Protein AF-0000000085008295 (afdb_homodimer)

Organism: Metarhizium robertsii (strain ARSEF 23 / ATCC MYA-3075) (NCBI:txid655844)

Solvent-accessible surface area (backbone atoms only — not comparable to full-atom values): 43799 Å² total; per-residue (Å²): 137,83,79,77,77,75,75,74,75,71,74,68,72,80,67,64,73,65,84,74,65,51,51,57,63,72,75,86,82,58,52,73,57,77,38,81,56,61,74,44,62,58,62,69,49,55,51,54,51,41,51,50,38,68,64,56,49,84,54,82,64,83,48,70,56,43,83,77,49,28,72,20,42,64,59,54,51,48,52,38,48,42,50,60,72,66,55,53,66,68,58,53,45,52,45,50,50,70,75,45,50,39,31,38,34,37,30,69,38,41,89,68,19,72,58,69,44,51,35,24,29,36,53,44,73,28,90,50,84,83,32,46,39,32,40,42,34,49,27,84,94,52,31,44,68,48,40,61,66,31,51,58,63,39,16,71,37,87,86,68,28,19,27,37,35,27,38,19,56,62,15,19,39,79,8,52,46,77,82,56,74,52,73,36,48,56,40,47,25,55,31,52,50,47,48,38,45,68,74,68,41,70,56,28,34,37,39,22,24,54,56,14,29,56,16,48,55,37,28,46,63,78,46,36,90,30,44,68,31,41,35,28,59,40,84,84,74,70,80,50,71,67,52,48,51,30,48,76,66,70,63,50,53,74,60,55,46,44,24,52,51,8,47,51,43,35,62,70,54,64,39,35,63,60,45,26,24,34,45,29,28,46,36,57,28,35,8,34,49,50,15,70,59,15,34,37,44,43,54,43,55,54,52,51,59,41,24,24,60,56,80,72,54,70,65,56,50,50,51,54,39,44,37,40,42,71,81,38,34,44,41,46,40,40,55,40,53,49,58,73,35,69,86,60,63,62,66,71,65,33,78,49,45,23,28,40,44,33,29,18,24,61,62,19,78,45,68,59,43,21,37,51,56,53,64,55,67,73,58,51,50,68,45,32,34,70,76,36,80,46,80,38,76,55,34,15,77,50,28,38,58,72,36,24,71,61,42,48,48,50,54,47,53,48,60,68,72,101,135,84,80,77,78,74,76,75,73,70,75,68,74,80,67,63,74,64,85,73,64,49,50,57,62,72,74,88,83,57,53,72,57,77,38,81,54,60,73,42,61,59,63,70,50,54,52,54,50,41,52,50,38,70,63,55,47,84,56,82,65,85,48,70,56,43,82,77,51,28,73,20,40,64,60,54,51,49,51,38,48,41,52,59,74,67,54,53,68,68,60,53,44,50,48,51,49,71,74,44,49,38,31,38,34,37,30,69,38,41,87,69,18,72,58,71,44,51,36,22,30,37,54,45,72,28,90,49,86,81,33,48,39,32,40,42,34,49,27,84,95,52,30,45,67,49,41,61,66,31,51,58,64,38,15,68,39,86,85,67,29,19,28,37,35,28,39,18,54,61,16,18,41,80,7,55,47,76,82,55,76,51,74,38,48,56,41,47,24,55,30,53,49,49,50,38,45,68,74,67,41,70,54,31,34,37,38,24,25,56,55,15,27,56,15,48,56,36,27,48,62,79,45,36,89,31,43,69,31,41,35,29,59,39,83,83,74,67,81,50,71,68,54,49,50,29,48,77,67,71,64,50,54,72,61,53,46,45,24,53,52,8,46,51,43,36,63,70,53,63,39,37,64,60,45,28,23,35,45,30,27,46,36,58,29,34,8,34,50,48,15,70,59,16,34,36,44,44,53,43,55,54,51,50,59,41,23,23,59,57,78,74,53,70,66,56,49,51,50,54,38,44,39,41,41,70,80,37,34,44,38,43,40,40,57,39,52,50,61,74,36,68,86,62,62,63,66,72,67,31,77,50,44,23,29,40,43,32,30,18,24,58,61,18,78,46,67,61,41,20,38,49,57,53,65,54,69,73,58,51,50,66,45,32,34,72,76,35,79,46,81,37,75,55,34,15,78,49,28,38,59,73,35,24,70,61,42,49,48,52,56,46,54,47,60,67,72,101

InterPro domains:
  IPR000639 Epoxide hydrolase-like [PR00412] (138-156)
  IPR000639 Epoxide hydrolase-like [PR00412] (161-176)
  IPR000639 Epoxide hydrolase-like [PR00412] (392-414)
  IPR010497 Epoxide hydrolase, N-terminal [PF06441] (37-147)
  IPR016292 Epoxide hydrolase [PIRSF001112] (51-416)
  IPR029058 Alpha/Beta hydrolase fold [G3DSA:3.40.50.1820] (24-418)
  IPR02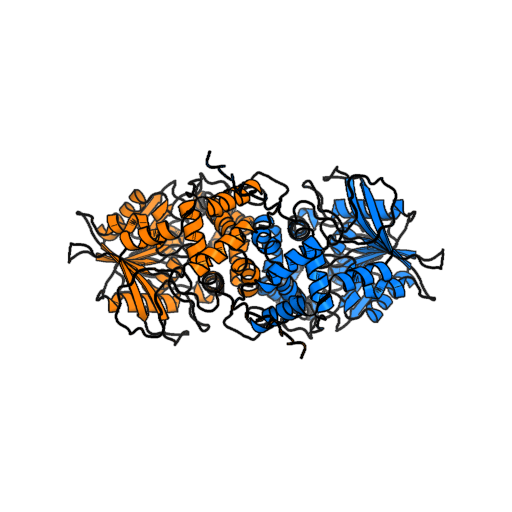9058 Alpha/Beta hydrolase fold [SSF53474] (23-417)

Radius of gyration: 29.13 Å; Cα contacts (8 Å, |Δi|>4): 1609; chains: 2; bounding box: 96×91×62 Å

Foldseek 3Di:
DPPPPPPPPPPPPPPDPQPDWAQQDDAPPAAQAKDWDAGHGDVVLVVVQLVLLVVDDFDADPDCDCLPPHHHSCVLNVLSVCSNPPADPVVVRVCCRVQWTKIKHWFAFDDQAGHIWIKIKTWDAAPDPPAFEEEEEEAPPFFLCLQSLQQCVQRHDPPGHYGYIYIGQDLFFNTDFGPDPDCALLRSLVGVCSVCVSVVQQAHEYEYADSRVLNVLNNCVPPVVRYQEYEYQYDDLDDDPVLVVCQVVVNDDPLSVLQNQLVVVCVVPPCVLLVCLQPPLPVVLVVLLVRLSVQLRVRVSNCQQQFLPQDDDSNRSSVSSCSCRSNRVSRSSNNSNHCPDPVSNPGAAGAREYAYEYAFSCSGDDNSNRSNRVDDPVSVNNRYHYPYYDYDSHQGRSNCNRPVVVVSVSVCVSSVVD/DPPPPPPPPPPPPPPPPQPDWAQQDDAPPAAQAKDWDAGHGDVVLVVVQLVLLVVDDFDADPDCDCLPPHHHSCVLNVLSVCSNPPADPVVVRVCCRVQWTKIKHWFAFDDQAGHIWIKIKTWDAAPDPPAFEEEEEEAPPFFLCLLSLQQCVQRHDPPGHYGYIYIGQDLFFNTDFGPDPDCALLRSLVGVCRVCVSVVQQAHEYEYADSRVLNVLNNCVPPVVRYQEYEYQYDDQDDDPVLVVCQVVVNDDPLSVLQNQLVVVCVVPPCVLLVCLQPPLPVVLVVLLVRLSVQLRVRVSNCQQQFLPQDDDSNRSSNSSCSCRSNRVSRSSNNSNHRPDPVSNPGAAGAREYAYEYAFSCSGDDNSNRSNRVDDPVSVNNRYHYPYYDYYSHQGRSNCNRPVVVVSVSVCVSSVVD

Nearest PDB structures (foldseek):
  5f4z-assembly3_E  TM=8.775E-01  e=1.189E-30  Streptomyces carzinostaticus subsp. neocarzinostaticus
  4qla-assembly1_A  TM=8.720E-01  e=1.385E-27  Bombyx mori
  4qla-assembly1_B  TM=8.626E-01  e=1.039E-27  Bombyx mori
  8sdc-assembly1_A  TM=7.429E-01  e=2.143E-15  Dechloromonas aromatica RCB
  8sdd-assembly2_B  TM=7.277E-01  e=3.392E-15  Dechloromonas aromatica RCB

Sequence (836 aa):
MLQHIALALAFSSHVNAYNDFHFGFNFHDIGYAPQGVNISVDPRIIRKTLQRVRDYRPVTGLFDDWTVEGPSKDNITSVAKYWADEYSWEDAQQQMNRDYKHYITKVPGSGNYTSDIPLHFLHHKSENDSAIPLLLLHGWPSTSLEWSKGIRPLAESSELSFHVVAPDLPGFGFSPPATQDGLGTREMGRAVDALMKQLGYSTYGIATTDTGWFIGMWMVHDVADSIIGHLFDFWYPNPNSTDIERFQANQTTAEETAVIESLHVWDDFHNAYSMVHSQKPIAMSLALADSPVGFLGWYWDLSYAISDGIPHSMDELITDALMLWLPGPYGNIRSYRQIFRPDIVDFPKTNVPSGVSQWGWGHGPFPGIANFPFTPRSWIERLCNVTYFKTHKRGGHFPARTLPEYWVSDVREFFKGLMLQHIALALAFSSHVNAYNDFHFGFNFHDIGYAPQGVNISVDPRIIRKTLQRVRDYRPVTGLFDDWTVEGPSKDNITSVAKYWADEYSWEDAQQQMNRDYKHYITKVPGSGNYTSDIPLHFLHHKSENDSAIPLLLLHGWPSTSLEWSKGIRPLAESSELSFHVVAPDLPGFGFSPPATQDGLGTREMGRAVDALMKQLGYSTYGIATTDTGWFIGMWMVHDVADSIIGHLFDFWYPNPNSTDIERFQANQTTAEETAVIESLHVWDDFHNAYSMVHSQKPIAMSLALADSPVGFLGWYWDLSYAISDGIPHSMDELITDALMLWLPGPYGNIRSYRQIFRPDIVDFPKTNVPSGVSQWGWGHGPFPGIANFPFTPRSWIERLCNVTYFKTHKRGGHFPARTLPEYWVSDVREFFKGL

Secondary structure (DSSP, 8-state):
----------------TTTT--SS--STT--SS-EEE-----HHHHHHHHHHHHT------S-S-HHHHS--HHHHHHHHHHHHHT--HHHHHHHHHHH--EEEEEE--BTTB-S-EEEEEEEE--S-TTPEEEEEE--TT--GGGGTTTHHHHHS-SSS-EEEEEEPPTTSTTSPPPSSTT--HHHHHHHHHHHHHHTT-SSEEEEE-HHHHHHHHHHHHHTGGGEEEEEES-------HHHHHHHHTT-S-HHHHHHHHHHHHHHHHT-HHHHHHHH-HHHHHHHHHH-HHHHHHHHHHHHHHTSTTPPPPHHHHHHHHHHHHTT-THHHHTTHHHHT-TTTS-PPPEEEEEEEEEE--TTSS-GGGTTTT---HHHHTTTEEEEEEEEESS-TT-HHHHSHHHHHHHHHHHHHT-/----------------TTTT--SS--STT--SS-EEE-----HHHHHHHHHHHHT------S-S-HHHHS--HHHHHHHHHHHHHT--HHHHHHHHHHH--EEEEEE--BTTB-S-EEEEEEEE--S-TTPEEEEEE--TT--GGGGHHHHHHHHS-SSS-EEEEEEPPTTSTTSPPPSSTT--HHHHHHHHHHHHHHTT-SSEEEEE-HHHHHHHHHHHHHTGGGEEEEEES-------HHHHHHHHTT-S-HHHHHHHHHHHHHHHHT-HHHHHHHH-HHHHHHHHHH-HHHHHHHHHHHHHHTSTTPPPPHHHHHHHHHHHHTT-THHHHTTHHHHT-TTTS-PPPEEEEEEEEEE--TTSS-GGGTTTT---HHHHTTTEEEEEEEEESS-TT-HHHHSHHHHHHHHHHHHHT-

Structure (mmCIF, N/CA/C/O backbone):
data_AF-0000000085008295-model_v1
#
loop_
_entity.id
_entity.type
_entity.pdbx_description
1 polymer 'Epoxide hydrolase'
#
loop_
_atom_site.group_PDB
_atom_site.id
_atom_site.type_symbol
_atom_site.label_atom_id
_atom_site.label_alt_id
_atom_site.label_comp_id
_atom_site.label_asym_id
_atom_site.label_entity_id
_atom_site.label_seq_id
_atom_site.pdbx_PDB_ins_code
_atom_site.Cartn_x
_atom_site.Cartn_y
_atom_site.Cartn_z
_atom_site.occupancy
_atom_site.B_iso_or_equiv
_atom_site.auth_seq_id
_atom_site.auth_comp_id
_atom_site.auth_asym_id
_atom_site.auth_atom_id
_atom_site.pdbx_PDB_model_num
ATOM 1 N N . MET A 1 1 ? 54.969 26.016 -21.141 1 29.48 1 MET A N 1
ATOM 2 C CA . MET A 1 1 ? 54.031 25.172 -21.859 1 29.48 1 MET A CA 1
ATOM 3 C C . MET A 1 1 ? 53.344 24.188 -20.922 1 29.48 1 MET A C 1
ATOM 5 O O . MET A 1 1 ? 53.906 23.141 -20.578 1 29.48 1 MET A O 1
ATOM 9 N N . LEU A 1 2 ? 52.594 24.656 -19.891 1 35.09 2 LEU A N 1
ATOM 10 C CA . LEU A 1 2 ? 51.875 24 -18.812 1 35.09 2 LEU A CA 1
ATOM 11 C C . LEU A 1 2 ? 50.75 23.125 -19.375 1 35.09 2 LEU A C 1
ATOM 13 O O . LEU A 1 2 ? 49.844 23.609 -20.062 1 35.09 2 LEU A O 1
ATOM 17 N N . GLN A 1 3 ? 51.031 21.812 -19.641 1 33.78 3 GLN A N 1
ATOM 18 C CA . GLN A 1 3 ? 50.125 20.781 -20.109 1 33.78 3 GLN A CA 1
ATOM 19 C C . GLN A 1 3 ? 48.906 20.672 -19.203 1 33.78 3 GLN A C 1
ATOM 21 O O . GLN A 1 3 ? 49.031 20.469 -17.984 1 33.78 3 GLN A O 1
ATOM 26 N N . HIS A 1 4 ? 47.812 21.391 -19.5 1 33.5 4 HIS A N 1
ATOM 27 C CA . HIS A 1 4 ? 46.5 21.281 -18.906 1 33.5 4 HIS A CA 1
ATOM 28 C C . HIS A 1 4 ? 45.969 19.844 -18.953 1 33.5 4 HIS A C 1
ATOM 30 O O . HIS A 1 4 ? 45.781 19.281 -20.031 1 33.5 4 HIS A O 1
ATOM 36 N N . ILE A 1 5 ? 46.375 18.969 -18.047 1 31.78 5 ILE A N 1
ATOM 37 C CA . ILE A 1 5 ? 45.781 17.656 -17.875 1 31.78 5 ILE A CA 1
ATOM 38 C C . ILE A 1 5 ? 44.281 17.797 -17.672 1 31.78 5 ILE A C 1
ATOM 40 O O . ILE A 1 5 ? 43.812 18.344 -16.672 1 31.78 5 ILE A O 1
ATOM 44 N N . ALA A 1 6 ? 43.5 17.812 -18.703 1 33.75 6 ALA A N 1
ATOM 45 C CA . ALA A 1 6 ? 42.031 17.656 -18.656 1 33.75 6 ALA A CA 1
ATOM 46 C C . ALA A 1 6 ? 41.656 16.359 -17.938 1 33.75 6 ALA A C 1
ATOM 48 O O . ALA A 1 6 ? 41.969 15.266 -18.422 1 33.75 6 ALA A O 1
ATOM 49 N N . LEU A 1 7 ? 41.625 16.312 -16.688 1 29.61 7 LEU A N 1
ATOM 50 C CA . LEU A 1 7 ? 40.938 15.203 -16.031 1 29.61 7 LEU A CA 1
ATOM 51 C C . LEU A 1 7 ? 39.469 15.109 -16.5 1 29.61 7 LEU A C 1
ATOM 53 O O . LEU A 1 7 ? 38.656 16 -16.219 1 29.61 7 LEU A O 1
ATOM 57 N N . ALA A 1 8 ? 39.281 14.547 -17.688 1 30.62 8 ALA A N 1
ATOM 58 C CA . ALA A 1 8 ? 37.906 14.18 -18.047 1 30.62 8 ALA A CA 1
ATOM 59 C C . ALA A 1 8 ? 37.219 13.398 -16.922 1 30.62 8 ALA A C 1
ATOM 61 O O . ALA A 1 8 ? 37.625 12.281 -16.609 1 30.62 8 ALA A O 1
ATOM 62 N N . LEU A 1 9 ? 36.625 14.094 -16.016 1 32.38 9 LEU A N 1
ATOM 63 C CA . LEU A 1 9 ? 35.625 13.453 -15.148 1 32.38 9 LEU A CA 1
ATOM 64 C C . LEU A 1 9 ? 34.625 12.664 -15.969 1 32.38 9 LEU A C 1
ATOM 66 O O . LEU A 1 9 ? 33.875 13.242 -16.734 1 32.38 9 LEU A O 1
ATOM 70 N N . ALA A 1 10 ? 35.031 11.523 -16.5 1 30.72 10 ALA A N 1
ATOM 71 C CA . ALA A 1 10 ? 34.062 10.586 -17.062 1 30.72 10 ALA A CA 1
ATOM 72 C C . ALA A 1 10 ? 32.812 10.539 -16.234 1 30.72 10 ALA A C 1
ATOM 74 O O . ALA A 1 10 ? 32.812 10.07 -15.086 1 30.72 10 ALA A O 1
ATOM 75 N N . PHE A 1 11 ? 31.938 11.398 -16.406 1 34.53 11 PHE A N 1
ATOM 76 C CA . PHE A 1 11 ? 30.547 11.148 -16.016 1 34.53 11 PHE A CA 1
ATOM 77 C C . PHE A 1 11 ? 30.109 9.758 -16.438 1 34.53 11 PHE A C 1
ATOM 79 O O . PHE A 1 11 ? 29.844 9.516 -17.625 1 34.53 11 PHE A O 1
ATOM 86 N N . SER A 1 12 ? 30.719 8.703 -15.891 1 35.25 12 SER A N 1
ATOM 87 C CA . SER A 1 12 ? 30.078 7.41 -16.094 1 35.25 12 SER A CA 1
ATOM 88 C C . SER A 1 12 ? 28.547 7.535 -16.031 1 35.25 12 SER A C 1
ATOM 90 O O . SER A 1 12 ? 28 8.016 -15.047 1 35.25 12 SER A O 1
ATOM 92 N N . SER A 1 13 ? 27.938 7.75 -17.031 1 40.38 13 SER A N 1
ATOM 93 C CA . SER A 1 13 ? 26.5 7.559 -17.109 1 40.38 13 SER A CA 1
ATOM 94 C C . SER A 1 13 ? 26.047 6.391 -16.25 1 40.38 13 SER A C 1
ATOM 96 O O . SER A 1 13 ? 26.438 5.246 -16.484 1 40.38 13 SER A O 1
ATOM 98 N N . HIS A 1 14 ? 25.969 6.469 -14.992 1 48.28 14 HIS A N 1
ATOM 99 C CA . HIS A 1 14 ? 25.406 5.477 -14.078 1 48.28 14 HIS A CA 1
ATOM 100 C C . HIS A 1 14 ? 24.203 4.773 -14.695 1 48.28 14 HIS A C 1
ATOM 102 O O . HIS A 1 14 ? 23.078 5.238 -14.562 1 48.28 14 HIS A O 1
ATOM 108 N N . VAL A 1 15 ? 24.453 4.09 -15.828 1 47.81 15 VAL A N 1
ATOM 109 C CA . VAL A 1 15 ? 23.422 3.215 -16.406 1 47.81 15 VAL A CA 1
ATOM 110 C C . VAL A 1 15 ? 22.844 2.311 -15.32 1 47.81 15 VAL A C 1
ATOM 112 O O . VAL A 1 15 ? 23.594 1.588 -14.648 1 47.81 15 VAL A O 1
ATOM 115 N N . ASN A 1 16 ? 21.594 2.463 -15.055 1 65.56 16 ASN A N 1
ATOM 116 C CA . ASN A 1 16 ? 20.891 1.562 -14.141 1 65.56 16 ASN A CA 1
ATOM 117 C C . ASN A 1 16 ? 21.016 0.107 -14.586 1 65.56 16 ASN A C 1
ATOM 119 O O . ASN A 1 16 ? 20.562 -0.259 -15.664 1 65.56 16 ASN A O 1
ATOM 123 N N . ALA A 1 17 ? 21.828 -0.692 -13.891 1 68.19 17 ALA A N 1
ATOM 124 C CA . ALA A 1 17 ? 22.141 -2.088 -14.195 1 68.19 17 ALA A CA 1
ATOM 125 C C . ALA A 1 17 ? 20.859 -2.895 -14.414 1 68.19 17 ALA A C 1
ATOM 127 O O . ALA A 1 17 ? 20.891 -3.951 -15.055 1 68.19 17 ALA A O 1
ATOM 128 N N . TYR A 1 18 ? 19.719 -2.311 -14.023 1 77.88 18 TYR A N 1
ATOM 129 C CA . TYR A 1 18 ? 18.469 -3.07 -14.094 1 77.88 18 TYR A CA 1
ATOM 130 C C . TYR A 1 18 ? 17.766 -2.838 -15.422 1 77.88 18 TYR A C 1
ATOM 132 O O . TYR A 1 18 ? 16.828 -3.555 -15.766 1 77.88 18 TYR A O 1
ATOM 140 N N . ASN A 1 19 ? 17.969 -1.818 -16.266 1 68.56 19 ASN A N 1
ATOM 141 C CA . ASN A 1 19 ? 17.266 -1.429 -17.484 1 68.56 19 ASN A CA 1
ATOM 142 C C . ASN A 1 19 ? 17.203 -2.574 -18.5 1 68.56 19 ASN A C 1
ATOM 144 O O . ASN A 1 19 ? 16.219 -2.732 -19.203 1 68.56 19 ASN A O 1
ATOM 148 N N . ASP A 1 20 ? 18.172 -3.539 -18.438 1 71.56 20 ASP A N 1
ATOM 149 C CA . ASP A 1 20 ? 18.188 -4.637 -19.406 1 71.56 20 ASP A CA 1
ATOM 150 C C . ASP A 1 20 ? 18.312 -5.984 -18.703 1 71.56 20 ASP A C 1
ATOM 152 O O . ASP A 1 20 ? 19.047 -6.867 -19.156 1 71.56 20 ASP A O 1
ATOM 156 N N . PHE A 1 21 ? 17.562 -5.941 -17.719 1 81.75 21 PHE A N 1
ATOM 157 C CA . PHE A 1 21 ? 17.656 -7.176 -16.953 1 81.75 21 PHE A CA 1
ATOM 158 C C . PHE A 1 21 ? 17.094 -8.352 -17.734 1 81.75 21 PHE A C 1
ATOM 160 O O . PHE A 1 21 ? 16.062 -8.234 -18.391 1 81.75 21 PHE A O 1
ATOM 167 N N . HIS A 1 22 ? 17.906 -9.43 -17.656 1 82.19 22 HIS A N 1
ATOM 168 C CA . HIS A 1 22 ? 17.438 -10.711 -18.172 1 82.19 22 HIS A CA 1
ATOM 169 C C . HIS A 1 22 ? 18 -11.867 -17.359 1 82.19 22 HIS A C 1
ATOM 171 O O . HIS A 1 22 ? 18.984 -11.711 -16.641 1 82.19 22 HIS A O 1
ATOM 177 N N . PHE A 1 23 ? 17.391 -12.969 -17.453 1 86.44 23 PHE A N 1
ATOM 178 C CA . PHE A 1 23 ? 17.781 -14.156 -16.688 1 86.44 23 PHE A CA 1
ATOM 179 C C . PHE A 1 23 ? 18.719 -15.031 -17.516 1 86.44 23 PHE A C 1
ATOM 181 O O . PHE A 1 23 ? 18.797 -16.234 -17.297 1 86.44 23 PHE A O 1
ATOM 188 N N . GLY A 1 24 ? 19.375 -14.5 -18.484 1 85.31 24 GLY A N 1
ATOM 189 C CA . GLY A 1 24 ? 20.328 -15.242 -19.297 1 85.31 24 GLY A CA 1
ATOM 190 C C . GLY A 1 24 ? 19.781 -15.609 -20.656 1 85.31 24 GLY A C 1
ATOM 191 O O . GLY A 1 24 ? 20.469 -16.25 -21.453 1 85.31 24 GLY A O 1
ATOM 192 N N . PHE A 1 25 ? 18.578 -15.336 -20.875 1 86 25 PHE A N 1
ATOM 193 C CA . PHE A 1 25 ? 17.922 -15.539 -22.156 1 86 25 PHE A CA 1
ATOM 194 C C . PHE A 1 25 ? 17.062 -14.336 -22.531 1 86 25 PHE A C 1
ATOM 196 O O . PHE A 1 25 ? 16.672 -13.562 -21.656 1 86 25 PHE A O 1
ATOM 203 N N . ASN A 1 26 ? 16.969 -14.133 -23.828 1 83.25 26 ASN A N 1
ATOM 204 C CA . ASN A 1 26 ? 16.203 -13.016 -24.375 1 83.25 26 ASN A CA 1
ATOM 205 C C . ASN A 1 26 ? 15.031 -13.508 -25.234 1 83.25 26 ASN A C 1
ATOM 207 O O . ASN A 1 26 ? 15.188 -14.406 -26.047 1 83.25 26 ASN A O 1
ATOM 211 N N . PHE A 1 27 ? 13.906 -12.961 -25 1 88.19 27 PHE A N 1
ATOM 212 C CA . PHE A 1 27 ? 12.68 -13.383 -25.656 1 88.19 27 PHE A CA 1
ATOM 213 C C . PHE A 1 27 ? 12.523 -12.703 -27.016 1 88.19 27 PHE A C 1
ATOM 215 O O . PHE A 1 27 ? 11.641 -13.047 -27.797 1 88.19 27 PHE A O 1
ATOM 222 N N . HIS A 1 28 ? 13.281 -11.719 -27.406 1 80.56 28 HIS A N 1
ATOM 223 C CA . HIS A 1 28 ? 13.133 -10.93 -28.625 1 80.56 28 HIS A CA 1
ATOM 224 C C . HIS A 1 28 ? 13.344 -11.797 -29.859 1 80.56 28 HIS A C 1
ATOM 226 O O . HIS A 1 28 ? 12.711 -11.578 -30.891 1 80.56 28 HIS A O 1
ATOM 232 N N . ASP A 1 29 ? 14.102 -12.82 -29.828 1 79.81 29 ASP A N 1
ATOM 233 C CA . ASP A 1 29 ? 14.445 -13.547 -31.047 1 79.81 29 ASP A CA 1
ATOM 234 C C . ASP A 1 29 ? 13.914 -14.977 -31.016 1 79.81 29 ASP A C 1
ATOM 236 O O . ASP A 1 29 ? 14.375 -15.836 -31.766 1 79.81 29 ASP A O 1
ATOM 240 N N . ILE A 1 30 ? 12.891 -15.102 -30.219 1 85.62 30 ILE A N 1
ATOM 241 C CA . ILE A 1 30 ? 12.461 -16.484 -30.125 1 85.62 30 ILE A CA 1
ATOM 242 C C . ILE A 1 30 ? 11.25 -16.719 -31.016 1 85.62 30 ILE A C 1
ATOM 244 O O . ILE A 1 30 ? 10.516 -15.773 -31.328 1 85.62 30 ILE A O 1
ATOM 248 N N . GLY A 1 31 ? 11.109 -17.938 -31.531 1 86.06 31 GLY A N 1
ATOM 249 C CA . GLY A 1 31 ? 9.953 -18.344 -32.312 1 86.06 31 GLY A CA 1
ATOM 250 C C . GLY A 1 31 ? 8.867 -18.984 -31.469 1 86.06 31 GLY A C 1
ATOM 251 O O . GLY A 1 31 ? 8.82 -18.797 -30.266 1 86.06 31 GLY A O 1
ATOM 252 N N . TYR A 1 32 ? 7.941 -19.688 -32.125 1 90.69 32 TYR A N 1
ATOM 253 C CA . TYR A 1 32 ? 6.77 -20.281 -31.5 1 90.69 32 TYR A CA 1
ATOM 254 C C . TYR A 1 32 ? 7.047 -21.734 -31.094 1 90.69 32 TYR A C 1
ATOM 256 O O . TYR A 1 32 ? 6.129 -22.469 -30.734 1 90.69 32 TYR A O 1
ATOM 264 N N . ALA A 1 33 ? 8.312 -22.125 -31.125 1 93.38 33 ALA A N 1
ATOM 265 C CA . ALA A 1 33 ? 8.703 -23.453 -30.672 1 93.38 33 ALA A CA 1
ATOM 266 C C . ALA A 1 33 ? 9.477 -23.375 -29.359 1 93.38 33 ALA A C 1
ATOM 268 O O . ALA A 1 33 ? 10.414 -22.578 -29.234 1 93.38 33 ALA A O 1
ATOM 269 N N . PRO A 1 34 ? 9.094 -24.188 -28.438 1 96.69 34 PRO A N 1
ATOM 270 C CA . PRO A 1 34 ? 9.797 -24.156 -27.141 1 96.69 34 PRO A CA 1
ATOM 271 C C . PRO A 1 34 ? 11.289 -24.406 -27.281 1 96.69 34 PRO A C 1
ATOM 273 O O . PRO A 1 34 ? 11.703 -25.297 -28.031 1 96.69 34 PRO A O 1
ATOM 276 N N . GLN A 1 35 ? 12.047 -23.625 -26.609 1 96.06 35 GLN A N 1
ATOM 277 C CA . GLN A 1 35 ? 13.508 -23.75 -26.578 1 96.06 35 GLN A CA 1
ATOM 278 C C . GLN A 1 35 ? 14.016 -23.969 -25.156 1 96.06 35 GLN A C 1
ATOM 280 O O . GLN A 1 35 ? 13.633 -23.234 -24.25 1 96.06 35 GLN A O 1
ATOM 285 N N . GLY A 1 36 ? 14.844 -25 -25.016 1 96.44 36 GLY A N 1
ATOM 286 C CA . GLY A 1 36 ? 15.484 -25.203 -23.719 1 96.44 36 GLY A CA 1
ATOM 287 C C . GLY A 1 36 ? 16.5 -24.141 -23.375 1 96.44 36 GLY A C 1
ATOM 288 O O . GLY A 1 36 ? 17.234 -23.672 -24.25 1 96.44 36 GLY A O 1
ATOM 289 N N . VAL A 1 37 ? 16.516 -23.719 -22.094 1 96.5 37 VAL A N 1
ATOM 290 C CA . VAL A 1 37 ? 17.438 -22.688 -21.672 1 96.5 37 VAL A CA 1
ATOM 291 C C . VAL A 1 37 ? 17.922 -22.969 -20.234 1 96.5 37 VAL A C 1
ATOM 293 O O . VAL A 1 37 ? 17.312 -23.781 -19.531 1 96.5 37 VAL A O 1
ATOM 296 N N . ASN A 1 38 ? 18.984 -22.344 -19.891 1 96.56 38 ASN A N 1
ATOM 297 C CA . ASN A 1 38 ? 19.438 -22.281 -18.516 1 96.56 38 ASN A CA 1
ATOM 298 C C . ASN A 1 38 ? 19.375 -20.859 -17.969 1 96.56 38 ASN A C 1
ATOM 300 O O . ASN A 1 38 ? 19.625 -19.891 -18.688 1 96.56 38 ASN A O 1
ATOM 304 N N . ILE A 1 39 ? 19.031 -20.797 -16.719 1 96.44 39 ILE A N 1
ATOM 305 C CA . ILE A 1 39 ? 19 -19.5 -16.031 1 96.44 39 ILE A CA 1
ATOM 306 C C . ILE A 1 39 ? 20.438 -19.016 -15.797 1 96.44 39 ILE A C 1
ATOM 308 O O . ILE A 1 39 ? 21.297 -19.781 -15.367 1 96.44 39 ILE A O 1
ATOM 312 N N . SER A 1 40 ? 20.688 -17.812 -16.109 1 96.19 40 SER A N 1
ATOM 313 C CA . SER A 1 40 ? 21.984 -17.188 -15.891 1 96.19 40 SER A CA 1
ATOM 314 C C . SER A 1 40 ? 21.828 -15.672 -15.719 1 96.19 40 SER A C 1
ATOM 316 O O . SER A 1 40 ? 21.906 -14.922 -16.688 1 96.19 40 SER A O 1
ATOM 318 N N . VAL A 1 41 ? 21.828 -15.211 -14.516 1 94.62 41 VAL A N 1
ATOM 319 C CA . VAL A 1 41 ? 21.688 -13.781 -14.227 1 94.62 41 VAL A CA 1
ATOM 320 C C . VAL A 1 41 ? 23.047 -13.117 -14.203 1 94.62 41 VAL A C 1
ATOM 322 O O . VAL A 1 41 ? 24.016 -13.672 -13.664 1 94.62 41 VAL A O 1
ATOM 325 N N . ASP A 1 42 ? 23.141 -11.93 -14.836 1 93.06 42 ASP A N 1
ATOM 326 C CA . ASP A 1 42 ? 24.359 -11.141 -14.781 1 93.06 42 ASP A CA 1
ATOM 327 C C . ASP A 1 42 ? 24.812 -10.898 -13.336 1 93.06 42 ASP A C 1
ATOM 329 O O . ASP A 1 42 ? 24.078 -10.273 -12.562 1 93.06 42 ASP A O 1
ATOM 333 N N . PRO A 1 43 ? 25.984 -11.344 -13.016 1 93.75 43 PRO A N 1
ATOM 334 C CA . PRO A 1 43 ? 26.438 -11.195 -11.633 1 93.75 43 PRO A CA 1
ATOM 335 C C . PRO A 1 43 ? 26.5 -9.742 -11.18 1 93.75 43 PRO A C 1
ATOM 337 O O . PRO A 1 43 ? 26.422 -9.461 -9.984 1 93.75 43 PRO A O 1
ATOM 340 N N . ARG A 1 44 ? 26.703 -8.781 -12.117 1 94.81 44 ARG A N 1
ATOM 341 C CA . ARG A 1 44 ? 26.734 -7.363 -11.758 1 94.81 44 ARG A CA 1
ATOM 342 C C . ARG A 1 44 ? 25.406 -6.934 -11.133 1 94.81 44 ARG A C 1
ATOM 344 O O . ARG A 1 44 ? 25.375 -6.102 -10.227 1 94.81 44 ARG A O 1
ATOM 351 N N . ILE A 1 45 ? 24.281 -7.504 -11.586 1 94.25 45 ILE A N 1
ATOM 352 C CA . ILE A 1 45 ? 22.953 -7.203 -11.062 1 94.25 45 ILE A CA 1
ATOM 353 C C . ILE A 1 45 ? 22.812 -7.746 -9.641 1 94.25 45 ILE A C 1
ATOM 355 O O . ILE A 1 45 ? 22.281 -7.074 -8.758 1 94.25 45 ILE A O 1
ATOM 359 N N . ILE A 1 46 ? 23.297 -8.945 -9.422 1 95.94 46 ILE A N 1
ATOM 360 C CA . ILE A 1 46 ? 23.234 -9.57 -8.109 1 95.94 46 ILE A CA 1
ATOM 361 C C . ILE A 1 46 ? 24.094 -8.773 -7.121 1 95.94 46 ILE A C 1
ATOM 363 O O . ILE A 1 46 ? 23.688 -8.555 -5.977 1 95.94 46 ILE A O 1
ATOM 367 N N . ARG A 1 47 ? 25.25 -8.305 -7.504 1 95.56 47 ARG A N 1
ATOM 368 C CA . ARG A 1 47 ? 26.109 -7.508 -6.641 1 95.56 47 ARG A CA 1
ATOM 369 C C . ARG A 1 47 ? 25.453 -6.188 -6.266 1 95.56 47 ARG A C 1
ATOM 371 O O . ARG A 1 47 ? 25.531 -5.754 -5.113 1 95.56 47 ARG A O 1
ATOM 378 N N . LYS A 1 48 ? 24.859 -5.543 -7.25 1 95.19 48 LYS A N 1
ATOM 379 C CA . LYS A 1 48 ? 24.156 -4.293 -6.973 1 95.19 48 LYS A CA 1
ATOM 380 C C . LYS A 1 48 ? 23 -4.523 -6.004 1 95.19 48 LYS A C 1
ATOM 382 O O . LYS A 1 48 ? 22.75 -3.701 -5.117 1 95.19 48 LYS A O 1
ATOM 387 N N . THR A 1 49 ? 22.297 -5.633 -6.219 1 97.31 49 THR A N 1
ATOM 388 C CA . THR A 1 49 ? 21.219 -5.996 -5.312 1 97.31 49 THR A CA 1
ATOM 389 C C . THR A 1 49 ? 21.734 -6.199 -3.895 1 97.31 49 THR A C 1
ATOM 391 O O . THR A 1 49 ? 21.141 -5.719 -2.932 1 97.31 49 THR A O 1
ATOM 394 N N . LEU A 1 50 ? 22.828 -6.867 -3.768 1 97.62 50 LEU A N 1
ATOM 395 C CA . LEU A 1 50 ? 23.422 -7.121 -2.459 1 97.62 50 LEU A CA 1
ATOM 396 C C . LEU A 1 50 ? 23.844 -5.82 -1.793 1 97.62 50 LEU A C 1
ATOM 398 O O . LEU A 1 50 ? 23.766 -5.684 -0.57 1 97.62 50 LEU A O 1
ATOM 402 N N . GLN A 1 51 ? 24.391 -4.914 -2.551 1 96.38 51 GLN A N 1
ATOM 403 C CA . GLN A 1 51 ? 24.734 -3.609 -2 1 96.38 51 GLN A CA 1
ATOM 404 C C . GLN A 1 51 ? 23.516 -2.912 -1.414 1 96.38 51 GLN A C 1
ATOM 406 O O . GLN A 1 51 ? 23.594 -2.314 -0.338 1 96.38 51 GLN A O 1
ATOM 411 N N . ARG A 1 52 ? 22.406 -2.979 -2.1 1 97 52 ARG A N 1
ATOM 412 C CA . ARG A 1 52 ? 21.156 -2.408 -1.598 1 97 52 ARG A CA 1
ATOM 413 C C . ARG A 1 52 ? 20.719 -3.096 -0.309 1 97 52 ARG A C 1
ATOM 415 O O . ARG A 1 52 ? 20.219 -2.443 0.612 1 97 52 ARG A O 1
ATOM 422 N N . VAL A 1 53 ? 20.875 -4.387 -0.312 1 98.38 53 VAL A N 1
ATOM 423 C CA . VAL A 1 53 ? 20.516 -5.16 0.87 1 98.38 53 VAL A CA 1
ATOM 424 C C . VAL A 1 53 ? 21.359 -4.711 2.062 1 98.38 53 VAL A C 1
ATOM 426 O O . VAL A 1 53 ? 20.828 -4.496 3.156 1 98.38 53 VAL A O 1
ATOM 429 N N . ARG A 1 54 ? 22.594 -4.508 1.857 1 96.81 54 ARG A N 1
ATOM 430 C CA . ARG A 1 54 ? 23.516 -4.109 2.92 1 96.81 54 ARG A CA 1
ATOM 431 C C . ARG A 1 54 ? 23.219 -2.693 3.398 1 96.81 54 ARG A C 1
ATOM 433 O O . ARG A 1 54 ? 23.375 -2.387 4.582 1 96.81 54 ARG A O 1
ATOM 440 N N . ASP A 1 55 ? 22.719 -1.855 2.512 1 94.88 55 ASP A N 1
ATOM 441 C CA . ASP A 1 55 ? 22.5 -0.449 2.828 1 94.88 55 ASP A CA 1
ATOM 442 C C . ASP A 1 55 ? 21.062 -0.22 3.287 1 94.88 55 ASP A C 1
ATOM 444 O O . ASP A 1 55 ? 20.625 0.923 3.467 1 94.88 55 ASP A O 1
ATOM 448 N N . TYR A 1 56 ? 20.328 -1.274 3.463 1 96.75 56 TYR A N 1
ATOM 449 C CA . TYR A 1 56 ? 18.922 -1.179 3.803 1 96.75 56 TYR A CA 1
ATOM 450 C C . TYR A 1 56 ? 18.719 -0.322 5.047 1 96.75 56 TYR A C 1
ATOM 452 O O . TYR A 1 56 ? 19.453 -0.439 6.02 1 96.75 56 TYR A O 1
ATOM 460 N N . ARG A 1 57 ? 17.703 0.641 4.996 1 96.44 57 ARG A N 1
ATOM 461 C CA . ARG A 1 57 ? 17.312 1.457 6.145 1 96.44 57 ARG A CA 1
ATOM 462 C C . ARG A 1 57 ? 16.234 0.768 6.969 1 96.44 57 ARG A C 1
ATOM 464 O O . ARG A 1 57 ? 15.086 0.685 6.547 1 96.44 57 ARG A O 1
ATOM 471 N N . PRO A 1 58 ? 16.516 0.293 8.164 1 95.56 58 PRO A N 1
ATOM 472 C CA . PRO A 1 58 ? 15.555 -0.456 8.977 1 95.56 58 PRO A CA 1
ATOM 473 C C . PRO A 1 58 ? 14.438 0.425 9.523 1 95.56 58 PRO A C 1
ATOM 475 O O . PRO A 1 58 ? 14.648 1.613 9.781 1 95.56 58 PRO A O 1
ATOM 478 N N . VAL A 1 59 ? 13.281 -0.161 9.688 1 95.88 59 VAL A N 1
ATOM 479 C CA . VAL A 1 59 ? 12.109 0.471 10.297 1 95.88 59 VAL A CA 1
ATOM 480 C C . VAL A 1 59 ? 11.914 -0.057 11.711 1 95.88 59 VAL A C 1
ATOM 482 O O . VAL A 1 59 ? 11.898 -1.271 11.93 1 95.88 59 VAL A O 1
ATOM 485 N N . THR A 1 60 ? 11.789 0.845 12.648 1 93.31 60 THR A N 1
ATOM 486 C CA . THR A 1 60 ? 11.484 0.458 14.023 1 93.31 60 THR A CA 1
ATOM 487 C C . THR A 1 60 ? 10.008 0.697 14.336 1 93.31 60 THR A C 1
ATOM 489 O O . THR A 1 60 ? 9.562 1.844 14.406 1 93.31 60 THR A O 1
ATOM 492 N N . GLY A 1 61 ? 9.305 -0.389 14.516 1 93.31 61 GLY A N 1
ATOM 493 C CA . GLY A 1 61 ? 7.902 -0.304 14.906 1 93.31 61 GLY A CA 1
ATOM 494 C C . GLY A 1 61 ? 7.703 -0.257 16.406 1 93.31 61 GLY A C 1
ATOM 495 O O . GLY A 1 61 ? 8.664 -0.352 17.172 1 93.31 61 GLY A O 1
ATOM 496 N N . LEU A 1 62 ? 6.48 -0.137 16.844 1 94 62 LEU A N 1
ATOM 497 C CA . LEU A 1 62 ? 6.145 -0.003 18.25 1 94 62 LEU A CA 1
ATOM 498 C C . LEU A 1 62 ? 6.062 -1.369 18.922 1 94 62 LEU A C 1
ATOM 500 O O . LEU A 1 62 ? 6.117 -1.466 20.156 1 94 62 LEU A O 1
ATOM 504 N N . PHE A 1 63 ? 5.887 -2.41 18.109 1 94.56 63 PHE A N 1
ATOM 505 C CA . PHE A 1 63 ? 5.633 -3.732 18.672 1 94.56 63 PHE A CA 1
ATOM 506 C C . PHE A 1 63 ? 6.617 -4.754 18.109 1 94.56 63 PHE A C 1
ATOM 508 O O . PHE A 1 63 ? 6.965 -4.707 16.922 1 94.56 63 PHE A O 1
ATOM 515 N N . ASP A 1 64 ? 6.949 -5.668 18.953 1 94.12 64 ASP A N 1
ATOM 516 C CA . ASP A 1 64 ? 7.758 -6.793 18.484 1 94.12 64 ASP A CA 1
ATOM 517 C C . ASP A 1 64 ? 6.879 -7.922 17.969 1 94.12 64 ASP A C 1
ATOM 519 O O . ASP A 1 64 ? 7.297 -8.688 17.094 1 94.12 64 ASP A O 1
ATOM 523 N N . ASP A 1 65 ? 5.703 -7.992 18.516 1 95.88 65 ASP A N 1
ATOM 524 C CA . ASP A 1 65 ? 4.766 -9.031 18.094 1 95.88 65 ASP A CA 1
ATOM 525 C C . ASP A 1 65 ? 4.25 -8.773 16.688 1 95.88 65 ASP A C 1
ATOM 527 O O . ASP A 1 65 ? 3.486 -7.828 16.469 1 95.88 65 ASP A O 1
ATOM 531 N N . TRP A 1 66 ? 4.57 -9.68 15.742 1 95.69 66 TRP A N 1
ATOM 532 C CA . TRP A 1 66 ? 4.234 -9.555 14.328 1 95.69 66 TRP A CA 1
ATOM 533 C C . TRP A 1 66 ? 2.725 -9.453 14.125 1 95.69 66 TRP A C 1
ATOM 535 O O . TRP A 1 66 ? 2.258 -8.789 13.203 1 95.69 66 TRP A O 1
ATOM 545 N N . THR A 1 67 ? 1.938 -10.008 14.945 1 95.62 67 THR A N 1
ATOM 546 C CA . THR A 1 67 ? 0.501 -10.141 14.727 1 95.62 67 THR A CA 1
ATOM 547 C C . THR A 1 67 ? -0.216 -8.836 15.062 1 95.62 67 THR A C 1
ATOM 549 O O . THR A 1 67 ? -1.396 -8.664 14.742 1 95.62 67 THR A O 1
ATOM 552 N N . VAL A 1 68 ? 0.481 -7.914 15.609 1 93.56 68 VAL A N 1
ATOM 553 C CA . VAL A 1 68 ? -0.154 -6.656 16 1 93.56 68 VAL A CA 1
ATOM 554 C C . VAL A 1 68 ? -0.137 -5.688 14.82 1 93.56 68 VAL A C 1
ATOM 556 O O . VAL A 1 68 ? -1.19 -5.234 14.367 1 93.56 68 VAL A O 1
ATOM 559 N N . GLU A 1 69 ? 1.164 -5.453 14.242 1 93.56 69 GLU A N 1
ATOM 560 C CA . GLU A 1 69 ? 1.211 -4.441 13.195 1 93.56 69 GLU A CA 1
ATOM 561 C C . GLU A 1 69 ? 2.141 -4.867 12.062 1 93.56 69 GLU A C 1
ATOM 563 O O . GLU A 1 69 ? 2.277 -4.16 11.062 1 93.56 69 GLU A O 1
ATOM 568 N N . GLY A 1 70 ? 2.768 -6.008 12.125 1 94.94 70 GLY A N 1
ATOM 569 C CA . GLY A 1 70 ? 3.717 -6.441 11.109 1 94.94 70 GLY A CA 1
ATOM 570 C C . GLY A 1 70 ? 5.035 -6.914 11.688 1 94.94 70 GLY A C 1
ATOM 571 O O . GLY A 1 70 ? 5.18 -7.023 12.906 1 94.94 70 GLY A O 1
ATOM 572 N N . PRO A 1 71 ? 5.996 -7.195 10.836 1 96.56 71 PRO A N 1
ATOM 573 C CA . PRO A 1 71 ? 7.27 -7.734 11.32 1 96.56 7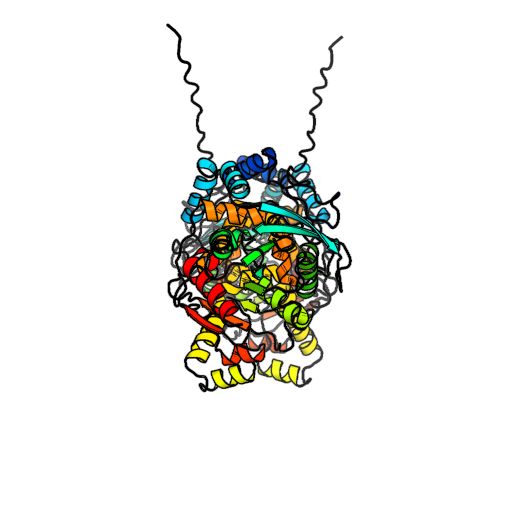1 PRO A CA 1
ATOM 574 C C . PRO A 1 71 ? 8.047 -6.734 12.172 1 96.56 71 PRO A C 1
ATOM 576 O O . PRO A 1 71 ? 8.023 -5.531 11.898 1 96.56 71 PRO A O 1
ATOM 579 N N . SER A 1 72 ? 8.766 -7.258 13.148 1 95.62 72 SER A N 1
ATOM 580 C CA . SER A 1 72 ? 9.633 -6.41 13.961 1 95.62 72 SER A CA 1
ATOM 581 C C . SER A 1 72 ? 10.891 -6.012 13.195 1 95.62 72 SER A C 1
ATOM 583 O O . SER A 1 72 ? 11.219 -6.613 12.172 1 95.62 72 SER A O 1
ATOM 585 N N . LYS A 1 73 ? 11.523 -5.004 13.727 1 95.5 73 LYS A N 1
ATOM 586 C CA . LYS A 1 73 ? 12.812 -4.602 13.18 1 95.5 73 LYS A CA 1
ATOM 587 C C . LYS A 1 73 ? 13.789 -5.773 13.148 1 95.5 73 LYS A C 1
ATOM 589 O O . LYS A 1 73 ? 14.508 -5.965 12.172 1 95.5 73 LYS A O 1
ATOM 594 N N . ASP A 1 74 ? 13.789 -6.551 14.18 1 96.44 74 ASP A N 1
ATOM 595 C CA . ASP A 1 74 ? 14.719 -7.668 14.281 1 96.44 74 ASP A CA 1
ATOM 596 C C . ASP A 1 74 ? 14.43 -8.727 13.219 1 96.44 74 ASP A C 1
ATOM 598 O O . ASP A 1 74 ? 15.352 -9.328 12.664 1 96.44 74 ASP A O 1
ATOM 602 N N . ASN A 1 75 ? 13.172 -9.016 12.961 1 96.19 75 ASN A N 1
ATOM 603 C CA . ASN A 1 75 ? 12.82 -9.961 11.906 1 96.19 75 ASN A CA 1
ATOM 604 C C . ASN A 1 75 ? 13.438 -9.562 10.57 1 96.19 75 ASN A C 1
ATOM 606 O O . ASN A 1 75 ? 14.07 -10.383 9.898 1 96.19 75 ASN A O 1
ATOM 610 N N . ILE A 1 76 ? 13.312 -8.312 10.211 1 98 76 ILE A N 1
ATOM 611 C CA . ILE A 1 76 ? 13.711 -7.84 8.891 1 98 76 ILE A CA 1
ATOM 612 C C . ILE A 1 76 ? 15.234 -7.703 8.828 1 98 76 ILE A C 1
ATOM 614 O O . ILE A 1 76 ? 15.859 -8.078 7.836 1 98 76 ILE A O 1
ATOM 618 N N . THR A 1 77 ? 15.82 -7.184 9.898 1 97.31 77 THR A N 1
ATOM 619 C CA . THR A 1 77 ? 17.266 -7.016 9.891 1 97.31 77 THR A CA 1
ATOM 620 C C . THR A 1 77 ? 17.969 -8.367 9.898 1 97.31 77 THR A C 1
ATOM 622 O O . THR A 1 77 ? 19.047 -8.523 9.312 1 97.31 77 THR A O 1
ATOM 625 N N . SER A 1 78 ? 17.359 -9.352 10.516 1 97.62 78 SER A N 1
ATOM 626 C CA . SER A 1 78 ? 17.938 -10.695 10.523 1 97.62 78 SER A CA 1
ATOM 627 C C . SER A 1 78 ? 17.953 -11.297 9.125 1 97.62 78 SER A C 1
ATOM 629 O O . SER A 1 78 ? 18.953 -11.883 8.703 1 97.62 78 SER A O 1
ATOM 631 N N . VAL A 1 79 ? 16.875 -11.203 8.43 1 97.94 79 VAL A N 1
ATOM 632 C CA . VAL A 1 79 ? 16.828 -11.758 7.086 1 97.94 79 VAL A CA 1
ATOM 633 C C . VAL A 1 79 ? 17.75 -10.953 6.168 1 97.94 79 VAL A C 1
ATOM 635 O O . VAL A 1 79 ? 18.406 -11.523 5.293 1 97.94 79 VAL A O 1
ATOM 638 N N . ALA A 1 80 ? 17.828 -9.633 6.301 1 98.44 80 ALA A N 1
ATOM 639 C CA . ALA A 1 80 ? 18.734 -8.812 5.5 1 98.44 80 ALA A CA 1
ATOM 640 C C . ALA A 1 80 ? 20.188 -9.211 5.738 1 98.44 80 ALA A C 1
ATOM 642 O O . ALA A 1 80 ? 20.969 -9.289 4.793 1 98.44 80 ALA A O 1
ATOM 643 N N . LYS A 1 81 ? 20.516 -9.43 6.973 1 98.31 81 LYS A N 1
ATOM 644 C CA . LYS A 1 81 ? 21.875 -9.859 7.305 1 98.31 81 LYS A CA 1
ATOM 645 C C . LYS A 1 81 ? 22.188 -11.227 6.688 1 98.31 81 LYS A C 1
ATOM 647 O O . LYS A 1 81 ? 23.25 -11.414 6.102 1 98.31 81 LYS A O 1
ATOM 652 N N . TYR A 1 82 ? 21.281 -12.172 6.875 1 98.69 82 TYR A N 1
ATOM 653 C CA . TYR A 1 82 ? 21.453 -13.477 6.262 1 98.69 82 TYR A CA 1
ATOM 654 C C . TYR A 1 82 ? 21.594 -13.359 4.75 1 98.69 82 TYR A C 1
ATOM 656 O O . TYR A 1 82 ? 22.438 -14.031 4.145 1 98.69 82 TYR A O 1
ATOM 664 N N . TRP A 1 83 ? 20.766 -12.555 4.156 1 98.75 83 TRP A N 1
ATOM 665 C CA . TRP A 1 83 ? 20.797 -12.312 2.717 1 98.75 83 TRP A CA 1
ATOM 666 C C . TRP A 1 83 ? 22.172 -11.789 2.289 1 98.75 83 TRP A C 1
ATOM 668 O O . TRP A 1 83 ? 22.734 -12.25 1.298 1 98.75 83 TRP A O 1
ATOM 678 N N . ALA A 1 84 ? 22.734 -10.891 3.033 1 98 84 ALA A N 1
ATOM 679 C CA . ALA A 1 84 ? 24 -10.219 2.699 1 98 84 ALA A CA 1
ATOM 680 C C . ALA A 1 84 ? 25.188 -11.156 2.912 1 98 84 ALA A C 1
ATOM 682 O O . ALA A 1 84 ? 26.141 -11.141 2.137 1 98 84 ALA A O 1
ATOM 683 N N . ASP A 1 85 ? 25.062 -11.984 3.893 1 97.94 85 ASP A N 1
ATOM 684 C CA . ASP A 1 85 ? 26.281 -12.633 4.371 1 97.94 85 ASP A CA 1
ATOM 685 C C . ASP A 1 85 ? 26.281 -14.125 4.039 1 97.94 85 ASP A C 1
ATOM 687 O O . ASP A 1 85 ? 27.344 -14.742 3.939 1 97.94 85 ASP A O 1
ATOM 691 N N . GLU A 1 86 ? 25.125 -14.711 3.91 1 98.44 86 GLU A N 1
ATOM 692 C CA . GLU A 1 86 ? 25.078 -16.172 3.855 1 98.44 86 GLU A CA 1
ATOM 693 C C . GLU A 1 86 ? 24.391 -16.656 2.582 1 98.44 86 GLU A C 1
ATOM 695 O O . GLU A 1 86 ? 24.828 -17.625 1.96 1 98.44 86 GLU A O 1
ATOM 700 N N . TYR A 1 87 ? 23.359 -16.047 2.193 1 98.56 87 TYR A N 1
ATOM 701 C CA . TYR A 1 87 ? 22.578 -16.453 1.027 1 98.56 87 TYR A CA 1
ATOM 702 C C . TYR A 1 87 ? 23.406 -16.328 -0.246 1 98.56 87 TYR A C 1
ATOM 704 O O . TYR A 1 87 ? 24.188 -15.383 -0.406 1 98.56 87 TYR A O 1
ATOM 712 N N . SER A 1 88 ? 23.188 -17.297 -1.164 1 98.12 88 SER A N 1
ATOM 713 C CA . SER A 1 88 ? 23.844 -17.281 -2.463 1 98.12 88 SER A CA 1
ATOM 714 C C . SER A 1 88 ? 22.844 -17.469 -3.598 1 98.12 88 SER A C 1
ATOM 716 O O . SER A 1 88 ? 22.328 -18.562 -3.799 1 98.12 88 SER A O 1
ATOM 718 N N . TRP A 1 89 ? 22.688 -16.453 -4.414 1 97.81 89 TRP A N 1
ATOM 719 C CA . TRP A 1 89 ? 21.875 -16.594 -5.621 1 97.81 89 TRP A CA 1
ATOM 720 C C . TRP A 1 89 ? 22.484 -17.609 -6.57 1 97.81 89 TRP A C 1
ATOM 722 O O . TRP A 1 89 ? 21.766 -18.375 -7.223 1 97.81 89 TRP A O 1
ATOM 732 N N . GLU A 1 90 ? 23.797 -17.594 -6.645 1 97.38 90 GLU A N 1
ATOM 733 C CA . GLU A 1 90 ? 24.484 -18.531 -7.516 1 97.38 90 GLU A CA 1
ATOM 734 C C . GLU A 1 90 ? 24.109 -19.969 -7.18 1 97.38 90 GLU A C 1
ATOM 736 O O . GLU A 1 90 ? 23.859 -20.781 -8.078 1 97.38 90 GLU A O 1
ATOM 741 N N . ASP A 1 91 ? 24.062 -20.266 -5.93 1 98.06 91 ASP A N 1
ATOM 742 C CA . ASP A 1 91 ? 23.656 -21.609 -5.512 1 98.06 91 ASP A CA 1
ATOM 743 C C . ASP A 1 91 ? 22.219 -21.891 -5.898 1 98.06 91 ASP A C 1
ATOM 745 O O . ASP A 1 91 ? 21.891 -22.984 -6.379 1 98.06 91 ASP A O 1
ATOM 749 N N . ALA A 1 92 ? 21.344 -20.953 -5.66 1 97.69 92 ALA A N 1
ATOM 750 C CA . ALA A 1 92 ? 19.938 -21.109 -6.012 1 97.69 92 ALA A CA 1
ATOM 751 C C . ALA A 1 92 ? 19.766 -21.328 -7.512 1 97.69 92 ALA A C 1
ATOM 753 O O . ALA A 1 92 ? 19.031 -22.203 -7.941 1 97.69 92 ALA A O 1
ATOM 754 N N . GLN A 1 93 ? 20.453 -20.531 -8.266 1 97.69 93 GLN A N 1
ATOM 755 C CA . GLN A 1 93 ? 20.422 -20.609 -9.719 1 97.69 93 GLN A CA 1
ATOM 756 C C . GLN A 1 93 ? 20.906 -21.984 -10.195 1 97.69 93 GLN A C 1
ATOM 758 O O . GLN A 1 93 ? 20.297 -22.594 -11.062 1 97.69 93 GLN A O 1
ATOM 763 N N . GLN A 1 94 ? 22 -22.406 -9.664 1 97.75 94 GLN A N 1
ATOM 764 C CA . GLN A 1 94 ? 22.531 -23.719 -10.023 1 97.75 94 GLN A CA 1
ATOM 765 C C . GLN A 1 94 ? 21.547 -24.828 -9.672 1 97.75 94 GLN A C 1
ATOM 767 O O . GLN A 1 94 ? 21.375 -25.781 -10.438 1 97.75 94 GLN A O 1
ATOM 772 N N . GLN A 1 95 ? 20.969 -24.688 -8.547 1 97.44 95 GLN A N 1
ATOM 773 C CA . GLN A 1 95 ? 19.984 -25.672 -8.133 1 97.44 95 GLN A CA 1
ATOM 774 C C . GLN A 1 95 ? 18.797 -25.703 -9.094 1 97.44 95 G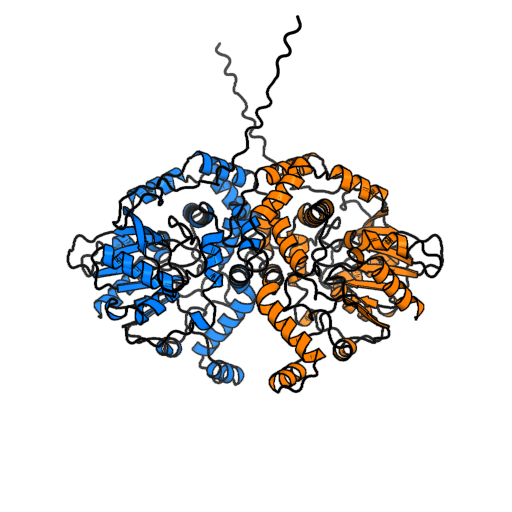LN A C 1
ATOM 776 O O . GLN A 1 95 ? 18.312 -26.766 -9.469 1 97.44 95 GLN A O 1
ATOM 781 N N . MET A 1 96 ? 18.281 -24.594 -9.477 1 97.25 96 MET A N 1
ATOM 782 C CA . MET A 1 96 ? 17.156 -24.516 -10.406 1 97.25 96 MET A CA 1
ATOM 783 C C . MET A 1 96 ? 17.5 -25.172 -11.742 1 97.25 96 MET A C 1
ATOM 785 O O . MET A 1 96 ? 16.672 -25.875 -12.32 1 97.25 96 MET A O 1
ATOM 789 N N . ASN A 1 97 ? 18.703 -24.906 -12.195 1 97.75 97 ASN A N 1
ATOM 790 C CA . ASN A 1 97 ? 19.141 -25.469 -13.461 1 97.75 97 ASN A CA 1
ATOM 791 C C . ASN A 1 97 ? 19.344 -26.984 -13.367 1 97.75 97 ASN A C 1
ATOM 793 O O . ASN A 1 97 ? 19.109 -27.703 -14.344 1 97.75 97 ASN A O 1
ATOM 797 N N . ARG A 1 98 ? 19.719 -27.391 -12.242 1 96.94 98 ARG A N 1
ATOM 798 C CA . ARG A 1 98 ? 19.953 -28.828 -12.039 1 96.94 98 ARG A CA 1
ATOM 799 C C . ARG A 1 98 ? 18.625 -29.578 -11.883 1 96.94 98 ARG A C 1
ATOM 801 O O . ARG A 1 98 ? 18.453 -30.672 -12.438 1 96.94 98 ARG A O 1
ATOM 808 N N . ASP A 1 99 ? 17.75 -28.984 -11.211 1 95.56 99 ASP A N 1
ATOM 809 C CA . ASP A 1 99 ? 16.578 -29.703 -10.734 1 95.56 99 ASP A CA 1
ATOM 810 C C . ASP A 1 99 ? 15.438 -29.641 -11.75 1 95.56 99 ASP A C 1
ATOM 812 O O . ASP A 1 99 ? 14.531 -30.469 -11.734 1 95.56 99 ASP A O 1
ATOM 816 N N . TYR A 1 100 ? 15.469 -28.688 -12.617 1 95.56 100 TYR A N 1
ATOM 817 C CA . TYR A 1 100 ? 14.328 -28.484 -13.508 1 95.56 100 TYR A CA 1
ATOM 818 C C . TYR A 1 100 ? 14.797 -28.203 -14.93 1 95.56 100 TYR A C 1
ATOM 820 O O . TYR A 1 100 ? 15.883 -27.672 -15.148 1 95.56 100 TYR A O 1
ATOM 828 N N . LYS A 1 101 ? 13.969 -28.625 -15.898 1 97 101 LYS A N 1
ATOM 829 C CA . LYS A 1 101 ? 14.18 -28.25 -17.297 1 97 101 LYS A CA 1
ATOM 830 C C . LYS A 1 101 ? 13.406 -26.984 -17.656 1 97 101 LYS A C 1
ATOM 832 O O . LYS A 1 101 ? 12.18 -26.969 -17.594 1 97 101 LYS A O 1
ATOM 837 N N . HIS A 1 102 ? 14.148 -25.984 -18 1 97.88 102 HIS A N 1
ATOM 838 C CA . HIS A 1 102 ? 13.586 -24.672 -18.297 1 97.88 102 HIS A CA 1
ATOM 839 C C . HIS A 1 102 ? 13.406 -24.484 -19.797 1 97.88 102 HIS A C 1
ATOM 841 O O . HIS A 1 102 ? 14.273 -24.875 -20.594 1 97.88 102 HIS A O 1
ATOM 847 N N . TYR A 1 103 ? 12.273 -23.906 -20.156 1 98 103 TYR A N 1
ATOM 848 C CA . TYR A 1 103 ? 11.984 -23.594 -21.562 1 98 103 TYR A CA 1
ATOM 849 C C . TYR A 1 103 ? 11.43 -22.188 -21.703 1 98 103 TYR A C 1
ATOM 851 O O . TYR A 1 103 ? 10.867 -21.625 -20.75 1 98 103 TYR A O 1
ATOM 859 N N . ILE A 1 104 ? 11.641 -21.562 -22.891 1 97.44 104 ILE A N 1
ATOM 860 C CA . ILE A 1 104 ? 11 -20.297 -23.25 1 97.44 104 ILE A CA 1
ATOM 861 C C . ILE A 1 104 ? 10.312 -20.453 -24.609 1 97.44 104 ILE A C 1
ATOM 863 O O . ILE A 1 104 ? 10.734 -21.25 -25.453 1 97.44 104 ILE A O 1
ATOM 867 N N . THR A 1 105 ? 9.305 -19.75 -24.781 1 97.88 105 THR A N 1
ATOM 868 C CA . THR A 1 105 ? 8.57 -19.703 -26.047 1 97.88 105 THR A CA 1
ATOM 869 C C . THR A 1 105 ? 7.746 -18.422 -26.141 1 97.88 105 THR A C 1
ATOM 871 O O . THR A 1 105 ? 7.883 -17.531 -25.297 1 97.88 105 THR A O 1
ATOM 874 N N . LYS A 1 106 ? 7.027 -18.234 -27.172 1 96.75 106 LYS A N 1
ATOM 875 C CA . LYS A 1 106 ? 5.984 -17.219 -27.297 1 96.75 106 LYS A CA 1
ATOM 876 C C . LYS A 1 106 ? 4.684 -17.828 -27.812 1 96.75 106 LYS A C 1
ATOM 878 O O . LYS A 1 106 ? 4.707 -18.797 -28.562 1 96.75 106 LYS A O 1
ATOM 883 N N . VAL A 1 107 ? 3.686 -17.344 -27.375 1 97.44 107 VAL A N 1
ATOM 884 C CA . VAL A 1 107 ? 2.369 -17.734 -27.875 1 97.44 107 VAL A CA 1
ATOM 885 C C . VAL A 1 107 ? 1.627 -16.516 -28.391 1 97.44 107 VAL A C 1
ATOM 887 O O . VAL A 1 107 ? 1.919 -15.383 -27.984 1 97.44 107 VAL A O 1
ATOM 890 N N . PRO A 1 108 ? 0.683 -16.719 -29.328 1 95.75 108 PRO A N 1
ATOM 891 C CA . PRO A 1 108 ? -0.047 -15.555 -29.844 1 95.75 108 PRO A CA 1
ATOM 892 C C . PRO A 1 108 ? -0.986 -14.938 -28.812 1 95.75 108 PRO A C 1
ATOM 894 O O . PRO A 1 108 ? -1.562 -15.656 -27.984 1 95.75 108 PRO A O 1
ATOM 897 N N . GLY A 1 109 ? -1.136 -13.633 -28.906 1 96 109 GLY A N 1
ATOM 898 C CA . GLY A 1 109 ? -2.158 -12.969 -28.125 1 96 109 GLY A CA 1
ATOM 899 C C . GLY A 1 109 ? -3.568 -13.258 -28.594 1 96 109 GLY A C 1
ATOM 900 O O . GLY A 1 109 ? -3.756 -13.898 -29.641 1 96 109 GLY A O 1
ATOM 901 N N . SER A 1 110 ? -4.547 -12.859 -27.797 1 95.5 110 SER A N 1
ATOM 902 C CA . SER A 1 110 ? -5.957 -13.062 -28.109 1 95.5 110 SER A CA 1
ATOM 903 C C . SER A 1 110 ? -6.836 -12.055 -27.375 1 95.5 110 SER A C 1
ATOM 905 O O . SER A 1 110 ? -6.387 -11.398 -26.438 1 95.5 110 SER A O 1
ATOM 907 N N . GLY A 1 111 ? -8.039 -11.969 -27.891 1 94.12 111 GLY A N 1
ATOM 908 C CA . GLY A 1 111 ? -9 -11.102 -27.234 1 94.12 111 GLY A CA 1
ATOM 909 C C . GLY A 1 111 ? -8.516 -9.672 -27.109 1 94.12 111 GLY A C 1
ATOM 910 O O . GLY A 1 111 ? -8.117 -9.047 -28.094 1 94.12 111 GLY A O 1
ATOM 911 N N . ASN A 1 112 ? -8.469 -9.18 -25.828 1 92 112 ASN A N 1
ATOM 912 C CA . ASN A 1 112 ? -8.133 -7.789 -25.562 1 92 112 ASN A CA 1
ATOM 913 C C . ASN A 1 112 ? -6.625 -7.566 -25.578 1 92 112 ASN A C 1
ATOM 915 O O . ASN A 1 112 ? -6.156 -6.434 -25.438 1 92 112 ASN A O 1
ATOM 919 N N . TYR A 1 113 ? -5.879 -8.656 -25.734 1 95.31 113 TYR A N 1
ATOM 920 C CA . TYR A 1 113 ? -4.422 -8.602 -25.812 1 95.31 113 TYR A CA 1
ATOM 921 C C . TYR A 1 113 ? -3.926 -9.234 -27.109 1 95.31 113 TYR A C 1
ATOM 923 O O . TYR A 1 113 ? -3.873 -10.461 -27.234 1 95.31 113 TYR A O 1
ATOM 931 N N . THR A 1 114 ? -3.357 -8.461 -28.016 1 94.25 114 THR A N 1
ATOM 932 C CA . THR A 1 114 ? -3.158 -8.961 -29.375 1 94.25 114 THR A CA 1
ATOM 933 C C . THR A 1 114 ? -1.68 -9.242 -29.625 1 94.25 114 THR A C 1
ATOM 935 O O . THR A 1 114 ? -1.332 -9.922 -30.594 1 94.25 114 THR A O 1
ATOM 938 N N . SER A 1 115 ? -0.782 -8.789 -28.781 1 94.44 115 SER A N 1
ATOM 939 C CA . SER A 1 115 ? 0.646 -9.023 -28.969 1 94.44 115 SER A CA 1
ATOM 940 C C . SER A 1 115 ? 1.038 -10.43 -28.5 1 94.44 115 SER A C 1
ATOM 942 O O . SER A 1 115 ? 0.35 -11.031 -27.688 1 94.44 115 SER A O 1
ATOM 944 N N . ASP A 1 116 ? 2.119 -10.883 -29.047 1 96.62 116 ASP A N 1
ATOM 945 C CA . ASP A 1 116 ? 2.658 -12.164 -28.594 1 96.62 116 ASP A CA 1
ATOM 946 C C . ASP A 1 116 ? 2.965 -12.133 -27.109 1 96.62 116 ASP A C 1
ATOM 948 O O . ASP A 1 116 ? 3.338 -11.094 -26.562 1 96.62 116 ASP A O 1
ATOM 952 N N . ILE A 1 117 ? 2.789 -13.258 -26.531 1 97.12 117 ILE A N 1
ATOM 953 C CA . ILE A 1 117 ? 3.037 -13.406 -25.094 1 97.12 117 ILE A CA 1
ATOM 954 C C . ILE A 1 117 ? 4.238 -14.328 -24.875 1 97.12 117 ILE A C 1
ATOM 956 O O . ILE A 1 117 ? 4.141 -15.539 -25.062 1 97.12 117 ILE A O 1
ATOM 960 N N . PRO A 1 118 ? 5.391 -13.766 -24.531 1 96.94 118 PRO A N 1
ATOM 961 C CA . PRO A 1 118 ? 6.527 -14.609 -24.156 1 96.94 118 PRO A CA 1
ATOM 962 C C . PRO A 1 118 ? 6.312 -15.336 -22.828 1 96.94 118 PRO A C 1
ATOM 964 O O . PRO A 1 118 ? 5.797 -14.742 -21.875 1 96.94 118 PRO A O 1
ATOM 967 N N . LEU A 1 119 ? 6.715 -16.609 -22.781 1 97.88 119 LEU A N 1
ATOM 968 C CA . LEU A 1 119 ? 6.523 -17.406 -21.578 1 97.88 119 LEU A CA 1
ATOM 969 C C . LEU A 1 119 ? 7.773 -18.234 -21.266 1 97.88 119 LEU A C 1
ATOM 971 O O . LEU A 1 119 ? 8.406 -18.781 -22.172 1 97.88 119 LEU A O 1
ATOM 975 N N . HIS A 1 120 ? 8.148 -18.203 -20.062 1 97.94 120 HIS A N 1
ATOM 976 C CA . HIS A 1 120 ? 8.992 -19.234 -19.484 1 97.94 120 HIS A CA 1
ATOM 977 C C . HIS A 1 120 ? 8.148 -20.328 -18.828 1 97.94 120 HIS A C 1
ATOM 979 O O . HIS A 1 120 ? 7.109 -20.047 -18.219 1 97.94 120 HIS A O 1
ATOM 985 N N . PHE A 1 121 ? 8.625 -21.578 -18.891 1 98.5 121 PHE A N 1
ATOM 986 C CA . PHE A 1 121 ? 7.922 -22.656 -18.203 1 98.5 121 PHE A CA 1
ATOM 987 C C . PHE A 1 121 ? 8.875 -23.797 -17.891 1 98.5 121 PHE A C 1
ATOM 989 O O . PHE A 1 121 ? 9.93 -23.938 -18.516 1 98.5 121 PHE A O 1
ATOM 996 N N . LEU A 1 122 ? 8.5 -24.531 -16.875 1 98.62 122 LEU A N 1
ATOM 997 C CA . LEU A 1 122 ? 9.117 -25.812 -16.578 1 98.62 122 LEU A CA 1
ATOM 998 C C . LEU A 1 122 ? 8.359 -26.953 -17.266 1 98.62 122 LEU A C 1
ATOM 1000 O O . LEU A 1 122 ? 7.125 -26.938 -17.312 1 98.62 122 LEU A O 1
ATOM 1004 N N . HIS A 1 123 ? 9.109 -27.906 -17.812 1 98.56 123 HIS A N 1
ATOM 1005 C CA . HIS A 1 123 ? 8.508 -29.078 -18.406 1 98.56 123 HIS A CA 1
ATOM 1006 C C . HIS A 1 123 ? 9.25 -30.344 -18 1 98.56 123 HIS A C 1
ATOM 1008 O O . HIS A 1 123 ? 10.422 -30.531 -18.344 1 98.56 123 HIS A O 1
ATOM 1014 N N . HIS A 1 124 ? 8.586 -31.109 -17.203 1 98.06 124 HIS A N 1
ATOM 1015 C CA . HIS A 1 124 ? 9.125 -32.406 -16.766 1 98.06 124 HIS A CA 1
ATOM 1016 C C . HIS A 1 124 ? 8.289 -33.562 -17.312 1 98.06 124 HIS A C 1
ATOM 1018 O O . HIS A 1 124 ? 7.207 -33.844 -16.797 1 98.06 124 HIS A O 1
ATOM 1024 N N . LYS A 1 125 ? 8.82 -34.281 -18.219 1 97.25 125 LYS A N 1
ATOM 1025 C CA . LYS A 1 125 ? 8.125 -35.406 -18.859 1 97.25 125 LYS A CA 1
ATOM 1026 C C . LYS A 1 125 ? 8.305 -36.688 -18.062 1 97.25 125 LYS A C 1
ATOM 1028 O O . LYS A 1 125 ? 9.391 -36.969 -17.562 1 97.25 125 LYS A O 1
ATOM 1033 N N . SER A 1 126 ? 7.234 -37.344 -18.016 1 97.56 126 SER A N 1
ATOM 1034 C CA . SER A 1 126 ? 7.301 -38.688 -17.438 1 97.56 126 SER A CA 1
ATOM 1035 C C . SER A 1 126 ? 7.957 -39.688 -18.391 1 97.56 126 SER A C 1
ATOM 1037 O O . SER A 1 126 ? 7.898 -39.5 -19.609 1 97.56 126 SER A O 1
ATOM 1039 N N . GLU A 1 127 ? 8.508 -40.75 -17.844 1 95.81 127 GLU A N 1
ATOM 1040 C CA . GLU A 1 127 ? 9.023 -41.844 -18.672 1 95.81 127 GLU A CA 1
ATOM 1041 C C . GLU A 1 127 ? 7.887 -42.656 -19.266 1 95.81 127 GLU A C 1
ATOM 1043 O O . GLU A 1 127 ? 8.086 -43.375 -20.234 1 95.81 127 GLU A O 1
ATOM 1048 N N . ASN A 1 128 ? 6.773 -42.5 -18.641 1 96.44 128 ASN A N 1
ATOM 1049 C CA . ASN A 1 128 ? 5.57 -43.125 -19.172 1 96.44 128 ASN A CA 1
ATOM 1050 C C . ASN A 1 128 ? 4.922 -42.281 -20.266 1 96.44 128 ASN A C 1
ATOM 1052 O O . ASN A 1 128 ? 4.285 -41.25 -19.969 1 96.44 128 ASN A O 1
ATOM 1056 N N . ASP A 1 129 ? 4.98 -42.719 -21.453 1 93.94 129 ASP A N 1
ATOM 1057 C CA . ASP A 1 129 ? 4.484 -41.969 -22.594 1 93.94 129 ASP A CA 1
ATOM 1058 C C . ASP A 1 129 ? 2.979 -41.719 -22.484 1 93.94 129 ASP A C 1
ATOM 1060 O O . ASP A 1 129 ? 2.445 -40.781 -23.078 1 93.94 129 ASP A O 1
ATOM 1064 N N . SER A 1 130 ? 2.33 -42.594 -21.75 1 94.56 130 SER A N 1
ATOM 1065 C CA . SER A 1 130 ? 0.878 -42.469 -21.625 1 94.56 130 SER A CA 1
ATOM 1066 C C . SER A 1 130 ? 0.476 -41.625 -20.422 1 94.56 130 SER A C 1
ATOM 1068 O O . SER A 1 130 ? -0.707 -41.531 -20.094 1 94.56 130 SER A O 1
ATOM 1070 N N . ALA A 1 131 ? 1.446 -41 -19.781 1 97.94 131 ALA A N 1
ATOM 1071 C CA . ALA A 1 131 ? 1.154 -40.156 -18.641 1 97.94 131 ALA A CA 1
ATOM 1072 C C . ALA A 1 131 ? 0.212 -39 -19.031 1 97.94 131 ALA A C 1
ATOM 1074 O O . ALA A 1 131 ? 0.162 -38.625 -20.203 1 97.94 131 ALA A O 1
ATOM 1075 N N . ILE A 1 132 ? -0.557 -38.531 -18.094 1 98.31 132 ILE A N 1
ATOM 1076 C CA . ILE A 1 132 ? -1.509 -37.438 -18.328 1 98.31 132 ILE A CA 1
ATOM 1077 C C . ILE A 1 132 ? -0.772 -36.094 -18.375 1 98.31 132 ILE A C 1
ATOM 1079 O O . ILE A 1 132 ? -0.063 -35.75 -17.422 1 98.31 132 ILE A O 1
ATOM 1083 N N . PRO A 1 133 ? -0.834 -35.312 -19.438 1 98.81 133 PRO A N 1
ATOM 1084 C CA . PRO A 1 133 ? -0.309 -33.938 -19.359 1 98.81 133 PRO A CA 1
ATOM 1085 C C . PRO A 1 133 ? -1.018 -33.094 -18.312 1 98.81 133 PRO A C 1
ATOM 1087 O O . PRO A 1 133 ? -2.248 -33.125 -18.219 1 98.81 133 PRO A O 1
ATOM 1090 N N . LEU A 1 134 ? -0.27 -32.438 -17.453 1 98.94 134 LEU A N 1
ATOM 1091 C CA . LEU A 1 134 ? -0.806 -31.656 -16.359 1 98.94 134 LEU A CA 1
ATOM 1092 C C . LEU A 1 134 ? -0.226 -30.25 -16.359 1 98.94 134 LEU A C 1
ATOM 1094 O O . LEU A 1 134 ? 0.994 -30.078 -16.312 1 98.94 134 LEU A O 1
ATOM 1098 N N . LEU A 1 135 ? -1.096 -29.266 -16.438 1 98.94 135 LEU A N 1
ATOM 1099 C CA . LEU A 1 135 ? -0.729 -27.844 -16.359 1 98.94 135 LEU A CA 1
ATOM 1100 C C . LEU A 1 135 ? -0.925 -27.312 -14.953 1 98.94 135 LEU A C 1
ATOM 1102 O O . LEU A 1 135 ? -2.002 -27.453 -14.375 1 98.94 135 LEU A O 1
ATOM 1106 N N . LEU A 1 136 ? 0.113 -26.719 -14.398 1 98.94 136 LEU A N 1
ATOM 1107 C CA . LEU A 1 136 ? 0.062 -26.109 -13.07 1 98.94 136 LEU A CA 1
ATOM 1108 C C . LEU A 1 136 ? 0.102 -24.578 -13.164 1 98.94 136 LEU A C 1
ATOM 1110 O O . LEU A 1 136 ? 1.009 -24.016 -13.781 1 98.94 136 LEU A O 1
ATOM 1114 N N . LEU A 1 137 ? -0.855 -23.875 -12.555 1 98.88 137 LEU A N 1
ATOM 1115 C CA . LEU A 1 137 ? -0.923 -22.422 -12.625 1 98.88 137 LEU A CA 1
ATOM 1116 C C . LEU A 1 137 ? -0.885 -21.812 -11.227 1 98.88 137 LEU A C 1
ATOM 1118 O O . LEU A 1 137 ? -1.751 -22.094 -10.398 1 98.88 137 LEU A O 1
ATOM 1122 N N . HIS A 1 138 ? 0.105 -20.922 -11.055 1 98.5 138 HIS A N 1
ATOM 1123 C CA . HIS A 1 138 ? 0.32 -20.281 -9.766 1 98.5 138 HIS A CA 1
ATOM 1124 C C . HIS A 1 138 ? -0.358 -18.922 -9.711 1 98.5 138 HIS A C 1
ATOM 1126 O O . HIS A 1 138 ? -1.155 -18.578 -10.594 1 98.5 138 HIS A O 1
ATOM 1132 N N . GLY A 1 139 ? -0.14 -18.172 -8.648 1 96.88 139 GLY A N 1
ATOM 1133 C CA . GLY A 1 139 ? -0.602 -16.812 -8.484 1 96.88 139 GLY A CA 1
ATOM 1134 C C . GLY A 1 139 ? 0.356 -15.945 -7.688 1 96.88 139 GLY A C 1
ATOM 1135 O O . GLY A 1 139 ? 1.553 -16.234 -7.621 1 96.88 139 GLY A O 1
ATOM 1136 N N . TRP A 1 140 ? -0.113 -14.891 -7.219 1 96.12 140 TRP A N 1
ATOM 1137 C CA . TRP A 1 140 ? 0.7 -14 -6.395 1 96.12 140 TRP A CA 1
ATOM 1138 C C . TRP A 1 140 ? 0.613 -14.398 -4.922 1 96.12 140 TRP A C 1
ATOM 1140 O O . TRP A 1 140 ? -0.474 -14.672 -4.414 1 96.12 140 TRP A O 1
ATOM 1150 N N . PRO A 1 141 ? 1.642 -14.438 -4.238 1 95.75 141 PRO A N 1
ATOM 1151 C CA . PRO A 1 141 ? 2.992 -14.016 -4.613 1 95.75 141 PRO A CA 1
ATOM 1152 C C . PRO A 1 141 ? 3.93 -15.195 -4.867 1 95.75 141 PRO A C 1
ATOM 1154 O O . PRO A 1 141 ? 4.949 -15.336 -4.188 1 95.75 141 PRO A O 1
ATOM 1157 N N . SER A 1 142 ? 3.645 -15.977 -5.867 1 97.31 142 SER A N 1
ATOM 1158 C CA . SER A 1 142 ? 4.492 -17.125 -6.16 1 97.31 142 SER A CA 1
ATOM 1159 C C . SER A 1 142 ? 4.918 -17.141 -7.625 1 97.31 142 SER A C 1
ATOM 1161 O O . SER A 1 142 ? 4.73 -16.156 -8.344 1 97.31 142 SER A O 1
ATOM 1163 N N . THR A 1 143 ? 5.672 -18.172 -8.023 1 98.12 143 THR A N 1
ATOM 1164 C CA . THR A 1 143 ? 6.145 -18.484 -9.367 1 98.12 143 THR A CA 1
ATOM 1165 C C . THR A 1 143 ? 6.059 -19.984 -9.617 1 98.12 143 THR A C 1
ATOM 1167 O O . THR A 1 143 ? 5.473 -20.734 -8.828 1 98.12 143 THR A O 1
ATOM 1170 N N . SER A 1 144 ? 6.621 -20.391 -10.719 1 98 144 SER A N 1
ATOM 1171 C CA . SER A 1 144 ? 6.66 -21.828 -11.008 1 98 144 SER A CA 1
ATOM 1172 C C . SER A 1 144 ? 7.379 -22.594 -9.914 1 98 144 SER A C 1
ATOM 1174 O O . SER A 1 144 ? 7.195 -23.812 -9.773 1 98 144 SER A O 1
ATOM 1176 N N . LEU A 1 145 ? 8.117 -21.906 -9.078 1 97 145 LEU A N 1
ATOM 1177 C CA . LEU A 1 145 ? 8.875 -22.547 -8.008 1 97 145 LEU A CA 1
ATOM 1178 C C . LEU A 1 145 ? 7.941 -23.062 -6.914 1 97 145 LEU A C 1
ATOM 1180 O O . LEU A 1 145 ? 8.344 -23.859 -6.07 1 97 145 LEU A O 1
ATOM 1184 N N . GLU A 1 146 ? 6.75 -22.531 -6.902 1 97.12 146 GLU A N 1
ATOM 1185 C CA . GLU A 1 146 ? 5.773 -23.031 -5.945 1 97.12 146 GLU A CA 1
ATOM 1186 C C . GLU A 1 146 ? 5.594 -24.547 -6.082 1 97.12 146 GLU A C 1
ATOM 1188 O O . GLU A 1 146 ? 5.281 -25.234 -5.109 1 97.12 146 GLU A O 1
ATOM 1193 N N . TRP A 1 147 ? 5.848 -25.094 -7.262 1 97.81 147 TRP A N 1
ATOM 1194 C CA . TRP A 1 147 ? 5.566 -26.484 -7.566 1 97.81 147 TRP A CA 1
ATOM 1195 C C . TRP A 1 147 ? 6.82 -27.344 -7.406 1 97.81 147 TRP A C 1
ATOM 1197 O O . TRP A 1 147 ? 6.801 -28.547 -7.691 1 97.81 147 TRP A O 1
ATOM 1207 N N . SER A 1 148 ? 7.883 -26.781 -6.992 1 93.94 148 SER A N 1
ATOM 1208 C CA . SER A 1 148 ? 9.211 -27.391 -7.012 1 93.94 148 SER A CA 1
ATOM 1209 C C . SER A 1 148 ? 9.203 -28.766 -6.348 1 93.94 148 SER A C 1
ATOM 1211 O O . SER A 1 148 ? 9.805 -29.703 -6.863 1 93.94 148 SER A O 1
ATOM 1213 N N . LYS A 1 149 ? 8.469 -28.906 -5.293 1 95.56 149 LYS A N 1
ATOM 1214 C CA . LYS A 1 149 ? 8.5 -30.156 -4.527 1 95.56 149 LYS A CA 1
ATOM 1215 C C . LYS A 1 149 ? 7.484 -31.156 -5.066 1 95.56 149 LYS A C 1
ATOM 1217 O O . LYS A 1 149 ? 7.492 -32.312 -4.676 1 95.56 149 LYS A O 1
ATOM 1222 N N . GLY A 1 150 ? 6.676 -30.734 -5.984 1 96.56 150 GLY A N 1
ATOM 1223 C CA . GLY A 1 150 ? 5.629 -31.594 -6.508 1 96.56 150 GLY A CA 1
ATOM 1224 C C . GLY A 1 150 ? 5.93 -32.125 -7.898 1 96.56 150 GLY A C 1
ATOM 1225 O O . GLY A 1 150 ? 5.398 -33.156 -8.305 1 96.56 150 GLY A O 1
ATOM 1226 N N . ILE A 1 151 ? 6.844 -31.531 -8.609 1 97.12 151 ILE A N 1
ATOM 1227 C CA . ILE A 1 151 ? 7.055 -31.812 -10.031 1 97.12 151 ILE A CA 1
ATOM 1228 C C . ILE A 1 151 ? 7.559 -33.25 -10.203 1 97.12 151 ILE A C 1
ATOM 1230 O O . ILE A 1 151 ? 6.953 -34.031 -10.922 1 97.12 151 ILE A O 1
ATOM 1234 N N . ARG A 1 152 ? 8.594 -33.656 -9.531 1 96.12 152 ARG A N 1
ATOM 1235 C CA . ARG A 1 152 ? 9.18 -34.969 -9.703 1 96.12 152 ARG A CA 1
ATOM 1236 C C . ARG A 1 152 ? 8.25 -36.062 -9.18 1 96.12 152 ARG A C 1
ATOM 1238 O O . ARG A 1 152 ? 8.008 -37.062 -9.867 1 96.12 152 ARG A O 1
ATOM 1245 N N . PRO A 1 153 ? 7.699 -35.812 -7.992 1 97.19 153 PRO A N 1
ATOM 1246 C CA . PRO A 1 153 ? 6.762 -36.812 -7.5 1 97.19 153 PRO A CA 1
ATOM 1247 C C . PRO A 1 153 ? 5.578 -37.031 -8.438 1 97.19 153 PRO A C 1
ATOM 1249 O O . PRO A 1 153 ? 5.062 -38.156 -8.547 1 97.19 153 PRO A O 1
ATOM 1252 N N . LEU A 1 154 ? 5.113 -36.031 -9.109 1 98 154 LEU A N 1
ATOM 1253 C CA . LEU A 1 154 ? 3.996 -36.156 -10.039 1 98 154 LEU A CA 1
ATOM 1254 C C . LEU A 1 154 ? 4.426 -36.875 -11.312 1 98 154 LEU A C 1
ATOM 1256 O O . LEU A 1 154 ? 3.676 -37.688 -11.852 1 98 154 LEU A O 1
ATOM 1260 N N . ALA A 1 155 ? 5.637 -36.594 -11.758 1 97.06 155 ALA A N 1
ATOM 1261 C CA . ALA A 1 155 ? 6.078 -37.062 -13.062 1 97.06 155 ALA A CA 1
ATOM 1262 C C . ALA A 1 155 ? 6.656 -38.5 -12.961 1 97.06 155 ALA A C 1
ATOM 1264 O O . ALA A 1 155 ? 6.617 -39.25 -13.93 1 97.06 155 ALA A O 1
ATOM 1265 N N . GLU A 1 156 ? 7.207 -38.875 -11.836 1 93.5 156 GLU A N 1
ATOM 1266 C CA . GLU A 1 156 ? 7.996 -40.094 -11.734 1 93.5 156 GLU A CA 1
ATOM 1267 C C . GLU A 1 156 ? 7.25 -41.188 -10.953 1 93.5 156 GLU A C 1
ATOM 1269 O O . GLU A 1 156 ? 7.801 -42.25 -10.672 1 93.5 156 GLU A O 1
ATOM 1274 N N . SER A 1 157 ? 6.062 -41.062 -10.789 1 89.56 157 SER A N 1
ATOM 1275 C CA . SER A 1 157 ? 5.27 -42.031 -10.055 1 89.56 157 SER A CA 1
ATOM 1276 C C . SER A 1 157 ? 4.949 -43.25 -10.922 1 89.56 157 SER A C 1
ATOM 1278 O O . SER A 1 157 ? 4.742 -43.094 -12.133 1 89.56 157 SER A O 1
ATOM 1280 N N . SER A 1 158 ? 4.852 -44.406 -10.266 1 86.88 158 SER A N 1
ATOM 1281 C CA . SER A 1 158 ? 4.508 -45.656 -10.953 1 86.88 158 SER A CA 1
ATOM 1282 C C . SER A 1 158 ? 2.998 -45.844 -11.031 1 86.88 158 SER A C 1
ATOM 1284 O O . SER A 1 158 ? 2.504 -46.625 -11.836 1 86.88 158 SER A O 1
ATOM 1286 N N . GLU A 1 159 ? 2.23 -45.281 -10.266 1 87.12 159 GLU A N 1
ATOM 1287 C CA . GLU A 1 159 ? 0.779 -45.438 -10.242 1 87.12 159 GLU A CA 1
ATOM 1288 C C . GLU A 1 159 ? 0.122 -44.625 -11.344 1 87.12 159 GLU A C 1
ATOM 1290 O O . GLU A 1 159 ? -0.406 -45.188 -12.312 1 87.12 159 GLU A O 1
ATOM 1295 N N . LEU A 1 160 ? 0.081 -43.344 -11.172 1 94.38 160 LEU A N 1
ATOM 1296 C CA . LEU A 1 160 ? -0.37 -42.375 -12.164 1 94.38 160 LEU A CA 1
ATOM 1297 C C . LEU A 1 160 ? 0.646 -41.25 -12.32 1 94.38 160 LEU A C 1
ATOM 1299 O O . LEU A 1 160 ? 0.961 -40.562 -11.352 1 94.38 160 LEU A O 1
ATOM 1303 N N . SER A 1 161 ? 1.118 -41.188 -13.5 1 97.44 161 SER A N 1
ATOM 1304 C CA . SER A 1 161 ? 2.148 -40.188 -13.742 1 97.44 161 SER A CA 1
ATOM 1305 C C . SER A 1 161 ? 1.643 -39.094 -14.672 1 97.44 161 SER A C 1
ATOM 1307 O O . SER A 1 161 ? 0.639 -39.281 -15.359 1 97.44 161 SER A O 1
ATOM 1309 N N . PHE A 1 162 ? 2.369 -38.031 -14.586 1 98.75 162 PHE A N 1
ATOM 1310 C CA . PHE A 1 162 ? 1.966 -36.844 -15.344 1 98.75 162 PHE A CA 1
ATOM 1311 C C . PHE A 1 162 ? 3.143 -36.281 -16.125 1 98.75 162 PHE A C 1
ATOM 1313 O O . PHE A 1 162 ? 4.281 -36.312 -15.664 1 98.75 162 PHE A O 1
ATOM 1320 N N . HIS A 1 163 ? 2.943 -35.781 -17.375 1 98.69 163 HIS A N 1
ATOM 1321 C CA . HIS A 1 163 ? 3.814 -34.781 -17.984 1 98.69 163 HIS A CA 1
ATOM 1322 C C . HIS A 1 163 ? 3.533 -33.375 -17.422 1 98.69 163 HIS A C 1
ATOM 1324 O O . HIS A 1 163 ? 2.523 -32.781 -17.766 1 98.69 163 HIS A O 1
ATOM 1330 N N . VAL A 1 164 ? 4.441 -32.844 -16.609 1 98.81 164 VAL A N 1
ATOM 1331 C CA . VAL A 1 164 ? 4.145 -31.656 -15.82 1 98.81 164 VAL A CA 1
ATOM 1332 C C . VAL A 1 164 ? 4.633 -30.422 -16.562 1 98.81 164 VAL A C 1
ATOM 1334 O O . VAL A 1 164 ? 5.801 -30.344 -16.953 1 98.81 164 VAL A O 1
ATOM 1337 N N . VAL A 1 165 ? 3.766 -29.5 -16.812 1 98.94 165 VAL A N 1
ATOM 1338 C CA . VAL A 1 165 ? 4.07 -28.188 -17.375 1 98.94 165 VAL A CA 1
ATOM 1339 C C . VAL A 1 165 ? 3.705 -27.094 -16.375 1 98.94 165 VAL A C 1
ATOM 1341 O O . VAL A 1 165 ? 2.568 -27.031 -15.898 1 98.94 165 VAL A O 1
ATOM 1344 N N . ALA A 1 166 ? 4.66 -26.25 -15.992 1 98.88 166 ALA A N 1
ATOM 1345 C CA . ALA A 1 166 ? 4.453 -25.203 -15 1 98.88 166 ALA A CA 1
ATOM 1346 C C . ALA A 1 166 ? 5.023 -23.875 -15.492 1 98.88 166 ALA A C 1
ATOM 1348 O O . ALA A 1 166 ? 6.191 -23.562 -15.242 1 98.88 166 ALA A O 1
ATOM 1349 N N . PRO A 1 167 ? 4.254 -23.047 -16.078 1 98.81 167 PRO A N 1
ATOM 1350 C CA . PRO A 1 167 ? 4.738 -21.75 -16.547 1 98.81 167 PRO A CA 1
ATOM 1351 C C . PRO A 1 167 ? 4.781 -20.703 -15.438 1 98.81 167 PRO A C 1
ATOM 1353 O O . PRO A 1 167 ? 4.035 -20.812 -14.453 1 98.81 167 PRO A O 1
ATOM 1356 N N . ASP A 1 168 ? 5.695 -19.828 -15.57 1 98.56 168 ASP A N 1
ATOM 1357 C CA . ASP A 1 168 ? 5.547 -18.531 -14.906 1 98.56 168 ASP A CA 1
ATOM 1358 C C . ASP A 1 168 ? 4.512 -17.672 -15.617 1 98.56 168 ASP A C 1
ATOM 1360 O O . ASP A 1 168 ? 4.59 -17.469 -16.828 1 98.56 168 ASP A O 1
ATOM 1364 N N . LEU A 1 169 ? 3.551 -17.203 -14.867 1 97.94 169 LEU A N 1
ATOM 1365 C CA . LEU A 1 169 ? 2.598 -16.266 -15.461 1 97.94 169 LEU A CA 1
ATOM 1366 C C . LEU A 1 169 ? 3.305 -15.016 -15.961 1 97.94 169 LEU A C 1
ATOM 1368 O O . LEU A 1 169 ? 4.395 -14.68 -15.484 1 97.94 169 LEU A O 1
ATOM 1372 N N . PRO A 1 170 ? 2.76 -14.367 -16.938 1 96.31 170 PRO A N 1
ATOM 1373 C CA . PRO A 1 170 ? 3.385 -13.125 -17.422 1 96.31 170 PRO A CA 1
ATOM 1374 C C . PRO A 1 170 ? 3.656 -12.133 -16.281 1 96.31 170 PRO A C 1
ATOM 1376 O O . PRO A 1 170 ? 2.754 -11.82 -15.508 1 96.31 170 PRO A O 1
ATOM 1379 N N . GLY A 1 171 ? 4.867 -11.703 -16.234 1 94.94 171 GLY A N 1
ATOM 1380 C CA . GLY A 1 171 ? 5.258 -10.758 -15.195 1 94.94 171 GLY A CA 1
ATOM 1381 C C . GLY A 1 171 ? 5.785 -11.422 -13.945 1 94.94 171 GLY A C 1
ATOM 1382 O O . GLY A 1 171 ? 6.25 -10.742 -13.023 1 94.94 171 GLY A O 1
ATOM 1383 N N . PHE A 1 172 ? 5.727 -12.719 -13.883 1 97.19 172 PHE A N 1
ATOM 1384 C CA . PHE A 1 172 ? 6.203 -13.492 -12.742 1 97.19 172 PHE A CA 1
ATOM 1385 C C . PHE A 1 172 ? 7.43 -14.312 -13.117 1 97.19 172 PHE A C 1
ATOM 1387 O O . PHE A 1 172 ? 7.535 -14.805 -14.25 1 97.19 172 PHE A O 1
ATOM 1394 N N . GLY A 1 173 ? 8.281 -14.469 -12.109 1 96.81 173 GLY A N 1
ATOM 1395 C CA . GLY A 1 173 ? 9.438 -15.32 -12.336 1 96.81 173 GLY A CA 1
ATOM 1396 C C . GLY A 1 173 ? 10.25 -14.914 -13.555 1 96.81 173 GLY A C 1
ATOM 1397 O O . GLY A 1 173 ? 10.656 -13.758 -13.68 1 96.81 173 GLY A O 1
ATOM 1398 N N . PHE A 1 174 ? 10.336 -15.883 -14.516 1 96.56 174 PHE A N 1
ATOM 1399 C CA . PHE A 1 174 ? 11.211 -15.688 -15.664 1 96.56 174 PHE A CA 1
ATOM 1400 C C . PHE A 1 174 ? 10.422 -15.227 -16.875 1 96.56 174 PHE A C 1
ATOM 1402 O O . PHE A 1 174 ? 11 -14.938 -17.922 1 96.56 174 PHE A O 1
ATOM 1409 N N . SER A 1 175 ? 9.109 -15.109 -16.766 1 96.56 175 SER A N 1
ATOM 1410 C CA . SER A 1 175 ? 8.281 -14.625 -17.859 1 96.56 175 SER A CA 1
ATOM 1411 C C . SER A 1 175 ? 8.227 -13.102 -17.891 1 96.56 175 SER A C 1
ATOM 1413 O O . SER A 1 175 ? 7.957 -12.469 -16.859 1 96.56 175 SER A O 1
ATOM 1415 N N . PRO A 1 176 ? 8.422 -12.484 -19.062 1 94.19 176 PRO A N 1
ATOM 1416 C CA . PRO A 1 176 ? 8.281 -11.023 -19.156 1 94.19 176 PRO A CA 1
ATOM 1417 C C . PRO A 1 176 ? 6.859 -10.547 -18.875 1 94.19 176 PRO A C 1
ATOM 1419 O O . PRO A 1 176 ? 5.898 -11.297 -19.094 1 94.19 176 PRO A O 1
ATOM 1422 N N . PRO A 1 177 ? 6.766 -9.344 -18.406 1 93.69 177 PRO A N 1
ATOM 1423 C CA . PRO A 1 177 ? 5.43 -8.773 -18.203 1 93.69 177 PRO A CA 1
ATOM 1424 C C . PRO A 1 177 ? 4.754 -8.375 -19.516 1 93.69 177 PRO A C 1
ATOM 1426 O O . PRO A 1 177 ? 5.41 -8.312 -20.562 1 93.69 177 PRO A O 1
ATOM 1429 N N . ALA A 1 178 ? 3.465 -8.164 -19.406 1 93.69 178 ALA A N 1
ATOM 1430 C CA . ALA A 1 178 ? 2.719 -7.617 -20.531 1 93.69 178 ALA A CA 1
ATOM 1431 C C . ALA A 1 178 ? 3.301 -6.277 -20.969 1 93.69 178 ALA A C 1
ATOM 1433 O O . ALA A 1 178 ? 3.738 -5.477 -20.141 1 93.69 178 ALA A O 1
ATOM 1434 N N . THR A 1 179 ? 3.195 -6.012 -22.25 1 92.5 179 THR A N 1
ATOM 1435 C CA . THR A 1 179 ? 3.734 -4.77 -22.781 1 92.5 179 THR A CA 1
ATOM 1436 C C . THR A 1 179 ? 2.607 -3.811 -23.172 1 92.5 179 THR A C 1
ATOM 1438 O O . THR A 1 179 ? 2.861 -2.662 -23.531 1 92.5 179 THR A O 1
ATOM 1441 N N . GLN A 1 180 ? 1.419 -4.293 -23.125 1 93.25 180 GLN A N 1
ATOM 1442 C CA . GLN A 1 180 ? 0.227 -3.477 -23.328 1 93.25 180 GLN A CA 1
ATOM 1443 C C . GLN A 1 180 ? -0.91 -3.928 -22.422 1 93.25 180 GLN A C 1
ATOM 1445 O O . GLN A 1 180 ? -0.838 -4.996 -21.812 1 93.25 180 GLN A O 1
ATOM 1450 N N . ASP A 1 181 ? -1.894 -3.111 -22.297 1 92.25 181 ASP A N 1
ATOM 1451 C CA . ASP A 1 181 ? -3.051 -3.438 -21.469 1 92.25 181 ASP A CA 1
ATOM 1452 C C . ASP A 1 181 ? -3.889 -4.543 -22.109 1 92.25 181 ASP A C 1
ATOM 1454 O O . ASP A 1 181 ? -3.705 -4.867 -23.281 1 92.25 181 ASP A O 1
ATOM 1458 N N . GLY A 1 182 ? -4.652 -5.234 -21.25 1 92.62 182 GLY A N 1
ATOM 1459 C CA . GLY A 1 182 ? -5.625 -6.164 -21.797 1 92.62 182 GLY A CA 1
ATOM 1460 C C . GLY A 1 182 ? -5.293 -7.617 -21.5 1 92.62 182 GLY A C 1
ATOM 1461 O O . GLY A 1 182 ? -6.109 -8.508 -21.75 1 92.62 182 GLY A O 1
ATOM 1462 N N . LEU A 1 183 ? -4.102 -7.891 -20.984 1 94.56 183 LEU A N 1
ATOM 1463 C CA . LEU A 1 183 ? -3.75 -9.266 -20.641 1 94.56 183 LEU A CA 1
ATOM 1464 C C . LEU A 1 183 ? -4.363 -9.664 -19.312 1 94.56 183 LEU A C 1
ATOM 1466 O O . LEU A 1 183 ? -3.686 -9.633 -18.281 1 94.56 183 LEU A O 1
ATOM 1470 N N . GLY A 1 184 ? -5.609 -10.055 -19.359 1 94.12 184 GLY A N 1
ATOM 1471 C CA . GLY A 1 184 ? -6.32 -10.508 -18.172 1 94.12 184 GLY A CA 1
ATOM 1472 C C . GLY A 1 184 ? -6.273 -12.008 -17.984 1 94.12 184 GLY A C 1
ATOM 1473 O O . GLY A 1 184 ? -5.586 -12.711 -18.734 1 94.12 184 GLY A O 1
ATOM 1474 N N . THR A 1 185 ? -6.969 -12.477 -17.031 1 95.5 185 THR A N 1
ATOM 1475 C CA . THR A 1 185 ? -6.945 -13.891 -16.688 1 95.5 185 THR A CA 1
ATOM 1476 C C . THR A 1 185 ? -7.527 -14.734 -17.828 1 95.5 185 THR A C 1
ATOM 1478 O O . THR A 1 185 ? -7.082 -15.859 -18.062 1 95.5 185 THR A O 1
ATOM 1481 N N . ARG A 1 186 ? -8.492 -14.195 -18.531 1 95.38 186 ARG A N 1
ATOM 1482 C CA . ARG A 1 186 ? -9.078 -14.914 -19.656 1 95.38 186 ARG A CA 1
ATOM 1483 C C . ARG A 1 186 ? -8.062 -15.07 -20.781 1 95.38 186 ARG A C 1
ATOM 1485 O O . ARG A 1 186 ? -7.883 -16.172 -21.312 1 95.38 186 ARG A O 1
ATOM 1492 N N . GLU A 1 187 ? -7.398 -13.961 -21.156 1 96.06 187 GLU A N 1
ATOM 1493 C CA . GLU A 1 187 ? -6.363 -13.984 -22.188 1 96.06 187 GLU A CA 1
ATOM 1494 C C . GLU A 1 187 ? -5.199 -14.875 -21.781 1 96.06 187 GLU A C 1
ATOM 1496 O O . GLU A 1 187 ? -4.621 -15.57 -22.625 1 96.06 187 GLU A O 1
ATOM 1501 N N . MET A 1 188 ? -4.863 -14.891 -20.562 1 96.81 188 MET A N 1
ATOM 1502 C CA . MET A 1 188 ? -3.801 -15.766 -20.062 1 96.81 188 MET A CA 1
ATOM 1503 C C . MET A 1 188 ? -4.191 -17.234 -20.203 1 96.81 188 MET A C 1
ATOM 1505 O O . MET A 1 188 ? -3.348 -18.078 -20.484 1 96.81 188 MET A O 1
ATOM 1509 N N . GLY A 1 189 ? -5.465 -17.531 -19.922 1 97.81 189 GLY A N 1
ATOM 1510 C CA . GLY A 1 189 ? -5.941 -18.891 -20.109 1 97.81 189 GLY A CA 1
ATOM 1511 C C . GLY A 1 189 ? -5.75 -19.391 -21.531 1 97.81 189 GLY A C 1
ATOM 1512 O O . GLY A 1 189 ? -5.281 -20.5 -21.75 1 97.81 189 GLY A O 1
ATOM 1513 N N . ARG A 1 190 ? -6.094 -18.547 -22.469 1 97.88 190 ARG A N 1
ATOM 1514 C CA . ARG A 1 190 ? -5.91 -18.906 -23.875 1 97.88 190 ARG A CA 1
ATOM 1515 C C . ARG A 1 190 ? -4.434 -19.047 -24.219 1 97.88 190 ARG A C 1
ATOM 1517 O O . ARG A 1 190 ? -4.059 -19.875 -25.047 1 97.88 190 ARG A O 1
ATOM 1524 N N . ALA A 1 191 ? -3.627 -18.234 -23.594 1 98.25 191 ALA A N 1
ATOM 1525 C CA . ALA A 1 191 ? -2.186 -18.281 -23.828 1 98.25 191 ALA A CA 1
ATOM 1526 C C . ALA A 1 191 ? -1.597 -19.609 -23.359 1 98.25 191 ALA A C 1
ATOM 1528 O O . ALA A 1 191 ? -0.814 -20.234 -24.078 1 98.25 191 ALA A O 1
ATOM 1529 N N . VAL A 1 192 ? -1.974 -20.016 -22.188 1 98.75 192 VAL A N 1
ATOM 1530 C CA . VAL A 1 192 ? -1.372 -21.234 -21.672 1 98.75 192 VAL A CA 1
ATOM 1531 C C . VAL A 1 192 ? -1.978 -22.453 -22.375 1 98.75 192 VAL A C 1
ATOM 1533 O O . VAL A 1 192 ? -1.331 -23.5 -22.484 1 98.75 192 VAL A O 1
ATOM 1536 N N . ASP A 1 193 ? -3.199 -22.375 -22.844 1 98.81 193 ASP A N 1
ATOM 1537 C CA . ASP A 1 193 ? -3.721 -23.422 -23.719 1 98.81 193 ASP A CA 1
ATOM 1538 C C . ASP A 1 193 ? -2.877 -23.547 -24.984 1 98.81 193 ASP A C 1
ATOM 1540 O O . ASP A 1 193 ? -2.559 -24.656 -25.422 1 98.81 193 ASP A O 1
ATOM 1544 N N . ALA A 1 194 ? -2.574 -22.406 -25.578 1 98.38 194 ALA A N 1
ATOM 1545 C CA . ALA A 1 194 ? -1.714 -22.406 -26.766 1 98.38 194 ALA A CA 1
ATOM 1546 C C . ALA A 1 194 ? -0.365 -23.047 -26.453 1 98.38 194 ALA A C 1
ATOM 1548 O O . ALA A 1 194 ? 0.191 -23.766 -27.297 1 98.38 194 ALA A O 1
ATOM 1549 N N . LEU A 1 195 ? 0.168 -22.781 -25.281 1 98.69 195 LEU A N 1
ATOM 1550 C CA . LEU A 1 195 ? 1.415 -23.406 -24.844 1 98.69 195 LEU A CA 1
ATOM 1551 C C . LEU A 1 195 ? 1.278 -24.922 -24.812 1 98.69 195 LEU A C 1
ATOM 1553 O O . LEU A 1 195 ? 2.133 -25.641 -25.344 1 98.69 195 LEU A O 1
ATOM 1557 N N . MET A 1 196 ? 0.219 -25.453 -24.203 1 98.81 196 MET A N 1
ATOM 1558 C CA . MET A 1 196 ? -0.007 -26.891 -24.109 1 98.81 196 MET A CA 1
ATOM 1559 C C . MET A 1 196 ? -0.125 -27.516 -25.484 1 98.81 196 MET A C 1
ATOM 1561 O O . MET A 1 196 ? 0.435 -28.594 -25.75 1 98.81 196 MET A O 1
ATOM 1565 N N . LYS A 1 197 ? -0.781 -26.828 -26.406 1 98.12 197 LYS A N 1
ATOM 1566 C CA . LYS A 1 197 ? -0.919 -27.328 -27.766 1 98.12 197 LYS A CA 1
ATOM 1567 C C . LYS A 1 197 ? 0.429 -27.344 -28.484 1 98.12 197 LYS A C 1
ATOM 1569 O O . LYS A 1 197 ? 0.714 -28.266 -29.25 1 98.12 197 LYS A O 1
ATOM 1574 N N . GLN A 1 198 ? 1.234 -26.328 -28.234 1 97.44 198 GLN A N 1
ATOM 1575 C CA . GLN A 1 198 ? 2.584 -26.297 -28.781 1 97.44 198 GLN A CA 1
ATOM 1576 C C . GLN A 1 198 ? 3.379 -27.531 -28.344 1 97.44 198 GLN A C 1
ATOM 1578 O O . GLN A 1 198 ? 4.246 -28.016 -29.078 1 97.44 198 GLN A O 1
ATOM 1583 N N . LEU A 1 199 ? 3.094 -28 -27.172 1 98.12 199 LEU A N 1
ATOM 1584 C CA . LEU A 1 199 ? 3.826 -29.125 -26.609 1 98.12 199 LEU A CA 1
ATOM 1585 C C . LEU A 1 199 ? 3.225 -30.453 -27.062 1 98.12 199 LEU A C 1
ATOM 1587 O O . LEU A 1 199 ? 3.705 -31.516 -26.688 1 98.12 199 LEU A O 1
ATOM 1591 N N . GLY A 1 200 ? 2.104 -30.391 -27.828 1 97.69 200 GLY A N 1
ATOM 1592 C CA . GLY A 1 200 ? 1.473 -31.578 -28.375 1 97.69 200 GLY A CA 1
ATOM 1593 C C . GLY A 1 200 ? 0.383 -32.125 -27.484 1 97.69 200 GLY A C 1
ATOM 1594 O O . GLY A 1 200 ? -0.082 -33.25 -27.688 1 97.69 200 GLY A O 1
ATOM 1595 N N . TYR A 1 201 ? 0.031 -31.406 -26.469 1 98.5 201 TYR A N 1
ATOM 1596 C CA . TYR A 1 201 ? -1.011 -31.859 -25.562 1 98.5 201 TYR A CA 1
ATOM 1597 C C . TYR A 1 201 ? -2.365 -31.281 -25.938 1 98.5 201 TYR A C 1
ATOM 1599 O O . TYR A 1 201 ? -2.699 -30.156 -25.531 1 98.5 201 TYR A O 1
ATOM 1607 N N . SER A 1 202 ? -3.186 -32.031 -26.625 1 97.94 202 SER A N 1
ATOM 1608 C CA . SER A 1 202 ? -4.5 -31.578 -27.062 1 97.94 202 SER A CA 1
ATOM 1609 C C . SER A 1 202 ? -5.512 -31.625 -25.922 1 97.94 202 SER A C 1
ATOM 1611 O O . SER A 1 202 ? -6.461 -30.844 -25.891 1 97.94 202 SER A O 1
ATOM 1613 N N . THR A 1 203 ? -5.344 -32.594 -25.062 1 98.5 203 THR A N 1
ATOM 1614 C CA . THR A 1 203 ? -6.129 -32.75 -23.844 1 98.5 203 THR A CA 1
ATOM 1615 C C . THR A 1 203 ? -5.219 -32.875 -22.625 1 98.5 203 THR A C 1
ATOM 1617 O O . THR A 1 203 ? -4.18 -33.531 -22.703 1 98.5 203 THR A O 1
ATOM 1620 N N . TYR A 1 204 ? -5.613 -32.25 -21.578 1 98.88 204 TYR A N 1
ATOM 1621 C CA . TYR A 1 204 ? -4.746 -32.219 -20.406 1 98.88 204 TYR A CA 1
ATOM 1622 C C . TYR A 1 204 ? -5.531 -31.828 -19.156 1 98.88 204 TYR A C 1
ATOM 1624 O O . TYR A 1 204 ? -6.676 -31.375 -19.234 1 98.88 204 TYR A O 1
ATOM 1632 N N . GLY A 1 205 ? -4.988 -32.156 -17.969 1 98.88 205 GLY A N 1
ATOM 1633 C CA . GLY A 1 205 ? -5.516 -31.688 -16.703 1 98.88 205 GLY A CA 1
ATOM 1634 C C . GLY A 1 205 ? -4.918 -30.359 -16.281 1 98.88 205 GLY A C 1
ATOM 1635 O O . GLY A 1 205 ? -3.855 -29.969 -16.766 1 98.88 205 GLY A O 1
ATOM 1636 N N . ILE A 1 206 ? -5.617 -29.672 -15.375 1 98.88 206 ILE A N 1
ATOM 1637 C CA . ILE A 1 206 ? -5.047 -28.453 -14.805 1 98.88 206 ILE A CA 1
ATOM 1638 C C . ILE A 1 206 ? -5.188 -28.484 -13.281 1 98.88 206 ILE A C 1
ATOM 1640 O O . ILE A 1 206 ? -6.184 -28.984 -12.75 1 98.88 206 ILE A O 1
ATOM 1644 N N . ALA A 1 207 ? -4.215 -28.078 -12.586 1 98.88 207 ALA A N 1
ATOM 1645 C CA . ALA A 1 207 ? -4.207 -27.766 -11.164 1 98.88 207 ALA A CA 1
ATOM 1646 C C . ALA A 1 207 ? -3.805 -26.328 -10.914 1 98.88 207 ALA A C 1
ATOM 1648 O O . ALA A 1 207 ? -2.797 -25.859 -11.453 1 98.88 207 ALA A O 1
ATOM 1649 N N . THR A 1 208 ? -4.605 -25.609 -10.172 1 98.69 208 THR A N 1
ATOM 1650 C CA . THR A 1 208 ? -4.41 -24.156 -10.086 1 98.69 208 THR A CA 1
ATOM 1651 C C . THR A 1 208 ? -4.516 -23.688 -8.641 1 98.69 208 THR A C 1
ATOM 1653 O O . THR A 1 208 ? -5.02 -24.406 -7.781 1 98.69 208 THR A O 1
ATOM 1656 N N . THR A 1 209 ? -3.984 -22.531 -8.391 1 97.94 209 THR A N 1
ATOM 1657 C CA . THR A 1 209 ? -4.129 -21.812 -7.129 1 97.94 209 THR A CA 1
ATOM 1658 C C . THR A 1 209 ? -4.188 -20.312 -7.363 1 97.94 209 THR A C 1
ATOM 1660 O O . THR A 1 209 ? -3.783 -19.812 -8.422 1 97.94 209 THR A O 1
ATOM 1663 N N . ASP A 1 210 ? -4.855 -19.562 -6.445 1 96.06 210 ASP A N 1
ATOM 1664 C CA . ASP A 1 210 ? -4.832 -18.109 -6.41 1 96.06 210 ASP A CA 1
ATOM 1665 C C . ASP A 1 210 ? -5.184 -17.516 -7.777 1 96.06 210 ASP A C 1
ATOM 1667 O O . ASP A 1 210 ? -6.207 -17.875 -8.367 1 96.06 210 ASP A O 1
ATOM 1671 N N . THR A 1 211 ? -4.332 -16.656 -8.367 1 95.94 211 THR A N 1
ATOM 1672 C CA . THR A 1 211 ? -4.578 -16.094 -9.688 1 95.94 211 THR A CA 1
ATOM 1673 C C . THR A 1 211 ? -4.758 -17.203 -10.727 1 95.94 211 THR A C 1
ATOM 1675 O O . THR A 1 211 ? -5.551 -17.062 -11.656 1 95.94 211 THR A O 1
ATOM 1678 N N . GLY A 1 212 ? -4.039 -18.25 -10.547 1 97.25 212 GLY A N 1
ATOM 1679 C CA . GLY A 1 212 ? -4.184 -19.406 -11.43 1 97.25 212 GLY A CA 1
ATOM 1680 C C . GLY A 1 212 ? -5.586 -19.984 -11.438 1 97.25 212 GLY A C 1
ATOM 1681 O O . GLY A 1 212 ? -6.043 -20.516 -12.453 1 97.25 212 GLY A O 1
ATOM 1682 N N . TRP A 1 213 ? -6.25 -19.875 -10.336 1 97 213 TRP A N 1
ATOM 1683 C CA . TRP A 1 213 ? -7.625 -20.359 -10.281 1 97 213 TRP A CA 1
ATOM 1684 C C . TRP A 1 213 ? -8.523 -19.547 -11.211 1 97 213 TRP A C 1
ATOM 1686 O O . TRP A 1 213 ? -9.359 -20.094 -11.93 1 97 213 TRP A O 1
ATOM 1696 N N . PHE A 1 214 ? -8.352 -18.219 -11.195 1 96.25 214 PHE A N 1
ATOM 1697 C CA . PHE A 1 214 ? -9.133 -17.375 -12.086 1 96.25 214 PHE A CA 1
ATOM 1698 C C . PHE A 1 214 ? -8.883 -17.734 -13.547 1 96.25 214 PHE A C 1
ATOM 1700 O O . PHE A 1 214 ? -9.812 -17.797 -14.344 1 96.25 214 PHE A O 1
ATOM 1707 N N . ILE A 1 215 ? -7.652 -17.984 -13.82 1 97 215 ILE A N 1
ATOM 1708 C CA . ILE A 1 215 ? -7.273 -18.375 -15.172 1 97 215 ILE A CA 1
ATOM 1709 C C . ILE A 1 215 ? -7.922 -19.719 -15.508 1 97 215 ILE A C 1
ATOM 1711 O O . ILE A 1 215 ? -8.531 -19.875 -16.578 1 97 215 ILE A O 1
ATOM 1715 N N . GLY A 1 216 ? -7.832 -20.641 -14.617 1 98.12 216 GLY A N 1
ATOM 1716 C CA . GLY A 1 216 ? -8.43 -21.953 -14.812 1 98.12 216 GLY A CA 1
ATOM 1717 C C . GLY A 1 216 ? -9.93 -21.906 -15.023 1 98.12 216 GLY A C 1
ATOM 1718 O O . GLY A 1 216 ? -10.469 -22.625 -15.867 1 98.12 216 GLY A O 1
ATOM 1719 N N . MET A 1 217 ? -10.594 -21.016 -14.297 1 96.94 217 MET A N 1
ATOM 1720 C CA . MET A 1 217 ? -12.047 -20.891 -14.422 1 96.94 217 MET A CA 1
ATOM 1721 C C . MET A 1 217 ? -12.43 -20.375 -15.805 1 96.94 217 MET A C 1
ATOM 1723 O O . MET A 1 217 ? -13.477 -20.766 -16.344 1 96.94 217 MET A O 1
ATOM 1727 N N . TRP A 1 218 ? -11.617 -19.594 -16.391 1 96.62 218 TRP A N 1
ATOM 1728 C CA . TRP A 1 218 ? -11.867 -19.156 -17.75 1 96.62 218 TRP A CA 1
ATOM 1729 C C . TRP A 1 218 ? -11.531 -20.266 -18.75 1 96.62 218 TRP A C 1
ATOM 1731 O O . TRP A 1 218 ? -12.219 -20.422 -19.766 1 96.62 218 TRP A O 1
ATOM 1741 N N . MET A 1 219 ? -10.508 -21.031 -18.453 1 98.31 219 MET A N 1
ATOM 1742 C CA . MET A 1 219 ? -10.094 -22.109 -19.344 1 98.31 219 MET A CA 1
ATOM 1743 C C . MET A 1 219 ? -11.188 -23.172 -19.453 1 98.31 219 MET A C 1
ATOM 1745 O O . MET A 1 219 ? -11.508 -23.609 -20.562 1 98.31 219 MET A O 1
ATOM 1749 N N . VAL A 1 220 ? -11.797 -23.516 -18.375 1 98.38 220 VAL A N 1
ATOM 1750 C CA . VAL A 1 220 ? -12.805 -24.562 -18.391 1 98.38 220 VAL A CA 1
ATOM 1751 C C . VAL A 1 220 ? -14.062 -24.062 -19.094 1 98.38 220 VAL A C 1
ATOM 1753 O O . VAL A 1 220 ? -15.016 -24.828 -19.281 1 98.38 220 VAL A O 1
ATOM 1756 N N . HIS A 1 221 ? -14.094 -22.844 -19.422 1 95.81 221 HIS A N 1
ATOM 1757 C CA . HIS A 1 221 ? -15.164 -22.297 -20.234 1 95.81 221 HIS A CA 1
ATOM 1758 C C . HIS A 1 221 ? -14.727 -22.141 -21.688 1 95.81 221 HIS A C 1
ATOM 1760 O O . HIS A 1 221 ? -15.406 -22.625 -22.609 1 95.81 221 HIS A O 1
ATOM 1766 N N . ASP A 1 222 ? -13.609 -21.531 -21.938 1 96.38 222 ASP A N 1
ATOM 1767 C CA . ASP A 1 222 ? -13.18 -21.141 -23.281 1 96.38 222 ASP A CA 1
ATOM 1768 C C . ASP A 1 222 ? -12.617 -22.328 -24.047 1 96.38 222 ASP A C 1
ATOM 1770 O O . ASP A 1 222 ? -12.703 -22.391 -25.266 1 96.38 222 ASP A O 1
ATOM 1774 N N . VAL A 1 223 ? -11.984 -23.25 -23.312 1 98.12 223 VAL A N 1
ATOM 1775 C CA . VAL A 1 223 ? -11.352 -24.391 -23.969 1 98.12 223 VAL A CA 1
ATOM 1776 C C . VAL A 1 223 ? -11.719 -25.688 -23.219 1 98.12 223 VAL A C 1
ATOM 1778 O O . VAL A 1 223 ? -10.852 -26.516 -22.953 1 98.12 223 VAL A O 1
ATOM 1781 N N . ALA A 1 224 ? -12.883 -25.828 -22.875 1 98.19 224 ALA A N 1
ATOM 1782 C CA . ALA A 1 224 ? -13.414 -26.922 -22.094 1 98.19 224 ALA A CA 1
ATOM 1783 C C . ALA A 1 224 ? -13.07 -28.266 -22.719 1 98.19 224 ALA A C 1
ATOM 1785 O O . ALA A 1 224 ? -12.773 -29.234 -22.016 1 98.19 224 ALA A O 1
ATOM 1786 N N . ASP A 1 225 ? -13.047 -28.328 -24.031 1 97.94 225 ASP A N 1
ATOM 1787 C CA . ASP A 1 225 ? -12.805 -29.578 -24.734 1 97.94 225 ASP A CA 1
ATOM 1788 C C . ASP A 1 225 ? -11.383 -30.078 -24.5 1 97.94 225 ASP A C 1
ATOM 1790 O O . ASP A 1 225 ? -11.094 -31.266 -24.656 1 97.94 225 ASP A O 1
ATOM 1794 N N . SER A 1 226 ? -10.516 -29.188 -24.109 1 98.5 226 SER A N 1
ATOM 1795 C CA . SER A 1 226 ? -9.117 -29.531 -23.906 1 98.5 226 SER A CA 1
ATOM 1796 C C . SER A 1 226 ? -8.867 -29.984 -22.469 1 98.5 226 SER A C 1
ATOM 1798 O O . SER A 1 226 ? -7.828 -30.562 -22.156 1 98.5 226 SER A O 1
ATOM 1800 N N . ILE A 1 227 ? -9.82 -29.766 -21.578 1 98.88 227 ILE A N 1
ATOM 1801 C CA . ILE A 1 227 ? -9.547 -29.922 -20.156 1 98.88 227 ILE A CA 1
ATOM 1802 C C . ILE A 1 227 ? -10.219 -31.188 -19.625 1 98.88 227 ILE A C 1
ATOM 1804 O O . ILE A 1 227 ? -11.445 -31.297 -19.641 1 98.88 227 ILE A O 1
ATOM 1808 N N . ILE A 1 228 ? -9.406 -32.094 -19.078 1 98.19 228 ILE A N 1
ATOM 1809 C CA . ILE A 1 228 ? -9.891 -33.344 -18.531 1 98.19 228 ILE A CA 1
ATOM 1810 C C . ILE A 1 228 ? -10.516 -33.125 -17.156 1 98.19 228 ILE A C 1
ATOM 1812 O O . ILE A 1 228 ? -11.469 -33.812 -16.781 1 98.19 228 ILE A O 1
ATOM 1816 N N . GLY A 1 229 ? -9.977 -32.25 -16.438 1 98.88 229 GLY A N 1
ATOM 1817 C CA . GLY A 1 229 ? -10.359 -31.922 -15.07 1 98.88 229 GLY A CA 1
ATOM 1818 C C . GLY A 1 229 ? -9.594 -30.734 -14.508 1 98.88 229 GLY A C 1
ATOM 1819 O O . GLY A 1 229 ? -8.477 -30.453 -14.938 1 98.88 229 GLY A O 1
ATOM 1820 N N . HIS A 1 230 ? -10.195 -30.062 -13.578 1 98.88 230 HIS A N 1
ATOM 1821 C CA . HIS A 1 230 ? -9.633 -28.875 -12.93 1 98.88 230 HIS A CA 1
ATOM 1822 C C . HIS A 1 230 ? -9.57 -29.062 -11.422 1 98.88 230 HIS A C 1
ATOM 1824 O O . HIS A 1 230 ? -10.594 -28.984 -10.734 1 98.88 230 HIS A O 1
ATOM 1830 N N . LEU A 1 231 ? -8.414 -29.328 -10.898 1 98.88 231 LEU A N 1
ATOM 1831 C CA . LEU A 1 231 ? -8.195 -29.328 -9.461 1 98.88 231 LEU A CA 1
ATOM 1832 C C . LEU A 1 231 ? -7.691 -27.984 -8.969 1 98.88 231 LEU A C 1
ATOM 1834 O O . LEU A 1 231 ? -6.82 -27.375 -9.602 1 98.88 231 LEU A O 1
ATOM 1838 N N . PHE A 1 232 ? -8.227 -27.484 -7.855 1 98.62 232 PHE A N 1
ATOM 1839 C CA . PHE A 1 232 ? -7.715 -26.234 -7.312 1 98.62 232 PHE A CA 1
ATOM 1840 C C . PHE A 1 232 ? -7.68 -26.281 -5.789 1 98.62 232 PHE A C 1
ATOM 1842 O O . PHE A 1 232 ? -8.516 -26.938 -5.164 1 98.62 232 PHE A O 1
ATOM 1849 N N . ASP A 1 233 ? -6.68 -25.625 -5.258 1 98.25 233 ASP A N 1
ATOM 1850 C CA . ASP A 1 233 ? -6.5 -25.578 -3.812 1 98.25 233 ASP A CA 1
ATOM 1851 C C . ASP A 1 233 ? -6.766 -24.172 -3.268 1 98.25 233 ASP A C 1
ATOM 1853 O O . ASP A 1 233 ? -6.488 -23.891 -2.102 1 98.25 233 ASP A O 1
ATOM 1857 N N . PHE A 1 234 ? -7.207 -23.281 -4.105 1 93.5 234 PHE A N 1
ATOM 1858 C CA . PHE A 1 234 ? -7.727 -21.953 -3.811 1 93.5 234 PHE A CA 1
ATOM 1859 C C . PHE A 1 234 ? -8.945 -21.641 -4.676 1 93.5 234 PHE A C 1
ATOM 1861 O O . PHE A 1 234 ? -9.023 -22.094 -5.82 1 93.5 234 PHE A O 1
ATOM 1868 N N . TRP A 1 235 ? -9.898 -20.891 -4.121 1 91.56 235 TRP A N 1
ATOM 1869 C CA . TRP A 1 235 ? -11.117 -20.5 -4.816 1 91.56 235 TRP A CA 1
ATOM 1870 C C . TRP A 1 235 ? -11.641 -19.156 -4.289 1 91.56 235 TRP A C 1
ATOM 1872 O O . TRP A 1 235 ? -11.211 -18.703 -3.229 1 91.56 235 TRP A O 1
ATOM 1882 N N . TYR A 1 236 ? -12.508 -18.547 -5.051 1 86.5 236 TYR A N 1
ATOM 1883 C CA . TYR A 1 236 ? -13.047 -17.25 -4.641 1 86.5 236 TYR A CA 1
ATOM 1884 C C . TYR A 1 236 ? -14.562 -17.234 -4.77 1 86.5 236 TYR A C 1
ATOM 1886 O O . TYR A 1 236 ? -15.125 -16.328 -5.391 1 86.5 236 TYR A O 1
ATOM 1894 N N . PRO A 1 237 ? -15.25 -18.25 -4.328 1 86 237 PRO A N 1
ATOM 1895 C CA . PRO A 1 237 ? -16.703 -18.109 -4.184 1 86 237 PRO A CA 1
ATOM 1896 C C . PRO A 1 237 ? -17.094 -17.328 -2.928 1 86 237 PRO A C 1
ATOM 1898 O O . PRO A 1 237 ? -16.906 -17.812 -1.811 1 86 237 PRO A O 1
ATOM 1901 N N . ASN A 1 238 ? -17.641 -16.203 -3.113 1 87 238 ASN A N 1
ATOM 1902 C CA . ASN A 1 238 ? -18.062 -15.344 -2.006 1 87 238 ASN A CA 1
ATOM 1903 C C . ASN A 1 238 ? -19.547 -15.547 -1.677 1 87 238 ASN A C 1
ATOM 1905 O O . ASN A 1 238 ? -20.312 -16 -2.521 1 87 238 ASN A O 1
ATOM 1909 N N . PRO A 1 239 ? -19.859 -15.352 -0.396 1 94.88 239 PRO A N 1
ATOM 1910 C CA . PRO A 1 239 ? -21.297 -15.352 -0.089 1 94.88 239 PRO A CA 1
ATOM 1911 C C . PRO A 1 239 ? -22.078 -14.375 -0.958 1 94.88 239 PRO A C 1
ATOM 1913 O O . PRO A 1 239 ? -21.594 -13.281 -1.256 1 94.88 239 PRO A O 1
ATOM 1916 N N . ASN A 1 240 ? -23.203 -14.891 -1.415 1 93.56 240 ASN A N 1
ATOM 1917 C CA . ASN A 1 240 ? -24.078 -13.977 -2.145 1 93.56 240 ASN A CA 1
ATOM 1918 C C . ASN A 1 240 ? -25.016 -13.227 -1.202 1 93.56 240 ASN A C 1
ATOM 1920 O O . ASN A 1 240 ? -24.875 -13.312 0.019 1 93.56 240 ASN A O 1
ATOM 1924 N N . SER A 1 241 ? -25.938 -12.453 -1.782 1 93 241 SER A N 1
ATOM 1925 C CA . SER A 1 241 ? -26.812 -11.609 -0.979 1 93 241 SER A CA 1
ATOM 1926 C C . SER A 1 241 ? -27.703 -12.453 -0.068 1 93 241 SER A C 1
ATOM 1928 O O . SER A 1 241 ? -27.969 -12.07 1.074 1 93 241 SER A O 1
ATOM 1930 N N . THR A 1 242 ? -28.141 -13.531 -0.592 1 95.75 242 THR A N 1
ATOM 1931 C CA . THR A 1 242 ? -28.984 -14.414 0.202 1 95.75 242 THR A CA 1
ATOM 1932 C C . THR A 1 242 ? -28.203 -14.992 1.382 1 95.75 242 THR A C 1
ATOM 1934 O O . THR A 1 242 ? -28.734 -15.094 2.49 1 95.75 242 THR A O 1
ATOM 1937 N N . ASP A 1 243 ? -26.953 -15.367 1.119 1 97.12 243 ASP A N 1
ATOM 1938 C CA . ASP A 1 243 ? -26.094 -15.867 2.189 1 97.12 243 ASP A CA 1
ATOM 1939 C C . ASP A 1 243 ? -25.906 -14.82 3.279 1 97.12 243 ASP A C 1
ATOM 1941 O O . ASP A 1 243 ? -25.984 -15.133 4.469 1 97.12 243 ASP A O 1
ATOM 1945 N N . ILE A 1 244 ? -25.672 -13.617 2.885 1 96.25 244 ILE A N 1
ATOM 1946 C CA . ILE A 1 244 ? -25.422 -12.523 3.811 1 96.25 244 ILE A CA 1
ATOM 1947 C C . ILE A 1 244 ? -26.688 -12.234 4.617 1 96.25 244 ILE A C 1
ATOM 1949 O O . ILE A 1 244 ? -26.625 -11.992 5.824 1 96.25 244 ILE A O 1
ATOM 1953 N N . GLU A 1 245 ? -27.797 -12.227 3.941 1 95.69 245 GLU A N 1
ATOM 1954 C CA . GLU A 1 245 ? -29.062 -12.055 4.641 1 95.69 245 GLU A CA 1
ATOM 1955 C C . GLU A 1 245 ? -29.266 -13.133 5.707 1 95.69 245 GLU A C 1
ATOM 1957 O O . GLU A 1 245 ? -29.672 -12.836 6.828 1 95.69 245 GLU A O 1
ATOM 1962 N N . ARG A 1 246 ? -29.031 -14.336 5.277 1 97.5 246 ARG A N 1
ATOM 1963 C CA . ARG A 1 246 ? -29.125 -15.43 6.234 1 97.5 246 ARG A CA 1
ATOM 1964 C C . ARG A 1 246 ? -28.156 -15.227 7.398 1 97.5 246 ARG A C 1
ATOM 1966 O O . ARG A 1 246 ? -28.5 -15.5 8.547 1 97.5 246 ARG A O 1
ATOM 1973 N N . PHE A 1 247 ? -26.969 -14.82 7.145 1 97.69 247 PHE A N 1
ATOM 1974 C CA . PHE A 1 247 ? -25.984 -14.555 8.18 1 97.69 247 PHE A CA 1
ATOM 1975 C C . PHE A 1 247 ? -26.484 -13.492 9.156 1 97.69 247 PHE A C 1
ATOM 1977 O O . PHE A 1 247 ? -26.406 -13.672 10.367 1 97.69 247 PHE A O 1
ATOM 1984 N N . GLN A 1 248 ? -27.016 -12.406 8.641 1 96.38 248 GLN A N 1
ATOM 1985 C CA . GLN A 1 248 ? -27.531 -11.312 9.453 1 96.38 248 GLN A CA 1
ATOM 1986 C C . GLN A 1 248 ? -28.703 -11.773 10.312 1 96.38 248 GLN A C 1
ATOM 1988 O O . GLN A 1 248 ? -28.906 -11.281 11.422 1 96.38 248 GLN A O 1
ATOM 1993 N N . ALA A 1 249 ? -29.438 -12.727 9.805 1 97.44 249 ALA A N 1
ATOM 1994 C CA . ALA A 1 249 ? -30.594 -13.266 10.508 1 97.44 249 ALA A CA 1
ATOM 1995 C C . ALA A 1 249 ? -30.203 -14.438 11.406 1 97.44 249 ALA A C 1
ATOM 1997 O O . ALA A 1 249 ? -31.062 -15.102 11.977 1 97.44 249 ALA A O 1
ATOM 1998 N N . ASN A 1 250 ? -28.938 -14.766 11.477 1 97.62 250 ASN A N 1
ATOM 1999 C CA . ASN A 1 250 ? -28.438 -15.898 12.242 1 97.62 250 ASN A CA 1
ATOM 2000 C C . ASN A 1 250 ? -29.047 -17.219 11.766 1 97.62 250 ASN A C 1
ATOM 2002 O O . ASN A 1 250 ? -29.422 -18.062 12.578 1 97.62 250 ASN A O 1
ATOM 2006 N N . GLN A 1 251 ? -29.141 -17.359 10.461 1 98.06 251 GLN A N 1
ATOM 2007 C CA . GLN A 1 251 ? -29.75 -18.531 9.867 1 98.06 251 GLN A CA 1
ATOM 2008 C C . GLN A 1 251 ? -28.75 -19.328 9.047 1 98.06 251 GLN A C 1
ATOM 2010 O O . GLN A 1 251 ? -29.109 -20.281 8.344 1 98.06 251 GLN A O 1
ATOM 2015 N N . THR A 1 252 ? -27.516 -19.016 9.102 1 98 252 THR A N 1
ATOM 2016 C CA . THR A 1 252 ? -26.469 -19.766 8.398 1 98 252 THR A CA 1
ATOM 2017 C C . THR A 1 252 ? -26.062 -21 9.188 1 98 252 THR A C 1
ATOM 2019 O O . THR A 1 252 ? -26.281 -21.078 10.398 1 98 252 THR A O 1
ATOM 2022 N N . THR A 1 253 ? -25.562 -21.984 8.5 1 97.5 253 THR A N 1
ATOM 2023 C CA . THR A 1 253 ? -24.938 -23.109 9.172 1 97.5 253 THR A CA 1
ATOM 2024 C C . THR A 1 253 ? -23.656 -22.688 9.891 1 97.5 253 THR A C 1
ATOM 2026 O O . THR A 1 253 ? -23.172 -21.578 9.664 1 97.5 253 THR A O 1
ATOM 2029 N N . ALA A 1 254 ? -23.141 -23.531 10.789 1 96.88 254 ALA A N 1
ATOM 2030 C CA . ALA A 1 254 ? -21.891 -23.234 11.492 1 96.88 254 ALA A CA 1
ATOM 2031 C C . ALA A 1 254 ? -20.75 -23.016 10.516 1 96.88 254 ALA A C 1
ATOM 2033 O O . ALA A 1 254 ? -19.906 -22.141 10.719 1 96.88 254 ALA A O 1
ATOM 2034 N N . GLU A 1 255 ? -20.688 -23.812 9.492 1 95.75 255 GLU A N 1
ATOM 2035 C CA . GLU A 1 255 ? -19.641 -23.703 8.477 1 95.75 255 GLU A CA 1
ATOM 2036 C C . GLU A 1 255 ? -19.75 -22.391 7.723 1 95.75 255 GLU A C 1
ATOM 2038 O O . GLU A 1 255 ? -18.734 -21.703 7.504 1 95.75 255 GLU A O 1
ATOM 2043 N N . GLU A 1 256 ? -20.938 -22.047 7.383 1 97.75 256 GLU A N 1
ATOM 2044 C CA . GLU A 1 256 ? -21.156 -20.797 6.672 1 97.75 256 GLU A CA 1
ATOM 2045 C C . GLU A 1 256 ? -20.75 -19.594 7.527 1 97.75 256 GLU A C 1
ATOM 2047 O O . GLU A 1 256 ? -20.078 -18.688 7.043 1 97.75 256 GLU A O 1
ATOM 2052 N N . THR A 1 257 ? -21.156 -19.641 8.758 1 98.19 257 THR A N 1
ATOM 2053 C CA . THR A 1 257 ? -20.844 -18.562 9.695 1 98.19 257 THR A CA 1
ATOM 2054 C C . THR A 1 257 ? -19.344 -18.391 9.852 1 98.19 257 THR A C 1
ATOM 2056 O O . THR A 1 257 ? -18.812 -17.281 9.797 1 98.19 257 THR A O 1
ATOM 2059 N N . ALA A 1 258 ? -18.672 -19.5 10.031 1 97.19 258 ALA A N 1
ATOM 2060 C CA . ALA A 1 258 ? -17.219 -19.469 10.242 1 97.19 258 ALA A CA 1
ATOM 2061 C C . ALA A 1 258 ? -16.5 -18.844 9.055 1 97.19 258 ALA A C 1
ATOM 2063 O O . ALA A 1 258 ? -15.562 -18.062 9.227 1 97.19 258 ALA A O 1
ATOM 2064 N N . VAL A 1 259 ? -16.938 -19.188 7.867 1 97.62 259 VAL A N 1
ATOM 2065 C CA . VAL A 1 259 ? -16.297 -18.688 6.66 1 97.62 259 VAL A CA 1
ATOM 2066 C C . VAL A 1 259 ? -16.609 -17.203 6.5 1 97.62 259 VAL A C 1
ATOM 2068 O O . VAL A 1 259 ? -15.719 -16.391 6.195 1 97.62 259 VAL A O 1
ATOM 2071 N N . ILE A 1 260 ? -17.844 -16.812 6.715 1 98.06 260 ILE A N 1
ATOM 2072 C CA . ILE A 1 260 ? -18.25 -15.414 6.566 1 98.06 260 ILE A CA 1
ATOM 2073 C C . ILE A 1 260 ? -17.484 -14.547 7.57 1 98.06 260 ILE A C 1
ATOM 2075 O O . ILE A 1 260 ? -16.984 -13.469 7.219 1 98.06 260 ILE A O 1
ATOM 2079 N N . GLU A 1 261 ? -17.359 -14.992 8.797 1 97.81 261 GLU A N 1
ATOM 2080 C CA . GLU A 1 261 ? -16.625 -14.258 9.82 1 97.81 261 GLU A CA 1
ATOM 2081 C C . GLU A 1 261 ? -15.156 -14.117 9.445 1 97.81 261 GLU A C 1
ATOM 2083 O O . GLU A 1 261 ? -14.562 -13.055 9.625 1 97.81 261 GLU A O 1
ATOM 2088 N N . SER A 1 262 ? -14.57 -15.172 8.938 1 97.75 262 SER A N 1
ATOM 2089 C CA . SER A 1 262 ? -13.172 -15.117 8.5 1 97.75 262 SER A CA 1
ATOM 2090 C C . SER A 1 262 ? -12.992 -14.156 7.336 1 97.75 262 SER A C 1
ATOM 2092 O O . SER A 1 262 ? -11.969 -13.477 7.238 1 97.75 262 SER A O 1
ATOM 2094 N N . LEU A 1 263 ? -13.961 -14.156 6.473 1 97 263 LEU A N 1
ATOM 2095 C CA . LEU A 1 263 ? -13.914 -13.234 5.344 1 97 263 LEU A CA 1
ATOM 2096 C C . LEU A 1 263 ? -13.953 -11.789 5.828 1 97 263 LEU A C 1
ATOM 2098 O O . LEU A 1 263 ? -13.242 -10.93 5.297 1 97 263 LEU A O 1
ATOM 2102 N N . HIS A 1 264 ? -14.766 -11.531 6.809 1 96.19 264 HIS A N 1
ATOM 2103 C CA . HIS A 1 264 ? -14.836 -10.195 7.379 1 96.19 264 HIS A CA 1
ATOM 2104 C C . HIS A 1 264 ? -13.5 -9.781 7.988 1 96.19 264 HIS A C 1
ATOM 2106 O O . HIS A 1 264 ? -13.039 -8.656 7.777 1 96.19 264 HIS A O 1
ATOM 2112 N N . VAL A 1 265 ? -12.898 -10.672 8.711 1 96.38 265 VAL A N 1
ATOM 2113 C CA . VAL A 1 265 ? -11.602 -10.391 9.328 1 96.38 265 VAL A CA 1
ATOM 2114 C C . VAL A 1 265 ? -10.555 -10.164 8.242 1 96.38 265 VAL A C 1
ATOM 2116 O O . VAL A 1 265 ? -9.734 -9.25 8.352 1 96.38 265 VAL A O 1
ATOM 2119 N N . TRP A 1 266 ? -10.547 -10.969 7.219 1 96.5 266 TRP A N 1
ATOM 2120 C CA . TRP A 1 266 ? -9.617 -10.797 6.109 1 96.5 266 TRP A CA 1
ATOM 2121 C C . TRP A 1 266 ? -9.758 -9.398 5.5 1 96.5 266 TRP A C 1
ATOM 2123 O O . TRP A 1 266 ? -8.758 -8.703 5.305 1 96.5 266 TRP A O 1
ATOM 2133 N N . ASP A 1 267 ? -10.953 -8.984 5.23 1 94 267 ASP A N 1
ATOM 2134 C CA . ASP A 1 267 ? -11.227 -7.703 4.594 1 94 267 ASP A CA 1
ATOM 2135 C C . ASP A 1 267 ? -10.781 -6.543 5.484 1 94 267 ASP A C 1
ATOM 2137 O O . ASP A 1 267 ? -10.266 -5.535 4.992 1 94 267 ASP A O 1
ATOM 2141 N N . ASP A 1 268 ? -10.922 -6.715 6.734 1 91.81 268 ASP A N 1
ATOM 2142 C CA . ASP A 1 268 ? -10.672 -5.633 7.688 1 91.81 268 ASP A CA 1
ATOM 2143 C C . ASP A 1 268 ? -9.18 -5.48 7.965 1 91.81 268 ASP A C 1
ATOM 2145 O O . ASP A 1 268 ? -8.711 -4.379 8.258 1 91.81 268 ASP A O 1
ATOM 2149 N N . PHE A 1 269 ? -8.43 -6.648 7.793 1 93.56 269 PHE A N 1
ATOM 2150 C CA . PHE A 1 269 ? -7.098 -6.566 8.391 1 93.56 269 PHE A CA 1
ATOM 2151 C C . PHE A 1 269 ? -6.035 -7.062 7.414 1 93.56 269 PHE A C 1
ATOM 2153 O O . PHE A 1 269 ? -4.844 -6.836 7.621 1 93.56 269 PHE A O 1
ATOM 2160 N N . HIS A 1 270 ? -6.43 -7.723 6.316 1 95.56 270 HIS A N 1
ATOM 2161 C CA . HIS A 1 270 ? -5.395 -8.414 5.555 1 95.56 270 HIS A CA 1
ATOM 2162 C C . HIS A 1 270 ? -5.535 -8.141 4.062 1 95.56 270 HIS A C 1
ATOM 2164 O O . HIS A 1 270 ? -4.684 -8.547 3.27 1 95.56 270 HIS A O 1
ATOM 2170 N N . ASN A 1 271 ? -6.52 -7.391 3.676 1 94.31 271 ASN A N 1
ATOM 2171 C CA . ASN A 1 271 ? -6.844 -7.254 2.26 1 94.31 271 ASN A CA 1
ATOM 2172 C C . ASN A 1 271 ? -6.188 -6.02 1.652 1 94.31 271 ASN A C 1
ATOM 2174 O O . ASN A 1 271 ? -6.328 -5.758 0.457 1 94.31 271 ASN A O 1
ATOM 2178 N N . ALA A 1 272 ? -5.445 -5.238 2.377 1 94.31 272 ALA A N 1
ATOM 2179 C CA . ALA A 1 272 ? -4.895 -3.967 1.924 1 94.31 272 ALA A CA 1
ATOM 2180 C C . ALA A 1 272 ? -3.938 -4.168 0.752 1 94.31 272 ALA A C 1
ATOM 2182 O O . ALA A 1 272 ? -3.857 -3.326 -0.145 1 94.31 272 ALA A O 1
ATOM 2183 N N . TYR A 1 273 ? -3.174 -5.273 0.748 1 95.88 273 TYR A N 1
ATOM 2184 C CA . TYR A 1 273 ? -2.248 -5.512 -0.354 1 95.88 273 TYR A CA 1
ATOM 2185 C C . TYR A 1 273 ? -2.994 -5.641 -1.677 1 95.88 273 TYR A C 1
ATOM 2187 O O . TYR A 1 273 ? -2.576 -5.07 -2.689 1 95.88 273 TYR A O 1
ATOM 2195 N N . SER A 1 274 ? -4.07 -6.367 -1.646 1 94.75 274 SER A N 1
ATOM 2196 C CA . SER A 1 274 ? -4.859 -6.57 -2.855 1 94.75 274 SER A CA 1
ATOM 2197 C C . SER A 1 274 ? -5.449 -5.258 -3.361 1 94.75 274 SER A C 1
ATOM 2199 O O . SER A 1 274 ? -5.434 -4.988 -4.566 1 94.75 274 SER A O 1
ATOM 2201 N N . MET A 1 275 ? -5.887 -4.43 -2.502 1 93.94 275 MET A N 1
ATOM 2202 C CA . MET A 1 275 ? -6.508 -3.162 -2.871 1 93.94 275 MET A CA 1
ATOM 2203 C C . MET A 1 275 ? -5.48 -2.209 -3.475 1 93.94 275 MET A C 1
ATOM 2205 O O . MET A 1 275 ? -5.738 -1.592 -4.512 1 93.94 275 MET A O 1
ATOM 2209 N N . VAL A 1 276 ? -4.367 -2.109 -2.836 1 96.69 276 VAL A N 1
ATOM 2210 C CA . VAL A 1 276 ? -3.377 -1.156 -3.322 1 96.69 276 VAL A CA 1
ATOM 2211 C C . VAL A 1 276 ? -2.771 -1.662 -4.629 1 96.69 276 VAL A C 1
ATOM 2213 O O . VAL A 1 276 ? -2.469 -0.871 -5.527 1 96.69 276 VAL A O 1
ATOM 2216 N N . HIS A 1 277 ? -2.578 -2.973 -4.77 1 96.56 277 HIS A N 1
ATOM 2217 C CA . HIS A 1 277 ? -2.127 -3.527 -6.043 1 96.56 277 HIS A CA 1
ATOM 2218 C C . HIS A 1 277 ? -3.113 -3.211 -7.16 1 96.56 277 HIS A C 1
ATOM 2220 O O . HIS A 1 277 ? -2.709 -2.928 -8.289 1 96.56 277 HIS A O 1
ATOM 2226 N N . SER A 1 278 ? -4.359 -3.221 -6.848 1 94 278 SER A N 1
ATOM 2227 C CA . SER A 1 278 ? -5.41 -3.023 -7.84 1 94 278 SER A CA 1
ATOM 2228 C C . SER A 1 278 ? -5.551 -1.551 -8.211 1 94 278 SER A C 1
ATOM 2230 O O . SER A 1 278 ? -5.676 -1.211 -9.391 1 94 278 SER A O 1
ATOM 2232 N N . GLN A 1 279 ? -5.52 -0.678 -7.203 1 93.5 279 GLN A N 1
ATOM 2233 C CA . GLN A 1 279 ? -5.859 0.722 -7.438 1 93.5 279 GLN A CA 1
ATOM 2234 C C . GLN A 1 279 ? -4.629 1.528 -7.84 1 93.5 279 GLN A C 1
ATOM 2236 O O . GLN A 1 279 ? -4.73 2.484 -8.609 1 93.5 279 GLN A O 1
ATOM 2241 N N . LYS A 1 280 ? -3.504 1.118 -7.234 1 95.94 280 LYS A N 1
ATOM 2242 C CA . LYS A 1 280 ? -2.312 1.948 -7.391 1 95.94 280 LYS A CA 1
ATOM 2243 C C . LYS A 1 280 ? -1.08 1.095 -7.676 1 95.94 280 LYS A C 1
ATOM 2245 O O . LYS A 1 280 ? -0.058 1.228 -7 1 95.94 280 LYS A O 1
ATOM 2250 N N . PRO A 1 281 ? -1.079 0.34 -8.711 1 95.44 281 PRO A N 1
ATOM 2251 C CA . PRO A 1 281 ? 0.036 -0.579 -8.945 1 95.44 281 PRO A CA 1
ATOM 2252 C C . PRO A 1 281 ? 1.35 0.148 -9.227 1 95.44 281 PRO A C 1
ATOM 2254 O O . PRO A 1 281 ? 2.414 -0.306 -8.805 1 95.44 281 PRO A O 1
ATOM 2257 N N . ILE A 1 282 ? 1.343 1.311 -9.93 1 96.62 282 ILE A N 1
ATOM 2258 C CA . ILE A 1 282 ? 2.574 2.041 -10.203 1 96.62 282 ILE A CA 1
ATOM 2259 C C . ILE A 1 282 ? 3.082 2.701 -8.922 1 96.62 282 ILE A C 1
ATOM 2261 O O . ILE A 1 282 ? 4.23 2.498 -8.531 1 96.62 282 ILE A O 1
ATOM 2265 N N . ALA A 1 283 ? 2.227 3.42 -8.266 1 96.38 283 ALA A N 1
ATOM 2266 C CA . ALA A 1 283 ? 2.652 4.18 -7.09 1 96.38 283 ALA A CA 1
ATOM 2267 C C . ALA A 1 283 ? 3.309 3.268 -6.059 1 96.38 283 ALA A C 1
ATOM 2269 O O . ALA A 1 283 ? 4.359 3.602 -5.508 1 96.38 283 ALA A O 1
ATOM 2270 N N . MET A 1 284 ? 2.707 2.15 -5.84 1 95.81 284 MET A N 1
ATOM 2271 C CA . MET A 1 284 ? 3.254 1.226 -4.848 1 95.81 284 MET A CA 1
ATOM 2272 C C . MET A 1 284 ? 4.562 0.616 -5.34 1 95.81 284 MET A C 1
ATOM 2274 O O . MET A 1 284 ? 5.473 0.366 -4.547 1 95.81 284 MET A O 1
ATOM 2278 N N . SER A 1 285 ? 4.691 0.389 -6.605 1 97.75 285 SER A N 1
ATOM 2279 C CA . SER A 1 285 ? 5.859 -0.277 -7.176 1 97.75 285 SER A CA 1
ATOM 2280 C C . SER A 1 285 ? 7.09 0.624 -7.129 1 97.75 285 SER A C 1
ATOM 2282 O O . SER A 1 285 ? 8.219 0.142 -7.203 1 97.75 285 SER A O 1
ATOM 2284 N N . LEU A 1 286 ? 6.914 1.938 -7.031 1 98.31 286 LEU A N 1
ATOM 2285 C CA . LEU A 1 286 ? 8.047 2.859 -7.07 1 98.31 286 LEU A CA 1
ATOM 2286 C C . LEU A 1 286 ? 9.023 2.564 -5.941 1 98.31 286 LEU A C 1
ATOM 2288 O O . LEU A 1 286 ? 10.234 2.477 -6.172 1 98.31 286 LEU A O 1
ATOM 2292 N N . ALA A 1 287 ? 8.523 2.373 -4.742 1 98.44 287 ALA A N 1
ATOM 2293 C CA . ALA A 1 287 ? 9.398 2.055 -3.617 1 98.44 287 ALA A CA 1
ATOM 2294 C C . ALA A 1 287 ? 9.75 0.57 -3.6 1 98.44 287 ALA A C 1
ATOM 2296 O O . ALA A 1 287 ? 10.891 0.202 -3.314 1 98.44 287 ALA A O 1
ATOM 2297 N N . LEU A 1 288 ? 8.82 -0.269 -3.955 1 98.62 288 LEU A N 1
ATOM 2298 C CA . LEU A 1 288 ? 9.023 -1.712 -3.885 1 98.62 288 LEU A CA 1
ATOM 2299 C C . LEU A 1 288 ? 10.094 -2.156 -4.875 1 98.62 288 LEU A C 1
ATOM 2301 O O . LEU A 1 288 ? 10.875 -3.07 -4.586 1 98.62 288 LEU A O 1
ATOM 2305 N N . ALA A 1 289 ? 10.141 -1.548 -6.02 1 97.94 289 ALA A N 1
ATOM 2306 C CA . ALA A 1 289 ? 11.133 -1.917 -7.02 1 97.94 289 ALA A CA 1
ATOM 2307 C C . ALA A 1 289 ? 12.531 -1.445 -6.613 1 97.94 289 ALA A C 1
ATOM 2309 O O . ALA A 1 289 ? 13.531 -2.025 -7.027 1 97.94 289 ALA A O 1
ATOM 2310 N N . ASP A 1 290 ? 12.555 -0.433 -5.832 1 97.94 290 ASP A N 1
ATOM 2311 C CA . ASP A 1 290 ? 13.812 0.214 -5.477 1 97.94 290 ASP A CA 1
ATOM 2312 C C . ASP A 1 290 ? 14.422 -0.417 -4.223 1 97.94 290 ASP A C 1
ATOM 2314 O O . ASP A 1 290 ? 15.602 -0.229 -3.941 1 97.94 290 ASP A O 1
ATOM 2318 N N . SER A 1 291 ? 13.68 -1.181 -3.445 1 98.5 291 SER A N 1
ATOM 2319 C CA . SER A 1 291 ? 14.125 -1.753 -2.176 1 98.5 291 SER A CA 1
ATOM 2320 C C . SER A 1 291 ? 13.906 -3.262 -2.146 1 98.5 291 SER A C 1
ATOM 2322 O O . SER A 1 291 ? 12.82 -3.732 -1.789 1 98.5 291 SER A O 1
ATOM 2324 N N . PRO A 1 292 ? 14.961 -4.039 -2.389 1 98.44 292 PRO A N 1
ATOM 2325 C CA . PRO A 1 292 ? 14.773 -5.492 -2.357 1 98.44 292 PRO A CA 1
ATOM 2326 C C . PRO A 1 292 ? 14.375 -6.004 -0.978 1 98.44 292 PRO A C 1
ATOM 2328 O O . PRO A 1 292 ? 13.516 -6.887 -0.869 1 98.44 292 PRO A O 1
ATOM 2331 N N . VAL A 1 293 ? 14.922 -5.43 0.109 1 98.75 293 VAL A N 1
ATOM 2332 C CA . VAL A 1 293 ? 14.562 -5.855 1.456 1 98.75 293 VAL A CA 1
ATOM 2333 C C . VAL A 1 293 ? 13.125 -5.426 1.764 1 98.75 293 VAL A C 1
ATOM 2335 O O . VAL A 1 293 ? 12.359 -6.184 2.363 1 98.75 293 VAL A O 1
ATOM 2338 N N . GLY A 1 294 ? 12.797 -4.203 1.358 1 98.69 294 GLY A N 1
ATOM 2339 C CA . GLY A 1 294 ? 11.43 -3.742 1.527 1 98.69 294 GLY A CA 1
ATOM 2340 C C . GLY A 1 294 ? 10.414 -4.609 0.805 1 98.69 294 GLY A C 1
ATOM 2341 O O . GLY A 1 294 ? 9.359 -4.926 1.354 1 98.69 294 GLY A O 1
ATOM 2342 N N . PHE A 1 295 ? 10.758 -4.992 -0.425 1 98.75 295 PHE A N 1
ATOM 2343 C CA . PHE A 1 295 ? 9.867 -5.883 -1.162 1 98.75 295 PHE A CA 1
ATOM 2344 C C . PHE A 1 295 ? 9.734 -7.223 -0.45 1 98.75 295 PHE A C 1
ATOM 2346 O O . PHE A 1 295 ? 8.625 -7.754 -0.329 1 98.75 295 PHE A O 1
ATOM 2353 N N . LEU A 1 296 ? 10.852 -7.77 -0.004 1 98.81 296 LEU A N 1
ATOM 2354 C CA . LEU A 1 296 ? 10.812 -9.031 0.73 1 98.81 296 LEU A CA 1
ATOM 2355 C C . LEU A 1 296 ? 9.906 -8.922 1.948 1 98.81 296 LEU A C 1
ATOM 2357 O O . LEU A 1 296 ? 9.117 -9.836 2.223 1 98.81 296 LEU A O 1
ATOM 2361 N N . GLY A 1 297 ? 10.008 -7.848 2.703 1 98.5 297 GLY A N 1
ATOM 2362 C CA . GLY A 1 297 ? 9.148 -7.664 3.859 1 98.5 297 GLY A CA 1
ATOM 2363 C C . GLY A 1 297 ? 7.676 -7.594 3.496 1 98.5 297 GLY A C 1
ATOM 2364 O O . GLY A 1 297 ? 6.828 -8.141 4.207 1 98.5 297 GLY A O 1
ATOM 2365 N N . TRP A 1 298 ? 7.344 -6.871 2.395 1 98.31 298 TRP A N 1
ATOM 2366 C CA . TRP A 1 298 ? 5.98 -6.781 1.882 1 98.31 298 TRP A CA 1
ATOM 2367 C C . TRP A 1 298 ? 5.438 -8.156 1.527 1 98.31 298 TRP A C 1
ATOM 2369 O O . TRP A 1 298 ? 4.348 -8.539 1.962 1 98.31 298 TRP A O 1
ATOM 2379 N N . TYR A 1 299 ? 6.23 -8.906 0.797 1 97.56 299 TYR A N 1
ATOM 2380 C CA . TYR A 1 299 ? 5.938 -10.289 0.426 1 97.56 299 TYR A CA 1
ATOM 2381 C C . TYR A 1 299 ? 5.793 -11.164 1.663 1 97.56 299 TYR A C 1
ATOM 2383 O O . TYR A 1 299 ? 4.824 -11.922 1.785 1 97.56 299 TYR A O 1
ATOM 2391 N N . TRP A 1 300 ? 6.688 -11.055 2.592 1 97.94 300 TRP A N 1
ATOM 2392 C CA . TRP A 1 300 ? 6.762 -11.922 3.764 1 97.94 300 TRP A CA 1
ATOM 2393 C C . TRP A 1 300 ? 5.574 -11.68 4.691 1 97.94 300 TRP A C 1
ATOM 2395 O O . TRP A 1 300 ? 5.055 -12.625 5.297 1 97.94 300 TRP A O 1
ATOM 2405 N N . ASP A 1 301 ? 5.172 -10.438 4.805 1 97.81 301 ASP A N 1
ATOM 2406 C CA . ASP A 1 301 ? 4.043 -10.125 5.676 1 97.81 301 ASP A CA 1
ATOM 2407 C C . ASP A 1 301 ? 2.797 -10.906 5.262 1 97.81 301 ASP A C 1
ATOM 2409 O O . ASP A 1 301 ? 2.098 -11.469 6.105 1 97.81 301 ASP A O 1
ATOM 2413 N N . LEU A 1 302 ? 2.541 -10.961 3.992 1 97.19 302 LEU A N 1
ATOM 2414 C CA . LEU A 1 302 ? 1.398 -11.727 3.51 1 97.19 302 LEU A CA 1
ATOM 2415 C C . LEU A 1 302 ? 1.641 -13.227 3.672 1 97.19 302 LEU A C 1
ATOM 2417 O O . LEU A 1 302 ? 0.771 -13.953 4.16 1 97.19 302 LEU A O 1
ATOM 2421 N N . SER A 1 303 ? 2.818 -13.688 3.225 1 96.62 303 SER A N 1
ATOM 2422 C CA . SER A 1 303 ? 3.141 -15.109 3.277 1 96.62 303 SER A CA 1
ATOM 2423 C C . SER A 1 303 ? 3.084 -15.633 4.707 1 96.62 303 SER A C 1
ATOM 2425 O O . SER A 1 303 ? 2.705 -16.781 4.934 1 96.62 303 SER A O 1
ATOM 2427 N N . TYR A 1 304 ? 3.461 -14.781 5.633 1 96.62 304 TYR A N 1
ATOM 2428 C CA . TYR A 1 304 ? 3.398 -15.133 7.051 1 96.62 304 TYR A CA 1
ATOM 2429 C C . TYR A 1 304 ? 1.956 -15.336 7.496 1 96.62 304 TYR A C 1
ATOM 2431 O O . TYR A 1 304 ? 1.639 -16.328 8.156 1 96.62 304 TYR A O 1
ATOM 2439 N N . ALA A 1 305 ? 1.079 -14.484 7.102 1 97.06 305 ALA A N 1
ATOM 2440 C CA . ALA A 1 305 ? -0.32 -14.531 7.516 1 97.06 305 ALA A CA 1
ATOM 2441 C C . ALA A 1 305 ? -0.998 -15.805 7.012 1 97.06 305 ALA A C 1
ATOM 2443 O O . ALA A 1 305 ? -1.818 -16.406 7.711 1 97.06 305 ALA A O 1
ATOM 2444 N N . ILE A 1 306 ? -0.588 -16.266 5.859 1 97 306 ILE A N 1
ATOM 2445 C CA . ILE A 1 306 ? -1.33 -17.344 5.207 1 97 306 ILE A CA 1
ATOM 2446 C C . ILE A 1 306 ? -0.521 -18.625 5.266 1 97 306 ILE A C 1
ATOM 2448 O O . ILE A 1 306 ? -0.789 -19.562 4.512 1 97 306 ILE A O 1
ATOM 2452 N N . SER A 1 307 ? 0.415 -18.781 6.156 1 95.69 307 SER A N 1
ATOM 2453 C CA . SER A 1 307 ? 1.401 -19.859 6.18 1 95.69 307 SER A CA 1
ATOM 2454 C C . SER A 1 307 ? 0.895 -21.047 6.977 1 95.69 307 SER A C 1
ATOM 2456 O O . SER A 1 307 ? 1.48 -22.141 6.918 1 95.69 307 SER A O 1
ATOM 2458 N N . ASP A 1 308 ? -0.152 -20.844 7.789 1 97.44 308 ASP A N 1
ATOM 2459 C CA . ASP A 1 308 ? -0.6 -21.859 8.75 1 97.44 308 ASP A CA 1
ATOM 2460 C C . ASP A 1 308 ? 0.485 -22.156 9.781 1 97.44 308 ASP A C 1
ATOM 2462 O O . ASP A 1 308 ? 0.566 -23.266 10.305 1 97.44 308 ASP A O 1
ATOM 2466 N N . GLY A 1 309 ? 1.396 -21.234 9.977 1 96.31 309 GLY A N 1
ATOM 2467 C CA . GLY A 1 309 ? 2.453 -21.391 10.961 1 96.31 309 GLY A CA 1
ATOM 2468 C C . GLY A 1 309 ? 3.631 -22.203 10.461 1 96.31 309 GLY A C 1
ATOM 2469 O O . GLY A 1 309 ? 4.559 -22.484 11.219 1 96.31 309 GLY A O 1
ATOM 2470 N N . ILE A 1 310 ? 3.633 -22.594 9.242 1 95.62 310 ILE A N 1
ATOM 2471 C CA . ILE A 1 310 ? 4.758 -23.328 8.664 1 95.62 310 ILE A CA 1
ATOM 2472 C C . ILE A 1 310 ? 5.805 -22.328 8.156 1 95.62 310 ILE A C 1
ATOM 2474 O O . ILE A 1 310 ? 5.535 -21.531 7.258 1 95.62 310 ILE A O 1
ATOM 2478 N N . PRO A 1 311 ? 6.945 -22.375 8.672 1 91.38 311 PRO A N 1
ATOM 2479 C CA . PRO A 1 311 ? 7.934 -21.344 8.336 1 91.38 311 PRO A CA 1
ATOM 2480 C C . PRO A 1 311 ? 8.594 -21.578 6.984 1 91.38 311 PRO A C 1
ATOM 2482 O O . PRO A 1 311 ? 8.719 -22.734 6.551 1 91.38 311 PRO A O 1
ATOM 2485 N N . HIS A 1 312 ? 9 -20.531 6.332 1 88.44 312 HIS A N 1
ATOM 2486 C CA . HIS A 1 312 ? 9.938 -20.562 5.211 1 88.44 312 HIS A CA 1
ATOM 2487 C C . HIS A 1 312 ? 11.375 -20.656 5.699 1 88.44 312 HIS A C 1
ATOM 2489 O O . HIS A 1 312 ? 11.734 -20.047 6.707 1 88.44 312 HIS A O 1
ATOM 2495 N N . SER A 1 313 ? 12.156 -21.469 4.934 1 94.25 313 SER A N 1
ATOM 2496 C CA . SER A 1 313 ? 13.586 -21.234 5.148 1 94.25 313 SER A CA 1
ATOM 2497 C C . SER A 1 313 ? 14 -19.859 4.625 1 94.25 313 SER A C 1
ATOM 2499 O O . SER A 1 313 ? 13.375 -19.328 3.715 1 94.25 313 SER A O 1
ATOM 2501 N N . MET A 1 314 ? 15.047 -19.344 5.168 1 96.75 314 MET A N 1
ATOM 2502 C CA . MET A 1 314 ? 15.516 -18.031 4.727 1 96.75 314 MET A CA 1
ATOM 2503 C C . MET A 1 314 ? 15.93 -18.062 3.26 1 96.75 314 MET A C 1
ATOM 2505 O O . MET A 1 314 ? 15.695 -17.109 2.52 1 96.75 314 MET A O 1
ATOM 2509 N N . ASP A 1 315 ? 16.516 -19.188 2.828 1 97.81 315 ASP A N 1
ATOM 2510 C CA . ASP A 1 315 ? 16.906 -19.328 1.428 1 97.81 315 ASP A CA 1
ATOM 2511 C C . ASP A 1 315 ? 15.688 -19.297 0.512 1 97.81 315 ASP A C 1
ATOM 2513 O O . ASP A 1 315 ? 15.695 -18.625 -0.519 1 97.81 315 ASP A O 1
ATOM 2517 N N . GLU A 1 316 ? 14.68 -20.031 0.902 1 96.19 316 GLU A N 1
ATOM 2518 C CA . GLU A 1 316 ? 13.453 -20.062 0.113 1 96.19 316 GLU A CA 1
ATOM 2519 C C . GLU A 1 316 ? 12.789 -18.688 0.066 1 96.19 316 GLU A C 1
ATOM 2521 O O . GLU A 1 316 ? 12.344 -18.234 -0.994 1 96.19 316 GLU A O 1
ATOM 2526 N N . LEU A 1 317 ? 12.719 -18.062 1.223 1 97.56 317 LEU A N 1
ATOM 2527 C CA . LEU A 1 317 ? 12.102 -16.75 1.328 1 97.56 317 LEU A CA 1
ATOM 2528 C C . LEU A 1 317 ? 12.789 -15.75 0.415 1 97.56 317 LEU A C 1
ATOM 2530 O O . LEU A 1 317 ? 12.133 -15.031 -0.344 1 97.56 317 LEU A O 1
ATOM 2534 N N . ILE A 1 318 ? 14.109 -15.688 0.425 1 98.69 318 ILE A N 1
ATOM 2535 C CA . ILE A 1 318 ? 14.891 -14.727 -0.35 1 98.69 318 ILE A CA 1
ATOM 2536 C C . ILE A 1 318 ? 14.797 -15.062 -1.836 1 98.69 318 ILE A C 1
ATOM 2538 O O . ILE A 1 318 ? 14.609 -14.172 -2.668 1 98.69 318 ILE A O 1
ATOM 2542 N N . THR A 1 319 ? 14.875 -16.328 -2.201 1 98.38 319 THR A N 1
ATOM 2543 C CA . THR A 1 319 ? 14.781 -16.734 -3.6 1 98.38 319 THR A CA 1
ATOM 2544 C C . THR A 1 319 ? 13.422 -16.375 -4.18 1 98.38 319 THR A C 1
ATOM 2546 O O . THR A 1 319 ? 13.336 -15.812 -5.273 1 98.38 319 THR A O 1
ATOM 2549 N N . ASP A 1 320 ? 12.375 -16.688 -3.426 1 97.75 320 ASP A N 1
ATOM 2550 C CA . ASP A 1 320 ? 11.031 -16.359 -3.887 1 97.75 320 ASP A CA 1
ATOM 2551 C C . ASP A 1 320 ? 10.859 -14.859 -4.074 1 97.75 320 ASP A C 1
ATOM 2553 O O . ASP A 1 320 ? 10.273 -14.414 -5.062 1 97.75 320 ASP A O 1
ATOM 2557 N N . ALA A 1 321 ? 11.352 -14.102 -3.1 1 98.25 321 ALA A N 1
ATOM 2558 C CA . ALA A 1 321 ? 11.281 -12.648 -3.215 1 98.25 321 ALA A CA 1
ATOM 2559 C C . ALA A 1 321 ? 12.047 -12.148 -4.438 1 98.25 321 ALA A C 1
ATOM 2561 O O . ALA A 1 321 ? 11.562 -11.297 -5.184 1 98.25 321 ALA A O 1
ATOM 2562 N N . LEU A 1 322 ? 13.219 -12.695 -4.703 1 98 322 LEU A N 1
ATOM 2563 C CA . LEU A 1 322 ? 14.062 -12.273 -5.816 1 98 322 LEU A CA 1
ATOM 2564 C C . LEU A 1 322 ? 13.406 -12.609 -7.152 1 98 322 LEU A C 1
ATOM 2566 O O . LEU A 1 322 ? 13.5 -11.836 -8.109 1 98 322 LEU A O 1
ATOM 2570 N N . MET A 1 323 ? 12.703 -13.711 -7.164 1 97.31 323 MET A N 1
ATOM 2571 C CA . MET A 1 323 ? 12.047 -14.148 -8.391 1 97.31 323 MET A CA 1
ATOM 2572 C C . MET A 1 323 ? 10.945 -13.172 -8.797 1 97.31 323 MET A C 1
ATOM 2574 O O . MET A 1 323 ? 10.664 -13.008 -9.984 1 97.31 323 MET A O 1
ATOM 2578 N N . LEU A 1 324 ? 10.406 -12.5 -7.887 1 97.69 324 LEU A N 1
ATOM 2579 C CA . LEU A 1 324 ? 9.352 -11.531 -8.148 1 97.69 324 LEU A CA 1
ATOM 2580 C C . LEU A 1 324 ? 9.922 -10.125 -8.297 1 97.69 324 LEU A C 1
ATOM 2582 O O . LEU A 1 324 ? 9.312 -9.266 -8.938 1 97.69 324 LEU A O 1
ATOM 2586 N N . TRP A 1 325 ? 11.094 -9.898 -7.73 1 97.88 325 TRP A N 1
ATOM 2587 C CA . TRP A 1 325 ? 11.648 -8.547 -7.621 1 97.88 325 TRP A CA 1
ATOM 2588 C C . TRP A 1 325 ? 12.578 -8.242 -8.789 1 97.88 325 TRP A C 1
ATOM 2590 O O . TRP A 1 325 ? 12.547 -7.148 -9.352 1 97.88 325 TRP A O 1
ATOM 2600 N N . LEU A 1 326 ? 13.445 -9.156 -9.219 1 94.88 326 LEU A N 1
ATOM 2601 C CA . LEU A 1 326 ? 14.523 -8.922 -10.18 1 94.88 326 LEU A CA 1
ATOM 2602 C C . LEU A 1 326 ? 13.969 -8.422 -11.508 1 94.88 326 LEU A C 1
ATOM 2604 O O . LEU A 1 326 ? 14.477 -7.457 -12.078 1 94.88 326 LEU A O 1
ATOM 2608 N N . PRO A 1 327 ? 12.852 -8.984 -11.992 1 91.38 327 PRO A N 1
ATOM 2609 C CA . PRO A 1 327 ? 12.336 -8.508 -13.281 1 91.38 327 PRO A CA 1
ATOM 2610 C C . PRO A 1 327 ? 11.672 -7.133 -13.18 1 91.38 327 PRO A C 1
ATOM 2612 O O . PRO A 1 327 ? 11.352 -6.52 -14.195 1 91.38 327 PRO A O 1
ATOM 2615 N N . GLY A 1 328 ? 11.5 -6.605 -11.938 1 92.94 328 GLY A N 1
ATOM 2616 C CA . GLY A 1 328 ? 10.641 -5.457 -11.672 1 92.94 328 GLY A CA 1
ATOM 2617 C C . GLY A 1 328 ? 9.258 -5.844 -11.18 1 92.94 328 GLY A C 1
ATOM 2618 O O . GLY A 1 328 ? 8.438 -6.344 -11.953 1 92.94 328 GLY A O 1
ATOM 2619 N N . PRO A 1 329 ? 8.969 -5.512 -9.969 1 95.75 329 PRO A N 1
ATOM 2620 C CA . PRO A 1 329 ? 7.785 -6.113 -9.352 1 95.75 329 PRO A CA 1
ATOM 2621 C C . PRO A 1 329 ? 6.48 -5.535 -9.898 1 95.75 329 PRO A C 1
ATOM 2623 O O . PRO A 1 329 ? 5.41 -6.098 -9.672 1 95.75 329 PRO A O 1
ATOM 2626 N N . TYR A 1 330 ? 6.488 -4.441 -10.742 1 96.62 330 TYR A N 1
ATOM 2627 C CA . TYR A 1 330 ? 5.277 -3.85 -11.305 1 96.62 330 TYR A CA 1
ATOM 2628 C C . TYR A 1 330 ? 4.492 -4.879 -12.109 1 96.62 330 TYR A C 1
ATOM 2630 O O . TYR A 1 330 ? 3.264 -4.941 -12.023 1 96.62 330 TYR A O 1
ATOM 2638 N N . GLY A 1 331 ? 5.16 -5.699 -12.883 1 94.12 331 GLY A N 1
ATOM 2639 C CA . GLY A 1 331 ? 4.504 -6.664 -13.75 1 94.12 331 GLY A CA 1
ATOM 2640 C C . GLY A 1 331 ? 3.617 -7.637 -12.992 1 94.12 331 GLY A C 1
ATOM 2641 O O . GLY A 1 331 ? 2.492 -7.914 -13.414 1 94.12 331 GLY A O 1
ATOM 2642 N N . ASN A 1 332 ? 4.125 -8.18 -11.93 1 96.56 332 ASN A N 1
ATOM 2643 C CA . ASN A 1 332 ? 3.32 -9.125 -11.172 1 96.56 332 ASN A CA 1
ATOM 2644 C C . ASN A 1 332 ? 2.324 -8.414 -10.258 1 96.56 332 ASN A C 1
ATOM 2646 O O . ASN A 1 332 ? 1.207 -8.891 -10.062 1 96.56 332 ASN A O 1
ATOM 2650 N N . ILE A 1 333 ? 2.629 -7.234 -9.727 1 96.81 333 ILE A N 1
ATOM 2651 C CA . ILE A 1 333 ? 1.734 -6.441 -8.891 1 96.81 333 ILE A CA 1
ATOM 2652 C C . ILE A 1 333 ? 0.505 -6.031 -9.703 1 96.81 333 ILE A C 1
ATOM 2654 O O . ILE A 1 333 ? -0.625 -6.125 -9.211 1 96.81 333 ILE A O 1
ATOM 2658 N N . ARG A 1 334 ? 0.686 -5.668 -10.891 1 95.56 334 ARG A N 1
ATOM 2659 C CA . ARG A 1 334 ? -0.369 -5.148 -11.75 1 95.56 334 ARG A CA 1
ATOM 2660 C C . ARG A 1 334 ? -1.396 -6.23 -12.07 1 95.56 334 ARG A C 1
ATOM 2662 O O . ARG A 1 334 ? -2.494 -5.93 -12.547 1 95.56 334 ARG A O 1
ATOM 2669 N N . SER A 1 335 ? -1.073 -7.469 -11.891 1 92.75 335 SER A N 1
ATOM 2670 C CA . SER A 1 335 ? -2.014 -8.547 -12.172 1 92.75 335 SER A CA 1
ATOM 2671 C C . SER A 1 335 ? -3.312 -8.367 -11.391 1 92.75 335 SER A C 1
ATOM 2673 O O . SER A 1 335 ? -4.363 -8.859 -11.805 1 92.75 335 SER A O 1
ATOM 2675 N N . TYR A 1 336 ? -3.311 -7.613 -10.32 1 93.75 336 TYR A N 1
ATOM 2676 C CA . TYR A 1 336 ? -4.48 -7.402 -9.477 1 93.75 336 TYR A CA 1
ATOM 2677 C C . TYR A 1 336 ? -5.43 -6.387 -10.102 1 93.75 336 TYR A C 1
ATOM 2679 O O . TYR A 1 336 ? -6.59 -6.277 -9.688 1 93.75 336 TYR A O 1
ATOM 2687 N N . ARG A 1 337 ? -4.984 -5.594 -10.977 1 89.19 337 ARG A N 1
ATOM 2688 C CA . ARG A 1 337 ? -5.84 -4.582 -11.594 1 89.19 337 ARG A CA 1
ATOM 2689 C C . ARG A 1 337 ? -7.043 -5.227 -12.273 1 89.19 337 ARG A C 1
ATOM 2691 O O . ARG A 1 337 ? -8.125 -4.629 -12.328 1 89.19 337 ARG A O 1
ATOM 2698 N N . GLN A 1 338 ? -6.875 -6.469 -12.711 1 76.75 338 GLN A N 1
ATOM 2699 C CA . GLN A 1 338 ? -7.922 -7.035 -13.555 1 76.75 338 GLN A CA 1
ATOM 2700 C C . GLN A 1 338 ? -8.625 -8.195 -12.852 1 76.75 338 GLN A C 1
ATOM 2702 O O . GLN A 1 338 ? -9.75 -8.555 -13.203 1 76.75 338 GLN A O 1
ATOM 2707 N N . ILE A 1 339 ? -8.078 -8.672 -11.812 1 81.25 339 ILE A N 1
ATOM 2708 C CA . ILE A 1 339 ? -8.523 -9.984 -11.344 1 81.25 339 ILE A CA 1
ATOM 2709 C C . ILE A 1 339 ? -9.852 -9.836 -10.602 1 81.25 339 ILE A C 1
ATOM 2711 O O . ILE A 1 339 ? -10.672 -10.758 -10.609 1 81.25 339 ILE A O 1
ATOM 2715 N N . PHE A 1 340 ? -10.109 -8.656 -10.016 1 76.69 340 PHE A N 1
ATOM 2716 C CA . PHE A 1 340 ? -11.305 -8.586 -9.18 1 76.69 340 PHE A CA 1
ATOM 2717 C C . PHE A 1 340 ? -12.398 -7.777 -9.859 1 76.69 340 PHE A C 1
ATOM 2719 O O . PHE A 1 340 ? -13.438 -7.496 -9.258 1 76.69 340 PHE A O 1
ATOM 2726 N N . ARG A 1 341 ? -12.195 -7.469 -11 1 78.88 341 ARG A N 1
ATOM 2727 C CA . ARG A 1 341 ? -13.258 -6.742 -11.695 1 78.88 341 ARG A CA 1
ATOM 2728 C C . ARG A 1 341 ? -14.492 -7.613 -11.875 1 78.88 341 ARG A C 1
ATOM 2730 O O . ARG A 1 341 ? -14.383 -8.805 -12.164 1 78.88 341 ARG A O 1
ATOM 2737 N N . PRO A 1 342 ? -15.641 -7.008 -11.695 1 75.38 342 PRO A N 1
ATOM 2738 C CA . PRO A 1 342 ? -16.891 -7.781 -11.742 1 75.38 342 PRO A CA 1
ATOM 2739 C C . PRO A 1 342 ? -17.078 -8.492 -13.086 1 75.38 342 PRO A C 1
ATOM 2741 O O . PRO A 1 342 ? -17.641 -9.594 -13.125 1 75.38 342 PRO A O 1
ATOM 2744 N N . ASP A 1 343 ? -16.719 -7.867 -14.102 1 76.38 343 ASP A N 1
ATOM 2745 C CA . ASP A 1 343 ? -16.891 -8.469 -15.414 1 76.38 343 ASP A CA 1
ATOM 2746 C C . ASP A 1 343 ? -15.906 -9.617 -15.633 1 76.38 343 ASP A C 1
ATOM 2748 O O . ASP A 1 343 ? -16.125 -10.461 -16.516 1 76.38 343 ASP A O 1
ATOM 2752 N N . ILE A 1 344 ? -14.945 -9.648 -14.766 1 77.88 344 ILE A N 1
ATOM 2753 C CA . ILE A 1 344 ? -13.914 -10.672 -14.922 1 77.88 344 ILE A CA 1
ATOM 2754 C C . ILE A 1 344 ? -14.25 -11.883 -14.047 1 77.88 344 ILE A C 1
ATOM 2756 O O . ILE A 1 344 ? -14.023 -13.023 -14.453 1 77.88 344 ILE A O 1
ATOM 2760 N N . VAL A 1 345 ? -14.891 -11.609 -12.922 1 81.06 345 VAL A N 1
ATOM 2761 C CA . VAL A 1 345 ? -15.109 -12.703 -11.977 1 81.06 345 VAL A CA 1
ATOM 2762 C C . VAL A 1 345 ? -16.484 -13.305 -12.203 1 81.06 345 VAL A C 1
ATOM 2764 O O . VAL A 1 345 ? -16.922 -14.172 -11.438 1 81.06 345 VAL A O 1
ATOM 2767 N N . ASP A 1 346 ? -17.141 -12.891 -13.188 1 85.44 346 ASP A N 1
ATOM 2768 C CA . ASP A 1 346 ? -18.453 -13.438 -13.508 1 85.44 346 ASP A CA 1
ATOM 2769 C C . ASP A 1 346 ? -18.328 -14.656 -14.414 1 85.44 346 ASP A C 1
ATOM 2771 O O . ASP A 1 346 ? -18.734 -14.617 -15.578 1 85.44 346 ASP A O 1
ATOM 2775 N N . PHE A 1 347 ? -17.906 -15.797 -13.852 1 88.56 347 PHE A N 1
ATOM 2776 C CA . PHE A 1 347 ? -17.672 -17.031 -14.586 1 88.56 347 PHE A CA 1
ATOM 2777 C C . PHE A 1 347 ? -18.984 -17.734 -14.875 1 88.56 347 PHE A C 1
ATOM 2779 O O . PHE A 1 347 ? -19.859 -17.828 -14 1 88.56 347 PHE A O 1
ATOM 2786 N N . PRO A 1 348 ? -19.141 -18.281 -16.047 1 92.19 348 PRO A N 1
ATOM 2787 C CA . PRO A 1 348 ? -20.25 -19.234 -16.188 1 92.19 348 PRO A CA 1
ATOM 2788 C C . PRO A 1 348 ? -19.984 -20.562 -15.445 1 92.19 348 PRO A C 1
ATOM 2790 O O . PRO A 1 348 ? -18.828 -20.953 -15.289 1 92.19 348 PRO A O 1
ATOM 2793 N N . LYS A 1 349 ? -21.031 -21.203 -15.062 1 95.62 349 LYS A N 1
ATOM 2794 C CA . LYS A 1 349 ? -20.859 -22.516 -14.445 1 95.62 349 LYS A CA 1
ATOM 2795 C C . LYS A 1 349 ? -20.297 -23.531 -15.445 1 95.62 349 LYS A C 1
ATOM 2797 O O . LYS A 1 349 ? -20.719 -23.562 -16.609 1 95.62 349 LYS A O 1
ATOM 2802 N N . THR A 1 350 ? -19.438 -24.359 -14.992 1 97.56 350 THR A N 1
ATOM 2803 C CA . THR A 1 350 ? -18.797 -25.328 -15.883 1 97.56 350 THR A CA 1
ATOM 2804 C C . THR A 1 350 ? -19.219 -26.75 -15.516 1 97.56 350 THR A C 1
ATOM 2806 O O . THR A 1 350 ? -19.5 -27.047 -14.352 1 97.56 350 THR A O 1
ATOM 2809 N N . ASN A 1 351 ? -19.219 -27.625 -16.547 1 97.56 351 ASN A N 1
ATOM 2810 C CA . ASN A 1 351 ? -19.484 -29.031 -16.328 1 97.56 351 ASN A CA 1
ATOM 2811 C C . ASN A 1 351 ? -18.188 -29.844 -16.297 1 97.56 351 ASN A C 1
ATOM 2813 O O . ASN A 1 351 ? -18.219 -31.062 -16.062 1 97.56 351 ASN A O 1
ATOM 2817 N N . VAL A 1 352 ? -17.047 -29.203 -16.516 1 98.62 352 VAL A N 1
ATOM 2818 C CA . VAL A 1 352 ? -15.766 -29.891 -16.422 1 98.62 352 VAL A CA 1
ATOM 2819 C C . VAL A 1 352 ? -15.586 -30.438 -15 1 98.62 352 VAL A C 1
ATOM 2821 O O . VAL A 1 352 ? -15.812 -29.719 -14.023 1 98.62 352 VAL A O 1
ATOM 2824 N N . PRO A 1 353 ? -15.227 -31.781 -14.93 1 98.81 353 PRO A N 1
ATOM 2825 C CA . PRO A 1 353 ? -14.977 -32.281 -13.578 1 98.81 353 PRO A CA 1
ATOM 2826 C C . PRO A 1 353 ? -14 -31.422 -12.789 1 98.81 353 PRO A C 1
ATOM 2828 O O . PRO A 1 353 ? -12.938 -31.062 -13.297 1 98.81 353 PRO A O 1
ATOM 2831 N N . SER A 1 354 ? -14.43 -31.062 -11.57 1 98.75 354 SER A N 1
ATOM 2832 C CA . SER A 1 354 ? -13.641 -30.156 -10.734 1 98.75 354 SER A CA 1
ATOM 2833 C C . SER A 1 354 ? -13.32 -30.781 -9.383 1 98.75 354 SER A C 1
ATOM 2835 O O . SER A 1 354 ? -14.164 -31.453 -8.797 1 98.75 354 SER A O 1
ATOM 2837 N N . GLY A 1 355 ? -12.117 -30.656 -8.961 1 98.81 355 GLY A N 1
ATOM 2838 C CA . GLY A 1 355 ? -11.664 -31.125 -7.664 1 98.81 355 GLY A CA 1
ATOM 2839 C C . GLY A 1 355 ? -11.266 -30 -6.727 1 98.81 355 GLY A C 1
ATOM 2840 O O . GLY A 1 355 ? -10.609 -29.047 -7.137 1 98.81 355 GLY A O 1
ATOM 2841 N N . VAL A 1 356 ? -11.695 -30.141 -5.469 1 98.62 356 VAL A N 1
ATOM 2842 C CA . VAL A 1 356 ? -11.398 -29.141 -4.441 1 98.62 356 VAL A CA 1
ATOM 2843 C C . VAL A 1 356 ? -10.492 -29.766 -3.373 1 98.62 356 VAL A C 1
ATOM 2845 O O . VAL A 1 356 ? -10.812 -30.812 -2.82 1 98.62 356 VAL A O 1
ATOM 2848 N N . SER A 1 357 ? -9.391 -29.141 -3.172 1 98.56 357 SER A N 1
ATOM 2849 C CA . SER A 1 357 ? -8.484 -29.484 -2.08 1 98.56 357 SER A CA 1
ATOM 2850 C C . SER A 1 357 ? -8.359 -28.328 -1.084 1 98.56 357 SER A C 1
ATOM 2852 O O . SER A 1 357 ? -7.641 -27.359 -1.335 1 98.56 357 SER A O 1
ATOM 2854 N N . GLN A 1 358 ? -8.992 -28.422 0.116 1 98.12 358 GLN A N 1
ATOM 2855 C CA . GLN A 1 358 ? -8.984 -27.359 1.118 1 98.12 358 GLN A CA 1
ATOM 2856 C C . GLN A 1 358 ? -7.836 -27.531 2.104 1 98.12 358 GLN A C 1
ATOM 2858 O O . GLN A 1 358 ? -7.551 -28.656 2.533 1 98.12 358 GLN A O 1
ATOM 2863 N N . TRP A 1 359 ? -7.207 -26.453 2.424 1 98.31 359 TRP A N 1
ATOM 2864 C CA . TRP A 1 359 ? -6.059 -26.484 3.324 1 98.31 359 TRP A CA 1
ATOM 2865 C C . TRP A 1 359 ? -6.203 -25.453 4.441 1 98.31 359 TRP A C 1
ATOM 2867 O O . TRP A 1 359 ? -6.352 -24.266 4.176 1 98.31 359 TRP A O 1
ATOM 2877 N N . GLY A 1 360 ? -6.105 -25.859 5.68 1 96.75 360 GLY A N 1
ATOM 2878 C CA . GLY A 1 360 ? -6.418 -25.047 6.848 1 96.75 360 GLY A CA 1
ATOM 2879 C C . GLY A 1 360 ? -5.336 -24.031 7.176 1 96.75 360 GLY A C 1
ATOM 2880 O O . GLY A 1 360 ? -4.156 -24.266 6.914 1 96.75 360 GLY A O 1
ATOM 2881 N N . TRP A 1 361 ? -5.762 -22.891 7.789 1 97.25 361 TRP A N 1
ATOM 2882 C CA . TRP A 1 361 ? -4.879 -21.828 8.258 1 97.25 361 TRP A CA 1
ATOM 2883 C C . TRP A 1 361 ? -4.93 -21.719 9.781 1 97.25 361 TRP A C 1
ATOM 2885 O O . TRP A 1 361 ? -4.438 -20.734 10.344 1 97.25 361 TRP A O 1
ATOM 2895 N N . GLY A 1 362 ? -5.473 -22.688 10.5 1 97.06 362 GLY A N 1
ATOM 2896 C CA . GLY A 1 362 ? -5.82 -22.625 11.906 1 97.06 362 GLY A CA 1
ATOM 2897 C C . GLY A 1 362 ? -4.609 -22.656 12.82 1 97.06 362 GLY A C 1
ATOM 2898 O O . GLY A 1 362 ? -4.711 -22.344 14.016 1 97.06 362 GLY A O 1
ATOM 2899 N N . HIS A 1 363 ? -3.445 -22.969 12.375 1 97.44 363 HIS A N 1
ATOM 2900 C CA . HIS A 1 363 ? -2.225 -22.984 13.164 1 97.44 363 HIS A CA 1
ATOM 2901 C C . HIS A 1 363 ? -1.354 -21.766 12.883 1 97.44 363 HIS A C 1
ATOM 2903 O O . HIS A 1 363 ? -0.219 -21.688 13.352 1 97.44 363 HIS A O 1
ATOM 2909 N N . GLY A 1 364 ? -1.911 -20.906 12.086 1 97.06 364 GLY A N 1
ATOM 2910 C CA . GLY A 1 364 ? -1.201 -19.688 11.742 1 97.06 364 GLY A CA 1
ATOM 2911 C C . GLY A 1 364 ? -1.302 -18.609 12.812 1 97.06 364 GLY A C 1
ATOM 2912 O O . GLY A 1 364 ? -1.896 -18.844 13.867 1 97.06 364 GLY A O 1
ATOM 2913 N N . PRO A 1 365 ? -0.77 -17.516 12.539 1 96.88 365 PRO A N 1
ATOM 2914 C CA . PRO A 1 365 ? -0.639 -16.469 13.562 1 96.88 365 PRO A CA 1
ATOM 2915 C C . PRO A 1 365 ? -1.937 -15.695 13.789 1 96.88 365 PRO A C 1
ATOM 2917 O O . PRO A 1 365 ? -2.066 -14.977 14.781 1 96.88 365 PRO A O 1
ATOM 2920 N N . PHE A 1 366 ? -2.904 -15.82 12.906 1 97.69 366 PHE A N 1
ATOM 2921 C CA . PHE A 1 366 ? -4.133 -15.039 13 1 97.69 366 PHE A CA 1
ATOM 2922 C C . PHE A 1 366 ? -5.352 -15.953 13.062 1 97.69 366 PHE A C 1
ATOM 2924 O O . PHE A 1 366 ? -5.91 -16.328 12.031 1 97.69 366 PHE A O 1
ATOM 2931 N N . PRO A 1 367 ? -5.855 -16.172 14.227 1 97 367 PRO A N 1
ATOM 2932 C CA . PRO A 1 367 ? -6.984 -17.094 14.375 1 97 367 PRO A CA 1
ATOM 2933 C C . PRO A 1 367 ? -8.227 -16.625 13.625 1 97 367 PRO A C 1
ATOM 2935 O O . PRO A 1 367 ? -9.039 -17.453 13.195 1 97 367 PRO A O 1
ATOM 2938 N N . GLY A 1 368 ? -8.359 -15.367 13.414 1 97.38 368 GLY A N 1
ATOM 2939 C CA . GLY A 1 368 ? -9.547 -14.797 12.789 1 97.38 368 GLY A CA 1
ATOM 2940 C C . GLY A 1 368 ? -9.719 -15.227 11.344 1 97.38 368 GLY A C 1
ATOM 2941 O O . GLY A 1 368 ? -10.82 -15.125 10.797 1 97.38 368 GLY A O 1
ATOM 2942 N N . ILE A 1 369 ? -8.688 -15.734 10.711 1 97.56 369 ILE A N 1
ATOM 2943 C CA . ILE A 1 369 ? -8.805 -16.109 9.312 1 97.56 369 ILE A CA 1
ATOM 2944 C C . ILE A 1 369 ? -8.625 -17.625 9.164 1 97.56 369 ILE A C 1
ATOM 2946 O O . ILE A 1 369 ? -8.414 -18.125 8.055 1 97.56 369 ILE A O 1
ATOM 2950 N N . ALA A 1 370 ? -8.742 -18.344 10.234 1 96.81 370 ALA A N 1
ATOM 2951 C CA . ALA A 1 370 ? -8.5 -19.781 10.273 1 96.81 370 ALA A CA 1
ATOM 2952 C C . ALA A 1 370 ? -9.438 -20.516 9.328 1 96.81 370 ALA A C 1
ATOM 2954 O O . ALA A 1 370 ? -9.062 -21.531 8.734 1 96.81 370 ALA A O 1
ATOM 2955 N N . ASN A 1 371 ? -10.664 -20.031 9.164 1 96.12 371 ASN A N 1
ATOM 2956 C CA . ASN A 1 371 ? -11.688 -20.75 8.406 1 96.12 371 ASN A CA 1
ATOM 2957 C C . ASN A 1 371 ? -11.82 -20.219 6.988 1 96.12 371 ASN A C 1
ATOM 2959 O O . ASN A 1 371 ? -12.695 -20.641 6.234 1 96.12 371 ASN A O 1
ATOM 2963 N N . PHE A 1 372 ? -10.93 -19.344 6.613 1 95.75 372 PHE A N 1
ATOM 2964 C CA . PHE A 1 372 ? -10.961 -18.688 5.312 1 95.75 372 PHE A CA 1
ATOM 2965 C C . PHE A 1 372 ? -10.984 -19.719 4.188 1 95.75 372 PHE A C 1
ATOM 2967 O O . PHE A 1 372 ? -11.742 -19.578 3.229 1 95.75 372 PHE A O 1
ATOM 2974 N N . PRO A 1 373 ? -10.25 -20.812 4.25 1 96.31 373 PRO A N 1
ATOM 2975 C CA . PRO A 1 373 ? -10.172 -21.734 3.117 1 96.31 373 PRO A CA 1
ATOM 2976 C C . PRO A 1 373 ? -11.328 -22.734 3.086 1 96.31 373 PRO A C 1
ATOM 2978 O O . PRO A 1 373 ? -11.406 -23.562 2.178 1 96.31 373 PRO A O 1
ATOM 2981 N N . PHE A 1 374 ? -12.242 -22.703 4.031 1 97.06 374 PHE A N 1
ATOM 2982 C CA . PHE A 1 374 ? -13.219 -23.781 4.188 1 97.06 374 PHE A CA 1
ATOM 2983 C C . PHE A 1 374 ? -14.578 -23.359 3.648 1 97.06 374 PHE A C 1
ATOM 2985 O O . PHE A 1 374 ? -15.594 -23.5 4.336 1 97.06 374 PHE A O 1
ATOM 2992 N N . THR A 1 375 ? -14.508 -22.859 2.465 1 96.88 375 THR A N 1
ATOM 2993 C CA . THR A 1 375 ? -15.75 -22.516 1.777 1 96.88 375 THR A CA 1
ATOM 2994 C C . THR A 1 375 ? -16.656 -23.734 1.68 1 96.88 375 THR A C 1
ATOM 2996 O O . THR A 1 375 ? -16.219 -24.828 1.291 1 96.88 375 THR A O 1
ATOM 2999 N N . PRO A 1 376 ? -17.938 -23.516 1.925 1 96.75 376 PRO A N 1
ATOM 3000 C CA . PRO A 1 376 ? -18.875 -24.641 1.808 1 96.75 376 PRO A CA 1
ATOM 3001 C C . PRO A 1 376 ? -18.922 -25.219 0.393 1 96.75 376 PRO A C 1
ATOM 3003 O O . PRO A 1 376 ? -18.891 -24.469 -0.583 1 96.75 376 PRO A O 1
ATOM 3006 N N . ARG A 1 377 ? -19.031 -26.562 0.353 1 97.06 377 ARG A N 1
ATOM 3007 C CA . ARG A 1 377 ? -19.125 -27.25 -0.932 1 97.06 377 ARG A CA 1
ATOM 3008 C C . ARG A 1 377 ? -20.234 -26.672 -1.796 1 97.06 377 ARG A C 1
ATOM 3010 O O . ARG A 1 377 ? -20.062 -26.5 -3.004 1 97.06 377 ARG A O 1
ATOM 3017 N N . SER A 1 378 ? -21.375 -26.328 -1.178 1 96.38 378 SER A N 1
ATOM 3018 C CA . SER A 1 378 ? -22.547 -25.828 -1.908 1 96.38 378 SER A CA 1
ATOM 3019 C C . SER A 1 378 ? -22.25 -24.516 -2.605 1 96.38 378 SER A C 1
ATOM 3021 O O . SER A 1 378 ? -22.797 -24.219 -3.666 1 96.38 378 SER A O 1
ATOM 3023 N N . TRP A 1 379 ? -21.344 -23.656 -2.008 1 96.88 379 TRP A N 1
ATOM 3024 C CA . TRP A 1 379 ? -20.969 -22.406 -2.652 1 96.88 379 TRP A CA 1
ATOM 3025 C C . TRP A 1 379 ? -20.125 -22.656 -3.893 1 96.88 379 TRP A C 1
ATOM 3027 O O . TRP A 1 379 ? -20.297 -22.016 -4.922 1 96.88 379 TRP A O 1
ATOM 3037 N N . ILE A 1 380 ? -19.234 -23.625 -3.793 1 97.31 380 ILE A N 1
ATOM 3038 C CA . ILE A 1 380 ? -18.344 -23.953 -4.902 1 97.31 380 ILE A CA 1
ATOM 3039 C C . ILE A 1 380 ? -19.156 -24.594 -6.035 1 97.31 380 ILE A C 1
ATOM 3041 O O . ILE A 1 380 ? -18.906 -24.312 -7.211 1 97.31 380 ILE A O 1
ATOM 3045 N N . GLU A 1 381 ? -20.141 -25.375 -5.719 1 97.44 381 GLU A N 1
ATOM 3046 C CA . GLU A 1 381 ? -20.969 -26.078 -6.695 1 97.44 381 GLU A CA 1
ATOM 3047 C C . GLU A 1 381 ? -21.828 -25.094 -7.5 1 97.44 381 GLU A C 1
ATOM 3049 O O . GLU A 1 381 ? -22.375 -25.469 -8.539 1 97.44 381 GLU A O 1
ATOM 3054 N N . ARG A 1 382 ? -21.875 -23.844 -7.027 1 95.69 382 ARG A N 1
ATOM 3055 C CA . ARG A 1 382 ? -22.531 -22.797 -7.82 1 95.69 382 ARG A CA 1
ATOM 3056 C C . ARG A 1 382 ? -21.734 -22.5 -9.086 1 95.69 382 ARG A C 1
ATOM 3058 O O . ARG A 1 382 ? -22.297 -22 -10.062 1 95.69 382 ARG A O 1
ATOM 3065 N N . LEU A 1 383 ? -20.438 -22.875 -9.133 1 96 383 LEU A N 1
ATOM 3066 C CA . LEU A 1 383 ? -19.547 -22.438 -10.203 1 96 383 LEU A CA 1
ATOM 3067 C C . LEU A 1 383 ? -19.078 -23.609 -11.047 1 96 383 LEU A C 1
ATOM 3069 O O . LEU A 1 383 ? -18.625 -23.438 -12.18 1 96 383 LEU A O 1
ATOM 3073 N N . CYS A 1 384 ? -19.172 -24.828 -10.438 1 97.25 384 CYS A N 1
ATOM 3074 C CA . CYS A 1 384 ? -18.531 -25.922 -11.172 1 97.25 384 CYS A CA 1
ATOM 3075 C C . CYS A 1 384 ? -19.078 -27.266 -10.727 1 97.25 384 CYS A C 1
ATOM 3077 O O . CYS A 1 384 ? -19.797 -27.359 -9.727 1 97.25 384 CYS A O 1
ATOM 3079 N N . ASN A 1 385 ? -18.812 -28.312 -11.508 1 98.25 385 ASN A N 1
ATOM 3080 C CA . ASN A 1 385 ? -19.156 -29.703 -11.219 1 98.25 385 ASN A CA 1
ATOM 3081 C C . ASN A 1 385 ? -18.141 -30.359 -10.289 1 98.25 385 ASN A C 1
ATOM 3083 O O . ASN A 1 385 ? -17.203 -31 -10.742 1 98.25 385 ASN A O 1
ATOM 3087 N N . VAL A 1 386 ? -18.438 -30.359 -9.008 1 98.56 386 VAL A N 1
ATOM 3088 C CA . VAL A 1 386 ? -17.5 -30.859 -8.016 1 98.56 386 VAL A CA 1
ATOM 3089 C C . VAL A 1 386 ? -17.578 -32.375 -7.938 1 98.56 386 VAL A C 1
ATOM 3091 O O . VAL A 1 386 ? -18.594 -32.938 -7.5 1 98.56 386 VAL A O 1
ATOM 3094 N N . THR A 1 387 ? -16.484 -33.031 -8.297 1 98.69 387 THR A N 1
ATOM 3095 C CA . THR A 1 387 ? -16.453 -34.5 -8.281 1 98.69 387 THR A CA 1
ATOM 3096 C C . THR A 1 387 ? -15.453 -35 -7.254 1 98.69 387 THR A C 1
ATOM 3098 O O . THR A 1 387 ? -15.391 -36.219 -6.98 1 98.69 387 THR A O 1
ATOM 3101 N N . TYR A 1 388 ? -14.664 -34.219 -6.723 1 98.69 388 TYR A N 1
ATOM 3102 C CA . TYR A 1 388 ? -13.672 -34.469 -5.688 1 98.69 388 TYR A CA 1
ATOM 3103 C C . TYR A 1 388 ? -13.633 -33.344 -4.664 1 98.69 388 TYR A C 1
ATOM 3105 O O . TYR A 1 388 ? -13.641 -32.156 -5.027 1 98.69 388 TYR A O 1
ATOM 3113 N N . PHE A 1 389 ? -13.672 -33.656 -3.396 1 98.5 389 PHE A N 1
ATOM 3114 C CA . PHE A 1 389 ? -13.664 -32.656 -2.318 1 98.5 389 PHE A CA 1
ATOM 3115 C C . PHE A 1 389 ? -12.945 -33.219 -1.092 1 98.5 389 PHE A C 1
ATOM 3117 O O . PHE A 1 389 ? -13.414 -34.156 -0.46 1 98.5 389 PHE A O 1
ATOM 3124 N N . LYS A 1 390 ? -11.844 -32.656 -0.815 1 98.44 390 LYS A N 1
ATOM 3125 C CA . LYS A 1 390 ? -11.047 -33.125 0.322 1 98.44 390 LYS A CA 1
ATOM 3126 C C . LYS A 1 390 ? -10.594 -31.938 1.181 1 98.44 390 LYS A C 1
ATOM 3128 O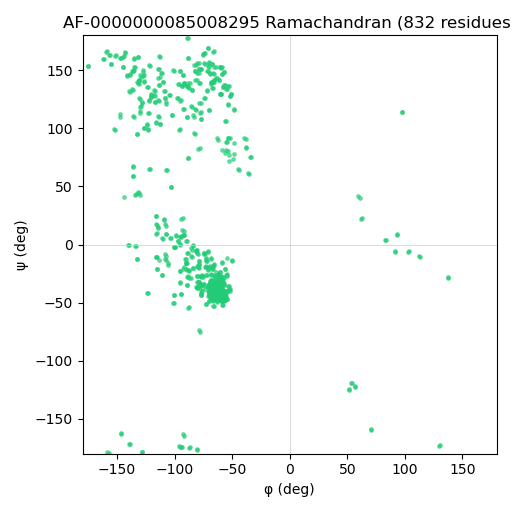 O . LYS A 1 390 ? -10.211 -30.891 0.654 1 98.44 390 LYS A O 1
ATOM 3133 N N . THR A 1 391 ? -10.633 -32.125 2.486 1 97.94 391 THR A N 1
ATOM 3134 C CA . THR A 1 391 ? -10.234 -31.078 3.434 1 97.94 391 THR A CA 1
ATOM 3135 C C . THR A 1 391 ? -9.031 -31.531 4.258 1 97.94 391 THR A C 1
ATOM 3137 O O . THR A 1 391 ? -9.008 -32.656 4.777 1 97.94 391 THR A O 1
ATOM 3140 N N . HIS A 1 392 ? -8.039 -30.703 4.281 1 98.12 392 HIS A N 1
ATOM 3141 C CA . HIS A 1 392 ? -6.883 -30.875 5.16 1 98.12 392 HIS A CA 1
ATOM 3142 C C . HIS A 1 392 ? -6.867 -29.812 6.25 1 98.12 392 HIS A C 1
ATOM 3144 O O . HIS A 1 392 ? -7.098 -28.625 5.977 1 98.12 392 HIS A O 1
ATOM 3150 N N . LYS A 1 393 ? -6.527 -30.125 7.465 1 95.5 393 LYS A N 1
ATOM 3151 C CA . LYS A 1 393 ? -6.562 -29.203 8.594 1 95.5 393 LYS A CA 1
ATOM 3152 C C . LYS A 1 393 ? -5.352 -28.281 8.578 1 95.5 393 LYS A C 1
ATOM 3154 O O . LYS A 1 393 ? -5.336 -27.25 9.266 1 95.5 393 LYS A O 1
ATOM 3159 N N . ARG A 1 394 ? -4.332 -28.719 7.785 1 96.5 394 ARG A N 1
ATOM 3160 C CA . ARG A 1 394 ? -3.078 -27.969 7.73 1 96.5 394 ARG A CA 1
ATOM 3161 C C . ARG A 1 394 ? -2.637 -27.75 6.289 1 96.5 394 ARG A C 1
ATOM 3163 O O . ARG A 1 394 ? -3.07 -28.469 5.383 1 96.5 394 ARG A O 1
ATOM 3170 N N . GLY A 1 395 ? -1.739 -26.75 6.172 1 97.38 395 GLY A N 1
ATOM 3171 C CA . GLY A 1 395 ? -1.07 -26.625 4.887 1 97.38 395 GLY A CA 1
ATOM 3172 C C . GLY A 1 395 ? -0.938 -25.203 4.414 1 97.38 395 GLY A C 1
ATOM 3173 O O . GLY A 1 395 ? -0.048 -24.875 3.621 1 97.38 395 GLY A O 1
ATOM 3174 N N . GLY A 1 396 ? -1.87 -24.297 4.816 1 97.62 396 GLY A N 1
ATOM 3175 C CA . GLY A 1 396 ? -1.788 -22.891 4.43 1 97.62 396 GLY A CA 1
ATOM 3176 C C . GLY A 1 396 ? -2.08 -22.656 2.961 1 97.62 396 GLY A C 1
ATOM 3177 O O . GLY A 1 396 ? -2.783 -23.453 2.33 1 97.62 396 GLY A O 1
ATOM 3178 N N . HIS A 1 397 ? -1.636 -21.562 2.471 1 97.56 397 HIS A N 1
ATOM 3179 C CA . HIS A 1 397 ? -1.967 -21.109 1.124 1 97.56 397 HIS A CA 1
ATOM 3180 C C . HIS A 1 397 ? -1.111 -21.812 0.078 1 97.56 397 HIS A C 1
ATOM 3182 O O . HIS A 1 397 ? -1.453 -21.812 -1.107 1 97.56 397 HIS A O 1
ATOM 3188 N N . PHE A 1 398 ? 0.026 -22.406 0.468 1 97.12 398 PHE A N 1
ATOM 3189 C CA . PHE A 1 398 ? 0.95 -23.016 -0.482 1 97.12 398 PHE A CA 1
ATOM 3190 C C . PHE A 1 398 ? 1.17 -24.5 -0.156 1 97.12 398 PHE A C 1
ATOM 3192 O O . PHE A 1 398 ? 2.309 -24.938 0.019 1 97.12 398 PHE A O 1
ATOM 3199 N N . PRO A 1 399 ? 0.159 -25.234 -0.271 1 98 399 PRO A N 1
ATOM 3200 C CA . PRO A 1 399 ? 0.284 -26.625 0.177 1 98 399 PRO A CA 1
ATOM 3201 C C . PRO A 1 399 ? 1.212 -27.453 -0.711 1 98 399 PRO A C 1
ATOM 3203 O O . PRO A 1 399 ? 1.779 -28.453 -0.258 1 98 399 PRO A O 1
ATOM 3206 N N . ALA A 1 400 ? 1.397 -27.109 -1.982 1 97.69 400 ALA A N 1
ATOM 3207 C CA . ALA A 1 400 ? 2.336 -27.812 -2.852 1 97.69 400 ALA A CA 1
ATOM 3208 C C . ALA A 1 400 ? 3.76 -27.734 -2.309 1 97.69 400 ALA A C 1
ATOM 3210 O O . ALA A 1 400 ? 4.598 -28.578 -2.607 1 97.69 400 ALA A O 1
ATOM 3211 N N . ARG A 1 401 ? 3.99 -26.734 -1.524 1 95.75 401 ARG A N 1
ATOM 3212 C CA . ARG A 1 401 ? 5.309 -26.547 -0.933 1 95.75 401 ARG A CA 1
ATOM 3213 C C . ARG A 1 401 ? 5.34 -27.031 0.51 1 95.75 401 ARG A C 1
ATOM 3215 O O . ARG A 1 401 ? 6.312 -27.656 0.936 1 95.75 401 ARG A O 1
ATOM 3222 N N . THR A 1 402 ? 4.348 -26.75 1.329 1 96.62 402 THR A N 1
ATOM 3223 C CA . THR A 1 402 ? 4.363 -26.984 2.768 1 96.62 402 THR A CA 1
ATOM 3224 C C . THR A 1 402 ? 4.07 -28.453 3.082 1 96.62 402 THR A C 1
ATOM 3226 O O . THR A 1 402 ? 4.652 -29.016 4.004 1 96.62 402 THR A O 1
ATOM 3229 N N . LEU A 1 403 ? 3.16 -29.031 2.301 1 97.44 403 LEU A N 1
ATOM 3230 C CA . LEU A 1 403 ? 2.799 -30.438 2.463 1 97.44 403 LEU A CA 1
ATOM 3231 C C . LEU A 1 403 ? 2.713 -31.125 1.111 1 97.44 403 LEU A C 1
ATOM 3233 O O . LEU A 1 403 ? 1.659 -31.656 0.748 1 97.44 403 LEU A O 1
ATOM 3237 N N . PRO A 1 404 ? 3.854 -31.266 0.447 1 97.31 404 PRO A N 1
ATOM 3238 C CA . PRO A 1 404 ? 3.855 -31.703 -0.948 1 97.31 404 PRO A CA 1
ATOM 3239 C C . PRO A 1 404 ? 3.334 -33.125 -1.113 1 97.31 404 PRO A C 1
ATOM 3241 O O . PRO A 1 404 ? 2.682 -33.438 -2.113 1 97.31 404 PRO A O 1
ATOM 3244 N N . GLU A 1 405 ? 3.584 -34.031 -0.177 1 97.31 405 GLU A N 1
ATOM 3245 C CA . GLU A 1 405 ? 3.117 -35.406 -0.301 1 97.31 405 GLU A CA 1
ATOM 3246 C C . GLU A 1 405 ? 1.593 -35.469 -0.328 1 97.31 405 GLU A C 1
ATOM 3248 O O . GLU A 1 405 ? 1.011 -36.188 -1.141 1 97.31 405 GLU A O 1
ATOM 3253 N N . TYR A 1 406 ? 1.017 -34.688 0.538 1 98.25 406 TYR A N 1
ATOM 3254 C CA . TYR A 1 406 ? -0.441 -34.656 0.595 1 98.25 406 TYR A CA 1
ATOM 3255 C C . TYR A 1 406 ? -1.024 -33.969 -0.636 1 98.25 406 TYR A C 1
ATOM 3257 O O . TYR A 1 406 ? -2.039 -34.438 -1.177 1 98.25 406 TYR A O 1
ATOM 3265 N N . TRP A 1 407 ? -0.427 -32.938 -1.064 1 98.62 407 TRP A N 1
ATOM 3266 C CA . TRP A 1 407 ? -0.909 -32.219 -2.244 1 98.62 407 TRP A CA 1
ATOM 3267 C C . TRP A 1 407 ? -0.819 -33.094 -3.486 1 98.62 407 TRP A C 1
ATOM 3269 O O . TRP A 1 407 ? -1.774 -33.188 -4.262 1 98.62 407 TRP A O 1
ATOM 3279 N N . VAL A 1 408 ? 0.293 -33.781 -3.645 1 98.38 408 VAL A N 1
ATOM 3280 C CA . VAL A 1 408 ? 0.5 -34.688 -4.773 1 98.38 408 VAL A CA 1
ATOM 3281 C C . VAL A 1 408 ? -0.539 -35.812 -4.734 1 98.38 408 VAL A C 1
ATOM 3283 O O . VAL A 1 408 ? -1.081 -36.188 -5.773 1 98.38 408 VAL A O 1
ATOM 3286 N N . SER A 1 409 ? -0.787 -36.281 -3.553 1 98.06 409 SER A N 1
ATOM 3287 C CA . SER A 1 409 ? -1.794 -37.312 -3.4 1 98.06 409 SER A CA 1
ATOM 3288 C C . SER A 1 409 ? -3.168 -36.844 -3.85 1 98.06 409 SER A C 1
ATOM 3290 O O . SER A 1 409 ? -3.908 -37.562 -4.508 1 98.06 409 SER A O 1
ATOM 3292 N N . ASP A 1 410 ? -3.537 -35.656 -3.477 1 98.69 410 ASP A N 1
ATOM 3293 C CA . ASP A 1 410 ? -4.82 -35.094 -3.904 1 98.69 410 ASP A CA 1
ATOM 3294 C C . ASP A 1 410 ? -4.906 -35.031 -5.426 1 98.69 410 ASP A C 1
ATOM 3296 O O . ASP A 1 410 ? -5.938 -35.375 -6.012 1 98.69 410 ASP A O 1
ATOM 3300 N N . VAL A 1 411 ? -3.812 -34.562 -6.078 1 98.69 411 VAL A N 1
ATOM 3301 C CA . VAL A 1 411 ? -3.777 -34.469 -7.535 1 98.69 411 VAL A CA 1
ATOM 3302 C C . VAL A 1 411 ? -3.99 -35.844 -8.141 1 98.69 411 VAL A C 1
ATOM 3304 O O . VAL A 1 411 ? -4.832 -36 -9.031 1 98.69 411 VAL A O 1
ATOM 3307 N N . ARG A 1 412 ? -3.334 -36.812 -7.668 1 98.12 412 ARG A N 1
ATOM 3308 C CA . ARG A 1 412 ? -3.412 -38.188 -8.211 1 98.12 412 ARG A CA 1
ATOM 3309 C C . ARG A 1 412 ? -4.801 -38.781 -8 1 98.12 412 ARG A C 1
ATOM 3311 O O . ARG A 1 412 ? -5.363 -39.375 -8.914 1 98.12 412 ARG A O 1
ATOM 3318 N N . GLU A 1 413 ? -5.309 -38.594 -6.793 1 98.06 413 GLU A N 1
ATOM 3319 C CA . GLU A 1 413 ? -6.625 -39.156 -6.484 1 98.06 413 GLU A CA 1
ATOM 3320 C C . GLU A 1 413 ? -7.703 -38.562 -7.375 1 98.06 413 GLU A C 1
ATOM 3322 O O . GLU A 1 413 ? -8.555 -39.281 -7.898 1 98.06 413 GLU A O 1
ATOM 3327 N N . PHE A 1 414 ? -7.668 -37.281 -7.512 1 98.69 414 PHE A N 1
ATOM 3328 C CA . PHE A 1 414 ? -8.664 -36.594 -8.336 1 98.69 414 PHE A CA 1
ATOM 3329 C C . PHE A 1 414 ? -8.625 -37.125 -9.766 1 98.69 414 PHE A C 1
ATOM 3331 O O . PHE A 1 414 ? -9.656 -37.531 -10.305 1 98.69 414 PHE A O 1
ATOM 3338 N N . PHE A 1 415 ? -7.426 -37.156 -10.391 1 98.38 415 PHE A N 1
ATOM 3339 C CA . PHE A 1 415 ? -7.336 -37.5 -11.805 1 98.38 415 PHE A CA 1
ATOM 3340 C C . PHE A 1 415 ? -7.504 -39 -12.008 1 98.38 415 PHE A C 1
ATOM 3342 O O . PHE A 1 415 ? -7.953 -39.438 -13.07 1 98.38 415 PHE A O 1
ATOM 3349 N N . LYS A 1 416 ? -7.16 -39.844 -11 1 97.12 416 LYS A N 1
ATOM 3350 C CA . LYS A 1 416 ? -7.445 -41.281 -11.07 1 97.12 416 LYS A CA 1
ATOM 3351 C C . LYS A 1 416 ? -8.945 -41.531 -11.148 1 97.12 416 LYS A C 1
ATOM 3353 O O . LYS A 1 416 ? -9.383 -42.5 -11.781 1 97.12 416 LYS A O 1
ATOM 3358 N N . GLY A 1 417 ? -9.688 -40.656 -10.555 1 96.81 417 GLY A N 1
ATOM 3359 C CA . GLY A 1 417 ? -11.133 -40.812 -10.508 1 96.81 417 GLY A CA 1
ATOM 3360 C C . GLY A 1 417 ? -11.828 -40.375 -11.781 1 96.81 417 GLY A C 1
ATOM 3361 O O . GLY A 1 417 ? -13.039 -40.531 -11.922 1 96.81 417 GLY A O 1
ATOM 3362 N N . LEU A 1 418 ? -11.133 -39.844 -12.688 1 95.81 418 LEU A N 1
ATOM 3363 C CA . LEU A 1 418 ? -11.734 -39.344 -13.922 1 95.81 418 LEU A CA 1
ATOM 3364 C C . LEU A 1 418 ? -11.656 -40.375 -15.023 1 95.81 418 LEU A C 1
ATOM 3366 O O . LEU A 1 418 ? -10.703 -41.188 -15.07 1 95.81 418 LEU A O 1
ATOM 3370 N N . MET B 1 1 ? 62.375 -12.648 8.172 1 29.36 1 MET B N 1
ATOM 3371 C CA . MET B 1 1 ? 61.5 -11.875 9.055 1 29.36 1 MET B CA 1
ATOM 3372 C C . MET B 1 1 ? 60.406 -11.195 8.258 1 29.36 1 MET B C 1
ATOM 3374 O O . MET B 1 1 ? 60.562 -10.094 7.742 1 29.36 1 MET B O 1
ATOM 3378 N N . LEU B 1 2 ? 59.594 -11.938 7.438 1 34.66 2 LEU B N 1
ATOM 3379 C CA . LEU B 1 2 ? 58.5 -11.555 6.57 1 34.66 2 LEU B CA 1
ATOM 3380 C C . LEU B 1 2 ? 57.344 -10.945 7.379 1 34.66 2 LEU B C 1
ATOM 3382 O O . LEU B 1 2 ? 56.781 -11.609 8.258 1 34.66 2 LEU B O 1
ATOM 3386 N N . GLN B 1 3 ? 57.375 -9.578 7.582 1 34.62 3 GLN B N 1
ATOM 3387 C CA . GLN B 1 3 ? 56.375 -8.758 8.25 1 34.62 3 GLN B CA 1
ATOM 3388 C C . GLN B 1 3 ? 55 -8.969 7.637 1 34.62 3 GLN B C 1
ATOM 3390 O O . GLN B 1 3 ? 54.812 -8.797 6.43 1 34.62 3 GLN B O 1
ATOM 3395 N N . HIS B 1 4 ? 54.219 -9.883 8.148 1 33.75 4 HIS B N 1
ATOM 3396 C CA . HIS B 1 4 ? 52.781 -10.125 7.891 1 33.75 4 HIS B CA 1
ATOM 3397 C C . HIS B 1 4 ? 51.969 -8.852 8.086 1 33.75 4 HIS B C 1
ATOM 3399 O O . HIS B 1 4 ? 51.875 -8.344 9.203 1 33.75 4 HIS B O 1
ATOM 3405 N N . ILE B 1 5 ? 52 -7.934 7.129 1 31.12 5 ILE B N 1
ATOM 3406 C CA . ILE B 1 5 ? 51.062 -6.824 7.148 1 31.12 5 ILE B CA 1
ATOM 3407 C C . ILE B 1 5 ? 49.625 -7.359 7.129 1 31.12 5 ILE B C 1
ATOM 3409 O O . ILE B 1 5 ? 49.188 -7.93 6.129 1 31.12 5 ILE B O 1
ATOM 3413 N N . ALA B 1 6 ? 49.094 -7.762 8.25 1 32.62 6 ALA B N 1
ATOM 3414 C CA . ALA B 1 6 ? 47.656 -7.992 8.391 1 32.62 6 ALA B CA 1
ATOM 3415 C C . ALA B 1 6 ? 46.875 -6.742 8.008 1 32.62 6 ALA B C 1
ATOM 3417 O O . ALA B 1 6 ? 46.969 -5.707 8.664 1 32.62 6 ALA B O 1
ATOM 3418 N N . LEU B 1 7 ? 46.531 -6.551 6.805 1 29.69 7 LEU B N 1
ATOM 3419 C CA . LEU B 1 7 ? 45.531 -5.555 6.422 1 29.69 7 LEU B CA 1
ATOM 3420 C C . LEU B 1 7 ? 44.25 -5.727 7.23 1 29.69 7 LEU B C 1
ATOM 3422 O O . LEU B 1 7 ? 43.594 -6.762 7.141 1 29.69 7 LEU B O 1
ATOM 3426 N N . ALA B 1 8 ? 44.156 -5.043 8.336 1 33.22 8 ALA B N 1
ATOM 3427 C CA . ALA B 1 8 ? 42.906 -4.867 9.039 1 33.22 8 ALA B CA 1
ATOM 3428 C C . ALA B 1 8 ? 41.812 -4.426 8.078 1 33.22 8 ALA B C 1
ATOM 3430 O O . ALA B 1 8 ? 41.812 -3.301 7.566 1 33.22 8 ALA B O 1
ATOM 3431 N N . LEU B 1 9 ? 41.312 -5.32 7.348 1 33.38 9 LEU B N 1
ATOM 3432 C CA . LEU B 1 9 ? 40.031 -4.992 6.742 1 33.38 9 LEU B CA 1
ATOM 3433 C C . LEU B 1 9 ? 39.031 -4.52 7.801 1 33.38 9 LEU B C 1
ATOM 3435 O O . LEU B 1 9 ? 38.625 -5.293 8.672 1 33.38 9 LEU B O 1
ATOM 3439 N N . ALA B 1 10 ? 39.25 -3.336 8.297 1 31.31 10 ALA B N 1
ATOM 3440 C CA . ALA B 1 10 ? 38.25 -2.674 9.117 1 31.31 10 ALA B CA 1
ATOM 3441 C C . ALA B 1 10 ? 36.844 -2.941 8.586 1 31.31 10 ALA B C 1
ATOM 3443 O O . ALA B 1 10 ? 36.469 -2.482 7.496 1 31.31 10 ALA B O 1
ATOM 3444 N N . PHE B 1 11 ? 36.25 -3.996 8.914 1 34.53 11 PHE B N 1
ATOM 3445 C CA . PHE B 1 11 ? 34.812 -4.074 8.828 1 34.53 11 PHE B CA 1
ATOM 3446 C C . PHE B 1 11 ? 34.156 -2.82 9.398 1 34.53 11 PHE B C 1
ATOM 3448 O O . PHE B 1 11 ? 34.094 -2.65 10.617 1 34.53 11 PHE B O 1
ATOM 3455 N N . SER B 1 12 ? 34.375 -1.671 8.773 1 35.06 12 SER B N 1
ATOM 3456 C CA . SER B 1 12 ? 33.531 -0.553 9.172 1 35.06 12 SER B CA 1
ATOM 3457 C C . SER B 1 12 ? 32.094 -1.012 9.414 1 35.06 12 SER B C 1
ATOM 3459 O O . SER B 1 12 ? 31.484 -1.619 8.539 1 35.06 12 SER B O 1
ATOM 3461 N N . SER B 1 13 ? 31.766 -1.347 10.508 1 40.16 13 SER B N 1
ATOM 3462 C CA . SER B 1 13 ? 30.375 -1.48 10.906 1 40.16 13 SER B CA 1
ATOM 3463 C C . SER B 1 13 ? 29.5 -0.454 10.203 1 40.16 13 SER B C 1
ATOM 3465 O O . SER B 1 13 ? 29.656 0.751 10.406 1 40.16 13 SER B O 1
ATOM 3467 N N . HIS B 1 14 ? 29.188 -0.586 8.984 1 47.94 14 HIS B N 1
ATOM 3468 C CA . HIS B 1 14 ? 28.25 0.245 8.242 1 47.94 14 HIS B CA 1
ATOM 3469 C C . HIS B 1 14 ? 27.078 0.667 9.117 1 47.94 14 HIS B C 1
ATOM 3471 O O . HIS B 1 14 ? 26.062 -0.043 9.195 1 47.94 14 HIS B O 1
ATOM 3477 N N . VAL B 1 15 ? 27.406 1.396 10.18 1 46.69 15 VAL B N 1
ATOM 3478 C CA . VAL B 1 15 ? 26.359 2.041 10.977 1 46.69 15 VAL B CA 1
ATOM 3479 C C . VAL B 1 15 ? 25.391 2.777 10.055 1 46.69 15 VAL B C 1
ATOM 3481 O O . VAL B 1 15 ? 25.812 3.629 9.258 1 46.69 15 VAL B O 1
ATOM 3484 N N . ASN B 1 16 ? 24.156 2.346 10.023 1 64.88 16 ASN B N 1
ATOM 3485 C CA . ASN B 1 16 ? 23.109 3.057 9.289 1 64.88 16 ASN B CA 1
ATOM 3486 C C . ASN B 1 16 ? 23 4.512 9.734 1 64.88 16 ASN B C 1
ATOM 3488 O O . ASN B 1 16 ? 22.703 4.789 10.898 1 64.88 16 ASN B O 1
ATOM 3492 N N . ALA B 1 17 ? 23.453 5.465 8.922 1 67.88 17 ALA B N 1
ATOM 3493 C CA . ALA B 1 17 ? 23.5 6.898 9.188 1 67.88 17 ALA B CA 1
ATOM 3494 C C . ALA B 1 17 ? 22.156 7.41 9.688 1 67.88 17 ALA B C 1
ATOM 3496 O O . ALA B 1 17 ? 22.078 8.461 10.32 1 67.88 17 ALA B O 1
ATOM 3497 N N . TYR B 1 18 ? 21.141 6.559 9.531 1 78.19 18 TYR B N 1
ATOM 3498 C CA . TYR B 1 18 ? 19.797 7.027 9.875 1 78.19 18 TYR B CA 1
ATOM 3499 C C . TYR B 1 18 ? 19.453 6.672 11.32 1 78.19 18 TYR B C 1
ATOM 3501 O O . TYR B 1 18 ? 18.469 7.172 11.867 1 78.19 18 TYR B O 1
ATOM 3509 N N . ASN B 1 19 ? 20.047 5.691 12.078 1 68.56 19 ASN B N 1
ATOM 3510 C CA . ASN B 1 19 ? 19.719 5.172 13.398 1 68.56 19 ASN B CA 1
ATOM 3511 C C . ASN B 1 19 ? 19.656 6.285 14.445 1 68.56 19 ASN B C 1
ATOM 3513 O O . ASN B 1 19 ? 18.844 6.23 15.367 1 68.56 19 ASN B O 1
ATOM 3517 N N . ASP B 1 20 ? 20.109 7.535 14.188 1 71.69 20 ASP B N 1
ATOM 3518 C CA . ASP B 1 20 ? 20.094 8.641 15.148 1 71.69 20 ASP B CA 1
ATOM 3519 C C . ASP B 1 20 ? 19.797 9.969 14.453 1 71.69 20 ASP B C 1
ATOM 3521 O O . ASP B 1 20 ? 20.391 10.992 14.789 1 71.69 20 ASP B O 1
ATOM 3525 N N . PHE B 1 21 ? 18.922 9.727 13.648 1 82.31 21 PHE B N 1
ATOM 3526 C CA . PHE B 1 21 ? 18.594 10.938 12.898 1 82.31 21 PHE B CA 1
ATOM 3527 C C . PHE B 1 21 ? 17.953 11.977 13.797 1 82.31 21 PHE B C 1
ATOM 3529 O O . PHE B 1 21 ? 17.109 11.648 14.633 1 82.31 21 PHE B O 1
ATOM 3536 N N . HIS B 1 22 ? 18.484 13.203 13.602 1 82.5 22 HIS B N 1
ATOM 3537 C CA . HIS B 1 22 ? 17.844 14.359 14.227 1 82.5 22 HIS B CA 1
ATOM 3538 C C . HIS B 1 22 ? 17.984 15.602 13.344 1 82.5 22 HIS B C 1
ATOM 3540 O O . HIS B 1 22 ? 18.828 15.641 12.445 1 82.5 22 HIS B O 1
ATOM 3546 N N . PHE B 1 23 ? 17.172 16.531 13.57 1 86.81 23 PHE B N 1
ATOM 3547 C CA . PHE B 1 23 ? 17.141 17.766 12.781 1 86.81 23 PHE B CA 1
ATOM 3548 C C . PHE B 1 23 ? 18 18.844 13.422 1 86.81 23 PHE B C 1
ATOM 3550 O O . PHE B 1 23 ? 17.781 20.031 13.211 1 86.81 23 PHE B O 1
ATOM 3557 N N . GLY B 1 24 ? 18.953 18.484 14.219 1 85.5 24 GLY B N 1
ATOM 3558 C CA . GLY B 1 24 ? 19.859 19.438 14.852 1 85.5 24 GLY B CA 1
ATOM 3559 C C . GLY B 1 24 ? 19.531 19.703 16.297 1 85.5 24 GLY B C 1
ATOM 3560 O O . GLY B 1 24 ? 20.203 20.5 16.969 1 85.5 24 GLY B O 1
ATOM 3561 N N . PHE B 1 25 ? 18.484 19.188 16.734 1 86.25 25 PHE B N 1
ATOM 3562 C CA . PHE B 1 25 ? 18.062 19.266 18.141 1 86.25 25 PHE B CA 1
ATOM 3563 C C . PHE B 1 25 ? 17.578 17.922 18.641 1 86.25 25 PHE B C 1
ATOM 3565 O O . PHE B 1 25 ? 17.203 17.062 17.844 1 86.25 25 PHE B O 1
ATOM 3572 N N . ASN B 1 26 ? 17.781 17.734 19.938 1 83.25 26 ASN B N 1
ATOM 3573 C CA . ASN B 1 26 ? 17.406 16.484 20.594 1 83.25 26 ASN B CA 1
ATOM 3574 C C . ASN B 1 26 ? 16.344 16.719 21.672 1 83.25 26 ASN B C 1
ATOM 3576 O O . ASN B 1 26 ? 16.453 17.672 22.469 1 83.25 26 ASN B O 1
ATOM 3580 N N . PHE B 1 27 ? 15.352 15.93 21.656 1 88.19 27 PHE B N 1
ATOM 3581 C CA . PHE B 1 27 ? 14.219 16.094 22.562 1 88.19 27 PHE B CA 1
ATOM 3582 C C . PHE B 1 27 ? 14.492 15.414 23.906 1 88.19 27 PHE B C 1
ATOM 3584 O O . PHE B 1 27 ? 13.727 15.57 24.844 1 88.19 27 PHE B O 1
ATOM 3591 N N . HIS B 1 28 ? 15.5 14.633 24.109 1 80.12 28 HIS B N 1
ATOM 3592 C CA . HIS B 1 28 ? 15.773 13.859 25.312 1 80.12 28 HIS B CA 1
ATOM 3593 C C . HIS B 1 28 ? 16.031 14.773 26.516 1 80.12 28 HIS B C 1
ATOM 3595 O O . HIS B 1 28 ? 15.664 14.438 27.641 1 80.12 28 HIS B O 1
ATOM 3601 N N . ASP B 1 29 ? 16.531 15.93 26.359 1 79.69 29 ASP B N 1
ATOM 3602 C CA . ASP B 1 29 ? 16.938 16.734 27.5 1 79.69 29 ASP B CA 1
ATOM 3603 C C . ASP B 1 29 ? 16.109 18.016 27.594 1 79.69 29 ASP B C 1
ATOM 3605 O O . ASP B 1 29 ? 16.5 18.969 28.266 1 79.69 29 ASP B O 1
ATOM 3609 N N . ILE B 1 30 ? 14.945 17.891 27.016 1 85.25 30 ILE B N 1
ATOM 3610 C CA . ILE B 1 30 ? 14.227 19.156 27.047 1 85.25 30 ILE B CA 1
ATOM 3611 C C . ILE B 1 30 ? 13.188 19.141 28.156 1 85.25 30 ILE B C 1
ATOM 3613 O O . ILE B 1 30 ? 12.75 18.062 28.594 1 85.25 30 ILE B O 1
ATOM 3617 N N . GLY B 1 31 ? 12.891 20.297 28.719 1 85.81 31 GLY B N 1
ATOM 3618 C CA . GLY B 1 31 ? 11.852 20.469 29.719 1 85.81 31 GLY B CA 1
ATOM 3619 C C . GLY B 1 31 ? 10.508 20.844 29.125 1 85.81 31 GLY B C 1
ATOM 3620 O O . GLY B 1 31 ? 10.266 20.625 27.938 1 85.81 31 GLY B O 1
ATOM 3621 N N . TYR B 1 32 ? 9.586 21.328 29.969 1 90.38 32 TYR B N 1
ATOM 3622 C CA . TYR B 1 32 ? 8.219 21.641 29.594 1 90.38 32 TYR B CA 1
ATOM 3623 C C . TYR B 1 32 ? 8.086 23.094 29.172 1 90.38 32 TYR B C 1
ATOM 3625 O O . TYR B 1 32 ? 6.977 23.609 29 1 90.38 32 TYR B O 1
ATOM 3633 N N . ALA B 1 33 ? 9.211 23.766 28.984 1 93.25 33 ALA B N 1
ATOM 3634 C CA . ALA B 1 33 ? 9.203 25.141 28.484 1 93.25 33 ALA B CA 1
ATOM 3635 C C . ALA B 1 33 ? 9.703 25.203 27.047 1 93.25 33 ALA B C 1
ATOM 3637 O O . ALA B 1 33 ? 10.742 24.625 26.703 1 93.25 33 ALA B O 1
ATOM 3638 N N . PRO B 1 34 ? 8.969 25.891 26.234 1 96.62 34 PRO B N 1
ATOM 3639 C CA . PRO B 1 34 ? 9.391 25.984 24.828 1 96.62 34 PRO B CA 1
ATOM 3640 C C . PRO B 1 34 ? 10.789 26.578 24.672 1 96.62 34 PRO B C 1
ATOM 3642 O O . PRO B 1 34 ? 11.133 27.547 25.344 1 96.62 34 PRO B O 1
ATOM 3645 N N . GLN B 1 35 ? 11.555 25.969 23.844 1 96.06 35 GLN B N 1
ATOM 3646 C CA . GLN B 1 35 ? 12.914 26.391 23.531 1 96.06 35 GLN B CA 1
ATOM 3647 C C . GLN B 1 35 ? 13.07 26.688 22.047 1 96.06 35 GLN B C 1
ATOM 3649 O O . GLN B 1 35 ? 12.688 25.875 21.203 1 96.06 35 GLN B O 1
ATOM 3654 N N . GLY B 1 36 ? 13.609 27.875 21.75 1 96.5 36 GLY B N 1
ATOM 3655 C CA . GLY B 1 36 ? 13.922 28.203 20.375 1 96.5 36 GLY B CA 1
ATOM 3656 C C . GLY B 1 36 ? 15.055 27.359 19.812 1 96.5 36 GLY B C 1
ATOM 3657 O O . GLY B 1 36 ? 16.031 27.094 20.5 1 96.5 36 GLY B O 1
ATOM 3658 N N . VAL B 1 37 ? 14.891 26.938 18.531 1 96.5 37 VAL B N 1
ATOM 3659 C CA . VAL B 1 37 ? 15.93 26.109 17.906 1 96.5 37 VAL B CA 1
ATOM 3660 C C . VAL B 1 37 ? 16.031 26.469 16.422 1 96.5 37 VAL B C 1
ATOM 3662 O O . VAL B 1 37 ? 15.148 27.109 15.867 1 96.5 37 VAL B O 1
ATOM 3665 N N . ASN B 1 38 ? 17.141 26.094 15.867 1 96.62 38 ASN B N 1
ATOM 3666 C CA . ASN B 1 38 ? 17.312 26.094 14.422 1 96.62 38 ASN B CA 1
ATOM 3667 C C . ASN B 1 38 ? 17.453 24.688 13.867 1 96.62 38 ASN B C 1
ATOM 3669 O O . ASN B 1 38 ? 18.047 23.812 14.508 1 96.62 38 ASN B O 1
ATOM 3673 N N . ILE B 1 39 ? 16.891 24.516 12.703 1 96.5 39 ILE B N 1
ATOM 3674 C CA . ILE B 1 39 ? 17.016 23.234 12.008 1 96.5 39 ILE B CA 1
ATOM 3675 C C . ILE B 1 39 ? 18.438 23.078 11.484 1 96.5 39 ILE B C 1
ATOM 3677 O O . ILE B 1 39 ? 19.016 24 10.898 1 96.5 39 ILE B O 1
ATOM 3681 N N . SER B 1 40 ? 19.016 21.969 11.719 1 96.19 40 SER B N 1
ATOM 3682 C CA . SER B 1 40 ? 20.344 21.625 11.234 1 96.19 40 SER B CA 1
ATOM 3683 C C . SER B 1 40 ? 20.5 20.125 11.055 1 96.19 40 SER B C 1
ATOM 3685 O O . SER B 1 40 ? 20.938 19.438 11.977 1 96.19 40 SER B O 1
ATOM 3687 N N . VAL B 1 41 ? 20.359 19.641 9.883 1 94.75 41 VAL B N 1
ATOM 3688 C CA . VAL B 1 41 ? 20.469 18.203 9.594 1 94.75 41 VAL B CA 1
ATOM 3689 C C . VAL B 1 41 ? 21.922 17.859 9.281 1 94.75 41 VAL B C 1
ATOM 3691 O O . VAL B 1 41 ? 22.609 18.609 8.578 1 94.75 41 VAL B O 1
ATOM 3694 N N . ASP B 1 42 ? 22.391 16.75 9.852 1 93.25 42 ASP B N 1
ATOM 3695 C CA . ASP B 1 42 ? 23.734 16.25 9.539 1 93.25 42 ASP B CA 1
ATOM 3696 C C . ASP B 1 42 ? 23.922 16.078 8.031 1 93.25 42 ASP B C 1
ATOM 3698 O O . ASP B 1 42 ? 23.203 15.289 7.398 1 93.25 42 ASP B O 1
ATOM 3702 N N . PRO B 1 43 ? 24.891 16.766 7.504 1 93.88 43 PRO B N 1
ATOM 3703 C CA . PRO B 1 43 ? 25.078 16.688 6.055 1 93.88 43 PRO B CA 1
ATOM 3704 C C . PRO B 1 43 ? 25.375 15.273 5.566 1 93.88 43 PRO B C 1
ATOM 3706 O O . PRO B 1 43 ? 25.125 14.961 4.398 1 93.88 43 PRO B O 1
ATOM 3709 N N . ARG B 1 44 ? 25.969 14.406 6.414 1 94.88 44 ARG B N 1
ATOM 3710 C CA . ARG B 1 44 ? 26.234 13.023 6.023 1 94.88 44 ARG B CA 1
ATOM 3711 C C . ARG B 1 44 ? 24.953 12.297 5.664 1 94.88 44 ARG B C 1
ATOM 3713 O O . ARG B 1 44 ? 24.938 11.453 4.762 1 94.88 44 ARG B O 1
ATOM 3720 N N . ILE B 1 45 ? 23.812 12.602 6.348 1 94.38 45 ILE B N 1
ATOM 3721 C CA . ILE B 1 45 ? 22.516 12.008 6.09 1 94.38 45 ILE B CA 1
ATOM 3722 C C . ILE B 1 45 ? 21.984 12.469 4.738 1 94.38 45 ILE B C 1
ATOM 3724 O O . ILE B 1 45 ? 21.453 11.672 3.965 1 94.38 45 ILE B O 1
ATOM 3728 N N . ILE B 1 46 ? 22.141 13.742 4.465 1 96.06 46 ILE B N 1
ATOM 3729 C CA . ILE B 1 46 ? 21.688 14.305 3.199 1 96.06 46 ILE B CA 1
ATOM 3730 C C . ILE B 1 46 ? 22.484 13.695 2.045 1 96.06 46 ILE B C 1
ATOM 3732 O O . ILE B 1 46 ? 21.906 13.367 0.999 1 96.06 46 ILE B O 1
ATOM 3736 N N . ARG B 1 47 ? 23.766 13.508 2.182 1 95.62 47 ARG B N 1
ATOM 3737 C CA . ARG B 1 47 ? 24.594 12.914 1.143 1 95.62 47 ARG B CA 1
ATOM 3738 C C . ARG B 1 47 ? 24.188 11.469 0.878 1 95.62 47 ARG B C 1
ATOM 3740 O O . ARG B 1 47 ? 24.125 11.031 -0.274 1 95.62 47 ARG B O 1
ATOM 3747 N N . LYS B 1 48 ? 23.953 10.727 1.937 1 95.25 48 LYS B N 1
ATOM 3748 C CA . LYS B 1 48 ? 23.5 9.344 1.777 1 95.25 48 LYS B CA 1
ATOM 3749 C C . LYS B 1 48 ? 22.156 9.289 1.061 1 95.25 48 LYS B C 1
ATOM 3751 O O . LYS B 1 48 ? 21.938 8.414 0.223 1 95.25 48 LYS B O 1
ATOM 3756 N N . THR B 1 49 ? 21.281 10.219 1.43 1 97.38 49 THR B N 1
ATOM 3757 C CA . THR B 1 49 ? 19.984 10.312 0.767 1 97.38 49 THR B CA 1
ATOM 3758 C C . THR B 1 49 ? 20.156 10.594 -0.723 1 97.38 49 THR B C 1
ATOM 3760 O O . THR B 1 49 ? 19.5 9.969 -1.56 1 97.38 49 THR B O 1
ATOM 3763 N N . LEU B 1 50 ? 21.031 11.492 -1.036 1 97.62 50 LEU B N 1
ATOM 3764 C CA . LEU B 1 50 ? 21.281 11.844 -2.43 1 97.62 50 LEU B CA 1
ATOM 3765 C C . LEU B 1 50 ? 21.844 10.656 -3.199 1 97.62 50 LEU B C 1
ATOM 3767 O O . LEU B 1 50 ? 21.547 10.477 -4.383 1 97.62 50 LEU B O 1
ATOM 3771 N N . GLN B 1 51 ? 22.719 9.914 -2.592 1 96.38 51 GLN B N 1
ATOM 3772 C CA . GLN B 1 51 ? 23.234 8.711 -3.232 1 96.38 51 GLN B CA 1
ATOM 3773 C C . GLN B 1 51 ? 22.109 7.742 -3.58 1 96.38 51 GLN B C 1
ATOM 3775 O O . GLN B 1 51 ? 22.094 7.152 -4.664 1 96.38 51 GLN B O 1
ATOM 3780 N N . ARG B 1 52 ? 21.172 7.566 -2.689 1 97 52 ARG B N 1
ATOM 3781 C CA . ARG B 1 52 ? 20 6.723 -2.947 1 97 52 ARG B CA 1
ATOM 3782 C C . ARG B 1 52 ? 19.172 7.266 -4.109 1 97 52 ARG B C 1
ATOM 3784 O O . ARG B 1 52 ? 18.672 6.5 -4.926 1 97 52 ARG B O 1
ATOM 3791 N N . VAL B 1 53 ? 19.047 8.562 -4.109 1 98.44 53 VAL B N 1
ATOM 3792 C CA . VAL B 1 53 ? 18.297 9.211 -5.18 1 98.44 53 VAL B CA 1
ATOM 3793 C C . VAL B 1 53 ? 18.969 8.93 -6.523 1 98.44 53 VAL B C 1
ATOM 3795 O O . VAL B 1 53 ? 18.297 8.586 -7.5 1 98.44 53 VAL B O 1
ATOM 3798 N N . ARG B 1 54 ? 20.234 9.016 -6.566 1 96.88 54 ARG B N 1
ATOM 3799 C CA . ARG B 1 54 ? 20.984 8.812 -7.797 1 96.88 54 ARG B CA 1
ATOM 3800 C C . ARG B 1 54 ? 20.922 7.352 -8.242 1 96.88 54 ARG B C 1
ATOM 3802 O O . ARG B 1 54 ? 20.922 7.059 -9.438 1 96.88 54 ARG B O 1
ATOM 3809 N N . ASP B 1 55 ? 20.828 6.441 -7.293 1 95.06 55 ASP B N 1
ATOM 3810 C CA . ASP B 1 55 ? 20.859 5.012 -7.59 1 95.06 55 ASP B CA 1
ATOM 3811 C C . ASP B 1 55 ? 19.438 4.469 -7.77 1 95.06 55 ASP B C 1
ATOM 3813 O O . ASP B 1 55 ? 19.25 3.256 -7.875 1 95.06 55 ASP B O 1
ATOM 3817 N N . TYR B 1 56 ? 18.484 5.328 -7.801 1 97.25 56 TYR B N 1
ATOM 3818 C CA . TYR B 1 56 ? 17.078 4.922 -7.859 1 97.25 56 TYR B CA 1
ATOM 3819 C C . TYR B 1 56 ? 16.828 4.004 -9.055 1 97.25 56 TYR B C 1
ATOM 3821 O O . TYR B 1 56 ? 17.328 4.254 -10.148 1 97.25 56 TYR B O 1
ATOM 3829 N N . ARG B 1 57 ? 16.078 2.855 -8.82 1 96.62 57 ARG B N 1
ATOM 3830 C CA . ARG B 1 57 ? 15.664 1.941 -9.875 1 96.62 57 ARG B CA 1
ATOM 3831 C C . ARG B 1 57 ? 14.312 2.354 -10.453 1 96.62 57 ARG B C 1
ATOM 3833 O O . ARG B 1 57 ? 13.281 2.182 -9.805 1 96.62 57 ARG B O 1
ATOM 3840 N N . PRO B 1 58 ? 14.234 2.854 -11.672 1 95.75 58 PRO B N 1
ATOM 3841 C CA . PRO B 1 58 ? 12.984 3.354 -12.242 1 95.75 58 PRO B CA 1
ATOM 3842 C C . PRO B 1 58 ? 12 2.234 -12.578 1 95.75 58 PRO B C 1
ATOM 3844 O O . PRO B 1 58 ? 12.422 1.122 -12.914 1 95.75 58 PRO B O 1
ATOM 3847 N N . VAL B 1 59 ? 10.734 2.535 -12.484 1 96.06 59 VAL B N 1
ATOM 3848 C CA . VAL B 1 59 ? 9.641 1.646 -12.859 1 96.06 59 VAL B CA 1
ATOM 3849 C C . VAL B 1 59 ? 9.055 2.088 -14.203 1 96.06 59 VAL B C 1
ATOM 3851 O O . VAL B 1 59 ? 8.734 3.264 -14.391 1 96.06 59 VAL B O 1
ATOM 3854 N N . THR B 1 60 ? 8.938 1.159 -15.109 1 93.5 60 THR B N 1
ATOM 3855 C CA . THR B 1 60 ? 8.297 1.44 -16.391 1 93.5 60 THR B CA 1
ATOM 3856 C C . THR B 1 60 ? 6.875 0.88 -16.406 1 93.5 60 THR B C 1
ATOM 3858 O O . THR B 1 60 ? 6.68 -0.337 -16.422 1 93.5 60 THR B O 1
ATOM 3861 N N . GLY B 1 61 ? 5.926 1.783 -16.422 1 93.38 61 GLY B N 1
ATOM 3862 C CA . GLY B 1 61 ? 4.531 1.389 -16.516 1 93.38 61 GLY B CA 1
ATOM 3863 C C . GLY B 1 61 ? 4.051 1.26 -17.953 1 93.38 61 GLY B C 1
ATOM 3864 O O . GLY B 1 61 ? 4.797 1.552 -18.891 1 93.38 61 GLY B O 1
ATOM 3865 N N . LEU B 1 62 ? 2.824 0.862 -18.141 1 94.06 62 LEU B N 1
ATOM 3866 C CA . LEU B 1 62 ? 2.252 0.623 -19.453 1 94.06 62 LEU B CA 1
ATOM 3867 C C . LEU B 1 62 ? 1.739 1.922 -20.078 1 94.06 62 LEU B C 1
ATOM 3869 O O . LEU B 1 62 ? 1.527 1.999 -21.281 1 94.06 62 LEU B O 1
ATOM 3873 N N . PHE B 1 63 ? 1.51 2.928 -19.219 1 94.69 63 PHE B N 1
ATOM 3874 C CA . PHE B 1 63 ? 0.865 4.148 -19.688 1 94.69 63 PHE B CA 1
ATOM 3875 C C . PHE B 1 63 ? 1.688 5.375 -19.312 1 94.69 63 PHE B C 1
ATOM 3877 O O . PHE B 1 63 ? 2.256 5.434 -18.219 1 94.69 63 PHE B O 1
ATOM 3884 N N . ASP B 1 64 ? 1.642 6.316 -20.188 1 94.38 64 ASP B N 1
ATOM 3885 C CA . ASP B 1 64 ? 2.252 7.602 -19.859 1 94.38 64 ASP B CA 1
ATOM 3886 C C . ASP B 1 64 ? 1.263 8.516 -19.141 1 94.38 64 ASP B C 1
ATOM 3888 O O . ASP B 1 64 ? 1.662 9.375 -18.359 1 94.38 64 ASP B O 1
ATOM 3892 N N . ASP B 1 65 ? 0.011 8.312 -19.453 1 95.94 65 ASP B N 1
ATOM 3893 C CA . ASP B 1 65 ? -1.033 9.125 -18.844 1 95.94 65 ASP B CA 1
ATOM 3894 C C . ASP B 1 65 ? -1.192 8.789 -17.359 1 95.94 65 ASP B C 1
ATOM 3896 O O . ASP B 1 65 ? -1.669 7.707 -17.016 1 95.94 65 ASP B O 1
ATOM 3900 N N . TRP B 1 66 ? -0.908 9.766 -16.484 1 95.81 66 TRP B N 1
ATOM 3901 C CA . TRP B 1 66 ? -0.922 9.609 -15.031 1 95.81 66 TRP B CA 1
ATOM 3902 C C . TRP B 1 66 ? -2.301 9.18 -14.539 1 95.81 66 TRP B C 1
ATOM 3904 O O . TRP B 1 66 ? -2.416 8.453 -13.555 1 95.81 66 TRP B O 1
ATOM 3914 N N . THR B 1 67 ? -3.332 9.516 -15.172 1 95.69 67 THR B N 1
ATOM 3915 C CA . THR B 1 67 ? -4.688 9.328 -14.672 1 95.69 67 THR B CA 1
ATOM 3916 C C . THR B 1 67 ? -5.152 7.887 -14.891 1 95.69 67 THR B C 1
ATOM 3918 O O . THR B 1 67 ? -6.184 7.473 -14.359 1 95.69 67 THR B O 1
ATOM 3921 N N . VAL B 1 68 ? -4.391 7.129 -15.578 1 93.69 68 VAL B N 1
ATOM 3922 C CA . VAL B 1 68 ? -4.793 5.754 -15.859 1 93.69 68 VAL B CA 1
ATOM 3923 C C . VAL B 1 68 ? -4.324 4.84 -14.727 1 93.69 68 VAL B C 1
ATOM 3925 O O . VAL B 1 68 ? -5.137 4.18 -14.078 1 93.69 68 VAL B O 1
ATOM 3928 N N . GLU B 1 69 ? -2.912 4.91 -14.438 1 93.62 69 GLU B N 1
ATOM 3929 C CA . GLU B 1 69 ? -2.43 3.961 -13.438 1 93.62 69 GLU B CA 1
ATOM 3930 C C . GLU B 1 69 ? -1.415 4.617 -12.5 1 93.62 69 GLU B C 1
ATOM 3932 O O . GLU B 1 69 ? -0.937 3.984 -11.562 1 93.62 69 GLU B O 1
ATOM 3937 N N . GLY B 1 70 ? -1.088 5.867 -12.672 1 95 70 GLY B N 1
ATOM 3938 C CA . GLY B 1 70 ? -0.082 6.527 -11.852 1 95 70 GLY B CA 1
ATOM 3939 C C . GLY B 1 70 ? 0.958 7.27 -12.672 1 95 70 GLY B C 1
ATOM 3940 O O . GLY B 1 70 ? 0.83 7.383 -13.891 1 95 70 GLY B O 1
ATOM 3941 N N . PRO B 1 71 ? 1.984 7.773 -12.023 1 96.62 71 PRO B N 1
ATOM 3942 C CA . PRO B 1 71 ? 2.984 8.57 -12.734 1 96.62 71 PRO B CA 1
ATOM 3943 C C . PRO B 1 71 ? 3.781 7.75 -13.75 1 96.62 71 PRO B C 1
ATOM 3945 O O . PRO B 1 71 ? 4.078 6.578 -13.5 1 96.62 71 PRO B O 1
ATOM 3948 N N . SER B 1 72 ? 4.168 8.398 -14.828 1 95.69 72 SER B N 1
ATOM 3949 C CA . SER B 1 72 ? 5.023 7.754 -15.82 1 95.69 72 SER B CA 1
ATOM 3950 C C . SER B 1 72 ? 6.461 7.652 -15.32 1 95.69 72 SER B C 1
ATOM 3952 O O . SER B 1 72 ? 6.844 8.328 -14.367 1 95.69 72 SER B O 1
ATOM 3954 N N . LYS B 1 73 ? 7.176 6.797 -16 1 95.62 73 LYS B N 1
ATOM 3955 C CA . LYS B 1 73 ? 8.609 6.695 -15.727 1 95.62 73 LYS B CA 1
ATOM 3956 C C . LYS B 1 73 ? 9.289 8.055 -15.859 1 95.62 73 LYS B C 1
ATOM 3958 O O . LYS B 1 73 ? 10.133 8.414 -15.031 1 95.62 73 LYS B O 1
ATOM 3963 N N . ASP B 1 74 ? 8.906 8.789 -16.844 1 96.62 74 ASP B N 1
ATOM 3964 C CA . ASP B 1 74 ? 9.531 10.086 -17.094 1 96.62 74 ASP B CA 1
ATOM 3965 C C . ASP B 1 74 ? 9.234 11.07 -15.969 1 96.62 74 ASP B C 1
ATOM 3967 O O . ASP B 1 74 ? 10.102 11.867 -15.586 1 96.62 74 ASP B O 1
ATOM 3971 N N . ASN B 1 75 ? 8.023 11.086 -15.461 1 96.38 75 ASN B N 1
ATOM 3972 C CA . ASN B 1 75 ? 7.691 11.945 -14.328 1 96.38 75 ASN B CA 1
ATOM 3973 C C . ASN B 1 75 ? 8.633 11.711 -13.156 1 96.38 75 ASN B C 1
ATOM 3975 O O . ASN B 1 75 ? 9.188 12.664 -12.602 1 96.38 75 ASN B O 1
ATOM 3979 N N . ILE B 1 76 ? 8.867 10.477 -12.82 1 98.06 76 ILE B N 1
ATOM 3980 C CA . ILE B 1 76 ? 9.617 10.117 -11.625 1 98.06 76 ILE B CA 1
ATOM 3981 C C . ILE B 1 76 ? 11.109 10.328 -11.875 1 98.06 76 ILE B C 1
ATOM 3983 O O . ILE B 1 76 ? 11.828 10.844 -11.008 1 98.06 76 ILE B O 1
ATOM 3987 N N . THR B 1 77 ? 11.578 9.938 -13.047 1 97.44 77 THR B N 1
ATOM 3988 C CA . THR B 1 77 ? 13 10.094 -13.328 1 97.44 77 THR B CA 1
ATOM 3989 C C . THR B 1 77 ? 13.367 11.57 -13.445 1 97.44 77 THR B C 1
ATOM 3991 O O . THR B 1 77 ? 14.477 11.969 -13.078 1 97.44 77 THR B O 1
ATOM 3994 N N . SER B 1 78 ? 12.445 12.375 -13.898 1 97.75 78 SER B N 1
ATOM 3995 C CA . SER B 1 78 ? 12.695 13.812 -13.992 1 97.75 78 SER B CA 1
ATOM 3996 C C . SER B 1 78 ? 12.852 14.438 -12.609 1 97.75 78 SER B C 1
ATOM 3998 O O . SER B 1 78 ? 13.758 15.242 -12.383 1 97.75 78 SER B O 1
ATOM 4000 N N . VAL B 1 79 ? 11.977 14.117 -11.719 1 98 79 VAL B N 1
ATOM 4001 C CA . VAL B 1 79 ? 12.078 14.68 -10.375 1 98 79 VAL B CA 1
ATOM 4002 C C . VAL B 1 79 ? 13.32 14.117 -9.672 1 98 79 VAL B C 1
ATOM 4004 O O . VAL B 1 79 ? 14 14.836 -8.938 1 98 79 VAL B O 1
ATOM 4007 N N . ALA B 1 80 ? 13.648 12.844 -9.859 1 98.44 80 ALA B N 1
ATOM 4008 C CA . ALA B 1 80 ? 14.852 12.258 -9.266 1 98.44 80 ALA B CA 1
ATOM 4009 C C . ALA B 1 80 ? 16.109 12.961 -9.781 1 98.44 80 ALA B C 1
ATOM 4011 O O . ALA B 1 80 ? 17.031 13.234 -9.008 1 98.44 80 ALA B O 1
ATOM 4012 N N . LYS B 1 81 ? 16.141 13.234 -11.047 1 98.38 81 LYS B N 1
ATOM 4013 C CA . LYS B 1 81 ? 17.266 13.945 -11.633 1 98.38 81 LYS B CA 1
ATOM 4014 C C . LYS B 1 81 ? 17.391 15.352 -11.062 1 98.38 81 LYS B C 1
ATOM 4016 O O . LYS B 1 81 ? 18.484 15.789 -10.695 1 98.38 81 LYS B O 1
ATOM 4021 N N . TYR B 1 82 ? 16.281 16.062 -11.047 1 98.69 82 TYR B N 1
ATOM 4022 C CA . TYR B 1 82 ? 16.281 17.391 -10.453 1 98.69 82 TYR B CA 1
ATOM 4023 C C . TYR B 1 82 ? 16.734 17.344 -9 1 98.69 82 TYR B C 1
ATOM 4025 O O . TYR B 1 82 ? 17.516 18.203 -8.562 1 98.69 82 TYR B O 1
ATOM 4033 N N . TRP B 1 83 ? 16.234 16.391 -8.266 1 98.75 83 TRP B N 1
ATOM 4034 C CA . TRP B 1 83 ? 16.609 16.188 -6.871 1 98.75 83 TRP B CA 1
ATOM 4035 C C . TRP B 1 83 ? 18.125 15.992 -6.734 1 98.75 83 TRP B C 1
ATOM 4037 O O . TRP B 1 83 ? 18.75 16.594 -5.867 1 98.75 83 TRP B O 1
ATOM 4047 N N . ALA B 1 84 ? 18.719 15.227 -7.598 1 98.06 84 ALA B N 1
ATOM 4048 C CA . ALA B 1 84 ? 20.125 14.867 -7.535 1 98.06 84 ALA B CA 1
ATOM 4049 C C . ALA B 1 84 ? 21.016 16.031 -7.961 1 98.06 84 ALA B C 1
ATOM 4051 O O . ALA B 1 84 ? 22.094 16.25 -7.387 1 98.06 84 ALA B O 1
ATOM 4052 N N . ASP B 1 85 ? 20.531 16.797 -8.883 1 98 85 ASP B N 1
ATOM 4053 C CA . ASP B 1 85 ? 21.453 17.672 -9.578 1 98 85 ASP B CA 1
ATOM 4054 C C . ASP B 1 85 ? 21.188 19.141 -9.211 1 98 85 ASP B C 1
ATOM 4056 O O . ASP B 1 85 ? 22.094 19.984 -9.312 1 98 85 ASP B O 1
ATOM 4060 N N . GLU B 1 86 ? 19.984 19.469 -8.836 1 98.44 86 GLU B N 1
ATOM 4061 C CA . GLU B 1 86 ? 19.625 20.875 -8.742 1 98.44 86 GLU B CA 1
ATOM 4062 C C . GLU B 1 86 ? 19.109 21.219 -7.352 1 98.44 86 GLU B C 1
ATOM 4064 O O . GLU B 1 86 ? 19.438 22.281 -6.809 1 98.44 86 GLU B O 1
ATOM 4069 N N . TYR B 1 87 ? 18.328 20.406 -6.777 1 98.56 87 TYR B N 1
ATOM 4070 C CA . TYR B 1 87 ? 17.734 20.656 -5.473 1 98.56 87 TYR B CA 1
ATOM 4071 C C . TYR B 1 87 ? 18.797 20.75 -4.391 1 98.56 87 TYR B C 1
ATOM 4073 O O . TYR B 1 87 ? 19.781 20 -4.406 1 98.56 87 TYR B O 1
ATOM 4081 N N . SER B 1 88 ? 18.562 21.656 -3.432 1 98.12 88 SER B N 1
ATOM 4082 C CA . SER B 1 88 ? 19.453 21.828 -2.289 1 98.12 88 SER B CA 1
ATOM 4083 C C . SER B 1 88 ? 18.688 21.812 -0.975 1 98.12 88 SER B C 1
ATOM 4085 O O . SER B 1 88 ? 17.969 22.766 -0.65 1 98.12 88 SER B O 1
ATOM 4087 N N . TRP B 1 89 ? 18.906 20.797 -0.156 1 97.88 89 TRP B N 1
ATOM 4088 C CA . TRP B 1 89 ? 18.344 20.781 1.188 1 97.88 89 TRP B CA 1
ATOM 4089 C C . TRP B 1 89 ? 18.891 21.938 2.02 1 97.88 89 TRP B C 1
ATOM 4091 O O . TRP B 1 89 ? 18.156 22.531 2.82 1 97.88 89 TRP B O 1
ATOM 4101 N N . GLU B 1 90 ? 20.141 22.219 1.823 1 97.38 90 GLU B N 1
ATOM 4102 C CA . GLU B 1 90 ? 20.781 23.312 2.559 1 97.38 90 GLU B CA 1
ATOM 4103 C C . GLU B 1 90 ? 20.031 24.625 2.34 1 97.38 90 GLU B C 1
ATOM 4105 O O . GLU B 1 90 ? 19.797 25.375 3.287 1 97.38 90 GLU B O 1
ATOM 4110 N N . ASP B 1 91 ? 19.688 24.859 1.126 1 98.06 91 ASP B N 1
ATOM 4111 C CA . ASP B 1 91 ? 18.922 26.078 0.827 1 98.06 91 ASP B CA 1
ATOM 4112 C C . ASP B 1 91 ? 17.547 26.047 1.498 1 98.06 91 ASP B C 1
ATOM 4114 O O . ASP B 1 91 ? 17.109 27.047 2.055 1 98.06 91 ASP B O 1
ATOM 4118 N N . ALA B 1 92 ? 16.891 24.938 1.42 1 97.75 92 ALA B N 1
ATOM 4119 C CA . ALA B 1 92 ? 15.578 24.781 2.049 1 97.75 92 ALA B CA 1
ATOM 4120 C C . ALA B 1 92 ? 15.672 24.984 3.561 1 97.75 92 ALA B C 1
ATOM 4122 O O . ALA B 1 92 ? 14.852 25.703 4.148 1 97.75 92 ALA B O 1
ATOM 4123 N N . GLN B 1 93 ? 16.641 24.359 4.145 1 97.75 93 GLN B N 1
ATOM 4124 C CA . GLN B 1 93 ? 16.891 24.484 5.578 1 97.75 93 GLN B CA 1
ATOM 4125 C C . GLN B 1 93 ? 17.141 25.922 5.98 1 97.75 93 GLN B C 1
ATOM 4127 O O . GLN B 1 93 ? 16.578 26.422 6.965 1 97.75 93 GLN B O 1
ATOM 4132 N N . GLN B 1 94 ? 17.969 26.578 5.246 1 97.81 94 GLN B N 1
ATOM 4133 C CA . GLN B 1 94 ? 18.266 27.984 5.523 1 97.81 94 GLN B CA 1
ATOM 4134 C C . GLN B 1 94 ? 17.016 28.844 5.398 1 97.81 94 GLN B C 1
ATOM 4136 O O . GLN B 1 94 ? 16.797 29.75 6.203 1 97.81 94 GLN B O 1
ATOM 4141 N N . GLN B 1 95 ? 16.266 28.562 4.41 1 97.5 95 GLN B N 1
ATOM 4142 C CA . GLN B 1 95 ? 15.023 29.297 4.223 1 97.5 95 GLN B CA 1
ATOM 4143 C C . GLN B 1 95 ? 14.07 29.078 5.395 1 97.5 95 GLN B C 1
ATOM 4145 O O . GLN B 1 95 ? 13.445 30.016 5.883 1 97.5 95 GLN B O 1
ATOM 4150 N N . MET B 1 96 ? 13.914 27.891 5.855 1 97.31 96 MET B N 1
ATOM 4151 C CA . MET B 1 96 ? 13.039 27.578 6.984 1 97.31 96 MET B CA 1
ATOM 4152 C C . MET B 1 96 ? 13.492 28.328 8.234 1 97.31 96 MET B C 1
ATOM 4154 O O . MET B 1 96 ? 12.664 28.844 8.992 1 97.31 96 MET B O 1
ATOM 4158 N N . ASN B 1 97 ? 14.789 28.344 8.43 1 97.81 97 ASN B N 1
ATOM 4159 C CA . ASN B 1 97 ? 15.336 29.016 9.602 1 97.81 97 ASN B CA 1
ATOM 4160 C C . ASN B 1 97 ? 15.164 30.531 9.508 1 97.81 97 ASN B C 1
ATOM 4162 O O . ASN B 1 97 ? 14.984 31.203 10.523 1 97.81 97 ASN B O 1
ATOM 4166 N N . ARG B 1 98 ? 15.211 31 8.344 1 97 98 ARG B N 1
ATOM 4167 C CA . ARG B 1 98 ? 15.07 32.438 8.125 1 97 98 ARG B CA 1
ATOM 4168 C C . ARG B 1 98 ? 13.617 32.875 8.25 1 97 98 ARG B C 1
ATOM 4170 O O . ARG B 1 98 ? 13.328 33.906 8.852 1 97 98 ARG B O 1
ATOM 4177 N N . ASP B 1 99 ? 12.781 32.094 7.75 1 95.69 99 ASP B N 1
ATOM 4178 C CA . ASP B 1 99 ? 11.406 32.531 7.531 1 95.69 99 ASP B CA 1
ATOM 4179 C C . ASP B 1 99 ? 10.531 32.25 8.75 1 95.69 99 ASP B C 1
ATOM 4181 O O . ASP B 1 99 ? 9.477 32.844 8.93 1 95.69 99 ASP B O 1
ATOM 4185 N N . TYR B 1 100 ? 10.945 31.328 9.57 1 95.69 100 TYR B N 1
ATOM 4186 C CA . TYR B 1 100 ? 10.078 30.906 10.664 1 95.69 100 TYR B CA 1
ATOM 4187 C C . TYR B 1 100 ? 10.867 30.781 11.961 1 95.69 100 TYR B C 1
ATOM 4189 O O . TYR B 1 100 ? 12.07 30.5 11.945 1 95.69 100 TYR B O 1
ATOM 4197 N N . LYS B 1 101 ? 10.18 31.031 13.086 1 97 101 LYS B N 1
ATOM 4198 C CA . LYS B 1 101 ? 10.734 30.75 14.406 1 97 101 LYS B CA 1
ATOM 4199 C C . LYS B 1 101 ? 10.344 29.344 14.875 1 97 101 LYS B C 1
ATOM 4201 O O . LYS B 1 101 ? 9.164 29.062 15.047 1 97 101 LYS B O 1
ATOM 4206 N N . HIS B 1 102 ? 11.344 28.531 15.039 1 97.94 102 HIS B N 1
ATOM 4207 C CA . HIS B 1 102 ? 11.164 27.141 15.422 1 97.94 102 HIS B CA 1
ATOM 4208 C C . HIS B 1 102 ? 11.32 26.953 16.922 1 97.94 102 HIS B C 1
ATOM 4210 O O . HIS B 1 102 ? 12.227 27.531 17.531 1 97.94 102 HIS B O 1
ATOM 4216 N N . TYR B 1 103 ? 10.438 26.141 17.484 1 98 103 TYR B N 1
ATOM 4217 C CA . TYR B 1 103 ? 10.508 25.812 18.906 1 98 103 TYR B CA 1
ATOM 4218 C C . TYR B 1 103 ? 10.312 24.312 19.125 1 98 103 TYR B C 1
ATOM 4220 O O . TYR B 1 103 ? 9.719 23.641 18.297 1 98 103 TYR B O 1
ATOM 4228 N N . ILE B 1 104 ? 10.883 23.781 20.234 1 97.44 104 ILE B N 1
ATOM 4229 C CA . ILE B 1 104 ? 10.625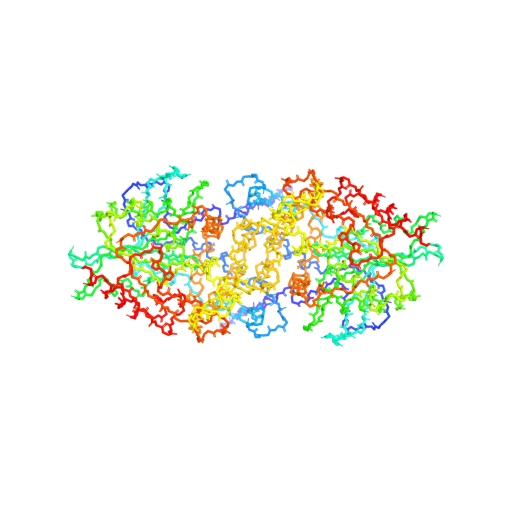 22.422 20.688 1 97.44 104 ILE B CA 1
ATOM 4230 C C . ILE B 1 104 ? 10.203 22.438 22.156 1 97.44 104 ILE B C 1
ATOM 4232 O O . ILE B 1 104 ? 10.586 23.344 22.906 1 97.44 104 ILE B O 1
ATOM 4236 N N . THR B 1 105 ? 9.414 21.547 22.5 1 97.88 105 THR B N 1
ATOM 4237 C CA . THR B 1 105 ? 8.977 21.375 23.875 1 97.88 105 THR B CA 1
ATOM 4238 C C . THR B 1 105 ? 8.492 19.938 24.109 1 97.88 105 THR B C 1
ATOM 4240 O O . THR B 1 105 ? 8.656 19.078 23.25 1 97.88 105 THR B O 1
ATOM 4243 N N . LYS B 1 106 ? 8.055 19.609 25.281 1 96.69 106 LYS B N 1
ATOM 4244 C CA . LYS B 1 106 ? 7.305 18.391 25.578 1 96.69 106 LYS B CA 1
ATOM 4245 C C . LYS B 1 106 ? 6.031 18.703 26.359 1 96.69 106 LYS B C 1
ATOM 4247 O O . LYS B 1 106 ? 5.984 19.688 27.109 1 96.69 106 LYS B O 1
ATOM 4252 N N . VAL B 1 107 ? 5.102 18.031 26.109 1 97.44 107 VAL B N 1
ATOM 4253 C CA . VAL B 1 107 ? 3.852 18.125 26.859 1 97.44 107 VAL B CA 1
ATOM 4254 C C . VAL B 1 107 ? 3.518 16.781 27.484 1 97.44 107 VAL B C 1
ATOM 4256 O O . VAL B 1 107 ? 3.967 15.734 27.016 1 97.44 107 VAL B O 1
ATOM 4259 N N . PRO B 1 108 ? 2.758 16.781 28.594 1 95.69 108 PRO B N 1
ATOM 4260 C CA . PRO B 1 108 ? 2.422 15.5 29.234 1 95.69 108 PRO B CA 1
ATOM 4261 C C . PRO B 1 108 ? 1.456 14.664 28.391 1 95.69 108 PRO B C 1
ATOM 4263 O O . PRO B 1 108 ? 0.584 15.219 27.719 1 95.69 108 PRO B O 1
ATOM 4266 N N . GLY B 1 109 ? 1.621 13.359 28.484 1 96 109 GLY B N 1
ATOM 4267 C CA . GLY B 1 109 ? 0.638 12.469 27.906 1 96 109 GLY B CA 1
ATOM 4268 C C . GLY B 1 109 ? -0.678 12.445 28.656 1 96 109 GLY B C 1
ATOM 4269 O O . GLY B 1 109 ? -0.793 13.047 29.719 1 96 109 GLY B O 1
ATOM 4270 N N . SER B 1 110 ? -1.686 11.828 28.047 1 95.5 110 SER B N 1
ATOM 4271 C CA . SER B 1 110 ? -3.012 11.719 28.641 1 95.5 110 SER B CA 1
ATOM 4272 C C . SER B 1 110 ? -3.777 10.531 28.078 1 95.5 110 SER B C 1
ATOM 4274 O O . SER B 1 110 ? -3.393 9.969 27.047 1 95.5 110 SER B O 1
ATOM 4276 N N . GLY B 1 111 ? -4.805 10.18 28.812 1 94.12 111 GLY B N 1
ATOM 4277 C CA . GLY B 1 111 ? -5.664 9.109 28.344 1 94.12 111 GLY B CA 1
ATOM 4278 C C . GLY B 1 111 ? -4.918 7.816 28.078 1 94.12 111 GLY B C 1
ATOM 4279 O O . GLY B 1 111 ? -4.203 7.32 28.953 1 94.12 111 GLY B O 1
ATOM 4280 N N . ASN B 1 112 ? -5.016 7.328 26.812 1 92 112 ASN B N 1
ATOM 4281 C CA . ASN B 1 112 ? -4.438 6.039 26.453 1 92 112 ASN B CA 1
ATOM 4282 C C . ASN B 1 112 ? -2.943 6.156 26.172 1 92 112 ASN B C 1
ATOM 4284 O O . ASN B 1 112 ? -2.275 5.148 25.922 1 92 112 ASN B O 1
ATOM 4288 N N . TYR B 1 113 ? -2.443 7.387 26.188 1 95.38 113 TYR B N 1
ATOM 4289 C CA . TYR B 1 113 ? -1.025 7.656 25.984 1 95.38 113 TYR B CA 1
ATOM 4290 C C . TYR B 1 113 ? -0.434 8.414 27.172 1 95.38 113 TYR B C 1
ATOM 4292 O O . TYR B 1 113 ? -0.623 9.625 27.297 1 95.38 113 TYR B O 1
ATOM 4300 N N . THR B 1 114 ? 0.45 7.809 27.922 1 94.12 114 THR B N 1
ATOM 4301 C CA . THR B 1 114 ? 0.796 8.375 29.219 1 94.12 114 THR B CA 1
ATOM 4302 C C . THR B 1 114 ? 2.199 8.977 29.188 1 94.12 114 THR B C 1
ATOM 4304 O O . THR B 1 114 ? 2.568 9.742 30.094 1 94.12 114 THR B O 1
ATOM 4307 N N . SER B 1 115 ? 2.98 8.711 28.172 1 94.31 115 SER B N 1
ATOM 4308 C CA . SER B 1 115 ? 4.328 9.258 28.062 1 94.31 115 SER B CA 1
ATOM 4309 C C . SER B 1 115 ? 4.305 10.703 27.578 1 94.31 115 SER B C 1
ATOM 4311 O O . SER B 1 115 ? 3.355 11.125 26.922 1 94.31 115 SER B O 1
ATOM 4313 N N . ASP B 1 116 ? 5.352 11.398 27.906 1 96.56 116 ASP B N 1
ATOM 4314 C CA . ASP B 1 116 ? 5.5 12.758 27.391 1 96.56 116 ASP B CA 1
ATOM 4315 C C . ASP B 1 116 ? 5.504 12.766 25.875 1 96.56 116 ASP B C 1
ATOM 4317 O O . ASP B 1 116 ? 5.984 11.82 25.234 1 96.56 116 ASP B O 1
ATOM 4321 N N . ILE B 1 117 ? 4.977 13.797 25.359 1 97.19 117 ILE B N 1
ATOM 4322 C CA . ILE B 1 117 ? 4.902 13.969 23.922 1 97.19 117 ILE B CA 1
ATOM 4323 C C . ILE B 1 117 ? 5.801 15.125 23.484 1 97.19 117 ILE B C 1
ATOM 4325 O O . ILE B 1 117 ? 5.48 16.297 23.719 1 97.19 117 ILE B O 1
ATOM 4329 N N . PRO B 1 118 ? 6.953 14.828 22.906 1 96.94 118 PRO B N 1
ATOM 4330 C CA . PRO B 1 118 ? 7.781 15.891 22.328 1 96.94 118 PRO B CA 1
ATOM 4331 C C . PRO B 1 118 ? 7.152 16.516 21.094 1 96.94 118 PRO B C 1
ATOM 4333 O O . PRO B 1 118 ? 6.605 15.812 20.234 1 96.94 118 PRO B O 1
ATOM 4336 N N . LEU B 1 119 ? 7.246 17.859 21 1 97.88 119 LEU B N 1
ATOM 4337 C CA . LEU B 1 119 ? 6.648 18.578 19.875 1 97.88 119 LEU B CA 1
ATOM 4338 C C . LEU B 1 119 ? 7.602 19.641 19.344 1 97.88 119 LEU B C 1
ATOM 4340 O O . LEU B 1 119 ? 8.266 20.328 20.109 1 97.88 119 LEU B O 1
ATOM 4344 N N . HIS B 1 120 ? 7.73 19.656 18.078 1 98 120 HIS B N 1
ATOM 4345 C CA . HIS B 1 120 ? 8.195 20.844 17.375 1 98 120 HIS B CA 1
ATOM 4346 C C . HIS B 1 120 ? 7.016 21.703 16.922 1 98 120 HIS B C 1
ATOM 4348 O O . HIS B 1 120 ? 5.969 21.188 16.531 1 98 120 HIS B O 1
ATOM 4354 N N . PHE B 1 121 ? 7.207 23.031 16.922 1 98.5 121 PHE B N 1
ATOM 4355 C CA . PHE B 1 121 ? 6.168 23.906 16.406 1 98.5 121 PHE B CA 1
ATOM 4356 C C . PHE B 1 121 ? 6.762 25.234 15.93 1 98.5 121 PHE B C 1
ATOM 4358 O O . PHE B 1 121 ? 7.859 25.609 16.344 1 98.5 121 PHE B O 1
ATOM 4365 N N . LEU B 1 122 ? 6.047 25.828 15.031 1 98.62 122 LEU B N 1
ATOM 4366 C CA . LEU B 1 122 ? 6.297 27.219 14.648 1 98.62 122 LEU B CA 1
ATOM 4367 C C . LEU B 1 122 ? 5.453 28.172 15.492 1 98.62 122 LEU B C 1
ATOM 4369 O O . LEU B 1 122 ? 4.289 27.891 15.781 1 98.62 122 LEU B O 1
ATOM 4373 N N . HIS B 1 123 ? 6.074 29.281 15.906 1 98.56 123 HIS B N 1
ATOM 4374 C CA . HIS B 1 123 ? 5.359 30.312 16.641 1 98.56 123 HIS B CA 1
ATOM 4375 C C . HIS B 1 123 ? 5.699 31.703 16.109 1 98.56 123 HIS B C 1
ATOM 4377 O O . HIS B 1 123 ? 6.848 32.156 16.219 1 98.56 123 HIS B O 1
ATOM 4383 N N . HIS B 1 124 ? 4.746 32.281 15.484 1 98.06 124 HIS B N 1
ATOM 4384 C CA . HIS B 1 124 ? 4.887 33.656 14.984 1 98.06 124 HIS B CA 1
ATOM 4385 C C . HIS B 1 124 ? 3.941 34.594 15.703 1 98.06 124 HIS B C 1
ATOM 4387 O O . HIS B 1 124 ? 2.744 34.625 15.414 1 98.06 124 HIS B O 1
ATOM 4393 N N . LYS B 1 125 ? 4.461 35.469 16.516 1 97.25 125 LYS B N 1
ATOM 4394 C CA . LYS B 1 125 ? 3.674 36.406 17.297 1 97.25 125 LYS B CA 1
ATOM 4395 C C . LYS B 1 125 ? 3.402 37.688 16.516 1 97.25 125 LYS B C 1
ATOM 4397 O O . LYS B 1 125 ? 4.281 38.188 15.812 1 97.25 125 LYS B O 1
ATOM 4402 N N . SER B 1 126 ? 2.211 38.094 16.688 1 97.56 126 SER B N 1
ATOM 4403 C CA . SER B 1 126 ? 1.864 39.406 16.141 1 97.56 126 SER B CA 1
ATOM 4404 C C . SER B 1 126 ? 2.463 40.531 16.969 1 97.56 126 SER B C 1
ATOM 4406 O O . SER B 1 126 ? 2.689 40.344 18.172 1 97.56 126 SER B O 1
ATOM 4408 N N . GLU B 1 127 ? 2.654 41.656 16.328 1 95.81 127 GLU B N 1
ATOM 4409 C CA . GLU B 1 127 ? 3.066 42.844 17.062 1 95.81 127 GLU B CA 1
ATOM 4410 C C . GLU B 1 127 ? 1.914 43.406 17.891 1 95.81 127 GLU B C 1
ATOM 4412 O O . GLU B 1 127 ? 2.135 44.188 18.812 1 95.81 127 GLU B O 1
ATOM 4417 N N . ASN B 1 128 ? 0.766 43 17.5 1 96.44 128 ASN B N 1
ATOM 4418 C CA . ASN B 1 128 ? -0.417 43.375 18.281 1 96.44 128 ASN B CA 1
ATOM 4419 C C . ASN B 1 128 ? -0.633 42.406 19.453 1 96.44 128 ASN B C 1
ATOM 4421 O O . ASN B 1 128 ? -1.078 41.281 19.25 1 96.44 128 ASN B O 1
ATOM 4425 N N . ASP B 1 129 ? -0.438 42.906 20.609 1 93.81 129 ASP B N 1
ATOM 4426 C CA . ASP B 1 129 ? -0.515 42.062 21.812 1 93.81 129 ASP B CA 1
ATOM 4427 C C . ASP B 1 129 ? -1.923 41.5 22 1 93.81 129 ASP B C 1
ATOM 4429 O O . ASP B 1 129 ? -2.104 40.469 22.656 1 93.81 129 ASP B O 1
ATOM 4433 N N . SER B 1 130 ? -2.879 42.188 21.422 1 94.56 130 SER B N 1
ATOM 4434 C CA . SER B 1 130 ? -4.266 41.75 21.594 1 94.56 130 SER B CA 1
ATOM 4435 C C . SER B 1 130 ? -4.699 40.812 20.484 1 94.56 130 SER B C 1
ATOM 4437 O O . SER B 1 130 ? -5.879 40.469 20.391 1 94.56 130 SER B O 1
ATOM 4439 N N . ALA B 1 131 ? -3.766 40.406 19.656 1 97.94 131 ALA B N 1
ATOM 4440 C CA . ALA B 1 131 ? -4.082 39.469 18.562 1 97.94 131 ALA B CA 1
ATOM 4441 C C . ALA B 1 131 ? -4.652 38.188 19.109 1 97.94 131 ALA B C 1
ATOM 4443 O O . ALA B 1 131 ? -4.383 37.812 20.266 1 97.94 131 ALA B O 1
ATOM 4444 N N . ILE B 1 132 ? -5.465 37.5 18.328 1 98.31 132 ILE B N 1
ATOM 4445 C CA . ILE B 1 132 ? -6.086 36.25 18.719 1 98.31 132 ILE B CA 1
ATOM 4446 C C . ILE B 1 132 ? -5.074 35.125 18.578 1 98.31 132 ILE B C 1
ATOM 4448 O O . ILE B 1 132 ? -4.508 34.906 17.516 1 98.31 132 ILE B O 1
ATOM 4452 N N . PRO B 1 133 ? -4.738 34.344 19.641 1 98.81 133 PRO B N 1
ATOM 4453 C CA . PRO B 1 133 ? -3.951 33.125 19.438 1 98.81 133 PRO B CA 1
ATOM 4454 C C . PRO B 1 133 ? -4.652 32.125 18.516 1 98.81 133 PRO B C 1
ATOM 4456 O O . PRO B 1 133 ? -5.848 31.875 18.672 1 98.81 133 PRO B O 1
ATOM 4459 N N . LEU B 1 134 ? -3.967 31.641 17.516 1 98.94 134 LEU B N 1
ATOM 4460 C CA . LEU B 1 134 ? -4.527 30.719 16.531 1 98.94 134 LEU B CA 1
ATOM 4461 C C . LEU B 1 134 ? -3.66 29.484 16.375 1 98.94 134 LEU B C 1
ATOM 4463 O O . LEU B 1 134 ? -2.465 29.578 16.094 1 98.94 134 LEU B O 1
ATOM 4467 N N . LEU B 1 135 ? -4.254 28.312 16.594 1 98.94 135 LEU B N 1
ATOM 4468 C CA . LEU B 1 135 ? -3.605 27.031 16.422 1 98.94 135 LEU B CA 1
ATOM 4469 C C . LEU B 1 135 ? -3.953 26.422 15.07 1 98.94 135 LEU B C 1
ATOM 4471 O O . LEU B 1 135 ? -5.129 26.312 14.719 1 98.94 135 LEU B O 1
ATOM 4475 N N . LEU B 1 136 ? -2.945 26.062 14.305 1 98.94 136 LEU B N 1
ATOM 4476 C CA . LEU B 1 136 ? -3.119 25.438 13 1 98.94 136 LEU B CA 1
ATOM 4477 C C . LEU B 1 136 ? -2.725 23.969 13.055 1 98.94 136 LEU B C 1
ATOM 4479 O O . LEU B 1 136 ? -1.61 23.625 13.469 1 98.94 136 LEU B O 1
ATOM 4483 N N . LEU B 1 137 ? -3.604 23.047 12.633 1 98.88 137 LEU B N 1
ATOM 4484 C CA . LEU B 1 137 ? -3.33 21.609 12.68 1 98.88 137 LEU B CA 1
ATOM 4485 C C . LEU B 1 137 ? -3.434 21 11.289 1 98.88 137 LEU B C 1
ATOM 4487 O O . LEU B 1 137 ? -4.488 21.062 10.656 1 98.88 137 LEU B O 1
ATOM 4491 N N . HIS B 1 138 ? -2.328 20.359 10.906 1 98.56 138 HIS B N 1
ATOM 4492 C CA . HIS B 1 138 ? -2.234 19.75 9.586 1 98.56 138 HIS B CA 1
ATOM 4493 C C . HIS B 1 138 ? -2.594 18.266 9.641 1 98.56 138 HIS B C 1
ATOM 4495 O O . HIS B 1 138 ? -3.115 17.781 10.648 1 98.56 138 HIS B O 1
ATOM 4501 N N . GLY B 1 139 ? -2.43 17.562 8.531 1 96.88 139 GLY B N 1
ATOM 4502 C CA . GLY B 1 139 ? -2.604 16.125 8.43 1 96.88 139 GLY B CA 1
ATOM 4503 C C . GLY B 1 139 ? -1.663 15.477 7.434 1 96.88 139 GLY B C 1
ATOM 4504 O O . GLY B 1 139 ? -0.602 16.031 7.129 1 96.88 139 GLY B O 1
ATOM 4505 N N . TRP B 1 140 ? -1.967 14.32 7.062 1 96.19 140 TRP B N 1
ATOM 4506 C CA . TRP B 1 140 ? -1.164 13.609 6.07 1 96.19 140 TRP B CA 1
ATOM 4507 C C . TRP B 1 140 ? -1.628 13.945 4.656 1 96.19 140 TRP B C 1
ATOM 4509 O O . TRP B 1 140 ? -2.83 13.969 4.379 1 96.19 140 TRP B O 1
ATOM 4519 N N . PRO B 1 141 ? -0.785 14.211 3.777 1 95.69 141 PRO B N 1
ATOM 4520 C CA . PRO B 1 141 ? 0.673 14.102 3.873 1 95.69 141 PRO B CA 1
ATOM 4521 C C . PRO B 1 141 ? 1.36 15.469 3.963 1 95.69 141 PRO B C 1
ATOM 4523 O O . PRO B 1 141 ? 2.17 15.812 3.1 1 95.69 141 PRO B O 1
ATOM 4526 N N . SER B 1 142 ? 1.107 16.188 5.016 1 97.31 142 SER B N 1
ATOM 4527 C CA . SER B 1 142 ? 1.726 17.516 5.156 1 97.31 142 SER B CA 1
ATOM 4528 C C . SER B 1 142 ? 2.412 17.656 6.512 1 97.31 142 SER B C 1
ATOM 4530 O O . SER B 1 142 ? 2.584 16.672 7.234 1 97.31 142 SER B O 1
ATOM 4532 N N . THR B 1 143 ? 2.988 18.812 6.77 1 98.12 143 THR B N 1
ATOM 4533 C CA . THR B 1 143 ? 3.635 19.266 8 1 98.12 143 THR B CA 1
ATOM 4534 C C . THR B 1 143 ? 3.271 20.719 8.305 1 98.12 143 THR B C 1
ATOM 4536 O O . THR B 1 143 ? 2.395 21.281 7.652 1 98.12 143 THR B O 1
ATOM 4539 N N . SER B 1 144 ? 3.943 21.25 9.281 1 98.06 144 SER B N 1
ATOM 4540 C CA . SER B 1 144 ? 3.723 22.656 9.594 1 98.06 144 SER B CA 1
ATOM 4541 C C . SER B 1 144 ? 4.027 23.547 8.391 1 98.06 144 SER B C 1
ATOM 4543 O O . SER B 1 144 ? 3.559 24.688 8.32 1 98.06 144 SER B O 1
ATOM 4545 N N . LEU B 1 145 ? 4.711 23.016 7.406 1 97.06 145 LEU B N 1
ATOM 4546 C CA . LEU B 1 145 ? 5.078 23.797 6.227 1 97.06 145 LEU B CA 1
ATOM 4547 C C . LEU B 1 145 ? 3.863 24.062 5.348 1 97.06 145 LEU B C 1
ATOM 4549 O O . LEU B 1 145 ? 3.906 24.906 4.457 1 97.06 145 LEU B O 1
ATOM 4553 N N . GLU B 1 146 ? 2.846 23.281 5.562 1 97.12 146 GLU B N 1
ATOM 4554 C CA . GLU B 1 146 ? 1.61 23.531 4.828 1 97.12 146 GLU B CA 1
ATOM 4555 C C . GLU B 1 146 ? 1.137 24.969 5.031 1 97.12 146 GLU B C 1
ATOM 4557 O O . GLU B 1 146 ? 0.492 25.547 4.152 1 97.12 146 GLU B O 1
ATOM 4562 N N . TRP B 1 147 ? 1.488 25.594 6.152 1 97.88 147 TRP B N 1
ATOM 4563 C CA . TRP B 1 147 ? 0.972 26.906 6.543 1 97.88 147 TRP B CA 1
ATOM 4564 C C . TRP B 1 147 ? 1.946 28 6.156 1 97.88 147 TRP B C 1
ATOM 4566 O O . TRP B 1 147 ? 1.719 29.172 6.465 1 97.88 147 TRP B O 1
ATOM 4576 N N . SER B 1 148 ? 3.004 27.688 5.527 1 94 148 SER B N 1
ATOM 4577 C CA . SER B 1 148 ? 4.145 28.562 5.301 1 94 148 SER B CA 1
ATOM 4578 C C . SER B 1 148 ? 3.709 29.891 4.68 1 94 148 SER B C 1
ATOM 4580 O O . SER B 1 148 ? 4.176 30.953 5.086 1 94 148 SER B O 1
ATOM 4582 N N . LYS B 1 149 ? 2.764 29.844 3.797 1 95.69 149 LYS B N 1
ATOM 4583 C CA . LYS B 1 149 ? 2.373 31.047 3.064 1 95.69 149 LYS B CA 1
ATOM 4584 C C . LYS B 1 149 ? 1.29 31.812 3.812 1 95.69 149 LYS B C 1
ATOM 4586 O O . LYS B 1 149 ? 0.969 32.938 3.453 1 95.69 149 LYS B O 1
ATOM 4591 N N . GLY B 1 150 ? 0.784 31.25 4.855 1 96.62 150 GLY B N 1
ATOM 4592 C CA . GLY B 1 150 ? -0.303 31.875 5.59 1 96.62 150 GLY B CA 1
ATOM 4593 C C . GLY B 1 150 ? 0.142 32.469 6.906 1 96.62 150 GLY B C 1
ATOM 4594 O O . GLY B 1 150 ? -0.516 33.375 7.434 1 96.62 150 GLY B O 1
ATOM 4595 N N . ILE B 1 151 ? 1.283 32.125 7.418 1 97.19 151 ILE B N 1
ATOM 4596 C CA . ILE B 1 151 ? 1.7 32.469 8.773 1 97.19 151 ILE B CA 1
ATOM 4597 C C . ILE B 1 151 ? 1.9 34 8.875 1 97.19 151 ILE B C 1
ATOM 4599 O O . ILE B 1 151 ? 1.281 34.656 9.719 1 97.19 151 ILE B O 1
ATOM 4603 N N . ARG B 1 152 ? 2.672 34.594 8.016 1 96.19 152 ARG B N 1
ATOM 4604 C CA . ARG B 1 152 ? 2.977 36.031 8.109 1 96.19 152 ARG B CA 1
ATOM 4605 C C . ARG B 1 152 ? 1.742 36.875 7.801 1 96.19 152 ARG B C 1
ATOM 4607 O O . ARG B 1 152 ? 1.422 37.812 8.539 1 96.19 152 ARG B O 1
ATOM 4614 N N . PRO B 1 153 ? 1.038 36.469 6.742 1 97.19 153 PRO B N 1
ATOM 4615 C CA . PRO B 1 153 ? -0.178 37.219 6.469 1 97.19 153 PRO B CA 1
ATOM 4616 C C . PRO B 1 153 ? -1.174 37.188 7.625 1 97.19 153 PRO B C 1
ATOM 4618 O O . PRO B 1 153 ? -1.893 38.188 7.859 1 97.19 153 PRO B O 1
ATOM 4621 N N . LEU B 1 154 ? -1.261 36.125 8.352 1 98 154 LEU B N 1
ATOM 4622 C CA . LEU B 1 154 ? -2.172 36.031 9.484 1 98 154 LEU B CA 1
ATOM 4623 C C . LEU B 1 154 ? -1.673 36.844 10.664 1 98 154 LEU B C 1
ATOM 4625 O O . LEU B 1 154 ? -2.465 37.5 11.359 1 98 154 LEU B O 1
ATOM 4629 N N . ALA B 1 155 ? -0.368 36.875 10.844 1 97.06 155 ALA B N 1
ATOM 4630 C CA . ALA B 1 155 ? 0.204 37.469 12.047 1 97.06 155 ALA B CA 1
ATOM 4631 C C . ALA B 1 155 ? 0.432 38.938 11.867 1 97.06 155 ALA B C 1
ATOM 4633 O O . ALA B 1 155 ? 0.416 39.719 12.844 1 97.06 155 ALA B O 1
ATOM 4634 N N . GLU B 1 156 ? 0.651 39.438 10.664 1 93.5 156 GLU B N 1
ATOM 4635 C CA . GLU B 1 156 ? 1.118 40.781 10.43 1 93.5 156 GLU B CA 1
ATOM 4636 C C . GLU B 1 156 ? 0.014 41.656 9.836 1 93.5 156 GLU B C 1
ATOM 4638 O O . GLU B 1 156 ? 0.255 42.812 9.461 1 93.5 156 GLU B O 1
ATOM 4643 N N . SER B 1 157 ? -1.119 41.281 9.93 1 89.44 157 SER B N 1
ATOM 4644 C CA . SER B 1 157 ? -2.236 42.031 9.383 1 89.44 157 SER B CA 1
ATOM 4645 C C . SER B 1 157 ? -2.637 43.188 10.32 1 89.44 157 SER B C 1
ATOM 4647 O O . SER B 1 157 ? -2.561 43.031 11.547 1 89.44 157 SER B O 1
ATOM 4649 N N . SER B 1 158 ? -3.119 44.281 9.719 1 86.75 158 SER B N 1
ATOM 4650 C CA . SER B 1 158 ? -3.584 45.438 10.484 1 86.75 158 SER B CA 1
ATOM 4651 C C . SER B 1 158 ? -5.055 45.281 10.867 1 86.75 158 SER B C 1
ATOM 4653 O O . SER B 1 158 ? -5.535 45.969 11.773 1 86.75 158 SER B O 1
ATOM 4655 N N . GLU B 1 159 ? -5.82 44.562 10.273 1 86.88 159 GLU B N 1
ATOM 4656 C CA . GLU B 1 159 ? -7.242 44.375 10.539 1 86.88 159 GLU B CA 1
ATOM 4657 C C . GLU B 1 159 ? -7.469 43.469 11.734 1 86.88 159 GLU B C 1
ATOM 4659 O O . GLU B 1 159 ? -7.895 43.906 12.797 1 86.88 159 GLU B O 1
ATOM 4664 N N . LEU B 1 160 ? -7.277 42.219 11.531 1 94.38 160 LEU B N 1
ATOM 4665 C CA . LEU B 1 160 ? -7.297 41.188 12.562 1 94.38 160 LEU B CA 1
ATOM 4666 C C . LEU B 1 160 ? -6.047 40.312 12.484 1 94.38 160 LEU B C 1
ATOM 4668 O O . LEU B 1 160 ? -5.781 39.688 11.453 1 94.38 160 LEU B O 1
ATOM 4672 N N . SER B 1 161 ? -5.363 40.375 13.555 1 97.38 161 SER B N 1
ATOM 4673 C CA . SER B 1 161 ? -4.109 39.625 13.562 1 97.38 161 SER B CA 1
ATOM 4674 C C . SER B 1 161 ? -4.16 38.469 14.555 1 97.38 161 SER B C 1
ATOM 4676 O O . SER B 1 161 ? -5.023 38.438 15.43 1 97.38 161 SER B O 1
ATOM 4678 N N . PHE B 1 162 ? -3.24 37.594 14.312 1 98.75 162 PHE B N 1
ATOM 4679 C CA . PHE B 1 162 ? -3.213 36.375 15.102 1 98.75 162 PHE B CA 1
ATOM 4680 C C . PHE B 1 162 ? -1.811 36.094 15.633 1 98.75 162 PHE B C 1
ATOM 4682 O O . PHE B 1 162 ? -0.821 36.375 14.953 1 98.75 162 PHE B O 1
ATOM 4689 N N . HIS B 1 163 ? -1.649 35.594 16.875 1 98.69 163 HIS B N 1
ATOM 4690 C CA . HIS B 1 163 ? -0.476 34.812 17.281 1 98.69 163 HIS B CA 1
ATOM 4691 C C . HIS B 1 163 ? -0.547 33.406 16.766 1 98.69 163 HIS B C 1
ATOM 4693 O O . HIS B 1 163 ? -1.306 32.562 17.281 1 98.69 163 HIS B O 1
ATOM 4699 N N . VAL B 1 164 ? 0.283 33.062 15.758 1 98.81 164 VAL B N 1
ATOM 4700 C CA . VAL B 1 164 ? 0.108 31.812 15.023 1 98.81 164 VAL B CA 1
ATOM 4701 C C . VAL B 1 164 ? 0.996 30.719 15.633 1 98.81 164 VAL B C 1
ATOM 4703 O O . VAL B 1 164 ? 2.203 30.906 15.789 1 98.81 164 VAL B O 1
ATOM 4706 N N . VAL B 1 165 ? 0.415 29.641 16.016 1 98.94 165 VAL B N 1
ATOM 4707 C CA . VAL B 1 165 ? 1.104 28.438 16.484 1 98.94 165 VAL B CA 1
ATOM 4708 C C . VAL B 1 165 ? 0.798 27.266 15.539 1 98.94 165 VAL B C 1
ATOM 4710 O O . VAL B 1 165 ? -0.368 26.953 15.297 1 98.94 165 VAL B O 1
ATOM 4713 N N . ALA B 1 166 ? 1.816 26.656 14.961 1 98.88 166 ALA B N 1
ATOM 4714 C CA . ALA B 1 166 ? 1.659 25.562 14.016 1 98.88 166 ALA B CA 1
ATOM 4715 C C . ALA B 1 166 ? 2.592 24.406 14.352 1 98.88 166 ALA B C 1
ATOM 4717 O O . ALA B 1 166 ? 3.729 24.359 13.875 1 98.88 166 ALA B O 1
ATOM 4718 N N . PRO B 1 167 ? 2.15 23.453 15.055 1 98.81 167 PRO B N 1
ATOM 4719 C CA . PRO B 1 167 ? 2.99 22.297 15.391 1 98.81 167 PRO B CA 1
ATOM 4720 C C . PRO B 1 167 ? 3.043 21.266 14.273 1 98.81 167 PRO B C 1
ATOM 4722 O O . PRO B 1 167 ? 2.115 21.172 13.461 1 98.81 167 PRO B O 1
ATOM 4725 N N . ASP B 1 168 ? 4.145 20.609 14.203 1 98.56 168 ASP B N 1
ATOM 4726 C CA . ASP B 1 168 ? 4.152 19.312 13.555 1 98.56 168 ASP B CA 1
ATOM 4727 C C . ASP B 1 168 ? 3.49 18.25 14.438 1 98.56 168 ASP B C 1
ATOM 4729 O O . ASP B 1 168 ? 3.844 18.109 15.609 1 98.56 168 ASP B O 1
ATOM 4733 N N . LEU B 1 169 ? 2.535 17.578 13.875 1 98 169 LEU B N 1
ATOM 4734 C CA . LEU B 1 169 ? 1.947 16.469 14.625 1 98 169 LEU B CA 1
ATOM 4735 C C . LEU B 1 169 ? 2.996 15.406 14.945 1 98 169 LEU B C 1
ATOM 4737 O O . LEU B 1 169 ? 4.02 15.312 14.266 1 98 169 LEU B O 1
ATOM 4741 N N . PRO B 1 170 ? 2.811 14.672 16 1 96.38 170 PRO B N 1
ATOM 4742 C CA . PRO B 1 170 ? 3.773 13.617 16.312 1 96.38 170 PRO B CA 1
ATOM 4743 C C . PRO B 1 170 ? 4.027 12.68 15.133 1 96.38 170 PRO B C 1
ATOM 4745 O O . PRO B 1 170 ? 3.082 12.156 14.547 1 96.38 170 PRO B O 1
ATOM 4748 N N . GLY B 1 171 ? 5.273 12.531 14.836 1 95.06 171 GLY B N 1
ATOM 4749 C CA . GLY B 1 171 ? 5.648 11.664 13.727 1 95.06 171 GLY B CA 1
ATOM 4750 C C . GLY B 1 171 ? 5.758 12.406 12.406 1 95.06 171 GLY B C 1
ATOM 4751 O O . GLY B 1 171 ? 6.168 11.82 11.398 1 95.06 171 GLY B O 1
ATOM 4752 N N . PHE B 1 172 ? 5.398 13.648 12.383 1 97.25 172 PHE B N 1
ATOM 4753 C CA . PHE B 1 172 ? 5.453 14.484 11.195 1 97.25 172 PHE B CA 1
ATOM 4754 C C . PHE B 1 172 ? 6.523 15.562 11.336 1 97.25 172 PHE B C 1
ATOM 4756 O O . PHE B 1 172 ? 6.734 16.094 12.43 1 97.25 172 PHE B O 1
ATOM 4763 N N . GLY B 1 173 ? 7.105 15.883 10.18 1 96.81 173 GLY B N 1
ATOM 4764 C CA . GLY B 1 173 ? 8.07 16.969 10.188 1 96.81 173 GLY B CA 1
ATOM 4765 C C . GLY B 1 173 ? 9.172 16.781 11.219 1 96.81 173 GLY B C 1
ATOM 4766 O O . GLY B 1 173 ? 9.836 15.75 11.234 1 96.81 173 GLY B O 1
ATOM 4767 N N . PHE B 1 174 ? 9.234 17.766 12.156 1 96.62 174 PHE B N 1
ATOM 4768 C CA . PHE B 1 174 ? 10.344 17.797 13.102 1 96.62 174 PHE B CA 1
ATOM 4769 C C . PHE B 1 174 ? 9.922 17.203 14.445 1 96.62 174 PHE B C 1
ATOM 4771 O O . PHE B 1 174 ? 10.75 17.062 15.352 1 96.62 174 PHE B O 1
ATOM 4778 N N . SER B 1 175 ? 8.672 16.797 14.594 1 96.69 175 SER B N 1
ATOM 4779 C CA . SER B 1 175 ? 8.211 16.172 15.82 1 96.69 175 SER B CA 1
ATOM 4780 C C . SER B 1 175 ? 8.5 14.672 15.82 1 96.69 175 SER B C 1
ATOM 4782 O O . SER B 1 175 ? 8.172 13.969 14.852 1 96.69 175 SER B O 1
ATOM 4784 N N . PRO B 1 176 ? 9.055 14.133 16.922 1 94.25 176 PRO B N 1
ATOM 4785 C CA . PRO B 1 176 ? 9.266 12.688 17 1 94.25 176 PRO B CA 1
ATOM 4786 C C . PRO B 1 176 ? 7.953 11.898 17.016 1 94.25 176 PRO B C 1
ATOM 4788 O O . PRO B 1 176 ? 6.918 12.422 17.422 1 94.25 176 PRO B O 1
ATOM 4791 N N . PRO B 1 177 ? 8.039 10.688 16.531 1 93.81 177 PRO B N 1
ATOM 4792 C CA . PRO B 1 177 ? 6.852 9.836 16.594 1 93.81 177 PRO B CA 1
ATOM 4793 C C . PRO B 1 177 ? 6.555 9.32 18 1 93.81 177 PRO B C 1
ATOM 4795 O O . PRO B 1 177 ? 7.406 9.422 18.891 1 93.81 177 PRO B O 1
ATOM 4798 N N . ALA B 1 178 ? 5.344 8.828 18.125 1 93.81 178 ALA B N 1
ATOM 4799 C CA . ALA B 1 178 ? 4.977 8.156 19.375 1 93.81 178 ALA B CA 1
ATOM 4800 C C . ALA B 1 178 ? 5.918 6.988 19.672 1 93.81 178 ALA B C 1
ATOM 4802 O O . ALA B 1 178 ? 6.344 6.285 18.75 1 93.81 178 ALA B O 1
ATOM 4803 N N . THR B 1 179 ? 6.129 6.738 20.922 1 92.5 179 THR B N 1
ATOM 4804 C CA . THR B 1 179 ? 7.023 5.656 21.328 1 92.5 179 THR B CA 1
ATOM 4805 C C . THR B 1 179 ? 6.234 4.48 21.891 1 92.5 179 THR B C 1
ATOM 4807 O O . THR B 1 179 ? 6.801 3.422 22.172 1 92.5 179 THR B O 1
ATOM 4810 N N . GLN B 1 180 ? 4.992 4.688 22.094 1 93.25 180 GLN B N 1
ATOM 4811 C CA . GLN B 1 180 ? 4.074 3.631 22.516 1 93.25 180 GLN B CA 1
ATOM 4812 C C . GLN B 1 180 ? 2.707 3.799 21.859 1 93.25 180 GLN B C 1
ATOM 4814 O O . GLN B 1 180 ? 2.418 4.844 21.266 1 93.25 180 GLN B O 1
ATOM 4819 N N . ASP B 1 181 ? 1.922 2.777 21.922 1 92.38 181 ASP B N 1
ATOM 4820 C CA . ASP B 1 181 ? 0.582 2.818 21.359 1 92.38 181 ASP B CA 1
ATOM 4821 C C . ASP B 1 181 ? -0.34 3.721 22.172 1 92.38 181 ASP B C 1
ATOM 4823 O O . ASP B 1 181 ? -0.007 4.102 23.297 1 92.38 181 ASP B O 1
ATOM 4827 N N . GLY B 1 182 ? -1.387 4.215 21.484 1 92.75 182 GLY B N 1
ATOM 4828 C CA . GLY B 1 182 ? -2.418 4.914 22.234 1 92.75 182 GLY B CA 1
ATOM 4829 C C . GLY B 1 182 ? -2.482 6.398 21.906 1 92.75 182 GLY B C 1
ATOM 4830 O O . GLY B 1 182 ? -3.412 7.09 22.328 1 92.75 182 GLY B O 1
ATOM 4831 N N . LEU B 1 183 ? -1.503 6.914 21.188 1 94.69 183 LEU B N 1
ATOM 4832 C CA . LEU B 1 183 ? -1.544 8.32 20.797 1 94.69 183 LEU B CA 1
ATOM 4833 C C . LEU B 1 183 ? -2.48 8.539 19.625 1 94.69 183 LEU B C 1
ATOM 4835 O O . LEU B 1 183 ? -2.031 8.633 18.484 1 94.69 183 LEU B O 1
ATOM 4839 N N . GLY B 1 184 ? -3.748 8.656 19.938 1 94.19 184 GLY B N 1
ATOM 4840 C CA . GLY B 1 184 ? -4.758 8.914 18.922 1 94.19 184 GLY B CA 1
ATOM 4841 C C . GLY B 1 184 ? -5.086 10.383 18.766 1 94.19 184 GLY B C 1
ATOM 4842 O O . GLY B 1 184 ? -4.434 11.242 19.375 1 94.19 184 GLY B O 1
ATOM 4843 N N . THR B 1 185 ? -6.043 10.672 17.969 1 95.5 185 THR B N 1
ATOM 4844 C CA . THR B 1 185 ? -6.398 12.047 17.656 1 95.5 185 THR B CA 1
ATOM 4845 C C . THR B 1 185 ? -6.918 12.766 18.906 1 95.5 185 THR B C 1
ATOM 4847 O O . THR B 1 185 ? -6.699 13.961 19.078 1 95.5 185 THR B O 1
ATOM 4850 N N . ARG B 1 186 ? -7.582 12.039 19.766 1 95.38 186 ARG B N 1
ATOM 4851 C CA . ARG B 1 186 ? -8.078 12.641 21 1 95.38 186 ARG B CA 1
ATOM 4852 C C . ARG B 1 186 ? -6.926 13.047 21.922 1 95.38 186 ARG B C 1
ATOM 4854 O O . ARG B 1 186 ? -6.891 14.164 22.422 1 95.38 186 ARG B O 1
ATOM 4861 N N . GLU B 1 187 ? -5.965 12.117 22.125 1 96.06 187 GLU B N 1
ATOM 4862 C CA . GLU B 1 187 ? -4.781 12.391 22.938 1 96.06 187 GLU B CA 1
ATOM 4863 C C . GLU B 1 187 ? -3.945 13.516 22.328 1 96.06 187 GLU B C 1
ATOM 4865 O O . GLU B 1 187 ? -3.385 14.336 23.047 1 96.06 187 GLU B O 1
ATOM 4870 N N . MET B 1 188 ? -3.863 13.57 21.062 1 96.88 188 MET B N 1
ATOM 4871 C CA . MET B 1 188 ? -3.141 14.648 20.391 1 96.88 188 MET B CA 1
ATOM 4872 C C . MET B 1 188 ? -3.814 15.992 20.641 1 96.88 188 MET B C 1
ATOM 4874 O O . MET B 1 188 ? -3.141 17.016 20.766 1 96.88 188 MET B O 1
ATOM 4878 N N . GLY B 1 189 ? -5.145 15.992 20.609 1 97.81 189 GLY B N 1
ATOM 4879 C CA . GLY B 1 189 ? -5.863 17.219 20.938 1 97.81 189 GLY B CA 1
ATOM 4880 C C . GLY B 1 189 ? -5.512 17.781 22.297 1 97.81 189 GLY B C 1
ATOM 4881 O O . GLY B 1 189 ? -5.273 18.984 22.438 1 97.81 189 GLY B O 1
ATOM 4882 N N . ARG B 1 190 ? -5.473 16.906 23.266 1 97.88 190 ARG B N 1
ATOM 4883 C CA . ARG B 1 190 ? -5.098 17.328 24.609 1 97.88 190 ARG B CA 1
ATOM 4884 C C . ARG B 1 190 ? -3.648 17.797 24.656 1 97.88 190 ARG B C 1
ATOM 4886 O O . ARG B 1 190 ? -3.307 18.703 25.422 1 97.88 190 ARG B O 1
ATOM 4893 N N . ALA B 1 191 ? -2.828 17.172 23.859 1 98.25 191 ALA B N 1
ATOM 4894 C CA . ALA B 1 191 ? -1.416 17.531 23.812 1 98.25 191 ALA B CA 1
ATOM 4895 C C . ALA B 1 191 ? -1.238 18.953 23.266 1 98.25 191 ALA B C 1
ATOM 4897 O O . ALA B 1 191 ? -0.483 19.75 23.828 1 98.25 191 ALA B O 1
ATOM 4898 N N . VAL B 1 192 ? -1.917 19.25 22.203 1 98.75 192 VAL B N 1
ATOM 4899 C CA . VAL B 1 192 ? -1.715 20.562 21.609 1 98.75 192 VAL B CA 1
ATOM 4900 C C . VAL B 1 192 ? -2.424 21.625 22.438 1 98.75 192 VAL B C 1
ATOM 4902 O O . VAL B 1 192 ? -2.012 22.781 22.453 1 98.75 192 VAL B O 1
ATOM 4905 N N . ASP B 1 193 ? -3.479 21.266 23.156 1 98.81 193 ASP B N 1
ATOM 4906 C CA . ASP B 1 193 ? -4.035 22.203 24.141 1 98.81 193 ASP B CA 1
ATOM 4907 C C . ASP B 1 193 ? -3.01 22.531 25.219 1 98.81 193 ASP B C 1
ATOM 4909 O O . ASP B 1 193 ? -2.869 23.703 25.594 1 98.81 193 ASP B O 1
ATOM 4913 N N . ALA B 1 194 ? -2.352 21.5 25.703 1 98.38 194 ALA B N 1
ATOM 4914 C CA . ALA B 1 194 ? -1.298 21.719 26.688 1 98.38 194 ALA B CA 1
ATOM 4915 C C . ALA B 1 194 ? -0.212 22.641 26.141 1 98.38 194 ALA B C 1
ATOM 4917 O O . ALA B 1 194 ? 0.324 23.484 26.859 1 98.38 194 ALA B O 1
ATOM 4918 N N . LEU B 1 195 ? 0.128 22.469 24.875 1 98.69 195 LEU B N 1
ATOM 4919 C CA . LEU B 1 195 ? 1.096 23.344 24.219 1 98.69 195 LEU B CA 1
ATOM 4920 C C . LEU B 1 195 ? 0.623 24.797 24.25 1 98.69 195 LEU B C 1
ATOM 4922 O O . LEU B 1 195 ? 1.385 25.703 24.609 1 98.69 195 LEU B O 1
ATOM 4926 N N . MET B 1 196 ? -0.622 25.062 23.875 1 98.81 196 MET B N 1
ATOM 4927 C CA . MET B 1 196 ? -1.177 26.422 23.859 1 98.81 196 MET B CA 1
ATOM 4928 C C . MET B 1 196 ? -1.153 27.031 25.25 1 98.81 196 MET B C 1
ATOM 4930 O O . MET B 1 196 ? -0.808 28.203 25.422 1 98.81 196 MET B O 1
ATOM 4934 N N . LYS B 1 197 ? -1.449 26.234 26.25 1 98.12 197 LYS B N 1
ATOM 4935 C CA . LYS B 1 197 ? -1.421 26.719 27.641 1 98.12 197 LYS B CA 1
ATOM 4936 C C . LYS B 1 197 ? 0.002 27.062 28.062 1 98.12 197 LYS B C 1
ATOM 4938 O O . LYS B 1 197 ? 0.22 28.031 28.781 1 98.12 197 LYS B O 1
ATOM 4943 N N . GLN B 1 198 ? 0.946 26.234 27.625 1 97.38 198 GLN B N 1
ATOM 4944 C CA . GLN B 1 198 ? 2.348 26.531 27.906 1 97.38 198 GLN B CA 1
ATOM 4945 C C . GLN B 1 198 ? 2.75 27.891 27.344 1 97.38 198 GLN B C 1
ATOM 4947 O O . GLN B 1 198 ? 3.613 28.562 27.906 1 97.38 198 GLN B O 1
ATOM 4952 N N . LEU B 1 199 ? 2.148 28.25 26.266 1 98.12 199 LEU B N 1
ATOM 4953 C CA . LEU B 1 199 ? 2.486 29.5 25.594 1 98.12 199 LEU B CA 1
ATOM 4954 C C . LEU B 1 199 ? 1.714 30.672 26.203 1 98.12 199 LEU B C 1
ATOM 4956 O O . LEU B 1 199 ? 1.862 31.812 25.75 1 98.12 199 LEU B O 1
ATOM 4960 N N . GLY B 1 200 ? 0.813 30.375 27.156 1 97.69 200 GLY B N 1
ATOM 4961 C CA . GLY B 1 200 ? 0.055 31.422 27.844 1 97.69 200 GLY B CA 1
ATOM 4962 C C . GLY B 1 200 ? -1.286 31.703 27.188 1 97.69 200 GLY B C 1
ATOM 4963 O O . GLY B 1 200 ? -1.938 32.688 27.516 1 97.69 200 GLY B O 1
ATOM 4964 N N . TYR B 1 201 ? -1.663 30.891 26.266 1 98.5 201 TYR B N 1
ATOM 4965 C CA . TYR B 1 201 ? -2.938 31.078 25.594 1 98.5 201 TYR B CA 1
ATOM 4966 C C . TYR B 1 201 ? -4.027 30.219 26.219 1 98.5 201 TYR B C 1
ATOM 4968 O O . TYR B 1 201 ? -4.188 29.062 25.859 1 98.5 201 TYR B O 1
ATOM 4976 N N . SER B 1 202 ? -4.836 30.797 27.078 1 97.94 202 SER B N 1
ATOM 4977 C CA . SER B 1 202 ? -5.906 30.062 27.75 1 97.94 202 SER B CA 1
ATOM 4978 C C . SER B 1 202 ? -7.105 29.859 26.828 1 97.94 202 SER B C 1
ATOM 4980 O O . SER B 1 202 ? -7.84 28.891 26.969 1 97.94 202 SER B O 1
ATOM 4982 N N . THR B 1 203 ? -7.34 30.844 25.984 1 98.5 203 THR B N 1
ATOM 4983 C CA . THR B 1 203 ? -8.359 30.766 24.953 1 98.5 203 THR B CA 1
ATOM 4984 C C . THR B 1 203 ? -7.766 31.078 23.578 1 98.5 203 THR B C 1
ATOM 4986 O O . THR B 1 203 ? -6.898 31.953 23.469 1 98.5 203 THR B O 1
ATOM 4989 N N . TYR B 1 204 ? -8.211 30.344 22.594 1 98.88 204 TYR B N 1
ATOM 4990 C CA . TYR B 1 204 ? -7.609 30.484 21.281 1 98.88 204 TYR B CA 1
ATOM 4991 C C . TYR B 1 204 ? -8.523 29.922 20.203 1 98.88 204 TYR B C 1
ATOM 4993 O O . TYR B 1 204 ? -9.492 29.219 20.5 1 98.88 204 TYR B O 1
ATOM 5001 N N . GLY B 1 205 ? -8.305 30.344 18.938 1 98.88 205 GLY B N 1
ATOM 5002 C CA . GLY B 1 205 ? -8.953 29.734 17.797 1 98.88 205 GLY B CA 1
ATOM 5003 C C . GLY B 1 205 ? -8.172 28.562 17.234 1 98.88 205 GLY B C 1
ATOM 5004 O O . GLY B 1 205 ? -6.977 28.422 17.484 1 98.88 205 GLY B O 1
ATOM 5005 N N . ILE B 1 206 ? -8.875 27.703 16.469 1 98.88 206 ILE B N 1
ATOM 5006 C CA . ILE B 1 206 ? -8.172 26.625 15.773 1 98.88 206 ILE B CA 1
ATOM 5007 C C . ILE B 1 206 ? -8.609 26.594 14.312 1 98.88 206 ILE B C 1
ATOM 5009 O O . ILE B 1 206 ? -9.781 26.844 14 1 98.88 206 ILE B O 1
ATOM 5013 N N . ALA B 1 207 ? -7.734 26.406 13.43 1 98.88 207 ALA B N 1
ATOM 5014 C CA . ALA B 1 207 ? -7.941 26.078 12.016 1 98.88 207 ALA B CA 1
ATOM 5015 C C . ALA B 1 207 ? -7.281 24.734 11.664 1 98.88 207 ALA B C 1
ATOM 5017 O O . ALA B 1 207 ? -6.109 24.516 11.977 1 98.88 207 ALA B O 1
ATOM 5018 N N . THR B 1 208 ? -8.039 23.844 11.086 1 98.69 208 THR B N 1
ATOM 5019 C CA . THR B 1 208 ? -7.551 22.484 10.938 1 98.69 208 THR B CA 1
ATOM 5020 C C . THR B 1 208 ? -7.836 21.953 9.531 1 98.69 208 THR B C 1
ATOM 5022 O O . THR B 1 208 ? -8.648 22.531 8.797 1 98.69 208 THR B O 1
ATOM 5025 N N . THR B 1 209 ? -7.121 20.953 9.148 1 97.94 209 THR B N 1
ATOM 5026 C CA . THR B 1 209 ? -7.348 20.203 7.918 1 97.94 209 THR B CA 1
ATOM 5027 C C . THR B 1 209 ? -7.023 18.719 8.117 1 97.94 209 THR B C 1
ATOM 5029 O O . THR B 1 209 ? -6.324 18.359 9.062 1 97.94 209 THR B O 1
ATOM 5032 N N . ASP B 1 210 ? -7.676 17.828 7.328 1 96.12 210 ASP B N 1
ATOM 5033 C CA . ASP B 1 210 ? -7.336 16.406 7.262 1 96.12 210 ASP B CA 1
ATOM 5034 C C . ASP B 1 210 ? -7.277 15.789 8.656 1 96.12 210 ASP B C 1
ATOM 5036 O O . ASP B 1 210 ? -8.211 15.93 9.445 1 96.12 210 ASP B O 1
ATOM 5040 N N . THR B 1 211 ? -6.156 15.141 9.055 1 96 211 THR B N 1
ATOM 5041 C CA . THR B 1 211 ? -6.008 14.562 10.383 1 96 211 THR B CA 1
ATOM 5042 C C . THR B 1 211 ? -6.219 15.625 11.461 1 96 211 THR B C 1
ATOM 5044 O O . THR B 1 211 ? -6.766 15.336 12.531 1 96 211 THR B O 1
ATOM 5047 N N . GLY B 1 212 ? -5.801 16.812 11.172 1 97.31 212 GLY B N 1
ATOM 5048 C CA . GLY B 1 212 ? -6.016 17.922 12.094 1 97.31 212 GLY B CA 1
ATOM 5049 C C . GLY B 1 212 ? -7.48 18.172 12.391 1 97.31 212 GLY B C 1
ATOM 5050 O O . GLY B 1 212 ? -7.832 18.609 13.484 1 97.31 212 GLY B O 1
ATOM 5051 N N . TRP B 1 213 ? -8.305 17.891 11.438 1 97 213 TRP B N 1
ATOM 5052 C CA . TRP B 1 213 ? -9.734 18.062 11.672 1 97 213 TRP B CA 1
ATOM 5053 C C . TRP B 1 213 ? -10.234 17.094 12.734 1 97 213 TRP B C 1
ATOM 5055 O O . TRP B 1 213 ? -11.008 17.469 13.617 1 97 213 TRP B O 1
ATOM 5065 N N . PHE B 1 214 ? -9.781 15.836 12.656 1 96.31 214 PHE B N 1
ATOM 5066 C CA . PHE B 1 214 ? -10.164 14.859 13.664 1 96.31 214 PHE B CA 1
ATOM 5067 C C . PHE B 1 214 ? -9.711 15.297 15.055 1 96.31 214 PHE B C 1
ATOM 5069 O O . PHE B 1 214 ? -10.461 15.18 16.016 1 96.31 214 PHE B O 1
ATOM 5076 N N . ILE B 1 215 ? -8.539 15.82 15.078 1 97.06 215 ILE B N 1
ATOM 5077 C CA . ILE B 1 215 ? -8 16.328 16.344 1 97.06 215 ILE B CA 1
ATOM 5078 C C . ILE B 1 215 ? -8.852 17.5 16.828 1 97.06 215 ILE B C 1
ATOM 5080 O O . ILE B 1 215 ? -9.258 17.531 17.984 1 97.06 215 ILE B O 1
ATOM 5084 N N . GLY B 1 216 ? -9.141 18.391 15.953 1 98.12 216 GLY B N 1
ATOM 5085 C CA . GLY B 1 216 ? -9.961 19.547 16.297 1 98.12 216 GLY B CA 1
ATOM 5086 C C . GLY B 1 216 ? -11.336 19.172 16.797 1 98.12 216 GLY B C 1
ATOM 5087 O O . GLY B 1 216 ? -11.852 19.781 17.734 1 98.12 216 GLY B O 1
ATOM 5088 N N . MET B 1 217 ? -11.93 18.156 16.203 1 97 217 MET B N 1
ATOM 5089 C CA . MET B 1 217 ? -13.266 17.703 16.609 1 97 217 MET B CA 1
ATOM 5090 C C . MET B 1 217 ? -13.25 17.156 18.031 1 97 217 MET B C 1
ATOM 5092 O O . MET B 1 217 ? -14.219 17.312 18.766 1 97 217 MET B O 1
ATOM 5096 N N . TRP B 1 218 ? -12.18 16.578 18.406 1 96.69 218 TRP B N 1
ATOM 5097 C CA . TRP B 1 218 ? -12.055 16.125 19.797 1 96.69 218 TRP B CA 1
ATOM 5098 C C . TRP B 1 218 ? -11.781 17.297 20.734 1 96.69 218 TRP B C 1
ATOM 5100 O O . TRP B 1 218 ? -12.266 17.328 21.859 1 96.69 218 TRP B O 1
ATOM 5110 N N . MET B 1 219 ? -11.031 18.266 20.25 1 98.31 219 MET B N 1
ATOM 5111 C CA . MET B 1 219 ? -10.703 19.422 21.062 1 98.31 219 MET B CA 1
ATOM 5112 C C . MET B 1 219 ? -11.953 20.219 21.422 1 98.31 219 MET B C 1
ATOM 5114 O O . MET B 1 219 ? -12.141 20.609 22.578 1 98.31 219 MET B O 1
ATOM 5118 N N . VAL B 1 220 ? -12.828 20.406 20.484 1 98.38 220 VAL B N 1
ATOM 5119 C CA . VAL B 1 220 ? -14.023 21.203 20.734 1 98.38 220 VAL B CA 1
ATOM 5120 C C . VAL B 1 220 ? -14.977 20.453 21.656 1 98.38 220 VAL B C 1
ATOM 5122 O O . VAL B 1 220 ? -16.016 20.984 22.047 1 98.38 220 VAL B O 1
ATOM 5125 N N . HIS B 1 221 ? -14.664 19.266 21.953 1 95.81 221 HIS B N 1
ATOM 5126 C CA . HIS B 1 221 ? -15.406 18.516 22.953 1 95.81 221 HIS B CA 1
ATOM 5127 C C . HIS B 1 221 ? -14.672 18.484 24.281 1 95.81 221 HIS B C 1
ATOM 5129 O O . HIS B 1 221 ? -15.242 18.828 25.328 1 95.81 221 HIS B O 1
ATOM 5135 N N . ASP B 1 222 ? -13.422 18.141 24.281 1 96.44 222 ASP B N 1
ATOM 5136 C CA . ASP B 1 222 ? -12.664 17.875 25.5 1 96.44 222 ASP B CA 1
ATOM 5137 C C . ASP B 1 222 ? -12.234 19.188 26.172 1 96.44 222 ASP B C 1
ATOM 5139 O O . ASP B 1 222 ? -12.086 19.25 27.391 1 96.44 222 ASP B O 1
ATOM 5143 N N . VAL B 1 223 ? -11.984 20.219 25.359 1 98.12 223 VAL B N 1
ATOM 5144 C CA . VAL B 1 223 ? -11.5 21.484 25.891 1 98.12 223 VAL B CA 1
ATOM 5145 C C . VAL B 1 223 ? -12.273 22.641 25.266 1 98.12 223 VAL B C 1
ATOM 5147 O O . VAL B 1 223 ? -11.688 23.641 24.859 1 98.12 223 VAL B O 1
ATOM 5150 N N . ALA B 1 224 ? -13.484 22.5 25.156 1 98.19 224 ALA B N 1
ATOM 5151 C CA . ALA B 1 224 ? -14.391 23.453 24.516 1 98.19 224 ALA B CA 1
ATOM 5152 C C . ALA B 1 224 ? -14.227 24.844 25.094 1 98.19 224 ALA B C 1
ATOM 5154 O O . ALA B 1 224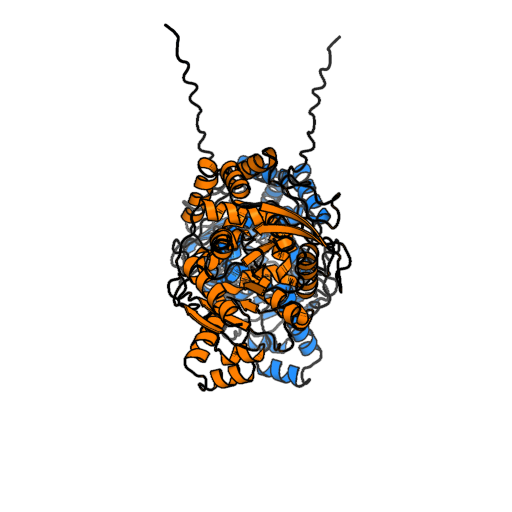 ? -14.305 25.844 24.375 1 98.19 224 ALA B O 1
ATOM 5155 N N . ASP B 1 225 ? -13.961 24.953 26.359 1 97.88 225 ASP B N 1
ATOM 5156 C CA . ASP B 1 225 ? -13.875 26.234 27.047 1 97.88 225 ASP B CA 1
ATOM 5157 C C . ASP B 1 225 ? -12.664 27.031 26.547 1 97.88 225 ASP B C 1
ATOM 5159 O O . ASP B 1 225 ? -12.625 28.25 26.672 1 97.88 225 ASP B O 1
ATOM 5163 N N . SER B 1 226 ? -11.719 26.344 25.969 1 98.5 226 SER B N 1
ATOM 5164 C CA . SER B 1 226 ? -10.5 26.984 25.5 1 98.5 226 SER B CA 1
ATOM 5165 C C . SER B 1 226 ? -10.648 27.438 24.047 1 98.5 226 SER B C 1
ATOM 5167 O O . SER B 1 226 ? -9.844 28.234 23.562 1 98.5 226 SER B O 1
ATOM 5169 N N . ILE B 1 227 ? -11.68 27 23.375 1 98.88 227 ILE B N 1
ATOM 5170 C CA . ILE B 1 227 ? -11.734 27.188 21.922 1 98.88 227 ILE B CA 1
ATOM 5171 C C . ILE B 1 227 ? -12.758 28.266 21.578 1 98.88 227 ILE B C 1
ATOM 5173 O O . ILE B 1 227 ? -13.953 28.094 21.812 1 98.88 227 ILE B O 1
ATOM 5177 N N . ILE B 1 228 ? -12.297 29.297 20.891 1 98.19 228 ILE B N 1
ATOM 5178 C CA . ILE B 1 228 ? -13.148 30.422 20.484 1 98.19 228 ILE B CA 1
ATOM 5179 C C . ILE B 1 228 ? -13.961 30.031 19.25 1 98.19 228 ILE B C 1
ATOM 5181 O O . ILE B 1 228 ? -15.102 30.469 19.094 1 98.19 228 ILE B O 1
ATOM 5185 N N . GLY B 1 229 ? -13.398 29.281 18.422 1 98.88 229 GLY B N 1
ATOM 5186 C CA . GLY B 1 229 ? -13.953 28.844 17.156 1 98.88 229 GLY B CA 1
ATOM 5187 C C . GLY B 1 229 ? -13.078 27.844 16.438 1 98.88 229 GLY B C 1
ATOM 5188 O O . GLY B 1 229 ? -11.859 27.828 16.625 1 98.88 229 GLY B O 1
ATOM 5189 N N . HIS B 1 230 ? -13.688 27.031 15.625 1 98.88 230 HIS B N 1
ATOM 5190 C CA . HIS B 1 230 ? -13.016 25.984 14.852 1 98.88 230 HIS B CA 1
ATOM 5191 C C . HIS B 1 230 ? -13.297 26.141 13.359 1 98.88 230 HIS B C 1
ATOM 5193 O O . HIS B 1 230 ? -14.391 25.828 12.891 1 98.88 230 HIS B O 1
ATOM 5199 N N . LEU B 1 231 ? -12.344 26.656 12.633 1 98.88 231 LEU B N 1
ATOM 5200 C CA . LEU B 1 231 ? -12.43 26.688 11.172 1 98.88 231 LEU B CA 1
ATOM 5201 C C . LEU B 1 231 ? -11.742 25.469 10.57 1 98.88 231 LEU B C 1
ATOM 5203 O O . LEU B 1 231 ? -10.656 25.078 11 1 98.88 231 LEU B O 1
ATOM 5207 N N . PHE B 1 232 ? -12.375 24.828 9.562 1 98.62 232 PHE B N 1
ATOM 5208 C CA . PHE B 1 232 ? -11.719 23.703 8.898 1 98.62 232 PHE B CA 1
ATOM 5209 C C . PHE B 1 232 ? -11.992 23.719 7.402 1 98.62 232 PHE B C 1
ATOM 5211 O O . PHE B 1 232 ? -13.055 24.172 6.969 1 98.62 232 PHE B O 1
ATOM 5218 N N . ASP B 1 233 ? -10.992 23.297 6.684 1 98.25 233 ASP B N 1
ATOM 5219 C CA . ASP B 1 233 ? -11.094 23.266 5.227 1 98.25 233 ASP B CA 1
ATOM 5220 C C . ASP B 1 233 ? -11.156 21.828 4.719 1 98.25 233 ASP B C 1
ATOM 5222 O O . ASP B 1 233 ? -11.055 21.594 3.512 1 98.25 233 ASP B O 1
ATOM 5226 N N . PHE B 1 234 ? -11.211 20.875 5.598 1 93.69 234 PHE B N 1
ATOM 5227 C CA . PHE B 1 234 ? -11.477 19.453 5.379 1 93.69 234 PHE B CA 1
ATOM 5228 C C . PHE B 1 234 ? -12.398 18.906 6.461 1 93.69 234 PHE B C 1
ATOM 5230 O O . PHE B 1 234 ? -12.352 19.344 7.609 1 93.69 234 PHE B O 1
ATOM 5237 N N . TRP B 1 235 ? -13.242 17.938 6.09 1 91.75 235 TRP B N 1
ATOM 5238 C CA . TRP B 1 235 ? -14.188 17.297 7 1 91.75 235 TRP B CA 1
ATOM 5239 C C . TRP B 1 235 ? -14.492 15.875 6.551 1 91.75 235 TRP B C 1
ATOM 5241 O O . TRP B 1 235 ? -14.195 15.5 5.41 1 91.75 235 TRP B O 1
ATOM 5251 N N . TYR B 1 236 ? -15.023 15.102 7.453 1 86.56 236 TYR B N 1
ATOM 5252 C CA . TYR B 1 236 ? -15.328 13.711 7.113 1 86.56 236 TYR B CA 1
ATOM 5253 C C . TYR B 1 236 ? -16.75 13.352 7.531 1 86.56 236 TYR B C 1
ATOM 5255 O O . TYR B 1 236 ? -16.969 12.344 8.219 1 86.56 236 TYR B O 1
ATOM 5263 N N . PRO B 1 237 ? -17.719 14.195 7.285 1 86.31 237 PRO B N 1
ATOM 5264 C CA . PRO B 1 237 ? -19.094 13.727 7.43 1 86.31 237 PRO B CA 1
ATOM 5265 C C . PRO B 1 237 ? -19.547 12.859 6.254 1 86.31 237 PRO B C 1
ATOM 5267 O O . PRO B 1 237 ? -19.672 13.352 5.133 1 86.31 237 PRO B O 1
ATOM 5270 N N . ASN B 1 238 ? -19.797 11.633 6.52 1 87.12 238 ASN B N 1
ATOM 5271 C CA . ASN B 1 238 ? -20.234 10.688 5.5 1 87.12 238 ASN B CA 1
ATOM 5272 C C . ASN B 1 238 ? -21.75 10.555 5.473 1 87.12 238 ASN B C 1
ATOM 5274 O O . ASN B 1 238 ? -22.422 10.852 6.465 1 87.12 238 ASN B O 1
ATOM 5278 N N . PRO B 1 239 ? -22.281 10.266 4.273 1 94.88 239 PRO B N 1
ATOM 5279 C CA . PRO B 1 239 ? -23.703 9.945 4.258 1 94.88 239 PRO B CA 1
ATOM 5280 C C . PRO B 1 239 ? -24.078 8.836 5.242 1 94.88 239 PRO B C 1
ATOM 5282 O O . PRO B 1 239 ? -23.312 7.879 5.406 1 94.88 239 PRO B O 1
ATOM 5285 N N . ASN B 1 240 ? -25.172 9.094 5.922 1 93.5 240 ASN B N 1
ATOM 5286 C CA . ASN B 1 240 ? -25.656 8.023 6.785 1 93.5 240 ASN B CA 1
ATOM 5287 C C . ASN B 1 240 ? -26.578 7.066 6.027 1 93.5 240 ASN B C 1
ATOM 5289 O O . ASN B 1 240 ? -26.703 7.16 4.809 1 93.5 240 ASN B O 1
ATOM 5293 N N . SER B 1 241 ? -27.156 6.117 6.762 1 93 241 SER B N 1
ATOM 5294 C CA . SER B 1 241 ? -27.969 5.082 6.125 1 93 241 SER B CA 1
ATOM 5295 C C . SER B 1 241 ? -29.188 5.688 5.43 1 93 241 SER B C 1
ATOM 5297 O O . SER B 1 241 ? -29.578 5.234 4.352 1 93 241 SER B O 1
ATOM 5299 N N . THR B 1 242 ? -29.75 6.66 6.047 1 95.81 242 THR B N 1
ATOM 5300 C CA . THR B 1 242 ? -30.906 7.32 5.457 1 95.81 242 THR B CA 1
ATOM 5301 C C . THR B 1 242 ? -30.531 8.031 4.16 1 95.81 242 THR B C 1
ATOM 5303 O O . THR B 1 242 ? -31.281 7.992 3.184 1 95.81 242 THR B O 1
ATOM 5306 N N . ASP B 1 243 ? -29.359 8.672 4.18 1 97.12 243 ASP B N 1
ATOM 5307 C CA . ASP B 1 243 ? -28.875 9.336 2.973 1 97.12 243 ASP B CA 1
ATOM 5308 C C . ASP B 1 243 ? -28.672 8.328 1.841 1 97.12 243 ASP B C 1
ATOM 5310 O O . ASP B 1 243 ? -29.047 8.594 0.696 1 97.12 243 ASP B O 1
ATOM 5314 N N . ILE B 1 244 ? -28.094 7.219 2.156 1 96.31 244 ILE B N 1
ATOM 5315 C CA . ILE B 1 244 ? -27.812 6.184 1.17 1 96.31 244 ILE B CA 1
ATOM 5316 C C . ILE B 1 244 ? -29.109 5.605 0.623 1 96.31 244 ILE B C 1
ATOM 5318 O O . ILE B 1 244 ? -29.234 5.352 -0.578 1 96.31 244 ILE B O 1
ATOM 5322 N N . GLU B 1 245 ? -30.016 5.371 1.513 1 95.81 245 GLU B N 1
ATOM 5323 C CA . GLU B 1 245 ? -31.344 4.906 1.074 1 95.81 245 GLU B CA 1
ATOM 5324 C C . GLU B 1 245 ? -31.969 5.891 0.094 1 95.81 245 GLU B C 1
ATOM 5326 O O . GLU B 1 245 ? -32.531 5.484 -0.932 1 95.81 245 GLU B O 1
ATOM 5331 N N . ARG B 1 246 ? -31.922 7.121 0.488 1 97.5 246 ARG B N 1
ATOM 5332 C CA . ARG B 1 246 ? -32.438 8.148 -0.406 1 97.5 246 ARG B CA 1
ATOM 5333 C C . ARG B 1 246 ? -31.719 8.141 -1.742 1 97.5 246 ARG B C 1
ATOM 5335 O O . ARG B 1 246 ? -32.344 8.305 -2.797 1 97.5 246 ARG B O 1
ATOM 5342 N N . PHE B 1 247 ? -30.438 8.008 -1.728 1 97.75 247 PHE B N 1
ATOM 5343 C CA . PHE B 1 247 ? -29.641 7.949 -2.943 1 97.75 247 PHE B CA 1
ATOM 5344 C C . PHE B 1 247 ? -30.078 6.785 -3.822 1 97.75 247 PHE B C 1
ATOM 5346 O O . PHE B 1 247 ? -30.281 6.949 -5.027 1 97.75 247 PHE B O 1
ATOM 5353 N N . GLN B 1 248 ? -30.234 5.617 -3.236 1 96.38 248 GLN B N 1
ATOM 5354 C CA . GLN B 1 248 ? -30.656 4.418 -3.961 1 96.38 248 GLN B CA 1
ATOM 5355 C C . GLN B 1 248 ? -32.031 4.59 -4.559 1 96.38 248 GLN B C 1
ATOM 5357 O O . GLN B 1 248 ? -32.344 4.039 -5.621 1 96.38 248 GLN B O 1
ATOM 5362 N N . ALA B 1 249 ? -32.844 5.375 -3.898 1 97.44 249 ALA B N 1
ATOM 5363 C CA . ALA B 1 249 ? -34.219 5.621 -4.348 1 97.44 249 ALA B CA 1
ATOM 5364 C C . ALA B 1 249 ? -34.281 6.832 -5.277 1 97.44 249 ALA B C 1
ATOM 5366 O O . ALA B 1 249 ? -35.375 7.273 -5.66 1 97.44 249 ALA B O 1
ATOM 5367 N N . ASN B 1 250 ? -33.156 7.434 -5.594 1 97.62 250 ASN B N 1
ATOM 5368 C CA . ASN B 1 250 ? -33.094 8.633 -6.426 1 97.62 250 ASN B CA 1
ATOM 5369 C C . ASN B 1 250 ? -33.844 9.797 -5.805 1 97.62 250 ASN B C 1
ATOM 5371 O O . ASN B 1 250 ? -34.562 10.516 -6.508 1 97.62 250 ASN B O 1
ATOM 5375 N N . GLN B 1 251 ? -33.719 9.93 -4.496 1 98.06 251 GLN B N 1
ATOM 5376 C CA . GLN B 1 251 ? -34.438 10.961 -3.773 1 98.06 251 GLN B CA 1
ATOM 5377 C C . GLN B 1 251 ? -33.5 11.977 -3.145 1 98.06 251 GLN B C 1
ATOM 5379 O O . GLN B 1 251 ? -33.938 12.828 -2.355 1 98.06 251 GLN B O 1
ATOM 5384 N N . THR B 1 252 ? -32.281 11.953 -3.455 1 98 252 THR B N 1
ATOM 5385 C CA . THR B 1 252 ? -31.312 12.922 -2.945 1 98 252 THR B CA 1
ATOM 5386 C C . THR B 1 252 ? -31.344 14.203 -3.773 1 98 252 THR B C 1
ATOM 5388 O O . THR B 1 252 ? -31.797 14.203 -4.918 1 98 252 THR B O 1
ATOM 5391 N N . THR B 1 253 ? -30.953 15.289 -3.18 1 97.44 253 THR B N 1
ATOM 5392 C CA . THR B 1 253 ? -30.734 16.516 -3.932 1 97.44 253 THR B CA 1
ATOM 5393 C C . THR B 1 253 ? -29.562 16.359 -4.891 1 97.44 253 THR B C 1
ATOM 5395 O O . THR B 1 253 ? -28.797 15.398 -4.793 1 97.44 253 THR B O 1
ATOM 5398 N N . ALA B 1 254 ? -29.406 17.281 -5.848 1 96.88 254 ALA B N 1
ATOM 5399 C CA . ALA B 1 254 ? -28.297 17.266 -6.793 1 96.88 254 ALA B CA 1
ATOM 5400 C C . ALA B 1 254 ? -26.953 17.328 -6.062 1 96.88 254 ALA B C 1
ATOM 5402 O O . ALA B 1 254 ? -26 16.656 -6.445 1 96.88 254 ALA B O 1
ATOM 5403 N N . GLU B 1 255 ? -26.875 18.125 -5.066 1 95.75 255 GLU B N 1
ATOM 5404 C CA . GLU B 1 255 ? -25.656 18.266 -4.277 1 95.75 255 GLU B CA 1
ATOM 5405 C C . GLU B 1 255 ? -25.312 16.969 -3.547 1 95.75 255 GLU B C 1
ATOM 5407 O O . GLU B 1 255 ? -24.156 16.547 -3.545 1 95.75 255 GLU B O 1
ATOM 5412 N N . GLU B 1 256 ? -26.312 16.406 -2.986 1 97.75 256 GLU B N 1
ATOM 5413 C CA . GLU B 1 256 ? -26.109 15.141 -2.271 1 97.75 256 GLU B CA 1
ATOM 5414 C C . GLU B 1 256 ? -25.625 14.047 -3.215 1 97.75 256 GLU B C 1
ATOM 5416 O O . GLU B 1 256 ? -24.688 13.305 -2.893 1 97.75 256 GLU B O 1
ATOM 5421 N N . THR B 1 257 ? -26.266 13.961 -4.344 1 98.19 257 THR B N 1
ATOM 5422 C CA . THR B 1 257 ? -25.922 12.961 -5.344 1 98.19 257 THR B CA 1
ATOM 5423 C C . THR B 1 257 ? -24.469 13.133 -5.801 1 98.19 257 THR B C 1
ATOM 5425 O O . THR B 1 257 ? -23.719 12.164 -5.871 1 98.19 257 THR B O 1
ATOM 5428 N N . ALA B 1 258 ? -24.125 14.344 -6.086 1 97.19 258 ALA B N 1
ATOM 5429 C CA . ALA B 1 258 ? -22.781 14.633 -6.582 1 97.19 258 ALA B CA 1
ATOM 5430 C C . ALA B 1 258 ? -21.719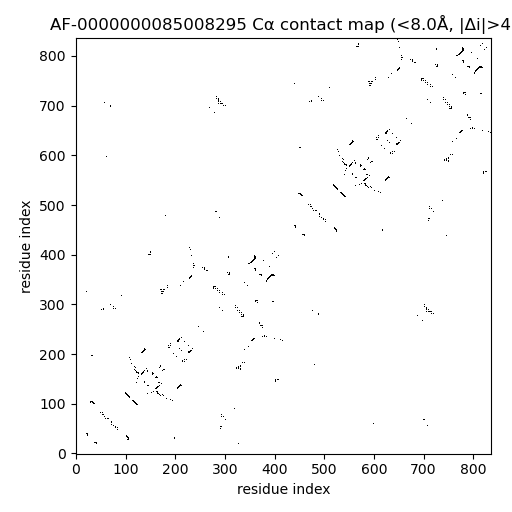 14.211 -5.57 1 97.19 258 ALA B C 1
ATOM 5432 O O . ALA B 1 258 ? -20.672 13.656 -5.938 1 97.19 258 ALA B O 1
ATOM 5433 N N . VAL B 1 259 ? -21.969 14.484 -4.312 1 97.62 259 VAL B N 1
ATOM 5434 C CA . VAL B 1 259 ? -21 14.156 -3.268 1 97.62 259 VAL B CA 1
ATOM 5435 C C . VAL B 1 259 ? -20.938 12.641 -3.08 1 97.62 259 VAL B C 1
ATOM 5437 O O . VAL B 1 259 ? -19.859 12.062 -2.973 1 97.62 259 VAL B O 1
ATOM 5440 N N . ILE B 1 260 ? -22.078 11.977 -3.053 1 98.12 260 ILE B N 1
ATOM 5441 C CA . ILE B 1 260 ? -22.125 10.531 -2.857 1 98.12 260 ILE B CA 1
ATOM 5442 C C . ILE B 1 260 ? -21.406 9.828 -4.008 1 98.12 260 ILE B C 1
ATOM 5444 O O . ILE B 1 260 ? -20.625 8.906 -3.789 1 98.12 260 ILE B O 1
ATOM 5448 N N . GLU B 1 261 ? -21.625 10.266 -5.23 1 97.88 261 GLU B N 1
ATOM 5449 C CA . GLU B 1 261 ? -20.953 9.695 -6.395 1 97.88 261 GLU B CA 1
ATOM 5450 C C . GLU B 1 261 ? -19.453 9.891 -6.316 1 97.88 261 GLU B C 1
ATOM 5452 O O . GLU B 1 261 ? -18.688 8.977 -6.629 1 97.88 261 GLU B O 1
ATOM 5457 N N . SER B 1 262 ? -19.031 11.055 -5.91 1 97.75 262 SER B N 1
ATOM 5458 C CA . SER B 1 262 ? -17.594 11.328 -5.762 1 97.75 262 SER B CA 1
ATOM 5459 C C . SER B 1 262 ? -16.984 10.461 -4.672 1 97.75 262 SER B C 1
ATOM 5461 O O . SER B 1 262 ? -15.836 10.016 -4.793 1 97.75 262 SER B O 1
ATOM 5463 N N . LEU B 1 263 ? -17.734 10.266 -3.633 1 97.06 263 LEU B N 1
ATOM 5464 C CA . LEU B 1 263 ? -17.25 9.398 -2.559 1 97.06 263 LEU B CA 1
ATOM 5465 C C . LEU B 1 263 ? -17.078 7.969 -3.053 1 97.06 263 LEU B C 1
ATOM 5467 O O . LEU B 1 263 ? -16.109 7.301 -2.691 1 97.06 263 LEU B O 1
ATOM 5471 N N . HIS B 1 264 ? -17.984 7.523 -3.855 1 96.19 264 HIS B N 1
ATOM 5472 C CA . HIS B 1 264 ? -17.875 6.184 -4.43 1 96.19 264 HIS B CA 1
ATOM 5473 C C . HIS B 1 264 ? -16.625 6.062 -5.301 1 96.19 264 HIS B C 1
ATOM 5475 O O . HIS B 1 264 ? -15.898 5.074 -5.211 1 96.19 264 HIS B O 1
ATOM 5481 N N . VAL B 1 265 ? -16.391 7.043 -6.117 1 96.44 265 VAL B N 1
ATOM 5482 C CA . VAL B 1 265 ? -15.219 7.043 -6.98 1 96.44 265 VAL B CA 1
ATOM 5483 C C . VAL B 1 265 ? -13.953 7.074 -6.129 1 96.44 265 VAL B C 1
ATOM 5485 O O . VAL B 1 265 ? -12.984 6.363 -6.414 1 96.44 265 VAL B O 1
ATOM 5488 N N . TRP B 1 266 ? -13.922 7.883 -5.109 1 96.56 266 TRP B N 1
ATOM 5489 C CA . TRP B 1 266 ? -12.773 7.941 -4.207 1 96.56 266 TRP B CA 1
ATOM 5490 C C . TRP B 1 266 ? -12.477 6.57 -3.615 1 96.56 266 TRP B C 1
ATOM 5492 O O . TRP B 1 266 ? -11.336 6.113 -3.633 1 96.56 266 TRP B O 1
ATOM 5502 N N . ASP B 1 267 ? -13.477 5.906 -3.121 1 94.06 267 ASP B N 1
ATOM 5503 C CA . ASP B 1 267 ? -13.328 4.609 -2.473 1 94.06 267 ASP B CA 1
ATOM 5504 C C . ASP B 1 267 ? -12.82 3.555 -3.457 1 94.06 267 ASP B C 1
ATOM 5506 O O . ASP B 1 267 ? -12.016 2.695 -3.096 1 94.06 267 ASP B O 1
ATOM 5510 N N . ASP B 1 268 ? -13.242 3.668 -4.652 1 91.94 268 ASP B N 1
ATOM 5511 C CA . ASP B 1 268 ? -12.961 2.646 -5.656 1 91.94 268 ASP B CA 1
ATOM 5512 C C . ASP B 1 268 ? -11.555 2.816 -6.23 1 91.94 268 ASP B C 1
ATOM 5514 O O . ASP B 1 268 ? -10.914 1.84 -6.629 1 91.94 268 ASP B O 1
ATOM 5518 N N . PHE B 1 269 ? -11.055 4.121 -6.188 1 93.62 269 PHE B N 1
ATOM 5519 C CA . PHE B 1 269 ? -9.883 4.32 -7.035 1 93.62 269 PHE B CA 1
ATOM 5520 C C . PHE B 1 269 ? -8.781 5.059 -6.277 1 93.62 269 PHE B C 1
ATOM 5522 O O . PHE B 1 269 ? -7.637 5.094 -6.723 1 93.62 269 PHE B O 1
ATOM 5529 N N . HIS B 1 270 ? -9.086 5.637 -5.117 1 95.62 270 HIS B N 1
ATOM 5530 C CA . HIS B 1 270 ? -8.102 6.555 -4.562 1 95.62 270 HIS B CA 1
ATOM 5531 C C . HIS B 1 270 ? -7.879 6.297 -3.074 1 95.62 270 HIS B C 1
ATOM 5533 O O . HIS B 1 270 ? -6.996 6.902 -2.459 1 95.62 270 HIS B O 1
ATOM 5539 N N . ASN B 1 271 ? -8.578 5.367 -2.51 1 94.38 271 ASN B N 1
ATOM 5540 C CA . ASN B 1 271 ? -8.578 5.195 -1.061 1 94.38 271 ASN B CA 1
ATOM 5541 C C . ASN B 1 271 ? -7.559 4.148 -0.622 1 94.38 271 ASN B C 1
ATOM 5543 O O . ASN B 1 271 ? -7.391 3.9 0.574 1 94.38 271 ASN B O 1
ATOM 5547 N N . ALA B 1 272 ? -6.828 3.539 -1.497 1 94.38 272 ALA B N 1
ATOM 5548 C CA . ALA B 1 272 ? -5.934 2.426 -1.188 1 94.38 272 ALA B CA 1
ATOM 5549 C C . ALA B 1 272 ? -4.832 2.861 -0.227 1 94.38 272 ALA B C 1
ATOM 5551 O O . ALA B 1 272 ? -4.391 2.078 0.618 1 94.38 272 ALA B O 1
ATOM 5552 N N . TYR B 1 273 ? -4.332 4.098 -0.355 1 95.88 273 TYR B N 1
ATOM 5553 C CA . TYR B 1 273 ? -3.281 4.559 0.544 1 95.88 273 TYR B CA 1
ATOM 5554 C C . TYR B 1 273 ? -3.76 4.551 1.991 1 95.88 273 TYR B C 1
ATOM 5556 O O . TYR B 1 273 ? -3.035 4.113 2.889 1 95.88 273 TYR B O 1
ATOM 5564 N N . SER B 1 274 ? -4.953 5.023 2.195 1 94.75 274 SER B N 1
ATOM 5565 C CA . SER B 1 274 ? -5.516 5.078 3.541 1 94.75 274 SER B CA 1
ATOM 5566 C C . SER B 1 274 ? -5.684 3.678 4.125 1 94.75 274 SER B C 1
ATOM 5568 O O . SER B 1 274 ? -5.379 3.447 5.297 1 94.75 274 SER B O 1
ATOM 5570 N N . MET B 1 275 ? -6.094 2.762 3.352 1 93.94 275 MET B N 1
ATOM 5571 C CA . MET B 1 275 ? -6.332 1.396 3.807 1 93.94 275 MET B CA 1
ATOM 5572 C C . MET B 1 275 ? -5.023 0.708 4.18 1 93.94 275 MET B C 1
ATOM 5574 O O . MET B 1 275 ? -4.93 0.078 5.234 1 93.94 275 MET B O 1
ATOM 5578 N N . VAL B 1 276 ? -4.062 0.836 3.332 1 96.69 276 VAL B N 1
ATOM 5579 C CA . VAL B 1 276 ? -2.811 0.139 3.594 1 96.69 276 VAL B CA 1
ATOM 5580 C C . VAL B 1 276 ? -2.09 0.795 4.77 1 96.69 276 VAL B C 1
ATOM 5582 O O . VAL B 1 276 ? -1.452 0.113 5.574 1 96.69 276 VAL B O 1
ATOM 5585 N N . HIS B 1 277 ? -2.168 2.121 4.891 1 96.56 277 HIS B N 1
ATOM 5586 C CA . HIS B 1 277 ? -1.61 2.789 6.059 1 96.56 277 HIS B CA 1
ATOM 5587 C C . HIS B 1 277 ? -2.264 2.293 7.344 1 96.56 277 HIS B C 1
ATOM 5589 O O . HIS B 1 277 ? -1.592 2.133 8.367 1 96.56 277 HIS B O 1
ATOM 5595 N N . SER B 1 278 ? -3.521 2.023 7.293 1 93.88 278 SER B N 1
ATOM 5596 C CA . SER B 1 278 ? -4.285 1.621 8.469 1 93.88 278 SER B CA 1
ATOM 5597 C C . SER B 1 278 ? -4.02 0.163 8.828 1 93.88 278 SER B C 1
ATOM 5599 O O . SER B 1 278 ? -3.834 -0.168 10 1 93.88 278 SER B O 1
ATOM 5601 N N . GLN B 1 279 ? -3.992 -0.699 7.812 1 93.44 279 GLN B N 1
ATOM 5602 C CA . GLN B 1 279 ? -3.963 -2.133 8.078 1 93.44 279 GLN B CA 1
ATOM 5603 C C . GLN B 1 279 ? -2.529 -2.639 8.211 1 93.44 279 GLN B C 1
ATOM 5605 O O . GLN B 1 279 ? -2.264 -3.576 8.969 1 93.44 279 GLN B O 1
ATOM 5610 N N . LYS B 1 280 ? -1.668 -2.008 7.402 1 95.88 280 LYS B N 1
ATOM 5611 C CA . LYS B 1 280 ? -0.318 -2.555 7.301 1 95.88 280 LYS B CA 1
ATOM 5612 C C . LYS B 1 280 ? 0.73 -1.447 7.352 1 95.88 280 LYS B C 1
ATOM 5614 O O . LYS B 1 280 ? 1.603 -1.37 6.484 1 95.88 280 LYS B O 1
ATOM 5619 N N . PRO B 1 281 ? 0.769 -0.69 8.375 1 95.38 281 PRO B N 1
ATOM 5620 C CA . PRO B 1 281 ? 1.681 0.456 8.406 1 95.38 281 PRO B CA 1
ATOM 5621 C C . PRO B 1 281 ? 3.15 0.041 8.414 1 95.38 281 PRO B C 1
ATOM 5623 O O . PRO B 1 281 ? 3.984 0.707 7.793 1 95.38 281 PRO B O 1
ATOM 5626 N N . ILE B 1 282 ? 3.535 -1.079 9.07 1 96.62 282 ILE B N 1
ATOM 5627 C CA . ILE B 1 282 ? 4.926 -1.515 9.086 1 96.62 282 ILE B CA 1
ATOM 5628 C C . ILE B 1 282 ? 5.309 -2.076 7.719 1 96.62 282 ILE B C 1
ATOM 5630 O O . ILE B 1 282 ? 6.289 -1.638 7.113 1 96.62 282 ILE B O 1
ATOM 5634 N N . ALA B 1 283 ? 4.516 -2.977 7.223 1 96.31 283 ALA B N 1
ATOM 5635 C CA . ALA B 1 283 ? 4.859 -3.648 5.969 1 96.31 283 ALA B CA 1
ATOM 5636 C C . ALA B 1 283 ? 5.078 -2.637 4.848 1 96.31 283 ALA B C 1
ATOM 5638 O O . ALA B 1 283 ? 6.051 -2.74 4.094 1 96.31 283 ALA B O 1
ATOM 5639 N N . MET B 1 284 ? 4.223 -1.681 4.781 1 95.81 284 MET B N 1
ATOM 5640 C CA . MET B 1 284 ? 4.344 -0.677 3.729 1 95.81 284 MET B CA 1
ATOM 5641 C C . MET B 1 284 ? 5.555 0.218 3.967 1 95.81 284 MET B C 1
ATOM 5643 O O . MET B 1 284 ? 6.207 0.649 3.016 1 95.81 284 MET B O 1
ATOM 5647 N N . SER B 1 285 ? 5.879 0.493 5.188 1 97.69 285 SER B N 1
ATOM 5648 C CA . SER B 1 285 ? 6.957 1.414 5.531 1 97.69 285 SER B CA 1
ATOM 5649 C C . SER B 1 285 ? 8.32 0.812 5.215 1 97.69 285 SER B C 1
ATOM 5651 O O . SER B 1 285 ? 9.312 1.538 5.074 1 97.69 285 SER B O 1
ATOM 5653 N N . LEU B 1 286 ? 8.43 -0.514 5.105 1 98.25 286 LEU B N 1
ATOM 5654 C CA . LEU B 1 286 ? 9.719 -1.156 4.891 1 98.25 286 LEU B CA 1
ATOM 5655 C C . LEU B 1 286 ? 10.359 -0.67 3.596 1 98.25 286 LEU B C 1
ATOM 5657 O O . LEU B 1 286 ? 11.531 -0.285 3.584 1 98.25 286 LEU B O 1
ATOM 5661 N N . ALA B 1 287 ? 9.594 -0.635 2.527 1 98.44 287 ALA B N 1
ATOM 5662 C CA . ALA B 1 287 ? 10.133 -0.156 1.254 1 98.44 287 ALA B CA 1
ATOM 5663 C C . ALA B 1 287 ? 10.141 1.369 1.203 1 98.44 287 ALA B C 1
ATOM 5665 O O . ALA B 1 287 ? 11.086 1.975 0.702 1 98.44 287 ALA B O 1
ATOM 5666 N N . LEU B 1 288 ? 9.141 1.986 1.768 1 98.62 288 LEU B N 1
ATOM 5667 C CA . LEU B 1 288 ? 9.008 3.438 1.695 1 98.62 288 LEU B CA 1
ATOM 5668 C C . LEU B 1 288 ? 10.125 4.125 2.465 1 98.62 288 LEU B C 1
ATOM 5670 O O . LEU B 1 288 ? 10.609 5.184 2.055 1 98.62 288 LEU B O 1
ATOM 5674 N N . ALA B 1 289 ? 10.531 3.57 3.553 1 97.94 289 ALA B N 1
ATOM 5675 C CA . ALA B 1 289 ? 11.602 4.164 4.344 1 97.94 289 ALA B CA 1
ATOM 5676 C C . ALA B 1 289 ? 12.953 4.004 3.654 1 97.94 289 ALA B C 1
ATOM 5678 O O . ALA B 1 289 ? 13.867 4.805 3.863 1 97.94 289 ALA B O 1
ATOM 5679 N N . ASP B 1 290 ? 13.047 2.998 2.857 1 97.94 290 ASP B N 1
ATOM 5680 C CA . ASP B 1 290 ? 14.328 2.637 2.244 1 97.94 290 ASP B CA 1
ATOM 5681 C C . ASP B 1 290 ? 14.516 3.357 0.913 1 97.94 290 ASP B C 1
ATOM 5683 O O . ASP B 1 290 ? 15.633 3.43 0.396 1 97.94 290 ASP B O 1
ATOM 5687 N N . SER B 1 291 ? 13.484 3.916 0.316 1 98.5 291 SER B N 1
ATOM 5688 C CA . SER B 1 291 ? 13.531 4.543 -1.001 1 98.5 291 SER B CA 1
ATOM 5689 C C . SER B 1 291 ? 12.984 5.965 -0.954 1 98.5 291 SER B C 1
ATOM 5691 O O . SER B 1 291 ? 11.781 6.18 -1.088 1 98.5 291 SER B O 1
ATOM 5693 N N . PRO B 1 292 ? 13.875 6.965 -0.912 1 98.44 292 PRO B N 1
ATOM 5694 C CA . PRO B 1 292 ? 13.367 8.336 -0.869 1 98.44 292 PRO B CA 1
ATOM 5695 C C . PRO B 1 292 ? 12.594 8.727 -2.127 1 98.44 292 PRO B C 1
ATOM 5697 O O . PRO B 1 292 ? 11.562 9.391 -2.041 1 98.44 292 PRO B O 1
ATOM 5700 N N . VAL B 1 293 ? 13.031 8.266 -3.318 1 98.81 293 VAL B N 1
ATOM 5701 C CA . VAL B 1 293 ? 12.32 8.57 -4.555 1 98.81 293 VAL B CA 1
ATOM 5702 C C . VAL B 1 293 ? 10.984 7.828 -4.582 1 98.81 293 VAL B C 1
ATOM 5704 O O . VAL B 1 293 ? 9.969 8.383 -4.996 1 98.81 293 VAL B O 1
ATOM 5707 N N . GLY B 1 294 ? 11.031 6.57 -4.148 1 98.75 294 GLY B N 1
ATOM 5708 C CA . GLY B 1 294 ? 9.797 5.816 -4.051 1 98.75 294 GLY B CA 1
ATOM 5709 C C . GLY B 1 294 ? 8.781 6.449 -3.119 1 98.75 294 GLY B C 1
ATOM 5710 O O . GLY B 1 294 ? 7.59 6.52 -3.441 1 98.75 294 GLY B O 1
ATOM 5711 N N . PHE B 1 295 ? 9.266 6.93 -1.97 1 98.81 295 PHE B N 1
ATOM 5712 C CA . PHE B 1 295 ? 8.367 7.613 -1.048 1 98.81 295 PHE B CA 1
ATOM 5713 C C . PHE B 1 295 ? 7.801 8.875 -1.685 1 98.81 295 PHE B C 1
ATOM 5715 O O . PHE B 1 295 ? 6.602 9.148 -1.571 1 98.81 295 PHE B O 1
ATOM 5722 N N . LEU B 1 296 ? 8.664 9.656 -2.33 1 98.81 296 LEU B N 1
ATOM 5723 C CA . LEU B 1 296 ? 8.203 10.859 -3.014 1 98.81 296 LEU B CA 1
ATOM 5724 C C . LEU B 1 296 ? 7.113 10.523 -4.027 1 98.81 296 LEU B C 1
ATOM 5726 O O . LEU B 1 296 ? 6.105 11.234 -4.117 1 98.81 296 LEU B O 1
ATOM 5730 N N . GLY B 1 297 ? 7.301 9.484 -4.82 1 98.56 297 GLY B N 1
ATOM 5731 C CA . GLY B 1 297 ? 6.285 9.086 -5.785 1 98.56 297 GLY B CA 1
ATOM 5732 C C . GLY B 1 297 ? 4.969 8.703 -5.137 1 98.56 297 GLY B C 1
ATOM 5733 O O . GLY B 1 297 ? 3.898 9.031 -5.652 1 98.56 297 GLY B O 1
ATOM 5734 N N . TRP B 1 298 ? 5.027 7.945 -3.996 1 98.31 298 TRP B N 1
ATOM 5735 C CA . TRP B 1 298 ? 3.848 7.562 -3.225 1 98.31 298 TRP B CA 1
ATOM 5736 C C . TRP B 1 298 ? 3.096 8.797 -2.736 1 98.31 298 TRP B C 1
ATOM 5738 O O . TRP B 1 298 ? 1.882 8.906 -2.932 1 98.31 298 TRP B O 1
ATOM 5748 N N . TYR B 1 299 ? 3.83 9.719 -2.166 1 97.62 299 TYR B N 1
ATOM 5749 C CA . TYR B 1 299 ? 3.322 11.008 -1.715 1 97.62 299 TYR B CA 1
ATOM 5750 C C . TYR B 1 299 ? 2.746 11.805 -2.881 1 97.62 299 TYR B C 1
ATOM 5752 O O . TYR B 1 299 ? 1.632 12.328 -2.795 1 97.62 299 TYR B O 1
ATOM 5760 N N . TRP B 1 300 ? 3.438 11.883 -3.979 1 97.94 300 TRP B N 1
ATOM 5761 C CA . TRP B 1 300 ? 3.09 12.719 -5.125 1 97.94 300 TRP B CA 1
ATOM 5762 C C . TRP B 1 300 ? 1.822 12.203 -5.805 1 97.94 300 TRP B C 1
ATOM 5764 O O . TRP B 1 300 ? 1.001 13 -6.27 1 97.94 300 TRP B O 1
ATOM 5774 N N . ASP B 1 301 ? 1.686 10.898 -5.859 1 97.88 301 ASP B N 1
ATOM 5775 C CA . ASP B 1 301 ? 0.501 10.328 -6.496 1 97.88 301 ASP B CA 1
ATOM 5776 C C . ASP B 1 301 ? -0.776 10.828 -5.828 1 97.88 301 ASP B C 1
ATOM 5778 O O . ASP B 1 301 ? -1.729 11.219 -6.508 1 97.88 301 ASP B O 1
ATOM 5782 N N . LEU B 1 302 ? -0.784 10.852 -4.527 1 97.25 302 LEU B N 1
ATOM 5783 C CA . LEU B 1 302 ? -1.948 11.359 -3.809 1 97.25 302 LEU B CA 1
ATOM 5784 C C . LEU B 1 302 ? -2.076 12.867 -3.979 1 97.25 302 LEU B C 1
ATOM 5786 O O . LEU B 1 302 ? -3.164 13.375 -4.262 1 97.25 302 LEU B O 1
ATOM 5790 N N . SER B 1 303 ? -0.966 13.578 -3.766 1 96.69 303 SER B N 1
ATOM 5791 C CA . SER B 1 303 ? -0.978 15.039 -3.852 1 96.69 303 SER B CA 1
ATOM 5792 C C . SER B 1 303 ? -1.434 15.508 -5.23 1 96.69 303 SER B C 1
ATOM 5794 O O . SER B 1 303 ? -2.088 16.547 -5.352 1 96.69 303 SER B O 1
ATOM 5796 N N . TYR B 1 304 ? -1.073 14.734 -6.227 1 96.69 304 TYR B N 1
ATOM 5797 C CA . TYR B 1 304 ? -1.491 15.023 -7.594 1 96.69 304 TYR B CA 1
ATOM 5798 C C . TYR B 1 304 ? -3.002 14.891 -7.742 1 96.69 304 TYR B C 1
ATOM 5800 O O . TYR B 1 304 ? -3.656 15.773 -8.305 1 96.69 304 TYR B O 1
ATOM 5808 N N . ALA B 1 305 ? -3.568 13.883 -7.203 1 97.12 305 ALA B N 1
ATOM 5809 C CA . ALA B 1 305 ? -4.996 13.609 -7.328 1 97.12 305 ALA B CA 1
ATOM 5810 C C . ALA B 1 305 ? -5.828 14.703 -6.672 1 97.12 305 ALA B C 1
ATOM 5812 O O . ALA B 1 305 ? -6.883 15.086 -7.188 1 97.12 305 ALA B O 1
ATOM 5813 N N . ILE B 1 306 ? -5.305 15.266 -5.613 1 97.06 306 ILE B N 1
ATOM 5814 C CA . ILE B 1 306 ? -6.121 16.172 -4.809 1 97.06 306 ILE B CA 1
ATOM 5815 C C . ILE B 1 306 ? -5.641 17.609 -4.992 1 97.06 306 ILE B C 1
ATOM 5817 O O . ILE B 1 306 ? -5.949 18.484 -4.18 1 97.06 306 ILE B O 1
ATOM 5821 N N . SER B 1 307 ? -4.965 17.938 -6.062 1 95.75 307 SER B N 1
ATOM 5822 C CA . SER B 1 307 ? -4.262 19.203 -6.258 1 95.75 307 SER B CA 1
ATOM 5823 C C . SER B 1 307 ? -5.168 20.234 -6.91 1 95.75 307 SER B C 1
ATOM 5825 O O . SER B 1 307 ? -4.828 21.422 -6.949 1 95.75 307 SER B O 1
ATOM 5827 N N . ASP B 1 308 ? -6.293 19.797 -7.496 1 97.5 308 ASP B N 1
ATOM 5828 C CA . ASP B 1 308 ? -7.129 20.656 -8.328 1 97.5 308 ASP B CA 1
ATOM 5829 C C . ASP B 1 308 ? -6.363 21.156 -9.547 1 97.5 308 ASP B C 1
ATOM 5831 O O . ASP B 1 308 ? -6.633 22.25 -10.047 1 97.5 308 ASP B O 1
ATOM 5835 N N . GLY B 1 309 ? -5.328 20.453 -9.922 1 96.31 309 GLY B N 1
ATOM 5836 C CA . GLY B 1 309 ? -4.547 20.812 -11.102 1 96.31 309 GLY B CA 1
ATOM 5837 C C . GLY B 1 309 ? -3.5 21.875 -10.828 1 96.31 309 GLY B C 1
ATOM 5838 O O . GLY B 1 309 ? -2.818 22.328 -11.742 1 96.31 309 GLY B O 1
ATOM 5839 N N . ILE B 1 310 ? -3.344 22.297 -9.633 1 95.69 310 ILE B N 1
ATOM 5840 C CA . ILE B 1 310 ? -2.314 23.266 -9.273 1 95.69 310 ILE B CA 1
ATOM 5841 C C . ILE B 1 310 ? -0.995 22.531 -9.008 1 95.69 310 ILE B C 1
ATOM 5843 O O . ILE B 1 310 ? -0.901 21.719 -8.094 1 95.69 310 ILE B O 1
ATOM 5847 N N . PRO B 1 311 ? -0.017 22.812 -9.742 1 91.5 311 PRO B N 1
ATOM 5848 C CA . PRO B 1 311 ? 1.222 22.031 -9.633 1 91.5 311 PRO B CA 1
ATOM 5849 C C . PRO B 1 311 ? 2.07 22.453 -8.43 1 91.5 311 PRO B C 1
ATOM 5851 O O . PRO B 1 311 ? 2.016 23.609 -8.008 1 91.5 311 PRO B O 1
ATOM 5854 N N . HIS B 1 312 ? 2.822 21.516 -7.906 1 88.56 312 HIS B N 1
ATOM 5855 C CA . HIS B 1 312 ? 3.922 21.797 -6.988 1 88.56 312 HIS B CA 1
ATOM 5856 C C . HIS B 1 312 ? 5.184 22.188 -7.75 1 88.56 312 HIS B C 1
ATOM 5858 O O . HIS B 1 312 ? 5.461 21.656 -8.82 1 88.56 312 HIS B O 1
ATOM 5864 N N . SER B 1 313 ? 5.898 23.188 -7.129 1 94.38 313 SER B N 1
ATOM 5865 C CA . SER B 1 313 ? 7.27 23.266 -7.625 1 94.38 313 SER B CA 1
ATOM 5866 C C . SER B 1 313 ? 8.078 22.031 -7.227 1 94.38 313 SER B C 1
ATOM 5868 O O . SER B 1 313 ? 7.77 21.391 -6.223 1 94.38 313 SER B O 1
ATOM 5870 N N . MET B 1 314 ? 9.086 21.734 -7.98 1 96.75 314 MET B N 1
ATOM 5871 C CA . MET B 1 314 ? 9.914 20.562 -7.668 1 96.75 314 MET B CA 1
ATOM 5872 C C . MET B 1 314 ? 10.586 20.719 -6.312 1 96.75 314 MET B C 1
ATOM 5874 O O . MET B 1 314 ? 10.719 19.75 -5.559 1 96.75 314 MET B O 1
ATOM 5878 N N . ASP B 1 315 ? 10.992 21.969 -5.98 1 97.81 315 ASP B N 1
ATOM 5879 C CA . ASP B 1 315 ? 11.609 22.219 -4.68 1 97.81 315 ASP B CA 1
ATOM 5880 C C . ASP B 1 315 ? 10.633 21.938 -3.543 1 97.81 315 ASP B C 1
ATOM 5882 O O . ASP B 1 315 ? 10.992 21.312 -2.549 1 97.81 315 ASP B O 1
ATOM 5886 N N . GLU B 1 316 ? 9.43 22.422 -3.715 1 96.31 316 GLU B N 1
ATOM 5887 C CA . GLU B 1 316 ? 8.406 22.188 -2.695 1 96.31 316 GLU B CA 1
ATOM 5888 C C . GLU B 1 316 ? 8.086 20.703 -2.549 1 96.31 316 GLU B C 1
ATOM 5890 O O . GLU B 1 316 ? 7.965 20.203 -1.433 1 96.31 316 GLU B O 1
ATOM 5895 N N . LEU B 1 317 ? 7.926 20.078 -3.676 1 97.62 317 LEU B N 1
ATOM 5896 C CA . LEU B 1 317 ? 7.598 18.656 -3.686 1 97.62 317 LEU B CA 1
ATOM 5897 C C . LEU B 1 317 ? 8.664 17.844 -2.949 1 97.62 317 LEU B C 1
ATOM 5899 O O . LEU B 1 317 ? 8.344 17.016 -2.09 1 97.62 317 LEU B O 1
ATOM 5903 N N . ILE B 1 318 ? 9.938 18.062 -3.229 1 98.75 318 ILE B N 1
ATOM 5904 C CA . ILE B 1 318 ? 11.047 17.328 -2.645 1 98.75 318 ILE B CA 1
ATOM 5905 C C . ILE B 1 318 ? 11.172 17.672 -1.161 1 98.75 318 ILE B C 1
ATOM 5907 O O . ILE B 1 318 ? 11.359 16.781 -0.326 1 98.75 318 ILE B O 1
ATOM 5911 N N . THR B 1 319 ? 11.047 18.922 -0.786 1 98.38 319 THR B N 1
ATOM 5912 C CA . THR B 1 319 ? 11.141 19.344 0.611 1 98.38 319 THR B CA 1
ATOM 5913 C C . THR B 1 319 ? 10.039 18.703 1.44 1 98.38 319 THR B C 1
ATOM 5915 O O . THR B 1 319 ? 10.297 18.156 2.516 1 98.38 319 THR B O 1
ATOM 5918 N N . ASP B 1 320 ? 8.812 18.766 0.909 1 97.81 320 ASP B N 1
ATOM 5919 C CA . ASP B 1 320 ? 7.691 18.156 1.62 1 97.81 320 ASP B CA 1
ATOM 5920 C C . ASP B 1 320 ? 7.898 16.656 1.806 1 97.81 320 ASP B C 1
ATOM 5922 O O . ASP B 1 320 ? 7.637 16.125 2.883 1 97.81 320 ASP B O 1
ATOM 5926 N N . ALA B 1 321 ? 8.352 16 0.738 1 98.25 321 ALA B N 1
ATOM 5927 C CA . ALA B 1 321 ? 8.617 14.57 0.836 1 98.25 321 ALA B CA 1
ATOM 5928 C C . ALA B 1 321 ? 9.711 14.281 1.869 1 98.25 321 ALA B C 1
ATOM 5930 O O . ALA B 1 321 ? 9.578 13.367 2.68 1 98.25 321 ALA B O 1
ATOM 5931 N N . LEU B 1 322 ? 10.766 15.078 1.905 1 98 322 LEU B N 1
ATOM 5932 C CA . LEU B 1 322 ? 11.883 14.875 2.822 1 98 322 LEU B CA 1
ATOM 5933 C C . LEU B 1 322 ? 11.445 15.086 4.266 1 98 322 LEU B C 1
ATOM 5935 O O . LEU B 1 322 ? 11.898 14.375 5.168 1 98 322 LEU B O 1
ATOM 5939 N N . MET B 1 323 ? 10.531 16 4.445 1 97.38 323 MET B N 1
ATOM 5940 C CA . MET B 1 323 ? 10.047 16.312 5.789 1 97.38 323 MET B CA 1
ATOM 5941 C C . MET B 1 323 ? 9.297 15.125 6.383 1 97.38 323 MET B C 1
ATOM 5943 O O . MET B 1 323 ? 9.305 14.922 7.598 1 97.38 323 MET B O 1
ATOM 5947 N N . LEU B 1 324 ? 8.75 14.328 5.582 1 97.69 324 LEU B N 1
ATOM 5948 C CA . LEU B 1 324 ? 8.008 13.156 6.031 1 97.69 324 LEU B CA 1
ATOM 5949 C C . LEU B 1 324 ? 8.891 11.914 6.023 1 97.69 324 LEU B C 1
ATOM 5951 O O . LEU B 1 324 ? 8.625 10.953 6.75 1 97.69 324 LEU B O 1
ATOM 5955 N N . TRP B 1 325 ? 9.945 11.938 5.234 1 97.88 325 TRP B N 1
ATOM 5956 C CA . TRP B 1 325 ? 10.742 10.742 4.984 1 97.88 325 TRP B CA 1
ATOM 5957 C C . TRP B 1 325 ? 11.938 10.68 5.934 1 97.88 325 TRP B C 1
ATOM 5959 O O . TRP B 1 325 ? 12.266 9.617 6.461 1 97.88 325 TRP B O 1
ATOM 5969 N N . LEU B 1 326 ? 12.656 11.773 6.207 1 95 326 LEU B N 1
ATOM 5970 C CA . LEU B 1 326 ? 13.922 11.797 6.926 1 95 326 LEU B CA 1
ATOM 5971 C C . LEU B 1 326 ? 13.766 11.219 8.328 1 95 326 LEU B C 1
ATOM 5973 O O . LEU B 1 326 ? 14.586 10.398 8.758 1 95 326 LEU B O 1
ATOM 5977 N N . PRO B 1 327 ? 12.672 11.531 9.031 1 91.44 327 PRO B N 1
ATOM 5978 C CA . PRO B 1 327 ? 12.547 10.969 10.383 1 91.44 327 PRO B CA 1
ATOM 5979 C C . PRO B 1 327 ? 12.195 9.484 10.375 1 91.44 327 PRO B C 1
ATOM 5981 O O . PRO B 1 327 ? 12.234 8.836 11.422 1 91.44 327 PRO B O 1
ATOM 5984 N N . GLY B 1 328 ? 11.891 8.906 9.188 1 92.81 328 GLY B N 1
ATOM 5985 C CA . GLY B 1 328 ? 11.273 7.594 9.07 1 92.81 328 GLY B CA 1
ATOM 5986 C C . GLY B 1 328 ? 9.766 7.66 8.875 1 92.81 328 GLY B C 1
ATOM 5987 O O . GLY B 1 328 ? 9.031 7.996 9.805 1 92.81 328 GLY B O 1
ATOM 5988 N N . PRO B 1 329 ? 9.312 7.242 7.75 1 95.75 329 PRO B N 1
ATOM 5989 C CA . PRO B 1 329 ? 7.926 7.555 7.402 1 95.75 329 PRO B CA 1
ATOM 5990 C C . PRO B 1 329 ? 6.918 6.715 8.188 1 95.75 329 PRO B C 1
ATOM 5992 O O . PRO B 1 329 ? 5.723 7.02 8.188 1 95.75 329 PRO B O 1
ATOM 5995 N N . TYR B 1 330 ? 7.332 5.668 8.992 1 96.56 330 TYR B N 1
ATOM 5996 C CA . TYR B 1 330 ? 6.418 4.84 9.766 1 96.56 330 TYR B CA 1
ATOM 5997 C C . TYR B 1 330 ? 5.598 5.684 10.734 1 96.56 330 TYR B C 1
ATOM 5999 O O . TYR B 1 330 ? 4.391 5.473 10.883 1 96.56 330 TYR B O 1
ATOM 6007 N N . GLY B 1 331 ? 6.207 6.648 11.375 1 94.25 331 GLY B N 1
ATOM 6008 C CA . GLY B 1 331 ? 5.531 7.465 12.375 1 94.25 331 GLY B CA 1
ATOM 6009 C C . GLY B 1 331 ? 4.324 8.203 11.828 1 94.25 331 GLY B C 1
ATOM 6010 O O . GLY B 1 331 ? 3.266 8.227 12.461 1 94.25 331 GLY B O 1
ATOM 6011 N N . ASN B 1 332 ? 4.492 8.828 10.703 1 96.62 332 ASN B N 1
ATOM 6012 C CA . ASN B 1 332 ? 3.365 9.555 10.133 1 96.62 332 ASN B CA 1
ATOM 6013 C C . ASN B 1 332 ? 2.395 8.617 9.414 1 96.62 332 ASN B C 1
ATOM 6015 O O . ASN B 1 332 ? 1.181 8.828 9.453 1 96.62 332 ASN B O 1
ATOM 6019 N N . ILE B 1 333 ? 2.842 7.523 8.812 1 96.88 333 ILE B N 1
ATOM 6020 C CA . ILE B 1 333 ? 1.996 6.535 8.148 1 96.88 333 ILE B CA 1
ATOM 6021 C C . ILE B 1 333 ? 1.07 5.883 9.18 1 96.88 333 ILE B C 1
ATOM 6023 O O . ILE B 1 333 ? -0.125 5.715 8.922 1 96.88 333 ILE B O 1
ATOM 6027 N N . ARG B 1 334 ? 1.558 5.594 10.297 1 95.62 334 ARG B N 1
ATOM 6028 C CA . ARG B 1 334 ? 0.834 4.875 11.344 1 95.62 334 ARG B CA 1
ATOM 6029 C C . ARG B 1 334 ? -0.321 5.711 11.883 1 95.62 334 ARG B C 1
ATOM 6031 O O . ARG B 1 334 ? -1.214 5.184 12.547 1 95.62 334 ARG B O 1
ATOM 6038 N N . SER B 1 335 ? -0.32 6.984 11.672 1 92.75 335 SER B N 1
ATOM 6039 C CA . SER B 1 335 ? -1.396 7.84 12.156 1 92.75 335 SER B CA 1
ATOM 6040 C C . SER B 1 335 ? -2.752 7.371 11.648 1 92.75 335 SER B C 1
ATOM 6042 O O . SER B 1 335 ? -3.785 7.648 12.266 1 92.75 335 SER B O 1
ATOM 6044 N N . TYR B 1 336 ? -2.799 6.605 10.586 1 93.75 336 TYR B N 1
ATOM 6045 C CA . TYR B 1 336 ? -4.039 6.129 9.984 1 93.75 336 TYR B CA 1
ATOM 6046 C C . TYR B 1 336 ? -4.602 4.945 10.758 1 93.75 336 TYR B C 1
ATOM 6048 O O . TYR B 1 336 ? -5.766 4.57 10.57 1 93.75 336 TYR B O 1
ATOM 6056 N N . ARG B 1 337 ? -3.846 4.289 11.523 1 89 337 ARG B N 1
ATOM 6057 C CA . ARG B 1 337 ? -4.316 3.113 12.25 1 89 337 ARG B CA 1
ATOM 6058 C C . ARG B 1 337 ? -5.512 3.457 13.133 1 89 337 ARG B C 1
ATOM 6060 O O . ARG B 1 337 ? -6.387 2.619 13.352 1 89 337 ARG B O 1
ATOM 6067 N N . GLN B 1 338 ? -5.57 4.707 13.57 1 76.56 338 GLN B N 1
ATOM 6068 C CA . GLN B 1 338 ? -6.582 5.004 14.578 1 76.56 338 GLN B CA 1
ATOM 6069 C C . GLN B 1 338 ? -7.617 5.992 14.047 1 76.56 338 GLN B C 1
ATOM 6071 O O . GLN B 1 338 ? -8.719 6.102 14.586 1 76.56 338 GLN B O 1
ATOM 6076 N N . ILE B 1 339 ? -7.375 6.586 12.938 1 81.56 339 ILE B N 1
ATOM 6077 C CA . ILE B 1 339 ? -8.164 7.762 12.586 1 81.56 339 ILE B CA 1
ATOM 6078 C C . ILE B 1 339 ? -9.547 7.332 12.102 1 81.56 339 ILE B C 1
ATOM 6080 O O . ILE B 1 339 ? -10.523 8.062 12.281 1 81.56 339 ILE B O 1
ATOM 6084 N N . PHE B 1 340 ? -9.656 6.125 11.539 1 76.69 340 PHE B N 1
ATOM 6085 C CA . PHE B 1 340 ? -10.953 5.797 10.945 1 76.69 340 PHE B CA 1
ATOM 6086 C C . PHE B 1 340 ? -11.695 4.777 11.805 1 76.69 340 PHE B C 1
ATOM 6088 O O . PHE B 1 340 ? -12.75 4.277 11.406 1 76.69 340 PHE B O 1
ATOM 6095 N N . ARG B 1 341 ? -11.219 4.523 12.883 1 78.75 341 ARG B N 1
ATOM 6096 C CA . ARG B 1 341 ? -11.93 3.59 13.742 1 78.75 341 ARG B CA 1
ATOM 6097 C C . ARG B 1 341 ? -13.266 4.176 14.195 1 78.75 341 ARG B C 1
ATOM 6099 O O . ARG B 1 341 ? -13.352 5.367 14.508 1 78.75 341 ARG B O 1
ATOM 6106 N N . PRO B 1 342 ? -14.273 3.342 14.227 1 75.31 342 PRO B N 1
ATOM 6107 C CA . PRO B 1 342 ? -15.609 3.83 14.555 1 75.31 342 PRO B CA 1
ATOM 6108 C C . PRO B 1 342 ? -15.68 4.484 15.938 1 75.31 342 PRO B C 1
ATOM 6110 O O . PRO B 1 342 ? -16.438 5.445 16.125 1 75.31 342 PRO B O 1
ATOM 6113 N N . ASP B 1 343 ? -14.977 3.957 16.828 1 76.62 343 ASP B N 1
ATOM 6114 C CA . ASP B 1 343 ? -15.008 4.512 18.172 1 76.62 343 ASP B CA 1
ATOM 6115 C C . ASP B 1 343 ? -14.266 5.844 18.234 1 76.62 343 ASP B C 1
ATOM 6117 O O . ASP B 1 343 ? -14.461 6.629 19.172 1 76.62 343 ASP B O 1
ATOM 6121 N N . ILE B 1 344 ? -13.531 6.086 17.203 1 77.81 344 ILE B N 1
ATOM 6122 C CA . ILE B 1 344 ? -12.727 7.305 17.188 1 77.81 344 ILE B CA 1
ATOM 6123 C C . ILE B 1 344 ? -13.484 8.406 16.453 1 77.81 344 ILE B C 1
ATOM 6125 O O . ILE B 1 344 ? -13.422 9.578 16.844 1 77.81 344 ILE B O 1
ATOM 6129 N N . VAL B 1 345 ? -14.25 8 15.461 1 80.94 345 VAL B N 1
ATOM 6130 C CA . VAL B 1 345 ? -14.883 9.008 14.617 1 80.94 345 VAL B CA 1
ATOM 6131 C C . VAL B 1 345 ? -16.297 9.305 15.133 1 80.94 345 VAL B C 1
ATOM 6133 O O . VAL B 1 345 ? -17.047 10.039 14.5 1 80.94 345 VAL B O 1
ATOM 6136 N N . ASP B 1 346 ? -16.609 8.766 16.203 1 85.44 346 ASP B N 1
ATOM 6137 C CA . ASP B 1 346 ? -17.922 9.016 16.797 1 85.44 346 ASP B CA 1
ATOM 6138 C C . ASP B 1 346 ? -17.891 10.25 17.703 1 85.44 346 ASP B C 1
ATOM 6140 O O . ASP B 1 346 ? -18.047 10.148 18.922 1 85.44 346 ASP B O 1
ATOM 6144 N N . PHE B 1 347 ? -17.844 11.438 17.078 1 88.62 347 PHE B N 1
ATOM 6145 C CA . PHE B 1 347 ? -17.75 12.711 17.797 1 88.62 347 PHE B CA 1
ATOM 6146 C C . PHE B 1 347 ? -19.109 13.117 18.359 1 88.62 347 PHE B C 1
ATOM 6148 O O . PHE B 1 347 ? -20.125 12.992 17.672 1 88.62 347 PHE B O 1
ATOM 6155 N N . PRO B 1 348 ? -19.141 13.625 19.547 1 92.31 348 PRO B N 1
ATOM 6156 C CA . PRO B 1 348 ? -20.375 14.312 19.938 1 92.31 348 PRO B CA 1
ATOM 6157 C C . PRO B 1 348 ? -20.562 15.641 19.188 1 92.31 348 PRO B C 1
ATOM 6159 O O . PRO B 1 348 ? -19.578 16.281 18.828 1 92.31 348 PRO B O 1
ATOM 6162 N N . LYS B 1 349 ? -21.781 16.031 19.031 1 95.69 349 LYS B N 1
ATOM 6163 C CA . LYS B 1 349 ? -22.031 17.328 18.422 1 95.69 349 LYS B CA 1
ATOM 6164 C C . LYS B 1 349 ? -21.516 18.469 19.312 1 95.69 349 LYS B C 1
ATOM 6166 O O . LYS B 1 349 ? -21.688 18.422 20.531 1 95.69 349 LYS B O 1
ATOM 6171 N N . THR B 1 350 ? -20.969 19.469 18.703 1 97.62 350 THR B N 1
ATOM 6172 C CA . THR B 1 350 ? -20.406 20.562 19.469 1 97.62 350 THR B CA 1
ATOM 6173 C C . THR B 1 350 ? -21.188 21.844 19.234 1 97.62 350 THR B C 1
ATOM 6175 O O . THR B 1 350 ? -21.734 22.047 18.141 1 97.62 350 THR B O 1
ATOM 6178 N N . ASN B 1 351 ? -21.188 22.719 20.25 1 97.62 351 ASN B N 1
ATOM 6179 C CA . ASN B 1 351 ? -21.797 24.031 20.109 1 97.62 351 ASN B CA 1
ATOM 6180 C C . ASN B 1 351 ? -20.75 25.109 19.859 1 97.62 351 ASN B C 1
ATOM 6182 O O . ASN B 1 351 ? -21.078 26.281 19.656 1 97.62 351 ASN B O 1
ATOM 6186 N N . VAL B 1 352 ? -19.469 24.734 19.844 1 98.62 352 VAL B N 1
ATOM 6187 C CA . VAL B 1 352 ? -18.422 25.688 19.5 1 98.62 352 VAL B CA 1
ATOM 6188 C C . VAL B 1 352 ? -18.641 26.234 18.094 1 98.62 352 VAL B C 1
ATOM 6190 O O . VAL B 1 352 ? -18.891 25.469 17.156 1 98.62 352 VAL B O 1
ATOM 6193 N N . PRO B 1 353 ? -18.609 27.641 17.984 1 98.81 353 PRO B N 1
ATOM 6194 C CA . PRO B 1 353 ? -18.75 28.156 16.609 1 98.81 353 PRO B CA 1
ATOM 6195 C C . PRO B 1 353 ? -17.781 27.5 15.633 1 98.81 353 PRO B C 1
ATOM 6197 O O . PRO B 1 353 ? -16.594 27.391 15.914 1 98.81 353 PRO B O 1
ATOM 6200 N N . SER B 1 354 ? -18.359 27.031 14.508 1 98.75 354 SER B N 1
ATOM 6201 C CA . SER B 1 354 ? -17.562 26.297 13.523 1 98.75 354 SER B CA 1
ATOM 6202 C C . SER B 1 354 ? -17.672 26.953 12.141 1 98.75 354 SER B C 1
ATOM 6204 O O . SER B 1 354 ? -18.734 27.406 11.75 1 98.75 354 SER B O 1
ATOM 6206 N N . GLY B 1 355 ? -16.562 27.094 11.484 1 98.81 355 GLY B N 1
ATOM 6207 C CA . GLY B 1 355 ? -16.5 27.625 10.133 1 98.81 355 GLY B CA 1
ATOM 6208 C C . GLY B 1 355 ? -16.047 26.594 9.109 1 98.81 355 GLY B C 1
ATOM 6209 O O . GLY B 1 355 ? -15.125 25.812 9.359 1 98.81 355 GLY B O 1
ATOM 6210 N N . VAL B 1 356 ? -16.734 26.594 7.965 1 98.62 356 VAL B N 1
ATOM 6211 C CA . VAL B 1 356 ? -16.438 25.672 6.875 1 98.62 356 VAL B CA 1
ATOM 6212 C C . VAL B 1 356 ? -15.922 26.453 5.668 1 98.62 356 VAL B C 1
ATOM 6214 O O . VAL B 1 356 ? -16.562 27.391 5.211 1 98.62 356 VAL B O 1
ATOM 6217 N N . SER B 1 357 ? -14.766 26.078 5.242 1 98.56 357 SER B N 1
ATOM 6218 C CA . SER B 1 357 ? -14.188 26.594 4.004 1 98.56 357 SER B CA 1
ATOM 6219 C C . SER B 1 357 ? -14.016 25.484 2.975 1 98.56 357 SER B C 1
ATOM 6221 O O . SER B 1 357 ? -13.062 24.703 3.055 1 98.56 357 SER B O 1
ATOM 6223 N N . GLN B 1 358 ? -14.875 25.406 1.926 1 98.12 358 GLN B N 1
ATOM 6224 C CA . GLN B 1 358 ? -14.836 24.344 0.917 1 98.12 358 GLN B CA 1
ATOM 6225 C C . GLN B 1 358 ? -13.969 24.75 -0.27 1 98.12 358 GLN B C 1
ATOM 6227 O O . GLN B 1 358 ? -14.023 25.906 -0.721 1 98.12 358 GLN B O 1
ATOM 6232 N N . TRP B 1 359 ? -13.195 23.812 -0.732 1 98.31 359 TRP B N 1
ATOM 6233 C CA . TRP B 1 359 ? -12.281 24.094 -1.84 1 98.31 359 TRP B CA 1
ATOM 6234 C C . TRP B 1 359 ? -12.414 23.031 -2.928 1 98.31 359 TRP B C 1
ATOM 6236 O O . TRP B 1 359 ? -12.242 21.844 -2.664 1 98.31 359 TRP B O 1
ATOM 6246 N N . GLY B 1 360 ? -12.656 23.422 -4.156 1 96.75 360 GLY B N 1
ATOM 6247 C CA . GLY B 1 360 ? -13.008 22.531 -5.254 1 96.75 360 GLY B CA 1
ATOM 6248 C C . GLY B 1 360 ? -11.812 21.781 -5.812 1 96.75 360 GLY B C 1
ATOM 6249 O O . GLY B 1 360 ? -10.688 22.281 -5.785 1 96.75 360 GLY B O 1
ATOM 6250 N N . TRP B 1 361 ? -12.094 20.547 -6.352 1 97.31 361 TRP B N 1
ATOM 6251 C CA . TRP B 1 361 ? -11.109 19.703 -7.012 1 97.31 361 TRP B CA 1
ATOM 6252 C C . TRP B 1 361 ? -11.43 19.531 -8.492 1 97.31 361 TRP B C 1
ATOM 6254 O O . TRP B 1 361 ? -10.859 18.672 -9.164 1 97.31 361 TRP B O 1
ATOM 6264 N N . GLY B 1 362 ? -12.312 20.344 -9.062 1 97.06 362 GLY B N 1
ATOM 6265 C CA . GLY B 1 362 ? -12.906 20.172 -10.375 1 97.06 362 GLY B CA 1
ATOM 6266 C C . GLY B 1 362 ? -11.938 20.453 -11.508 1 97.06 362 GLY B C 1
ATOM 6267 O O . GLY B 1 362 ? -12.203 20.094 -12.664 1 97.06 362 GLY B O 1
ATOM 6268 N N . HIS B 1 363 ? -10.805 21.016 -11.297 1 97.5 363 HIS B N 1
ATOM 6269 C CA . HIS B 1 363 ? -9.805 21.297 -12.32 1 97.5 363 HIS B CA 1
ATOM 6270 C C . HIS B 1 363 ? -8.648 20.312 -12.242 1 97.5 363 HIS B C 1
ATOM 6272 O O . HIS B 1 363 ? -7.641 20.469 -12.938 1 97.5 363 HIS B O 1
ATOM 6278 N N . GLY B 1 364 ? -8.828 19.359 -11.367 1 97.12 364 GLY B N 1
ATOM 6279 C CA . GLY B 1 364 ? -7.812 18.328 -11.203 1 97.12 364 GLY B CA 1
ATOM 6280 C C . GLY B 1 364 ? -7.883 17.234 -12.25 1 97.12 364 GLY B C 1
ATOM 6281 O O . GLY B 1 364 ? -8.711 17.297 -13.164 1 97.12 364 GLY B O 1
ATOM 6282 N N . PRO B 1 365 ? -7.07 16.297 -12.109 1 96.94 365 PRO B N 1
ATOM 6283 C CA . PRO B 1 365 ? -6.918 15.281 -13.156 1 96.94 365 PRO B CA 1
ATOM 6284 C C . PRO B 1 365 ? -8.031 14.234 -13.141 1 96.94 365 PRO B C 1
ATOM 6286 O O . PRO B 1 365 ? -8.195 13.492 -14.102 1 96.94 365 PRO B O 1
ATOM 6289 N N . PHE B 1 366 ? -8.805 14.164 -12.086 1 97.69 366 PHE B N 1
ATOM 6290 C CA . PHE B 1 366 ? -9.82 13.125 -11.945 1 97.69 366 PHE B CA 1
ATOM 6291 C C . PHE B 1 366 ? -11.203 13.742 -11.75 1 97.69 366 PHE B C 1
ATOM 6293 O O . PHE B 1 366 ? -11.617 14.008 -10.617 1 97.69 366 PHE B O 1
ATOM 6300 N N . PRO B 1 367 ? -11.969 13.82 -12.789 1 97.06 367 PRO B N 1
ATOM 6301 C CA . PRO B 1 367 ? -13.281 14.469 -12.688 1 97.06 367 PRO B CA 1
ATOM 6302 C C . PRO B 1 367 ? -14.219 13.758 -11.719 1 97.06 367 PRO B C 1
ATOM 6304 O O . PRO B 1 367 ? -15.102 14.398 -11.133 1 97.06 367 PRO B O 1
ATOM 6307 N N . GLY B 1 368 ? -14.023 12.508 -11.516 1 97.44 368 GLY B N 1
ATOM 6308 C CA . GLY B 1 368 ? -14.914 11.711 -10.688 1 97.44 368 GLY B CA 1
ATOM 6309 C C . GLY B 1 368 ? -14.891 12.117 -9.227 1 97.44 368 GLY B C 1
ATOM 6310 O O . GLY B 1 368 ? -15.812 11.797 -8.477 1 97.44 368 GLY B O 1
ATOM 6311 N N . ILE B 1 369 ? -13.883 12.859 -8.805 1 97.62 369 ILE B N 1
ATOM 6312 C CA . ILE B 1 369 ? -13.805 13.234 -7.395 1 97.62 369 ILE B CA 1
ATOM 6313 C C . ILE B 1 369 ? -13.93 14.75 -7.254 1 97.62 369 ILE B C 1
ATOM 6315 O O . ILE B 1 369 ? -13.625 15.305 -6.199 1 97.62 369 ILE B O 1
ATOM 6319 N N . ALA B 1 370 ? -14.422 15.391 -8.258 1 96.88 370 ALA B N 1
ATOM 6320 C CA . ALA B 1 370 ? -14.508 16.844 -8.312 1 96.88 370 ALA B CA 1
ATOM 6321 C C . ALA B 1 370 ? -15.391 17.391 -7.188 1 96.88 370 ALA B C 1
ATOM 6323 O O . ALA B 1 370 ? -15.133 18.469 -6.66 1 96.88 370 ALA B O 1
ATOM 6324 N N . ASN B 1 371 ? -16.422 16.656 -6.797 1 96.19 371 ASN B N 1
ATOM 6325 C CA . ASN B 1 371 ? -17.406 17.141 -5.844 1 96.19 371 ASN B CA 1
ATOM 6326 C C . ASN B 1 371 ? -17.141 16.625 -4.438 1 96.19 371 ASN B C 1
ATOM 6328 O O . ASN B 1 371 ? -17.906 16.859 -3.514 1 96.19 371 ASN B O 1
ATOM 6332 N N . PHE B 1 372 ? -16.016 15.977 -4.262 1 95.81 372 PHE B N 1
ATOM 6333 C CA . PHE B 1 372 ? -15.641 15.359 -2.994 1 95.81 372 PHE B CA 1
ATOM 6334 C C . PHE B 1 372 ? -15.664 16.375 -1.866 1 95.81 372 PHE B C 1
ATOM 6336 O O . PHE B 1 372 ? -16.172 16.094 -0.779 1 95.81 372 PHE B O 1
ATOM 6343 N N . PRO B 1 373 ? -15.219 17.609 -2.049 1 96.31 373 PRO B N 1
ATOM 6344 C CA . PRO B 1 373 ? -15.125 18.562 -0.935 1 96.31 373 PRO B CA 1
ATOM 6345 C C . PRO B 1 373 ? -16.438 19.266 -0.654 1 96.31 373 PRO B C 1
ATOM 6347 O O . PRO B 1 373 ? -16.531 20.078 0.274 1 96.31 373 PRO B O 1
ATOM 6350 N N . PHE B 1 374 ? -17.5 19.016 -1.404 1 97.06 374 PHE B N 1
ATOM 6351 C CA . PHE B 1 374 ? -18.703 19.844 -1.339 1 97.06 374 PHE B CA 1
ATOM 6352 C C . PHE B 1 374 ? -19.797 19.156 -0.549 1 97.06 374 PHE B C 1
ATOM 6354 O O . PHE B 1 374 ? -20.938 19.047 -1.015 1 97.06 374 PHE B O 1
ATOM 6361 N N . THR B 1 375 ? -19.375 18.703 0.599 1 96.88 375 THR B N 1
ATOM 6362 C CA . THR B 1 375 ? -20.359 18.125 1.513 1 96.88 375 THR B CA 1
ATOM 6363 C C . THR B 1 375 ? -21.469 19.109 1.813 1 96.88 375 THR B C 1
ATOM 6365 O O . THR B 1 375 ? -21.219 20.266 2.131 1 96.88 375 THR B O 1
ATOM 6368 N N . PRO B 1 376 ? -22.703 18.609 1.812 1 96.75 376 PRO B N 1
ATOM 6369 C CA . PRO B 1 376 ? -23.812 19.5 2.137 1 96.75 376 PRO B CA 1
ATOM 6370 C C . PRO B 1 376 ? -23.719 20.078 3.547 1 96.75 376 PRO B C 1
ATOM 6372 O O . PRO B 1 376 ? -23.328 19.375 4.48 1 96.75 376 PRO B O 1
ATOM 6375 N N . ARG B 1 377 ? -24.109 21.375 3.633 1 97.06 377 ARG B N 1
ATOM 6376 C CA . ARG B 1 377 ? -24.094 22.062 4.922 1 97.06 377 ARG B CA 1
ATOM 6377 C C . ARG B 1 377 ? -24.844 21.266 5.977 1 97.06 377 ARG B C 1
ATOM 6379 O O . ARG B 1 377 ? -24.406 21.156 7.125 1 97.06 377 ARG B O 1
ATOM 6386 N N . SER B 1 378 ? -25.984 20.656 5.594 1 96.38 378 SER B N 1
ATOM 6387 C CA . SER B 1 378 ? -26.844 19.938 6.527 1 96.38 378 SER B CA 1
ATOM 6388 C C . SER B 1 378 ? -26.125 18.719 7.121 1 96.38 378 SER B C 1
ATOM 6390 O O . SER B 1 378 ? -26.375 18.344 8.266 1 96.38 378 SER B O 1
ATOM 6392 N N . TRP B 1 379 ? -25.203 18.062 6.336 1 96.88 379 TRP B N 1
ATOM 6393 C CA . TRP B 1 379 ? -24.438 16.953 6.863 1 96.88 379 TRP B CA 1
ATOM 6394 C C . TRP B 1 379 ? -23.438 17.422 7.918 1 96.88 379 TRP B C 1
ATOM 6396 O O . TRP B 1 379 ? -23.266 16.766 8.953 1 96.88 379 TRP B O 1
ATOM 6406 N N . ILE B 1 380 ? -22.828 18.547 7.668 1 97.31 380 ILE B N 1
ATOM 6407 C CA . ILE B 1 380 ? -21.828 19.078 8.586 1 97.31 380 ILE B CA 1
ATOM 6408 C C . ILE B 1 380 ? -22.516 19.547 9.867 1 97.31 380 ILE B C 1
ATOM 6410 O O . ILE B 1 380 ? -21.984 19.375 10.969 1 97.31 380 ILE B O 1
ATOM 6414 N N . GLU B 1 381 ? -23.703 20.078 9.773 1 97.44 381 GLU B N 1
ATOM 6415 C CA . GLU B 1 381 ? -24.453 20.609 10.906 1 97.44 381 GLU B CA 1
ATOM 6416 C C . GLU B 1 381 ? -24.891 19.484 11.844 1 97.44 381 GLU B C 1
ATOM 6418 O O . GLU B 1 381 ? -25.297 19.75 12.984 1 97.44 381 GLU B O 1
ATOM 6423 N N . ARG B 1 382 ? -24.75 18.25 11.375 1 95.62 382 ARG B N 1
ATOM 6424 C CA . ARG B 1 382 ? -25 17.109 12.258 1 95.62 382 ARG B CA 1
ATOM 6425 C C . ARG B 1 382 ? -23.922 17.016 13.328 1 95.62 382 ARG B C 1
ATOM 6427 O O . ARG B 1 382 ? -24.156 16.422 14.391 1 95.62 382 ARG B O 1
ATOM 6434 N N . LEU B 1 383 ? -22.766 17.656 13.125 1 96.06 383 LEU B N 1
ATOM 6435 C CA . LEU B 1 383 ? -21.609 17.453 13.992 1 96.06 383 LEU B CA 1
ATOM 6436 C C . LEU B 1 383 ? -21.25 18.719 14.75 1 96.06 383 LEU B C 1
ATOM 6438 O O . LEU B 1 383 ? -20.562 18.672 15.773 1 96.06 383 LEU B O 1
ATOM 6442 N N . CYS B 1 384 ? -21.719 19.875 14.195 1 97.31 384 CYS B N 1
ATOM 6443 C CA . CYS B 1 384 ? -21.203 21.094 14.82 1 97.31 384 CYS B CA 1
ATOM 6444 C C . CYS B 1 384 ? -22.125 22.281 14.523 1 97.31 384 CYS B C 1
ATOM 6446 O O . CYS B 1 384 ? -23.016 22.172 13.68 1 97.31 384 CYS B O 1
ATOM 6448 N N . ASN B 1 385 ? -21.938 23.375 15.25 1 98.25 385 ASN B N 1
ATOM 6449 C CA . ASN B 1 385 ? -22.641 24.641 15.07 1 98.25 385 ASN B CA 1
ATOM 6450 C C . ASN B 1 385 ? -22 25.484 13.969 1 98.25 385 ASN B C 1
ATOM 6452 O O . ASN B 1 385 ? -21.141 26.328 14.242 1 98.25 385 ASN B O 1
ATOM 6456 N N . VAL B 1 386 ? -22.547 25.391 12.781 1 98.62 386 VAL B N 1
ATOM 6457 C CA . VAL B 1 386 ? -21.938 26.062 11.633 1 98.62 386 VAL B CA 1
ATOM 6458 C C . VAL B 1 386 ? -22.375 27.531 11.609 1 98.62 386 VAL B C 1
ATOM 6460 O O . VAL B 1 386 ? -23.562 27.828 11.398 1 98.62 386 VAL B O 1
ATOM 6463 N N . THR B 1 387 ? -21.406 28.422 11.75 1 98.69 387 THR B N 1
ATOM 6464 C CA . THR B 1 387 ? -21.703 29.844 11.766 1 98.69 387 THR B CA 1
ATOM 6465 C C . THR B 1 387 ? -21.062 30.547 10.578 1 98.69 387 THR B C 1
ATOM 6467 O O . THR B 1 387 ? -21.312 31.734 10.328 1 98.69 387 THR B O 1
ATOM 6470 N N . TYR B 1 388 ? -20.234 29.922 9.875 1 98.69 388 TYR B N 1
ATOM 6471 C CA . TYR B 1 388 ? -19.547 30.391 8.664 1 98.69 388 TYR B CA 1
ATOM 6472 C C . TYR B 1 388 ? -19.469 29.281 7.629 1 98.69 388 TYR B C 1
ATOM 6474 O O . TYR B 1 388 ? -19.156 28.125 7.965 1 98.69 388 TYR B O 1
ATOM 6482 N N . PHE B 1 389 ? -19.812 29.547 6.402 1 98.56 389 PHE B N 1
ATOM 6483 C CA . PHE B 1 389 ? -19.812 28.562 5.324 1 98.56 389 PHE B CA 1
ATOM 6484 C C . PHE B 1 389 ? -19.469 29.219 3.992 1 98.56 389 PHE B C 1
ATOM 6486 O O . PHE B 1 389 ? -20.25 30.031 3.488 1 98.56 389 PHE B O 1
ATOM 6493 N N . LYS B 1 390 ? -18.344 28.938 3.496 1 98.44 390 LYS B N 1
ATOM 6494 C CA . LYS B 1 390 ? -17.922 29.531 2.236 1 98.44 390 LYS B CA 1
ATOM 6495 C C . LYS B 1 390 ? -17.391 28.453 1.278 1 98.44 390 LYS B C 1
ATOM 6497 O O . LYS B 1 390 ? -16.688 27.531 1.695 1 98.44 390 LYS B O 1
ATOM 6502 N N . THR B 1 391 ? -17.719 28.594 0.013 1 97.94 391 THR B N 1
ATOM 6503 C CA . THR B 1 391 ? -17.312 27.656 -1.017 1 97.94 391 THR B CA 1
ATOM 6504 C C . THR B 1 391 ? -16.422 28.328 -2.053 1 97.94 391 THR B C 1
ATOM 6506 O O . THR B 1 391 ? -16.75 29.422 -2.539 1 97.94 391 THR B O 1
ATOM 6509 N N . HIS B 1 392 ? -15.289 27.75 -2.299 1 98.19 392 HIS B N 1
ATOM 6510 C CA . HIS B 1 392 ? -14.398 28.141 -3.383 1 98.19 392 HIS B CA 1
ATOM 6511 C C . HIS B 1 392 ? -14.367 27.078 -4.477 1 98.19 392 HIS B C 1
ATOM 6513 O O . HIS B 1 392 ? -14.273 25.875 -4.188 1 98.19 392 HIS B O 1
ATOM 6519 N N . LYS B 1 393 ? -14.344 27.453 -5.723 1 95.5 393 LYS B N 1
ATOM 6520 C CA . LYS B 1 393 ? -14.391 26.516 -6.84 1 95.5 393 LYS B CA 1
ATOM 6521 C C . LYS B 1 393 ? -13.031 25.875 -7.09 1 95.5 393 LYS B C 1
ATOM 6523 O O . LYS B 1 393 ? -12.93 24.859 -7.785 1 95.5 393 LYS B O 1
ATOM 6528 N N . ARG B 1 394 ? -12 26.531 -6.504 1 96.56 394 ARG B N 1
ATOM 6529 C CA . ARG B 1 394 ? -10.633 26.094 -6.719 1 96.56 394 ARG B CA 1
ATOM 6530 C C . ARG B 1 394 ? -9.875 26 -5.398 1 96.56 394 ARG B C 1
ATOM 6532 O O . ARG B 1 394 ? -10.266 26.625 -4.41 1 96.56 394 ARG B O 1
ATOM 6539 N N . GLY B 1 395 ? -8.773 25.234 -5.484 1 97.44 395 GLY B N 1
ATOM 6540 C CA . GLY B 1 395 ? -7.852 25.297 -4.359 1 97.44 395 GLY B CA 1
ATOM 6541 C C . GLY B 1 395 ? -7.312 23.938 -3.955 1 97.44 395 GLY B C 1
ATOM 6542 O O . GLY B 1 395 ? -6.234 23.844 -3.367 1 97.44 395 GLY B O 1
ATOM 6543 N N . GLY B 1 396 ? -8.086 22.844 -4.188 1 97.69 396 GLY B N 1
ATOM 6544 C CA . GLY B 1 396 ? -7.625 21.5 -3.852 1 97.69 396 GLY B CA 1
ATOM 6545 C C . GLY B 1 396 ? -7.562 21.25 -2.357 1 97.69 396 GLY B C 1
ATOM 6546 O O . GLY B 1 396 ? -8.281 21.891 -1.585 1 97.69 396 GLY B O 1
ATOM 6547 N N . HIS B 1 397 ? -6.805 20.281 -1.98 1 97.62 397 HIS B N 1
ATOM 6548 C CA . HIS B 1 397 ? -6.754 19.797 -0.605 1 97.62 397 HIS B CA 1
ATOM 6549 C C . HIS B 1 397 ? -5.883 20.703 0.265 1 97.62 397 HIS B C 1
ATOM 6551 O O . HIS B 1 397 ? -5.973 20.656 1.494 1 97.62 397 HIS B O 1
ATOM 6557 N N . PHE B 1 398 ? -5.004 21.516 -0.326 1 97.12 398 PHE B N 1
ATOM 6558 C CA . PHE B 1 398 ? -4.066 22.344 0.434 1 97.12 398 PHE B CA 1
ATOM 6559 C C . PHE B 1 398 ? -4.246 23.812 0.105 1 97.12 398 PHE B C 1
ATOM 6561 O O . PHE B 1 398 ? -3.289 24.484 -0.283 1 97.12 398 PHE B O 1
ATOM 6568 N N . PRO B 1 399 ? -5.352 24.312 0.429 1 98 399 PRO B N 1
ATOM 6569 C CA . PRO B 1 399 ? -5.629 25.688 -0.002 1 98 399 PRO B CA 1
ATOM 6570 C C . PRO B 1 399 ? -4.75 26.719 0.703 1 98 399 PRO B C 1
ATOM 6572 O O . PRO B 1 399 ? -4.512 27.797 0.167 1 98 399 PRO B O 1
ATOM 6575 N N . ALA B 1 400 ? -4.25 26.453 1.899 1 97.69 400 ALA B N 1
ATOM 6576 C CA . ALA B 1 400 ? -3.338 27.375 2.584 1 97.69 400 ALA B CA 1
ATOM 6577 C C . ALA B 1 400 ? -2.066 27.594 1.769 1 97.69 400 ALA B C 1
ATOM 6579 O O . ALA B 1 400 ? -1.395 28.609 1.917 1 97.69 400 ALA B O 1
ATOM 6580 N N . ARG B 1 401 ? -1.785 26.641 0.933 1 95.81 401 ARG B N 1
ATOM 6581 C CA . ARG B 1 401 ? -0.598 26.734 0.089 1 95.81 401 ARG B CA 1
ATOM 6582 C C . ARG B 1 401 ? -0.96 27.188 -1.321 1 95.81 401 ARG B C 1
ATOM 6584 O O . ARG B 1 401 ? -0.251 28 -1.917 1 95.81 401 ARG B O 1
ATOM 6591 N N . THR B 1 402 ? -2.004 26.688 -1.928 1 96.69 402 THR B N 1
ATOM 6592 C CA . THR B 1 402 ? -2.322 26.875 -3.336 1 96.69 402 THR B CA 1
ATOM 6593 C C . THR B 1 402 ? -2.986 28.234 -3.553 1 96.69 402 THR B C 1
ATOM 6595 O O . THR B 1 402 ? -2.738 28.906 -4.559 1 96.69 402 THR B O 1
ATOM 6598 N N . LEU B 1 403 ? -3.832 28.625 -2.594 1 97.44 403 LEU B N 1
ATOM 6599 C CA . LEU B 1 403 ? -4.523 29.906 -2.65 1 97.44 403 LEU B CA 1
ATOM 6600 C C . LEU B 1 403 ? -4.496 30.594 -1.293 1 97.44 403 LEU B C 1
ATOM 6602 O O . LEU B 1 403 ? -5.551 30.891 -0.718 1 97.44 403 LEU B O 1
ATOM 6606 N N . PRO B 1 404 ? -3.305 30.984 -0.869 1 97.38 404 PRO B N 1
ATOM 6607 C CA . PRO B 1 404 ? -3.127 31.453 0.508 1 97.38 404 PRO B CA 1
ATOM 6608 C C . PRO B 1 404 ? -3.908 32.75 0.802 1 97.38 404 PRO B C 1
ATOM 6610 O O . PRO B 1 404 ? -4.406 32.906 1.916 1 97.38 404 PRO B O 1
ATOM 6613 N N . GLU B 1 405 ? -4.047 33.625 -0.145 1 97.31 405 GLU B N 1
ATOM 6614 C CA . GLU B 1 405 ? -4.773 34.875 0.097 1 97.31 405 GLU B CA 1
ATOM 6615 C C . GLU B 1 405 ? -6.238 34.625 0.425 1 97.31 405 GLU B C 1
ATOM 6617 O O . GLU B 1 405 ? -6.793 35.219 1.351 1 97.31 405 GLU B O 1
ATOM 6622 N N . TYR B 1 406 ? -6.785 33.719 -0.329 1 98.25 406 TYR B N 1
ATOM 6623 C CA . TYR B 1 406 ? -8.18 33.344 -0.099 1 98.25 406 TYR B CA 1
ATOM 6624 C C . TYR B 1 406 ? -8.344 32.594 1.207 1 98.25 406 TYR B C 1
ATOM 6626 O O . TYR B 1 406 ? -9.305 32.812 1.948 1 98.25 406 TYR B O 1
ATOM 6634 N N . TRP B 1 407 ? -7.461 31.703 1.494 1 98.62 407 TRP B N 1
ATOM 6635 C CA . TRP B 1 407 ? -7.531 30.938 2.729 1 98.62 407 TRP B CA 1
ATOM 6636 C C . TRP B 1 407 ? -7.395 31.844 3.947 1 98.62 407 TRP B C 1
ATOM 6638 O O . TRP B 1 407 ? -8.172 31.734 4.898 1 98.62 407 TRP B O 1
ATOM 6648 N N . VAL B 1 408 ? -6.453 32.75 3.898 1 98.38 408 VAL B N 1
ATOM 6649 C CA . VAL B 1 408 ? -6.23 33.719 4.98 1 98.38 408 VAL B CA 1
ATOM 6650 C C . VAL B 1 408 ? -7.477 34.562 5.176 1 98.38 408 VAL B C 1
ATOM 6652 O O . VAL B 1 408 ? -7.875 34.875 6.309 1 98.38 408 VAL B O 1
ATOM 6655 N N . SER B 1 409 ? -8.047 34.938 4.074 1 98.06 409 SER B N 1
ATOM 6656 C CA . SER B 1 409 ? -9.273 35.75 4.148 1 98.06 409 SER B CA 1
ATOM 6657 C C . SER B 1 409 ? -10.383 34.969 4.848 1 98.06 409 SER B C 1
ATOM 6659 O O . SER B 1 409 ? -11.125 35.531 5.656 1 98.06 409 SER B O 1
ATOM 6661 N N . ASP B 1 410 ? -10.555 33.719 4.527 1 98.69 410 ASP B N 1
ATOM 6662 C CA . ASP B 1 410 ? -11.562 32.906 5.188 1 98.69 410 ASP B CA 1
ATOM 6663 C C . ASP B 1 410 ? -11.328 32.844 6.695 1 98.69 410 ASP B C 1
ATOM 6665 O O . ASP B 1 410 ? -12.273 32.969 7.48 1 98.69 410 ASP B O 1
ATOM 6669 N N . VAL B 1 411 ? -10.055 32.656 7.105 1 98.69 411 VAL B N 1
ATOM 6670 C CA . VAL B 1 411 ? -9.719 32.594 8.523 1 98.69 411 VAL B CA 1
ATOM 6671 C C . VAL B 1 411 ? -10.102 33.906 9.195 1 98.69 411 VAL B C 1
ATOM 6673 O O . VAL B 1 411 ? -10.766 33.938 10.234 1 98.69 411 VAL B O 1
ATOM 6676 N N . ARG B 1 412 ? -9.789 35.031 8.617 1 98.12 412 ARG B N 1
ATOM 6677 C CA . ARG B 1 412 ? -10.055 36.344 9.195 1 98.12 412 ARG B CA 1
ATOM 6678 C C . ARG B 1 412 ? -11.555 36.594 9.273 1 98.12 412 ARG B C 1
ATOM 6680 O O . ARG B 1 412 ? -12.055 37.094 10.297 1 98.12 412 ARG B O 1
ATOM 6687 N N . GLU B 1 413 ? -12.242 36.312 8.188 1 98.12 413 GLU B N 1
ATOM 6688 C CA 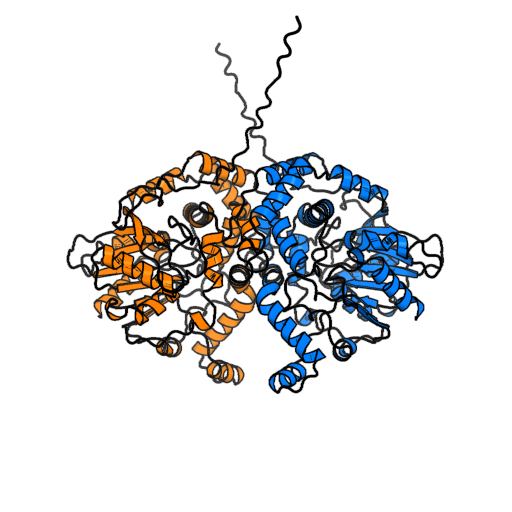. GLU B 1 413 ? -13.688 36.531 8.156 1 98.12 413 GLU B CA 1
ATOM 6689 C C . GLU B 1 413 ? -14.406 35.75 9.227 1 98.12 413 GLU B C 1
ATOM 6691 O O . GLU B 1 413 ? -15.281 36.25 9.922 1 98.12 413 GLU B O 1
ATOM 6696 N N . PHE B 1 414 ? -14.062 34.5 9.336 1 98.75 414 PHE B N 1
ATOM 6697 C CA . PHE B 1 414 ? -14.695 33.625 10.328 1 98.75 414 PHE B CA 1
ATOM 6698 C C . PHE B 1 414 ? -14.5 34.188 11.734 1 98.75 414 PHE B C 1
ATOM 6700 O O . PHE B 1 414 ? -15.469 34.375 12.477 1 98.75 414 PHE B O 1
ATOM 6707 N N . PHE B 1 415 ? -13.242 34.5 12.102 1 98.38 415 PHE B N 1
ATOM 6708 C CA . PHE B 1 415 ? -12.953 34.875 13.477 1 98.38 415 PHE B CA 1
ATOM 6709 C C . PHE B 1 415 ? -13.406 36.312 13.742 1 98.38 415 PHE B C 1
ATOM 6711 O O . PHE B 1 415 ? -13.719 36.688 14.883 1 98.38 415 PHE B O 1
ATOM 6718 N N . LYS B 1 416 ? -13.453 37.188 12.711 1 97.19 416 LYS B N 1
ATOM 6719 C CA . LYS B 1 416 ? -14.031 38.5 12.859 1 97.19 416 LYS B CA 1
ATOM 6720 C C . LYS B 1 416 ? -15.508 38.438 13.242 1 97.19 416 LYS B C 1
ATOM 6722 O O . LYS B 1 416 ? -16.016 39.281 13.969 1 97.19 416 LYS B O 1
ATOM 6727 N N . GLY B 1 417 ? -16.141 37.406 12.789 1 96.81 417 GLY B N 1
ATOM 6728 C CA . GLY B 1 417 ? -17.562 37.25 13.031 1 96.81 417 GLY B CA 1
ATOM 6729 C C . GLY B 1 417 ? -17.875 36.688 14.406 1 96.81 417 GLY B C 1
ATOM 6730 O O . GLY B 1 417 ? -19.047 36.594 14.789 1 96.81 417 GLY B O 1
ATOM 6731 N N . LEU B 1 418 ? -16.922 36.312 15.141 1 95.88 418 LEU B N 1
ATOM 6732 C CA . LEU B 1 418 ? -17.141 35.719 16.453 1 95.88 418 LEU B CA 1
ATOM 6733 C C . LEU B 1 418 ? -17.078 36.812 17.547 1 95.88 418 LEU B C 1
ATOM 6735 O O . LEU B 1 418 ? -16.344 37.781 17.422 1 95.88 418 LEU B O 1
#

pLDDT: mean 93.37, std 12.25, range [29.36, 98.94]